Protein 6WB6 (pdb70)

Organism: Manduca sexta (NCBI:txid7130)

Radius of gyration: 33.52 Å; Cα contacts (8 Å, |Δi|>4): 3065; chains: 2; bounding box: 74×87×78 Å

Nearest PDB structures (foldseek):
  6wb6-assembly1_A  TM=1.002E+00  e=0.000E+00  Manduca sexta
  6wb6-assembly2_B  TM=9.965E-01  e=0.000E+00  Manduca sexta
  6xr0-assembly1_M  TM=4.276E-01  e=4.178E-41  Homo sapiens
  6ght-assembly1_A  TM=4.799E-01  e=1.396E-07  Stutzerimonas stutzeri
  5me4-assembly1_A  TM=4.501E-01  e=1.768E-07  Stutzerimonas stutzeri

B-factor: mean 33.42, std 10.9, range [10.15, 81.48]

CATH classification: 3.40.190.10 (+1 more: 3.40.190.10)

Sequence (1306 aa):
SSYKLCVPAAYMKDCEQMLEVPTKSKVALECVPARDRVECLSFVQQRQADFVPVDPEDMYVASKIPNQDFVVFQEYRTDEEPDAPFRYEAVIVVHKDLPINNLDQLKGLRSCHTGVNRNVGYKIPLTMLMKRAVFPKMNDHSISPKENELKALSTFFAKSCIVGKWSPDPKTNSAWKSQYSHLCSMCEHPERCDYPDNYSGYEGALRCLAHNNGEVAFTKVIFTRKFFGLPVGTTPASPSNENPEEFRYLCVDGSKAPITGKACSWAARPWQGLIGHNDVLAKLAPLREKVKQLADSGAADKPEWFTKVLGLSEKIHHVADNIPIKPIDYLNKANYTEVIERGHGAPELVVRLCVTSNVALSKCRAMSVFAFSRDIRPILDCVQENSEDACLKSVQDNGSDLASVDDMRVAAAAKKYNLHPVFHEVYGELKTPNYAVAVVKKGTAYNKIDDLRRGKKSCHSSYSTFSGLHAPLFYLINKRAIQSDHCVKNLGEFFSGGSCLPGVDKDDVSKLKKQCGSDSSAWKCLEEDRGDVAFVSSADLSHFDANQYELLCLNRDAGGRDVLSSFATCNVAMAPSRTWVAAKDFLSDVSIAHTPLSLAQMLATRPDLFNIYGEFLKNNNVIFNNAAKGLATTEKLDFEKFKTIHDVISSCGLYKLCVPAAYMKDCEQMLEVPTKSKVALECVPARDRVECLSFVQQRQADFVPVDPEDMYVASKIPNQDFVVFQEYRTDEEPDAPFRYEAVIVVHKDLPINNLDQLKGLRSCHTGVNRNVGYKIPLTMLMKRAVFPKMNDHSISPKENELKALSTFFAKSCIVGKWSPDPKTNSAWKSQYSHLCSMCEHPERCDYPDNYSGYEGALRCLAHNNGEVAFTKVIFTRKFFGLPVGTTPASPSNENPEEFRYLCVDGSKAPITGKACSWAARPWQGLIGHNDVLAKLAPLREKVKQLADSGAADKPEWFTKVLGLSEKIHHVADNIPIKPIDYLNKANYTEVIERGHGAPELVVRLCVTSNVALSKCRAMSVFAFSRDIRPILDCVQENSEDACLKSVQDNGSDLASVDDMRVAAAAKKYNLHPVFHEVYGELKTPNYAVAVVKKTAYNKIDDLRGKKSCHSSYSTFSGLHAPLFYLINKRAIQSDHCVKNLGEFFSGGSCLPGVDKPENGDDVSKLKKQCGSDSSAWKCLEEDRGDVAFVSSADLSHFDANQYELLCLNRDAGGRDVLSSFATCNVAMAPSRTWVAAKDFLSDVSIAHTPLSLAQMLATRPDLFNIYGEFLKNNNVIFNNAAKGLATTEKLDFEKFKTIHDVISSCG

InterPro domains:
  IPR001156 Transferrin-like domain [PF00405] (33-290)
  IPR001156 Transferrin-like domain [PF00405] (371-665)
  IPR001156 Transferrin-like domain [PR00422] (51-69)
  IPR001156 Transferrin-like domain [PR00422] (69-83)
  IPR001156 Transferrin-like domain [PR00422] (126-149)
  IPR001156 Transferrin-like domain [PR00422] (267-281)
  IPR001156 Transferrin-like domain [PS51408] (23-364)
  IPR001156 Transferrin-like domain [PS51408] (371-676)
  IPR001156 Transferrin-like domain [SM00094] (23-370)
  IPR001156 Transferrin-like domain [SM00094] (371-681)
  IPR016357 Transferrin [PIRSF002549] (4-674)
  IPR018195 Transferrin family, iron binding site [PS00205] (108-117)
  IPR018195 Transferrin family, iron binding site [PS00205] (455-463)
  IPR018195 Transferrin family, iron binding site [PS00206] (222-238)
  IPR018195 Transferrin family, iron binding site [PS00207] (266-295)
  IPR018195 Transferrin family, iron binding site [PS00207] (574-607)

Structure (mmCIF, N/CA/C/O backbone):
data_6WB6
#
_entry.id   6WB6
#
_cell.length_a   64.493
_cell.length_b   139.062
_cell.length_c   146.696
_cell.angle_alpha   90.000
_cell.angle_beta   90.000
_cell.angle_gamma   90.000
#
_symmetry.space_group_name_H-M   'P 21 21 21'
#
loop_
_entity.id
_entity.type
_entity.pdbx_description
1 polymer Transferrin
2 branched 2-acetamido-2-deoxy-beta-D-glucopyranose-(1-4)-2-acetamido-2-deoxy-beta-D-glucopyranose
3 non-polymer 'FE (III) ION'
4 non-polymer 'CARBONATE ION'
5 non-polymer 'TETRAETHYLENE GLYCOL'
6 water water
#
loop_
_atom_site.group_PDB
_atom_site.id
_atom_site.type_symbol
_atom_site.label_atom_id
_atom_site.label_alt_id
_atom_site.label_comp_id
_atom_site.label_asym_id
_atom_site.label_entity_id
_atom_site.label_seq_id
_atom_site.pdbx_PDB_ins_code
_atom_site.Cartn_x
_atom_site.Cartn_y
_atom_site.Cartn_z
_atom_site.occupancy
_atom_site.B_iso_or_equiv
_atom_site.auth_seq_id
_atom_site.auth_comp_id
_atom_site.auth_asym_id
_atom_site.auth_atom_id
_atom_site.pdbx_PDB_model_num
ATOM 1 N N . SER A 1 3 ? 21.989 -15.799 15.758 1.00 44.71 3 SER A N 1
ATOM 2 C CA . SER A 1 3 ? 21.613 -14.885 16.833 1.00 43.23 3 SER A CA 1
ATOM 3 C C . SER A 1 3 ? 21.035 -13.571 16.300 1.00 55.25 3 SER A C 1
ATOM 4 O O . SER A 1 3 ? 21.379 -12.488 16.769 1.00 48.72 3 SER A O 1
ATOM 7 N N . SER A 1 4 ? 20.161 -13.660 15.313 1.00 51.93 4 SER A N 1
ATOM 8 C CA . SER A 1 4 ? 19.426 -12.498 14.853 1.00 45.92 4 SER A CA 1
ATOM 9 C C . SER A 1 4 ? 17.949 -12.650 15.209 1.00 45.25 4 SER A C 1
ATOM 10 O O . SER A 1 4 ? 17.493 -13.716 15.646 1.00 39.05 4 SER A O 1
ATOM 13 N N . TYR A 1 5 ? 17.208 -11.554 15.035 1.00 28.90 5 TYR A N 1
ATOM 14 C CA . TYR A 1 5 ? 15.752 -11.593 15.063 1.00 26.42 5 TYR A CA 1
ATOM 15 C C . TYR A 1 5 ? 15.272 -11.939 13.663 1.00 25.07 5 TYR A C 1
ATOM 16 O O . TYR A 1 5 ? 15.485 -11.177 12.714 1.00 23.79 5 TYR A O 1
ATOM 25 N N . LYS A 1 6 ? 14.650 -13.101 13.533 1.00 22.67 6 LYS A N 1
ATOM 26 C CA . LYS A 1 6 ? 14.292 -13.629 12.233 1.00 23.23 6 LYS A CA 1
ATOM 27 C C . LYS A 1 6 ? 12.881 -13.166 11.918 1.00 18.39 6 LYS A C 1
ATOM 28 O O . LYS A 1 6 ? 11.944 -13.429 12.680 1.00 25.09 6 LYS A O 1
ATOM 34 N N . LEU A 1 7 ? 12.738 -12.465 10.816 1.00 17.91 7 LEU A N 1
ATOM 35 C CA . LEU A 1 7 ? 11.447 -11.945 10.380 1.00 24.82 7 LEU A CA 1
ATOM 36 C C . LEU A 1 7 ? 10.957 -12.815 9.240 1.00 19.84 7 LEU A C 1
ATOM 37 O O . LEU A 1 7 ? 11.628 -12.917 8.206 1.00 19.38 7 LEU A O 1
ATOM 42 N N . CYS A 1 8 ? 9.794 -13.427 9.415 1.00 23.77 8 CYS A N 1
ATOM 43 C CA . CYS A 1 8 ? 9.259 -14.225 8.331 1.00 18.42 8 CYS A CA 1
ATOM 44 C C . CYS A 1 8 ? 8.566 -13.303 7.349 1.00 22.89 8 CYS A C 1
ATOM 45 O O . CYS A 1 8 ? 8.048 -12.248 7.715 1.00 24.33 8 CYS A O 1
ATOM 48 N N . VAL A 1 9 ? 8.609 -13.687 6.083 1.00 22.09 9 VAL A N 1
ATOM 49 C CA . VAL A 1 9 ? 8.202 -12.802 5.000 1.00 22.09 9 VAL A CA 1
ATOM 50 C C . VAL A 1 9 ? 7.711 -13.703 3.873 1.00 26.02 9 VAL A C 1
ATOM 51 O O . VAL A 1 9 ? 8.405 -14.660 3.496 1.00 21.85 9 VAL A O 1
ATOM 55 N N . PRO A 1 10 ? 6.519 -13.478 3.333 1.00 30.52 10 PRO A N 1
ATOM 56 C CA . PRO A 1 10 ? 6.131 -14.192 2.113 1.00 33.63 10 PRO A CA 1
ATOM 57 C C . PRO A 1 10 ? 7.250 -14.143 1.084 1.00 30.53 10 PRO A C 1
ATOM 58 O O . PRO A 1 10 ? 7.850 -13.092 0.844 1.00 28.38 10 PRO A O 1
ATOM 62 N N . ALA A 1 11 ? 7.533 -15.315 0.497 1.00 29.98 11 ALA A N 1
ATOM 63 C CA . ALA A 1 11 ? 8.613 -15.471 -0.470 1.00 31.20 11 ALA A CA 1
ATOM 64 C C . ALA A 1 11 ? 8.598 -14.384 -1.538 1.00 30.63 11 ALA A C 1
ATOM 65 O O . ALA A 1 11 ? 9.652 -13.872 -1.931 1.00 36.92 11 ALA A O 1
ATOM 67 N N . ALA A 1 12 ? 7.418 -14.014 -2.020 1.00 23.70 12 ALA A N 1
ATOM 68 C CA . ALA A 1 12 ? 7.329 -13.003 -3.064 1.00 30.74 12 ALA A CA 1
ATOM 69 C C . ALA A 1 12 ? 7.981 -11.681 -2.661 1.00 29.85 12 ALA A C 1
ATOM 70 O O . ALA A 1 12 ? 8.345 -10.888 -3.536 1.00 27.01 12 ALA A O 1
ATOM 72 N N . TYR A 1 13 ? 8.154 -11.425 -1.368 1.00 26.72 13 TYR A N 1
ATOM 73 C CA . TYR A 1 13 ? 8.613 -10.126 -0.888 1.00 34.73 13 TYR A CA 1
ATOM 74 C C . TYR A 1 13 ? 10.007 -10.205 -0.278 1.00 30.88 13 TYR A C 1
ATOM 75 O O . TYR A 1 13 ? 10.449 -9.266 0.397 1.00 25.77 13 TYR A O 1
ATOM 84 N N . MET A 1 14 ? 10.715 -11.301 -0.522 1.00 25.38 14 MET A N 1
ATOM 85 C CA . MET A 1 14 ? 12.056 -11.457 0.021 1.00 35.00 14 MET A CA 1
ATOM 86 C C . MET A 1 14 ? 12.958 -10.294 -0.380 1.00 20.31 14 MET A C 1
ATOM 87 O O . MET A 1 14 ? 13.648 -9.713 0.462 1.00 21.81 14 MET A O 1
ATOM 92 N N . LYS A 1 15 ? 12.987 -9.949 -1.661 1.00 24.70 15 LYS A N 1
ATOM 93 C CA . LYS A 1 15 ? 13.846 -8.844 -2.061 1.00 33.70 15 LYS A CA 1
ATOM 94 C C . LYS A 1 15 ? 13.462 -7.563 -1.344 1.00 31.53 15 LYS A C 1
ATOM 95 O O . LYS A 1 15 ? 14.328 -6.721 -1.097 1.00 26.20 15 LYS A O 1
ATOM 101 N N . ASP A 1 16 ? 12.179 -7.386 -1.007 1.00 22.61 16 ASP A N 1
ATOM 102 C CA . ASP A 1 16 ? 11.796 -6.169 -0.305 1.00 28.05 16 ASP A CA 1
ATOM 103 C C . ASP A 1 16 ? 12.291 -6.202 1.130 1.00 24.74 16 ASP A C 1
ATOM 104 O O . ASP A 1 16 ? 12.695 -5.171 1.690 1.00 23.80 16 ASP A O 1
ATOM 109 N N . CYS A 1 17 ? 12.289 -7.375 1.733 1.00 21.83 17 CYS A N 1
ATOM 110 C CA . CYS A 1 17 ? 12.799 -7.478 3.086 1.00 24.14 17 CYS A CA 1
ATOM 111 C C . CYS A 1 17 ? 14.298 -7.195 3.116 1.00 33.36 17 CYS A C 1
ATOM 112 O O . CYS A 1 17 ? 14.809 -6.657 4.104 1.00 20.99 17 CYS A O 1
ATOM 115 N N . GLU A 1 18 ? 15.003 -7.525 2.029 1.00 30.45 18 GLU A N 1
ATOM 116 C CA . GLU A 1 18 ? 16.444 -7.319 1.984 1.00 36.71 18 GLU A CA 1
ATOM 117 C C . GLU A 1 18 ? 16.763 -5.837 1.875 1.00 28.09 18 GLU A C 1
ATOM 118 O O . GLU A 1 18 ? 17.595 -5.327 2.626 1.00 29.32 18 GLU A O 1
ATOM 124 N N . GLN A 1 19 ? 16.054 -5.124 1.001 1.00 25.18 19 GLN A N 1
ATOM 125 C CA . GLN A 1 19 ? 16.200 -3.675 0.948 1.00 30.86 19 GLN A CA 1
ATOM 126 C C . GLN A 1 19 ? 15.912 -3.063 2.306 1.00 31.66 19 GLN A C 1
ATOM 127 O O . GLN A 1 19 ? 16.578 -2.105 2.722 1.00 26.11 19 GLN A O 1
ATOM 129 N N . MET A 1 20 ? 14.912 -3.604 3.015 1.00 34.43 20 MET A N 1
ATOM 130 C CA . MET A 1 20 ? 14.629 -3.123 4.360 1.00 25.23 20 MET A CA 1
ATOM 131 C C . MET A 1 20 ? 15.829 -3.324 5.278 1.00 20.67 20 MET A C 1
ATOM 132 O O . MET A 1 20 ? 16.152 -2.459 6.100 1.00 17.70 20 MET A O 1
ATOM 137 N N . LEU A 1 21 ? 16.489 -4.469 5.174 1.00 21.71 21 LEU A N 1
ATOM 138 C CA . LEU A 1 21 ? 17.627 -4.725 6.029 1.00 21.71 21 LEU A CA 1
ATOM 139 C C . LEU A 1 21 ? 18.773 -3.761 5.761 1.00 23.61 21 LEU A C 1
ATOM 140 O O . LEU A 1 21 ? 19.716 -3.729 6.549 1.00 22.21 21 LEU A O 1
ATOM 145 N N . GLU A 1 22 ? 18.726 -3.003 4.666 1.00 34.10 22 GLU A N 1
ATOM 146 C CA . GLU A 1 22 ? 19.734 -1.995 4.360 1.00 34.09 22 GLU A CA 1
ATOM 147 C C . GLU A 1 22 ? 19.348 -0.603 4.845 1.00 33.21 22 GLU A C 1
ATOM 148 O O . GLU A 1 22 ? 20.181 0.300 4.798 1.00 30.87 22 GLU A O 1
ATOM 154 N N . VAL A 1 23 ? 18.112 -0.405 5.292 1.00 24.90 23 VAL A N 1
ATOM 155 C CA . VAL A 1 23 ? 17.678 0.875 5.847 1.00 23.15 23 VAL A CA 1
ATOM 156 C C . VAL A 1 23 ? 18.548 1.183 7.052 1.00 18.22 23 VAL A C 1
ATOM 157 O O . VAL A 1 23 ? 18.570 0.388 7.997 1.00 22.68 23 VAL A O 1
ATOM 161 N N . PRO A 1 24 ? 19.278 2.300 7.074 1.00 28.11 24 PRO A N 1
ATOM 162 C CA . PRO A 1 24 ? 20.018 2.657 8.290 1.00 21.52 24 PRO A CA 1
ATOM 163 C C . PRO A 1 24 ? 19.072 2.982 9.434 1.00 26.68 24 PRO A C 1
ATOM 164 O O . PRO A 1 24 ? 18.003 3.563 9.239 1.00 29.54 24 PRO A O 1
ATOM 168 N N . THR A 1 25 ? 19.481 2.590 10.637 1.00 25.55 25 THR A N 1
ATOM 169 C CA . THR A 1 25 ? 18.716 2.845 11.843 1.00 29.63 25 THR A CA 1
ATOM 170 C C . THR A 1 25 ? 19.692 2.991 12.998 1.00 28.14 25 THR A C 1
ATOM 171 O O . THR A 1 25 ? 20.809 2.472 12.965 1.00 23.02 25 THR A O 1
ATOM 175 N N . LYS A 1 26 ? 19.245 3.709 14.026 1.00 25.02 26 LYS A N 1
ATOM 176 C CA . LYS A 1 26 ? 20.022 3.813 15.250 1.00 29.41 26 LYS A CA 1
ATOM 177 C C . LYS A 1 26 ? 20.212 2.441 15.878 1.00 26.60 26 LYS A C 1
ATOM 178 O O . LYS A 1 26 ? 21.302 2.112 16.360 1.00 22.22 26 LYS A O 1
ATOM 181 N N . SER A 1 27 ? 19.168 1.621 15.869 1.00 22.64 27 SER A N 1
ATOM 182 C CA . SER A 1 27 ? 19.271 0.276 16.417 1.00 24.43 27 SER A CA 1
ATOM 183 C C . SER A 1 27 ? 20.195 -0.549 15.534 1.00 29.47 27 SER A C 1
ATOM 184 O O . SER A 1 27 ? 20.097 -0.495 14.307 1.00 26.17 27 SER A O 1
ATOM 187 N N . LYS A 1 28 ? 21.112 -1.291 16.161 1.00 22.00 28 LYS A N 1
ATOM 188 C CA . LYS A 1 28 ? 22.037 -2.163 15.453 1.00 24.70 28 LYS A CA 1
ATOM 189 C C . LYS A 1 28 ? 21.598 -3.617 15.522 1.00 29.97 28 LYS A C 1
ATOM 190 O O . LYS A 1 28 ? 22.313 -4.492 15.034 1.00 22.44 28 LYS A O 1
ATOM 196 N N . VAL A 1 29 ? 20.429 -3.883 16.114 1.00 25.96 29 VAL A N 1
ATOM 197 C CA . VAL A 1 29 ? 19.767 -5.178 16.028 1.00 21.52 29 VAL A CA 1
ATOM 198 C C . VAL A 1 29 ? 19.952 -5.736 14.619 1.00 27.63 29 VAL A C 1
ATOM 199 O O . VAL A 1 29 ? 19.718 -5.035 13.626 1.00 25.28 29 VAL A O 1
ATOM 203 N N . ALA A 1 30 ? 20.418 -6.981 14.518 1.00 23.38 30 ALA A N 1
ATOM 204 C CA . ALA A 1 30 ? 20.465 -7.701 13.253 1.00 34.30 30 ALA A CA 1
ATOM 205 C C . ALA A 1 30 ? 19.131 -8.400 13.011 1.00 36.48 30 ALA A C 1
ATOM 206 O O . ALA A 1 30 ? 18.723 -9.252 13.806 1.00 36.49 30 ALA A O 1
ATOM 208 N N . LEU A 1 31 ? 18.462 -8.050 11.917 1.00 30.99 31 LEU A N 1
ATOM 209 C CA . LEU A 1 31 ? 17.294 -8.779 11.442 1.00 34.09 31 LEU A CA 1
ATOM 210 C C . LEU A 1 31 ? 17.677 -9.646 10.253 1.00 30.80 31 LEU A C 1
ATOM 211 O O . LEU A 1 31 ? 18.511 -9.261 9.435 1.00 31.01 31 LEU A O 1
ATOM 216 N N . GLU A 1 32 ? 17.044 -10.807 10.143 1.00 26.49 32 GLU A N 1
ATOM 217 C CA . GLU A 1 32 ? 17.187 -11.622 8.952 1.00 32.80 32 GLU A CA 1
ATOM 218 C C . GLU A 1 32 ? 15.818 -11.924 8.382 1.00 23.40 32 GLU A C 1
ATOM 219 O O . GLU A 1 32 ? 14.835 -12.074 9.112 1.00 26.66 32 GLU A O 1
ATOM 225 N N . CYS A 1 33 ? 15.786 -12.035 7.069 1.00 21.67 33 CYS A N 1
ATOM 226 C CA . CYS A 1 33 ? 14.586 -12.388 6.335 1.00 24.64 33 CYS A CA 1
ATOM 227 C C . CYS A 1 33 ? 14.526 -13.915 6.214 1.00 28.56 33 CYS A C 1
ATOM 228 O O . CYS A 1 33 ? 15.483 -14.539 5.742 1.00 20.60 33 CYS A O 1
ATOM 231 N N . VAL A 1 34 ? 13.433 -14.514 6.675 1.00 27.70 34 VAL A N 1
ATOM 232 C CA . VAL A 1 34 ? 13.142 -15.930 6.469 1.00 22.39 34 VAL A CA 1
ATOM 233 C C . VAL A 1 34 ? 11.952 -16.018 5.521 1.00 28.56 34 VAL A C 1
ATOM 234 O O . VAL A 1 34 ? 10.855 -15.572 5.881 1.00 21.17 34 VAL A O 1
ATOM 238 N N . PRO A 1 35 ? 12.105 -16.564 4.313 1.00 28.38 35 PRO A N 1
ATOM 239 C CA . PRO A 1 35 ? 10.949 -16.660 3.418 1.00 23.73 35 PRO A CA 1
ATOM 240 C C . PRO A 1 35 ? 9.981 -17.724 3.881 1.00 28.09 35 PRO A C 1
ATOM 241 O O . PRO A 1 35 ? 10.369 -18.744 4.454 1.00 31.03 35 PRO A O 1
ATOM 245 N N . ALA A 1 36 ? 8.698 -17.477 3.624 1.00 26.48 36 ALA A N 1
ATOM 246 C CA . ALA A 1 36 ? 7.695 -18.511 3.756 1.00 18.91 36 ALA A CA 1
ATOM 247 C C . ALA A 1 36 ? 6.793 -18.477 2.536 1.00 27.06 36 ALA A C 1
ATOM 248 O O . ALA A 1 36 ? 6.876 -17.580 1.691 1.00 23.43 36 ALA A O 1
ATOM 250 N N . ARG A 1 37 ? 5.974 -19.522 2.424 1.00 22.28 37 ARG A N 1
ATOM 251 C CA . ARG A 1 37 ? 4.996 -19.595 1.337 1.00 35.03 37 ARG A CA 1
ATOM 252 C C . ARG A 1 37 ? 3.996 -18.451 1.436 1.00 23.09 37 ARG A C 1
ATOM 253 O O . ARG A 1 37 ? 3.540 -17.908 0.419 1.00 20.50 37 ARG A O 1
ATOM 261 N N . ASP A 1 38 ? 3.637 -18.092 2.657 1.00 18.89 38 ASP A N 1
ATOM 262 C CA . ASP A 1 38 ? 2.677 -17.033 2.923 1.00 24.08 38 ASP A CA 1
ATOM 263 C C . ASP A 1 38 ? 2.645 -16.831 4.425 1.00 28.54 38 ASP A C 1
ATOM 264 O O . ASP A 1 38 ? 3.287 -17.580 5.180 1.00 21.04 38 ASP A O 1
ATOM 269 N N . ARG A 1 39 ? 1.846 -15.854 4.865 1.00 19.96 39 ARG A N 1
ATOM 270 C CA . ARG A 1 39 ? 1.761 -15.577 6.288 1.00 18.02 39 ARG A CA 1
ATOM 271 C C . ARG A 1 39 ? 1.304 -16.805 7.079 1.00 17.60 39 ARG A C 1
ATOM 272 O O . ARG A 1 39 ? 1.773 -17.032 8.201 1.00 19.95 39 ARG A O 1
ATOM 280 N N . VAL A 1 40 ? 0.354 -17.578 6.552 1.00 16.22 40 VAL A N 1
ATOM 281 C CA . VAL A 1 40 ? -0.097 -18.757 7.298 1.00 20.76 40 VAL A CA 1
ATOM 282 C C . VAL A 1 40 ? 1.090 -19.664 7.612 1.00 21.16 40 VAL A C 1
ATOM 283 O O . VAL A 1 40 ? 1.319 -20.040 8.769 1.00 20.66 40 VAL A O 1
ATOM 287 N N . GLU A 1 41 ? 1.886 -19.995 6.596 1.00 22.57 41 GLU A N 1
ATOM 288 C CA . GLU A 1 41 ? 3.105 -20.755 6.864 1.00 20.70 41 GLU A CA 1
ATOM 289 C C . GLU A 1 41 ? 4.025 -20.038 7.852 1.00 20.09 41 GLU A C 1
ATOM 290 O O . GLU A 1 41 ? 4.660 -20.689 8.692 1.00 17.75 41 GLU A O 1
ATOM 296 N N . CYS A 1 42 ? 4.132 -18.700 7.750 1.00 19.08 42 CYS A N 1
ATOM 297 C CA . CYS A 1 42 ? 5.038 -17.957 8.630 1.00 20.19 42 CYS A CA 1
ATOM 298 C C . CYS A 1 42 ? 4.754 -18.262 10.087 1.00 16.93 42 CYS A C 1
ATOM 299 O O . CYS A 1 42 ? 5.683 -18.423 10.887 1.00 18.24 42 CYS A O 1
ATOM 302 N N . LEU A 1 43 ? 3.471 -18.338 10.458 1.00 16.88 43 LEU A N 1
ATOM 303 C CA . LEU A 1 43 ? 3.133 -18.612 11.852 1.00 17.01 43 LEU A CA 1
ATOM 304 C C . LEU A 1 43 ? 3.698 -19.961 12.287 1.00 19.44 43 LEU A C 1
ATOM 305 O O . LEU A 1 43 ? 4.163 -20.106 13.424 1.00 25.10 43 LEU A O 1
ATOM 310 N N . SER A 1 44 ? 3.662 -20.959 11.392 1.00 20.84 44 SER A N 1
ATOM 311 C CA . SER A 1 44 ? 4.248 -22.260 11.699 1.00 28.05 44 SER A CA 1
ATOM 312 C C . SER A 1 44 ? 5.749 -22.127 11.940 1.00 20.81 44 SER A C 1
ATOM 313 O O . SER A 1 44 ? 6.279 -22.659 12.921 1.00 19.13 44 SER A O 1
ATOM 316 N N . PHE A 1 45 ? 6.436 -21.387 11.062 1.00 26.34 45 PHE A N 1
ATOM 317 C CA . PHE A 1 45 ? 7.865 -21.160 11.231 1.00 21.81 45 PHE A CA 1
ATOM 318 C C . PHE A 1 45 ? 8.162 -20.393 12.501 1.00 19.02 45 PHE A C 1
ATOM 319 O O . PHE A 1 45 ? 9.241 -20.560 13.080 1.00 19.71 45 PHE A O 1
ATOM 327 N N . VAL A 1 46 ? 7.249 -19.524 12.937 1.00 22.38 46 VAL A N 1
ATOM 328 C CA . VAL A 1 46 ? 7.486 -18.802 14.179 1.00 19.51 46 VAL A CA 1
ATOM 329 C C . VAL A 1 46 ? 7.366 -19.752 15.350 1.00 19.26 46 VAL A C 1
ATOM 330 O O . VAL A 1 46 ? 8.209 -19.766 16.248 1.00 19.67 46 VAL A O 1
ATOM 334 N N . GLN A 1 47 ? 6.300 -20.548 15.369 1.00 24.98 47 GLN A N 1
ATOM 335 C CA . GLN A 1 47 ? 6.167 -21.545 16.425 1.00 27.61 47 GLN A CA 1
ATOM 336 C C . GLN A 1 47 ? 7.377 -22.472 16.444 1.00 22.72 47 GLN A C 1
ATOM 337 O O . GLN A 1 47 ? 7.908 -22.796 17.510 1.00 24.63 47 GLN A O 1
ATOM 343 N N . GLN A 1 48 ? 7.823 -22.898 15.268 1.00 23.49 48 GLN A N 1
ATOM 344 C CA . GLN A 1 48 ? 8.953 -23.806 15.109 1.00 27.14 48 GLN A CA 1
ATOM 345 C C . GLN A 1 48 ? 10.308 -23.134 15.283 1.00 24.81 48 GLN A C 1
ATOM 346 O O . GLN A 1 48 ? 11.333 -23.806 15.136 1.00 22.00 48 GLN A O 1
ATOM 352 N N . ARG A 1 49 ? 10.349 -21.826 15.533 1.00 27.18 49 ARG A N 1
ATOM 353 C CA . ARG A 1 49 ? 11.582 -21.069 15.724 1.00 21.89 49 ARG A CA 1
ATOM 354 C C . ARG A 1 49 ? 12.471 -20.991 14.494 1.00 25.01 49 ARG A C 1
ATOM 355 O O . ARG A 1 49 ? 13.647 -20.647 14.636 1.00 24.12 49 ARG A O 1
ATOM 363 N N . GLN A 1 50 ? 11.978 -21.309 13.288 1.00 20.11 50 GLN A N 1
ATOM 364 C CA . GLN A 1 50 ? 12.739 -20.920 12.100 1.00 17.59 50 GLN A CA 1
ATOM 365 C C . GLN A 1 50 ? 12.604 -19.439 11.801 1.00 19.15 50 GLN A C 1
ATOM 366 O O . GLN A 1 50 ? 13.281 -18.929 10.912 1.00 17.62 50 GLN A O 1
ATOM 372 N N . ALA A 1 51 ? 11.686 -18.770 12.465 1.00 14.47 51 ALA A N 1
ATOM 373 C CA . ALA A 1 51 ? 11.592 -17.326 12.437 1.00 20.69 51 ALA A CA 1
ATOM 374 C C . ALA A 1 51 ? 11.253 -16.926 13.847 1.00 17.54 51 ALA A C 1
ATOM 375 O O . ALA A 1 51 ? 10.886 -17.771 14.670 1.00 26.01 51 ALA A O 1
ATOM 377 N N . ASP A 1 52 ? 11.386 -15.639 14.136 1.00 17.43 52 ASP A N 1
ATOM 378 C CA . ASP A 1 52 ? 11.121 -15.149 15.475 1.00 15.85 52 ASP A CA 1
ATOM 379 C C . ASP A 1 52 ? 9.859 -14.312 15.557 1.00 21.44 52 ASP A C 1
ATOM 380 O O . ASP A 1 52 ? 9.237 -14.282 16.617 1.00 24.08 52 ASP A O 1
ATOM 385 N N . PHE A 1 53 ? 9.449 -13.666 14.464 1.00 20.02 53 PHE A N 1
ATOM 386 C CA . PHE A 1 53 ? 8.235 -12.864 14.485 1.00 22.73 53 PHE A CA 1
ATOM 387 C C . PHE A 1 53 ? 7.759 -12.604 13.068 1.00 22.05 53 PHE A C 1
ATOM 388 O O . PHE A 1 53 ? 8.489 -12.785 12.082 1.00 26.60 53 PHE A O 1
ATOM 396 N N . VAL A 1 54 ? 6.520 -12.132 12.994 1.00 20.88 54 VAL A N 1
ATOM 397 C CA . VAL A 1 54 ? 5.843 -11.893 11.732 1.00 17.16 54 VAL A CA 1
ATOM 398 C C . VAL A 1 54 ? 4.688 -10.926 11.976 1.00 15.92 54 VAL A C 1
ATOM 399 O O . VAL A 1 54 ? 4.066 -10.959 13.045 1.00 20.03 54 VAL A O 1
ATOM 403 N N . PRO A 1 55 ? 4.393 -10.037 11.036 1.00 17.70 55 PRO A N 1
ATOM 404 C CA . PRO A 1 55 ? 3.203 -9.191 11.163 1.00 20.29 55 PRO A CA 1
ATOM 405 C C . PRO A 1 55 ? 1.918 -9.995 10.988 1.00 19.73 55 PRO A C 1
ATOM 406 O O . PRO A 1 55 ? 1.841 -10.914 10.173 1.00 19.37 55 PRO A O 1
ATOM 410 N N . VAL A 1 56 ? 0.897 -9.624 11.746 1.00 21.39 56 VAL A N 1
ATOM 411 C CA . VAL A 1 56 ? -0.357 -10.365 11.784 1.00 27.67 56 VAL A CA 1
ATOM 412 C C . VAL A 1 56 ? -1.522 -9.384 11.833 1.00 25.42 56 VAL A C 1
ATOM 413 O O . VAL A 1 56 ? -1.468 -8.377 12.547 1.00 20.79 56 VAL A O 1
ATOM 417 N N . ASP A 1 57 ? -2.581 -9.687 11.085 1.00 23.28 57 ASP A N 1
ATOM 418 C CA . ASP A 1 57 ? -3.887 -9.151 11.408 1.00 18.69 57 ASP A CA 1
ATOM 419 C C . ASP A 1 57 ? -4.473 -9.952 12.571 1.00 19.27 57 ASP A C 1
ATOM 420 O O . ASP A 1 57 ? -4.009 -11.055 12.862 1.00 22.47 57 ASP A O 1
ATOM 425 N N . PRO A 1 58 ? -5.506 -9.423 13.239 1.00 22.40 58 PRO A N 1
ATOM 426 C CA . PRO A 1 58 ? -6.192 -10.202 14.289 1.00 21.31 58 PRO A CA 1
ATOM 427 C C . PRO A 1 58 ? -6.667 -11.577 13.816 1.00 21.33 58 PRO A C 1
ATOM 428 O O . PRO A 1 58 ? -6.585 -12.570 14.548 1.00 18.68 58 PRO A O 1
ATOM 432 N N . GLU A 1 59 ? -7.158 -11.651 12.587 1.00 15.93 59 GLU A N 1
ATOM 433 C CA . GLU A 1 59 ? -7.500 -12.935 11.997 1.00 23.05 59 GLU A CA 1
ATOM 434 C C . GLU A 1 59 ? -6.300 -13.897 11.996 1.00 24.91 59 GLU A C 1
ATOM 435 O O . GLU A 1 59 ? -6.471 -15.108 12.164 1.00 21.33 59 GLU A O 1
ATOM 441 N N . ASP A 1 60 ? -5.079 -13.379 11.788 1.00 22.59 60 ASP A N 1
ATOM 442 C CA . ASP A 1 60 ? -3.894 -14.237 11.775 1.00 26.31 60 ASP A CA 1
ATOM 443 C C . ASP A 1 60 ? -3.523 -14.701 13.187 1.00 23.96 60 ASP A C 1
ATOM 444 O O . ASP A 1 60 ? -3.101 -15.848 13.385 1.00 21.79 60 ASP A O 1
ATOM 449 N N . MET A 1 61 ? -3.657 -13.817 14.174 1.00 18.87 61 MET A N 1
ATOM 450 C CA . MET A 1 61 ? -3.460 -14.200 15.569 1.00 27.37 61 MET A CA 1
ATOM 451 C C . MET A 1 61 ? -4.354 -15.368 15.925 1.00 25.15 61 MET A C 1
ATOM 452 O O . MET A 1 61 ? -3.923 -16.330 16.576 1.00 19.84 61 MET A O 1
ATOM 457 N N . TYR A 1 62 ? -5.603 -15.311 15.472 1.00 23.81 62 TYR A N 1
ATOM 458 C CA . TYR A 1 62 ? -6.507 -16.413 15.704 1.00 21.68 62 TYR A CA 1
ATOM 459 C C . TYR A 1 62 ? -5.976 -17.691 15.072 1.00 20.83 62 TYR A C 1
ATOM 460 O O . TYR A 1 62 ? -5.949 -18.738 15.721 1.00 26.54 62 TYR A O 1
ATOM 469 N N . VAL A 1 63 ? -5.559 -17.639 13.798 1.00 19.86 63 VAL A N 1
ATOM 470 C CA . VAL A 1 63 ? -4.932 -18.821 13.199 1.00 26.32 63 VAL A CA 1
ATOM 471 C C . VAL A 1 63 ? -3.781 -19.278 14.066 1.00 25.95 63 VAL A C 1
ATOM 472 O O . VAL A 1 63 ? -3.555 -20.479 14.259 1.00 28.71 63 VAL A O 1
ATOM 476 N N . ALA A 1 64 ? -3.051 -18.319 14.619 1.00 26.66 64 ALA A N 1
ATOM 477 C CA . ALA A 1 64 ? -1.835 -18.644 15.342 1.00 30.66 64 ALA A CA 1
ATOM 478 C C . ALA A 1 64 ? -2.171 -19.284 16.679 1.00 27.02 64 ALA A C 1
ATOM 479 O O . ALA A 1 64 ? -1.505 -20.229 17.110 1.00 28.72 64 ALA A O 1
ATOM 481 N N . SER A 1 65 ? -3.251 -18.823 17.306 1.00 28.11 65 SER A N 1
ATOM 482 C CA . SER A 1 65 ? -3.660 -19.322 18.604 1.00 27.50 65 SER A CA 1
ATOM 483 C C . SER A 1 65 ? -4.164 -20.748 18.538 1.00 25.37 65 SER A C 1
ATOM 484 O O . SER A 1 65 ? -4.333 -21.370 19.587 1.00 31.63 65 SER A O 1
ATOM 487 N N . LYS A 1 66 ? -4.404 -21.278 17.343 1.00 28.52 66 LYS A N 1
ATOM 488 C CA . LYS A 1 66 ? -4.886 -22.641 17.175 1.00 31.85 66 LYS A CA 1
ATOM 489 C C . LYS A 1 66 ? -3.778 -23.630 16.847 1.00 34.64 66 LYS A C 1
ATOM 490 O O . LYS A 1 66 ? -4.064 -24.816 16.676 1.00 30.11 66 LYS A O 1
ATOM 496 N N . ILE A 1 67 ? -2.541 -23.173 16.704 1.00 28.25 67 ILE A N 1
ATOM 497 C CA . ILE A 1 67 ? -1.475 -24.119 16.382 1.00 30.00 67 ILE A CA 1
ATOM 498 C C . ILE A 1 67 ? -1.244 -25.015 17.589 1.00 30.30 67 ILE A C 1
ATOM 499 O O . ILE A 1 67 ? -1.156 -24.515 18.720 1.00 27.27 67 ILE A O 1
ATOM 504 N N . PRO A 1 68 ? -1.169 -26.330 17.417 1.00 35.77 68 PRO A N 1
ATOM 505 C CA . PRO A 1 68 ? -1.018 -27.198 18.587 1.00 37.36 68 PRO A CA 1
ATOM 506 C C . PRO A 1 68 ? 0.209 -26.789 19.388 1.00 32.39 68 PRO A C 1
ATOM 507 O O . PRO A 1 68 ? 1.288 -26.585 18.834 1.00 39.57 68 PRO A O 1
ATOM 511 N N . ASN A 1 69 ? 0.014 -26.621 20.694 1.00 30.95 69 ASN A N 1
ATOM 512 C CA . ASN A 1 69 ? 1.059 -26.287 21.652 1.00 29.20 69 ASN A CA 1
ATOM 513 C C . ASN A 1 69 ? 1.624 -24.890 21.457 1.00 28.87 69 ASN A C 1
ATOM 514 O O . ASN A 1 69 ? 2.724 -24.611 21.924 1.00 30.54 69 ASN A O 1
ATOM 519 N N . GLN A 1 70 ? 0.905 -23.988 20.799 1.00 26.75 70 GLN A N 1
ATOM 520 C CA . GLN A 1 70 ? 1.515 -22.708 20.456 1.00 25.43 70 GLN A CA 1
ATOM 521 C C . GLN A 1 70 ? 1.879 -21.930 21.720 1.00 24.26 70 GLN A C 1
ATOM 522 O O . GLN A 1 70 ? 1.265 -22.086 22.772 1.00 23.31 70 GLN A O 1
ATOM 528 N N . ASP A 1 71 ? 2.943 -21.129 21.620 1.00 26.50 71 ASP A N 1
ATOM 529 C CA . ASP A 1 71 ? 3.347 -20.221 22.682 1.00 25.91 71 ASP A CA 1
ATOM 530 C C . ASP A 1 71 ? 3.630 -18.831 22.099 1.00 29.75 71 ASP A C 1
ATOM 531 O O . ASP A 1 71 ? 4.547 -18.117 22.524 1.00 27.00 71 ASP A O 1
ATOM 536 N N . PHE A 1 72 ? 2.807 -18.429 21.126 1.00 29.67 72 PHE A N 1
ATOM 537 C CA . PHE A 1 72 ? 2.895 -17.107 20.521 1.00 25.97 72 PHE A CA 1
ATOM 538 C C . PHE A 1 72 ? 2.697 -16.017 21.556 1.00 30.11 72 PHE A C 1
ATOM 539 O O . PHE A 1 72 ? 2.112 -16.229 22.621 1.00 27.79 72 PHE A O 1
ATOM 547 N N . VAL A 1 73 ? 3.168 -14.822 21.214 1.00 22.59 73 VAL A N 1
ATOM 548 C CA . VAL A 1 73 ? 2.932 -13.638 22.028 1.00 22.85 73 VAL A CA 1
ATOM 549 C C . VAL A 1 73 ? 2.773 -12.462 21.085 1.00 24.43 73 VAL A C 1
ATOM 550 O O . VAL A 1 73 ? 3.623 -12.238 20.220 1.00 23.24 73 VAL A O 1
ATOM 554 N N . VAL A 1 74 ? 1.666 -11.743 21.209 1.00 23.40 74 VAL A N 1
ATOM 555 C CA . VAL A 1 74 ? 1.521 -10.466 20.519 1.00 26.34 74 VAL A CA 1
ATOM 556 C C . VAL A 1 74 ? 2.272 -9.426 21.335 1.00 21.52 74 VAL A C 1
ATOM 557 O O . VAL A 1 74 ? 1.805 -9.012 22.392 1.00 24.91 74 VAL A O 1
ATOM 561 N N . PHE A 1 75 ? 3.440 -8.999 20.838 1.00 24.60 75 PHE A N 1
ATOM 562 C CA . PHE A 1 75 ? 4.299 -8.076 21.569 1.00 27.54 75 PHE A CA 1
ATOM 563 C C . PHE A 1 75 ? 4.332 -6.688 20.953 1.00 22.91 75 PHE A C 1
ATOM 564 O O . PHE A 1 75 ? 5.053 -5.825 21.453 1.00 28.21 75 PHE A O 1
ATOM 572 N N . GLN A 1 76 ? 3.593 -6.454 19.875 1.00 21.27 76 GLN A N 1
ATOM 573 C CA . GLN A 1 76 ? 3.626 -5.164 19.199 1.00 31.10 76 GLN A CA 1
ATOM 574 C C . GLN A 1 76 ? 2.286 -4.867 18.548 1.00 27.92 76 GLN A C 1
ATOM 575 O O . GLN A 1 76 ? 1.737 -5.721 17.839 1.00 25.74 76 GLN A O 1
ATOM 581 N N . GLU A 1 77 ? 1.780 -3.656 18.770 1.00 22.95 77 GLU A N 1
ATOM 582 C CA . GLU A 1 77 ? 0.563 -3.177 18.122 1.00 26.76 77 GLU A CA 1
ATOM 583 C C . GLU A 1 77 ? 0.905 -2.072 17.135 1.00 18.50 77 GLU A C 1
ATOM 584 O O . GLU A 1 77 ? 1.689 -1.166 17.443 1.00 26.48 77 GLU A O 1
ATOM 590 N N . TYR A 1 78 ? 0.324 -2.162 15.953 1.00 15.46 78 TYR A N 1
ATOM 591 C CA . TYR A 1 78 ? 0.338 -1.082 14.974 1.00 23.52 78 TYR A CA 1
ATOM 592 C C . TYR A 1 78 ? -0.917 -0.229 15.143 1.00 24.61 78 TYR A C 1
ATOM 593 O O . TYR A 1 78 ? -2.042 -0.728 15.002 1.00 20.23 78 TYR A O 1
ATOM 602 N N . ARG A 1 79 ? -0.729 1.052 15.437 1.00 22.79 79 ARG A N 1
ATOM 603 C CA . ARG A 1 79 ? -1.827 1.959 15.715 1.00 21.65 79 ARG A CA 1
ATOM 604 C C . ARG A 1 79 ? -1.765 3.133 14.740 1.00 18.81 79 ARG A C 1
ATOM 605 O O . ARG A 1 79 ? -0.912 3.185 13.861 1.00 16.84 79 ARG A O 1
ATOM 613 N N . THR A 1 80 ? -2.690 4.077 14.890 1.00 23.28 80 THR A N 1
ATOM 614 C CA . THR A 1 80 ? -2.678 5.281 14.074 1.00 20.29 80 THR A CA 1
ATOM 615 C C . THR A 1 80 ? -2.026 6.407 14.861 1.00 23.28 80 THR A C 1
ATOM 616 O O . THR A 1 80 ? -1.996 6.395 16.093 1.00 22.05 80 THR A O 1
ATOM 620 N N . ASP A 1 81 ? -1.519 7.397 14.127 1.00 23.26 81 ASP A N 1
ATOM 621 C CA . ASP A 1 81 ? -1.044 8.616 14.771 1.00 28.52 81 ASP A CA 1
ATOM 622 C C . ASP A 1 81 ? -2.205 9.417 15.330 1.00 26.70 81 ASP A C 1
ATOM 623 O O . ASP A 1 81 ? -2.036 10.137 16.318 1.00 26.28 81 ASP A O 1
ATOM 628 N N . GLU A 1 82 ? -3.396 9.249 14.748 1.00 26.29 82 GLU A N 1
ATOM 629 C CA . GLU A 1 82 ? -4.594 9.894 15.263 1.00 23.15 82 GLU A CA 1
ATOM 630 C C . GLU A 1 82 ? -5.000 9.304 16.602 1.00 27.95 82 GLU A C 1
ATOM 631 O O . GLU A 1 82 ? -5.462 10.033 17.486 1.00 28.76 82 GLU A O 1
ATOM 637 N N . GLU A 1 83 ? -4.831 7.993 16.780 1.00 21.35 83 GLU A N 1
ATOM 638 C CA . GLU A 1 83 ? -5.220 7.308 18.015 1.00 25.15 83 GLU A CA 1
ATOM 639 C C . GLU A 1 83 ? -4.080 6.444 18.559 1.00 28.47 83 GLU A C 1
ATOM 640 O O . GLU A 1 83 ? -4.226 5.232 18.753 1.00 27.41 83 GLU A O 1
ATOM 646 N N . PRO A 1 84 ? -2.936 7.050 18.863 1.00 26.03 84 PRO A N 1
ATOM 647 C CA . PRO A 1 84 ? -1.772 6.249 19.290 1.00 29.10 84 PRO A CA 1
ATOM 648 C C . PRO A 1 84 ? -1.991 5.521 20.603 1.00 25.87 84 PRO A C 1
ATOM 649 O O . PRO A 1 84 ? -1.325 4.507 20.859 1.00 26.26 84 PRO A O 1
ATOM 653 N N . ASP A 1 85 ? -2.913 5.991 21.428 1.00 22.51 85 ASP A N 1
ATOM 654 C CA . ASP A 1 85 ? -3.148 5.425 22.750 1.00 36.91 85 ASP A CA 1
ATOM 655 C C . ASP A 1 85 ? -4.432 4.606 22.854 1.00 26.49 85 ASP A C 1
ATOM 656 O O . ASP A 1 85 ? -4.732 4.079 23.925 1.00 31.87 85 ASP A O 1
ATOM 661 N N . ALA A 1 86 ? -5.197 4.490 21.788 1.00 29.36 86 ALA A N 1
ATOM 662 C CA . ALA A 1 86 ? -6.421 3.704 21.846 1.00 24.26 86 ALA A CA 1
ATOM 663 C C . ALA A 1 86 ? -6.092 2.214 21.846 1.00 26.33 86 ALA A C 1
ATOM 664 O O . ALA A 1 86 ? -5.259 1.767 21.050 1.00 28.11 86 ALA A O 1
ATOM 666 N N . PRO A 1 87 ? -6.728 1.417 22.714 1.00 27.50 87 PRO A N 1
ATOM 667 C CA . PRO A 1 87 ? -6.407 -0.018 22.784 1.00 28.01 87 PRO A CA 1
ATOM 668 C C . PRO A 1 87 ? -6.783 -0.795 21.538 1.00 15.15 87 PRO A C 1
ATOM 669 O O . PRO A 1 87 ? -6.172 -1.834 21.281 1.00 16.99 87 PRO A O 1
ATOM 673 N N . PHE A 1 88 ? -7.739 -0.306 20.754 1.00 20.45 88 PHE A N 1
ATOM 674 C CA . PHE A 1 88 ? -8.303 -1.019 19.620 1.00 22.11 88 PHE A CA 1
ATOM 675 C C . PHE A 1 88 ? -8.267 -0.152 18.370 1.00 19.48 88 PHE A C 1
ATOM 676 O O . PHE A 1 88 ? -8.326 1.087 18.435 1.00 16.20 88 PHE A O 1
ATOM 684 N N . ARG A 1 89 ? -8.163 -0.822 17.222 1.00 14.56 89 ARG A N 1
ATOM 685 C CA . ARG A 1 89 ? -8.253 -0.125 15.954 1.00 14.22 89 ARG A CA 1
ATOM 686 C C . ARG A 1 89 ? -9.537 0.692 15.875 1.00 21.23 89 ARG A C 1
ATOM 687 O O . ARG A 1 89 ? -9.538 1.846 15.417 1.00 15.65 89 ARG A O 1
ATOM 695 N N . TYR A 1 90 ? -10.660 0.096 16.244 1.00 17.35 90 TYR A N 1
ATOM 696 C CA . TYR A 1 90 ? -11.952 0.837 16.261 1.00 24.90 90 TYR A CA 1
ATOM 697 C C . TYR A 1 90 ? -13.000 0.073 17.037 1.00 16.52 90 TYR A C 1
ATOM 698 O O . TYR A 1 90 ? -13.046 -1.089 16.979 1.00 24.86 90 TYR A O 1
ATOM 707 N N . GLU A 1 91 ? -13.769 0.825 17.769 1.00 17.05 91 GLU A N 1
ATOM 708 C CA . GLU A 1 91 ? -14.868 0.297 18.546 1.00 26.27 91 GLU A CA 1
ATOM 709 C C . GLU A 1 91 ? -16.151 0.378 17.743 1.00 24.46 91 GLU A C 1
ATOM 710 O O . GLU A 1 91 ? -16.432 1.395 17.095 1.00 18.35 91 GLU A O 1
ATOM 716 N N . ALA A 1 92 ? -16.919 -0.706 17.805 1.00 14.76 92 ALA A N 1
ATOM 717 C CA . ALA A 1 92 ? -18.192 -0.817 17.118 1.00 18.93 92 ALA A CA 1
ATOM 718 C C . ALA A 1 92 ? -19.257 -0.224 18.013 1.00 18.54 92 ALA A C 1
ATOM 719 O O . ALA A 1 92 ? -19.281 -0.481 19.214 1.00 16.14 92 ALA A O 1
ATOM 721 N N . VAL A 1 93 ? -20.136 0.581 17.432 1.00 21.06 93 VAL A N 1
ATOM 722 C CA . VAL A 1 93 ? -21.166 1.229 18.216 1.00 16.42 93 VAL A CA 1
ATOM 723 C C . VAL A 1 93 ? -22.488 1.091 17.495 1.00 18.57 93 VAL A C 1
ATOM 724 O O . VAL A 1 93 ? -22.550 0.817 16.293 1.00 14.74 93 VAL A O 1
ATOM 728 N N . ILE A 1 94 ? -23.548 1.287 18.273 1.00 16.87 94 ILE A N 1
ATOM 729 C CA . ILE A 1 94 ? -24.930 1.349 17.813 1.00 19.54 94 ILE A CA 1
ATOM 730 C C . ILE A 1 94 ? -25.406 2.781 18.052 1.00 17.81 94 ILE A C 1
ATOM 731 O O . ILE A 1 94 ? -25.329 3.277 19.182 1.00 21.37 94 ILE A O 1
ATOM 736 N N . VAL A 1 95 ? -25.884 3.456 17.009 1.00 15.93 95 VAL A N 1
ATOM 737 C CA . VAL A 1 95 ? -26.262 4.868 17.110 1.00 15.68 95 VAL A CA 1
ATOM 738 C C . VAL A 1 95 ? -27.738 5.009 16.741 1.00 15.83 95 VAL A C 1
ATOM 739 O O . VAL A 1 95 ? -28.170 4.545 15.681 1.00 18.50 95 VAL A O 1
ATOM 743 N N . VAL A 1 96 ? -28.500 5.669 17.616 1.00 19.53 96 VAL A N 1
ATOM 744 C CA . VAL A 1 96 ? -29.937 5.863 17.471 1.00 20.49 96 VAL A CA 1
ATOM 745 C C . VAL A 1 96 ? -30.271 7.339 17.677 1.00 22.96 96 VAL A C 1
ATOM 746 O O . VAL A 1 96 ? -29.461 8.118 18.180 1.00 19.04 96 VAL A O 1
ATOM 750 N N . HIS A 1 97 ? -31.494 7.712 17.281 1.00 21.72 97 HIS A N 1
ATOM 751 C CA . HIS A 1 97 ? -32.035 9.021 17.622 1.00 21.42 97 HIS A CA 1
ATOM 752 C C . HIS A 1 97 ? -32.338 9.038 19.106 1.00 20.46 97 HIS A C 1
ATOM 753 O O . HIS A 1 97 ? -32.759 8.026 19.663 1.00 27.14 97 HIS A O 1
ATOM 760 N N . LYS A 1 98 ? -32.114 10.185 19.755 1.00 27.81 98 LYS A N 1
ATOM 761 C CA . LYS A 1 98 ? -32.255 10.243 21.215 1.00 25.56 98 LYS A CA 1
ATOM 762 C C . LYS A 1 98 ? -33.650 9.832 21.673 1.00 26.28 98 LYS A C 1
ATOM 763 O O . LYS A 1 98 ? -33.800 9.233 22.745 1.00 29.98 98 LYS A O 1
ATOM 769 N N . ASP A 1 99 ? -34.671 10.142 20.884 1.00 23.15 99 ASP A N 1
ATOM 770 C CA . ASP A 1 99 ? -36.060 9.862 21.217 1.00 29.65 99 ASP A CA 1
ATOM 771 C C . ASP A 1 99 ? -36.535 8.476 20.778 1.00 26.44 99 ASP A C 1
ATOM 772 O O . ASP A 1 99 ? -37.700 8.140 21.002 1.00 23.41 99 ASP A O 1
ATOM 777 N N . LEU A 1 100 ? -35.684 7.655 20.188 1.00 25.40 100 LEU A N 1
ATOM 778 C CA . LEU A 1 100 ? -36.114 6.305 19.857 1.00 25.38 100 LEU A CA 1
ATOM 779 C C . LEU A 1 100 ? -36.595 5.587 21.116 1.00 30.52 100 LEU A C 1
ATOM 780 O O . LEU A 1 100 ? -35.801 5.396 22.054 1.00 28.81 100 LEU A O 1
ATOM 785 N N . PRO A 1 101 ? -37.851 5.139 21.168 1.00 28.13 101 PRO A N 1
ATOM 786 C CA . PRO A 1 101 ? -38.303 4.374 22.328 1.00 27.55 101 PRO A CA 1
ATOM 787 C C . PRO A 1 101 ? -37.634 3.015 22.344 1.00 31.88 101 PRO A C 1
ATOM 788 O O . PRO A 1 101 ? -37.984 2.125 21.560 1.00 30.92 101 PRO A O 1
ATOM 792 N N . ILE A 1 102 ? -36.642 2.857 23.212 1.00 27.85 102 ILE A N 1
ATOM 793 C CA . ILE A 1 102 ? -35.889 1.614 23.272 1.00 33.92 102 ILE A CA 1
ATOM 794 C C . ILE A 1 102 ? -35.231 1.528 24.633 1.00 27.68 102 ILE A C 1
ATOM 795 O O . ILE A 1 102 ? -34.714 2.518 25.152 1.00 32.40 102 ILE A O 1
ATOM 800 N N . ASN A 1 103 ? -35.276 0.337 25.220 1.00 31.32 103 ASN A N 1
ATOM 801 C CA . ASN A 1 103 ? -34.623 0.109 26.500 1.00 31.34 103 ASN A CA 1
ATOM 802 C C . ASN A 1 103 ? -34.000 -1.283 26.566 1.00 30.53 103 ASN A C 1
ATOM 803 O O . ASN A 1 103 ? -33.610 -1.721 27.653 1.00 36.89 103 ASN A O 1
ATOM 808 N N . ASN A 1 104 ? -33.850 -1.962 25.428 1.00 35.52 104 ASN A N 1
ATOM 809 C CA . ASN A 1 104 ? -33.341 -3.327 25.357 1.00 26.11 104 ASN A CA 1
ATOM 810 C C . ASN A 1 104 ? -32.953 -3.613 23.909 1.00 24.54 104 ASN A C 1
ATOM 811 O O . ASN A 1 104 ? -33.650 -3.184 22.991 1.00 24.32 104 ASN A O 1
ATOM 816 N N . LEU A 1 105 ? -31.856 -4.353 23.698 1.00 25.38 105 LEU A N 1
ATOM 817 C CA . LEU A 1 105 ? -31.449 -4.582 22.310 1.00 24.42 105 LEU A CA 1
ATOM 818 C C . LEU A 1 105 ? -32.405 -5.498 21.563 1.00 25.31 105 LEU A C 1
ATOM 819 O O . LEU A 1 105 ? -32.341 -5.550 20.332 1.00 21.85 105 LEU A O 1
ATOM 824 N N . ASP A 1 106 ? -33.290 -6.211 22.266 1.00 30.74 106 ASP A N 1
ATOM 825 C CA . ASP A 1 106 ? -34.338 -6.946 21.574 1.00 25.76 106 ASP A CA 1
ATOM 826 C C . ASP A 1 106 ? -35.199 -6.012 20.736 1.00 20.24 106 ASP A C 1
ATOM 827 O O . ASP A 1 106 ? -35.766 -6.425 19.721 1.00 28.84 106 ASP A O 1
ATOM 832 N N . GLN A 1 107 ? -35.304 -4.765 21.140 1.00 23.51 107 GLN A N 1
ATOM 833 C CA . GLN A 1 107 ? -36.138 -3.788 20.469 1.00 23.89 107 GLN A CA 1
ATOM 834 C C . GLN A 1 107 ? -35.483 -3.199 19.238 1.00 29.61 107 GLN A C 1
ATOM 835 O O . GLN A 1 107 ? -36.050 -2.290 18.625 1.00 18.77 107 GLN A O 1
ATOM 841 N N . LEU A 1 108 ? -34.310 -3.698 18.847 1.00 23.62 108 LEU A N 1
ATOM 842 C CA . LEU A 1 108 ? -33.794 -3.348 17.533 1.00 22.58 108 LEU A CA 1
ATOM 843 C C . LEU A 1 108 ? -34.623 -4.002 16.446 1.00 23.16 108 LEU A C 1
ATOM 844 O O . LEU A 1 108 ? -34.556 -3.578 15.286 1.00 18.93 108 LEU A O 1
ATOM 849 N N . LYS A 1 109 ? -35.434 -4.986 16.822 1.00 20.48 109 LYS A N 1
ATOM 850 C CA . LYS A 1 109 ? -36.269 -5.697 15.864 1.00 27.20 109 LYS A CA 1
ATOM 851 C C . LYS A 1 109 ? -37.264 -4.738 15.242 1.00 21.47 109 LYS A C 1
ATOM 852 O O . LYS A 1 109 ? -37.850 -3.903 15.927 1.00 20.80 109 LYS A O 1
ATOM 858 N N . GLY A 1 110 ? -37.468 -4.880 13.942 1.00 19.44 110 GLY A N 1
ATOM 859 C CA . GLY A 1 110 ? -38.407 -4.059 13.244 1.00 20.03 110 GLY A CA 1
ATOM 860 C C . GLY A 1 110 ? -37.907 -2.676 12.902 1.00 19.76 110 GLY A C 1
ATOM 861 O O . GLY A 1 110 ? -38.643 -1.913 12.264 1.00 19.39 110 GLY A O 1
ATOM 862 N N . LEU A 1 111 ? -36.683 -2.331 13.278 1.00 19.84 111 LEU A N 1
ATOM 863 C CA . LEU A 1 111 ? -36.170 -1.004 12.982 1.00 16.37 111 LEU A CA 1
ATOM 864 C C . LEU A 1 111 ? -35.631 -0.938 11.558 1.00 15.33 111 LEU A C 1
ATOM 865 O O . LEU A 1 111 ? -35.282 -1.954 10.951 1.00 19.00 111 LEU A O 1
ATOM 870 N N . ARG A 1 112 ? -35.584 0.280 11.020 1.00 17.07 112 ARG A N 1
ATOM 871 C CA . ARG A 1 112 ? -34.846 0.551 9.800 1.00 18.07 112 ARG A CA 1
ATOM 872 C C . ARG A 1 112 ? -33.377 0.786 10.147 1.00 20.58 112 ARG A C 1
ATOM 873 O O . ARG A 1 112 ? -33.046 1.762 10.831 1.00 18.82 112 ARG A O 1
ATOM 881 N N . SER A 1 113 ? -32.500 -0.093 9.645 1.00 13.25 113 SER A N 1
ATOM 882 C CA . SER A 1 113 ? -31.115 -0.219 10.091 1.00 19.53 113 SER A CA 1
ATOM 883 C C . SER A 1 113 ? -30.139 0.272 9.034 1.00 16.41 113 SER A C 1
ATOM 884 O O . SER A 1 113 ? -30.330 0.032 7.843 1.00 19.57 113 SER A O 1
ATOM 887 N N . CYS A 1 114 ? -29.083 0.951 9.488 1.00 19.30 114 CYS A N 1
ATOM 888 C CA . CYS A 1 114 ? -28.091 1.561 8.617 1.00 18.79 114 CYS A CA 1
ATOM 889 C C . CYS A 1 114 ? -26.739 0.922 8.876 1.00 13.83 114 CYS A C 1
ATOM 890 O O . CYS A 1 114 ? -26.171 1.067 9.965 1.00 17.68 114 CYS A O 1
ATOM 893 N N . HIS A 1 115 ? -26.206 0.265 7.859 1.00 18.15 115 HIS A N 1
ATOM 894 C CA . HIS A 1 115 ? -25.026 -0.562 7.982 1.00 16.91 115 HIS A CA 1
ATOM 895 C C . HIS A 1 115 ? -23.933 0.019 7.109 1.00 14.24 115 HIS A C 1
ATOM 896 O O . HIS A 1 115 ? -24.201 0.659 6.087 1.00 20.85 115 HIS A O 1
ATOM 903 N N . THR A 1 116 ? -22.693 -0.234 7.500 1.00 10.16 116 THR A N 1
ATOM 904 C CA . THR A 1 116 ? -21.573 0.180 6.664 1.00 10.18 116 THR A CA 1
ATOM 905 C C . THR A 1 116 ? -21.601 -0.556 5.341 1.00 17.11 116 THR A C 1
ATOM 906 O O . THR A 1 116 ? -21.544 0.052 4.267 1.00 12.86 116 THR A O 1
ATOM 910 N N . GLY A 1 117 ? -21.692 -1.876 5.406 1.00 16.85 117 GLY A N 1
ATOM 911 C CA . GLY A 1 117 ? -21.736 -2.685 4.214 1.00 16.33 117 GLY A CA 1
ATOM 912 C C . GLY A 1 117 ? -21.505 -4.128 4.585 1.00 13.88 117 GLY A C 1
ATOM 913 O O . GLY A 1 117 ? -21.105 -4.449 5.703 1.00 19.33 117 GLY A O 1
ATOM 914 N N . VAL A 1 118 ? -21.738 -5.002 3.611 1.00 16.93 118 VAL A N 1
ATOM 915 C CA . VAL A 1 118 ? -21.672 -6.432 3.886 1.00 20.45 118 VAL A CA 1
ATOM 916 C C . VAL A 1 118 ? -20.252 -6.847 4.252 1.00 17.91 118 VAL A C 1
ATOM 917 O O . VAL A 1 118 ? -19.259 -6.338 3.712 1.00 16.79 118 VAL A O 1
ATOM 921 N N . ASN A 1 119 ? -20.165 -7.803 5.167 1.00 15.64 119 ASN A N 1
ATOM 922 C CA . ASN A 1 119 ? -18.944 -8.483 5.562 1.00 14.67 119 ASN A CA 1
ATOM 923 C C . ASN A 1 119 ? -17.975 -7.570 6.278 1.00 17.02 119 ASN A C 1
ATOM 924 O O . ASN A 1 119 ? -16.810 -7.912 6.430 1.00 20.44 119 ASN A O 1
ATOM 929 N N . ARG A 1 120 ? -18.426 -6.420 6.724 1.00 16.57 120 ARG A N 1
ATOM 930 C CA . ARG A 1 120 ? -17.564 -5.501 7.449 1.00 17.57 120 ARG A CA 1
ATOM 931 C C . ARG A 1 120 ? -17.752 -5.679 8.949 1.00 17.73 120 ARG A C 1
ATOM 932 O O . ARG A 1 120 ? -18.710 -6.303 9.409 1.00 14.97 120 ARG A O 1
ATOM 940 N N . ASN A 1 121 ? -16.808 -5.138 9.723 1.00 19.81 121 ASN A N 1
ATOM 941 C CA . ASN A 1 121 ? -16.792 -5.441 11.153 1.00 15.53 121 ASN A CA 1
ATOM 942 C C . ASN A 1 121 ? -17.893 -4.770 11.970 1.00 24.65 121 ASN A C 1
ATOM 943 O O . ASN A 1 121 ? -18.715 -5.467 12.570 1.00 15.75 121 ASN A O 1
ATOM 948 N N . VAL A 1 122 ? -17.887 -3.436 12.070 1.00 14.14 122 VAL A N 1
ATOM 949 C CA . VAL A 1 122 ? -18.829 -2.804 12.990 1.00 14.64 122 VAL A CA 1
ATOM 950 C C . VAL A 1 122 ? -20.224 -2.823 12.399 1.00 18.44 122 VAL A C 1
ATOM 951 O O . VAL A 1 122 ? -21.223 -2.857 13.135 1.00 16.11 122 VAL A O 1
ATOM 955 N N . GLY A 1 123 ? -20.317 -2.808 11.084 1.00 17.65 123 GLY A N 1
ATOM 956 C CA . GLY A 1 123 ? -21.617 -2.696 10.457 1.00 20.39 123 GLY A CA 1
ATOM 957 C C . GLY A 1 123 ? -22.263 -3.999 10.074 1.00 22.58 123 GLY A C 1
ATOM 958 O O . GLY A 1 123 ? -23.390 -3.986 9.574 1.00 24.46 123 GLY A O 1
ATOM 959 N N . TYR A 1 124 ? -21.606 -5.134 10.299 1.00 15.67 124 TYR A N 1
ATOM 960 C CA . TYR A 1 124 ? -22.195 -6.402 9.880 1.00 18.43 124 TYR A CA 1
ATOM 961 C C . TYR A 1 124 ? -21.798 -7.607 10.735 1.00 20.21 124 TYR A C 1
ATOM 962 O O . TYR A 1 124 ? -22.663 -8.222 11.377 1.00 19.37 124 TYR A O 1
ATOM 971 N N . LYS A 1 125 ? -20.508 -7.959 10.730 1.00 14.23 125 LYS A N 1
ATOM 972 C CA . LYS A 1 125 ? -20.038 -9.132 11.453 1.00 18.49 125 LYS A CA 1
ATOM 973 C C . LYS A 1 125 ? -20.256 -8.998 12.942 1.00 14.85 125 LYS A C 1
ATOM 974 O O . LYS A 1 125 ? -20.683 -9.947 13.593 1.00 21.37 125 LYS A O 1
ATOM 980 N N . ILE A 1 126 ? -19.960 -7.837 13.507 1.00 13.29 126 ILE A N 1
ATOM 981 C CA . ILE A 1 126 ? -20.150 -7.647 14.940 1.00 18.31 126 ILE A CA 1
ATOM 982 C C . ILE A 1 126 ? -21.655 -7.673 15.220 1.00 13.74 126 ILE A C 1
ATOM 983 O O . ILE A 1 126 ? -22.118 -8.492 16.036 1.00 18.67 126 ILE A O 1
ATOM 988 N N . PRO A 1 127 ? -22.466 -6.848 14.568 1.00 15.37 127 PRO A N 1
ATOM 989 C CA . PRO A 1 127 ? -23.908 -6.927 14.852 1.00 15.25 127 PRO A CA 1
ATOM 990 C C . PRO A 1 127 ? -24.450 -8.341 14.736 1.00 23.76 127 PRO A C 1
ATOM 991 O O . PRO A 1 127 ? -25.249 -8.775 15.572 1.00 20.47 127 PRO A O 1
ATOM 995 N N . LEU A 1 128 ? -24.037 -9.082 13.715 1.00 20.18 128 LEU A N 1
ATOM 996 C CA . LEU A 1 128 ? -24.527 -10.444 13.599 1.00 18.96 128 LEU A CA 1
ATOM 997 C C . LEU A 1 128 ? -24.057 -11.282 14.773 1.00 20.66 128 LEU A C 1
ATOM 998 O O . LEU A 1 128 ? -24.836 -12.069 15.318 1.00 20.36 128 LEU A O 1
ATOM 1003 N N . THR A 1 129 ? -22.796 -11.093 15.204 1.00 15.78 129 THR A N 1
ATOM 1004 C CA . THR A 1 129 ? -22.248 -11.890 16.293 1.00 18.26 129 THR A CA 1
ATOM 1005 C C . THR A 1 129 ? -23.030 -11.681 17.577 1.00 18.84 129 THR A C 1
ATOM 1006 O O . THR A 1 129 ? -23.279 -12.639 18.316 1.00 20.10 129 THR A O 1
ATOM 1010 N N . MET A 1 130 ? -23.407 -10.434 17.871 1.00 19.55 130 MET A N 1
ATOM 1011 C CA . MET A 1 130 ? -24.050 -10.114 19.147 1.00 20.90 130 MET A CA 1
ATOM 1012 C C . MET A 1 130 ? -25.548 -10.386 19.112 1.00 21.37 130 MET A C 1
ATOM 1013 O O . MET A 1 130 ? -26.093 -10.983 20.040 1.00 22.24 130 MET A O 1
ATOM 1018 N N . LEU A 1 131 ? -26.230 -9.927 18.065 1.00 22.54 131 LEU A N 1
ATOM 1019 C CA . LEU A 1 131 ? -27.677 -10.108 17.978 1.00 19.03 131 LEU A CA 1
ATOM 1020 C C . LEU A 1 131 ? -28.062 -11.579 17.961 1.00 22.45 131 LEU A C 1
ATOM 1021 O O . LEU A 1 131 ? -29.070 -11.972 18.568 1.00 23.76 131 LEU A O 1
ATOM 1026 N N . MET A 1 132 ? -27.286 -12.406 17.258 1.00 20.20 132 MET A N 1
ATOM 1027 C CA . MET A 1 132 ? -27.623 -13.815 17.145 1.00 22.46 132 MET A CA 1
ATOM 1028 C C . MET A 1 132 ? -27.660 -14.505 18.495 1.00 27.12 132 MET A C 1
ATOM 1029 O O . MET A 1 132 ? -28.182 -15.618 18.591 1.00 26.46 132 MET A O 1
ATOM 1034 N N . LYS A 1 133 ? -27.069 -13.901 19.520 1.00 22.14 133 LYS A N 1
ATOM 1035 C CA . LYS A 1 133 ? -27.206 -14.420 20.864 1.00 19.28 133 LYS A CA 1
ATOM 1036 C C . LYS A 1 133 ? -28.571 -14.136 21.467 1.00 27.84 133 LYS A C 1
ATOM 1037 O O . LYS A 1 133 ? -28.786 -14.450 22.641 1.00 23.06 133 LYS A O 1
ATOM 1043 N N . ARG A 1 134 ? -29.477 -13.505 20.732 1.00 34.04 134 ARG A N 1
ATOM 1044 C CA . ARG A 1 134 ? -30.733 -13.037 21.297 1.00 26.87 134 ARG A CA 1
ATOM 1045 C C . ARG A 1 134 ? -31.863 -13.848 20.697 1.00 24.64 134 ARG A C 1
ATOM 1046 O O . ARG A 1 134 ? -31.951 -13.992 19.472 1.00 26.52 134 ARG A O 1
ATOM 1054 N N . ALA A 1 135 ? -32.725 -14.374 21.565 1.00 28.67 135 ALA A N 1
ATOM 1055 C CA . ALA A 1 135 ? -33.799 -15.240 21.095 1.00 29.35 135 ALA A CA 1
ATOM 1056 C C . ALA A 1 135 ? -34.670 -14.553 20.050 1.00 24.86 135 ALA A C 1
ATOM 1057 O O . ALA A 1 135 ? -35.223 -15.217 19.165 1.00 31.60 135 ALA A O 1
ATOM 1059 N N . VAL A 1 136 ? -34.814 -13.230 20.136 1.00 24.68 136 VAL A N 1
ATOM 1060 C CA . VAL A 1 136 ? -35.690 -12.532 19.210 1.00 25.59 136 VAL A CA 1
ATOM 1061 C C . VAL A 1 136 ? -35.119 -12.558 17.793 1.00 28.43 136 VAL A C 1
ATOM 1062 O O . VAL A 1 136 ? -35.872 -12.460 16.809 1.00 28.57 136 VAL A O 1
ATOM 1066 N N . PHE A 1 137 ? -33.818 -12.750 17.658 1.00 21.54 137 PHE A N 1
ATOM 1067 C CA . PHE A 1 137 ? -33.159 -12.706 16.349 1.00 18.13 137 PHE A CA 1
ATOM 1068 C C . PHE A 1 137 ? -33.422 -13.996 15.575 1.00 20.92 137 PHE A C 1
ATOM 1069 O O . PHE A 1 137 ? -33.280 -15.084 16.131 1.00 21.57 137 PHE A O 1
ATOM 1077 N N . PRO A 1 138 ? -33.757 -13.911 14.283 1.00 26.40 138 PRO A N 1
ATOM 1078 C CA . PRO A 1 138 ? -34.026 -15.136 13.516 1.00 20.49 138 PRO A CA 1
ATOM 1079 C C . PRO A 1 138 ? -32.852 -16.095 13.567 1.00 29.53 138 PRO A C 1
ATOM 1080 O O . PRO A 1 138 ? -31.695 -15.690 13.631 1.00 26.27 138 PRO A O 1
ATOM 1084 N N . LYS A 1 139 ? -33.173 -17.384 13.536 1.00 27.99 139 LYS A N 1
ATOM 1085 C CA . LYS A 1 139 ? -32.172 -18.424 13.454 1.00 22.74 139 LYS A CA 1
ATOM 1086 C C . LYS A 1 139 ? -31.633 -18.505 12.036 1.00 20.46 139 LYS A C 1
ATOM 1087 O O . LYS A 1 139 ? -32.257 -18.054 11.075 1.00 19.97 139 LYS A O 1
ATOM 1093 N N . MET A 1 140 ? -30.440 -19.082 11.919 1.00 18.40 140 MET A N 1
ATOM 1094 C CA . MET A 1 140 ? -29.697 -19.035 10.672 1.00 19.51 140 MET A CA 1
ATOM 1095 C C . MET A 1 140 ? -29.193 -20.416 10.246 1.00 25.00 140 MET A C 1
ATOM 1096 O O . MET A 1 140 ? -28.243 -20.508 9.466 1.00 22.97 140 MET A O 1
ATOM 1101 N N . ASN A 1 141 ? -29.842 -21.487 10.697 1.00 24.94 141 ASN A N 1
ATOM 1102 C CA . ASN A 1 141 ? -29.429 -22.846 10.383 1.00 36.10 141 ASN A CA 1
ATOM 1103 C C . ASN A 1 141 ? -30.426 -23.553 9.476 1.00 45.66 141 ASN A C 1
ATOM 1104 O O . ASN A 1 141 ? -30.516 -24.782 9.491 1.00 40.65 141 ASN A O 1
ATOM 1109 N N . ASP A 1 142 ? -31.189 -22.786 8.697 1.00 37.30 142 ASP A N 1
ATOM 1110 C CA . ASP A 1 142 ? -31.971 -23.341 7.602 1.00 34.90 142 ASP A CA 1
ATOM 1111 C C . ASP A 1 142 ? -30.983 -23.914 6.600 1.00 32.71 142 ASP A C 1
ATOM 1112 O O . ASP A 1 142 ? -30.219 -23.175 5.979 1.00 40.73 142 ASP A O 1
ATOM 1117 N N . HIS A 1 143 ? -30.943 -25.232 6.453 1.00 39.13 143 HIS A N 1
ATOM 1118 C CA . HIS A 1 143 ? -29.937 -25.823 5.586 1.00 35.68 143 HIS A CA 1
ATOM 1119 C C . HIS A 1 143 ? -30.424 -26.037 4.161 1.00 33.22 143 HIS A C 1
ATOM 1120 O O . HIS A 1 143 ? -29.673 -26.570 3.343 1.00 31.97 143 HIS A O 1
ATOM 1127 N N . SER A 1 144 ? -31.630 -25.575 3.818 1.00 39.12 144 SER A N 1
ATOM 1128 C CA . SER A 1 144 ? -31.972 -25.517 2.403 1.00 33.48 144 SER A CA 1
ATOM 1129 C C . SER A 1 144 ? -31.165 -24.444 1.679 1.00 36.99 144 SER A C 1
ATOM 1130 O O . SER A 1 144 ? -31.036 -24.506 0.449 1.00 41.51 144 SER A O 1
ATOM 1133 N N . ILE A 1 145 ? -30.568 -23.496 2.406 1.00 29.08 145 ILE A N 1
ATOM 1134 C CA . ILE A 1 145 ? -29.780 -22.437 1.792 1.00 29.00 145 ILE A CA 1
ATOM 1135 C C . ILE A 1 145 ? -28.411 -22.353 2.470 1.00 33.44 145 ILE A C 1
ATOM 1136 O O . ILE A 1 145 ? -28.149 -22.991 3.489 1.00 33.69 145 ILE A O 1
ATOM 1141 N N . SER A 1 146 ? -27.542 -21.539 1.887 1.00 24.79 146 SER A N 1
ATOM 1142 C CA . SER A 1 146 ? -26.194 -21.376 2.386 1.00 20.24 146 SER A CA 1
ATOM 1143 C C . SER A 1 146 ? -26.144 -20.525 3.648 1.00 21.43 146 SER A C 1
ATOM 1144 O O . SER A 1 146 ? -27.071 -19.766 3.944 1.00 19.36 146 SER A O 1
ATOM 1147 N N . PRO A 1 147 ? -25.043 -20.619 4.406 1.00 24.87 147 PRO A N 1
ATOM 1148 C CA . PRO A 1 147 ? -24.859 -19.706 5.543 1.00 18.46 147 PRO A CA 1
ATOM 1149 C C . PRO A 1 147 ? -24.946 -18.224 5.187 1.00 18.44 147 PRO A C 1
ATOM 1150 O O . PRO A 1 147 ? -25.486 -17.453 5.981 1.00 24.60 147 PRO A O 1
ATOM 1154 N N . LYS A 1 148 ? -24.386 -17.791 4.053 1.00 17.81 148 LYS A N 1
ATOM 1155 C CA . LYS A 1 148 ? -24.489 -16.380 3.711 1.00 22.54 148 LYS A CA 1
ATOM 1156 C C . LYS A 1 148 ? -25.952 -15.996 3.513 1.00 24.47 148 LYS A C 1
ATOM 1157 O O . LYS A 1 148 ? -26.411 -14.963 4.020 1.00 17.55 148 LYS A O 1
ATOM 1163 N N . GLU A 1 149 ? -26.720 -16.843 2.822 1.00 17.15 149 GLU A N 1
ATOM 1164 C CA . GLU A 1 149 ? -28.133 -16.523 2.651 1.00 18.66 149 GLU A CA 1
ATOM 1165 C C . GLU A 1 149 ? -28.874 -16.552 3.977 1.00 22.27 149 GLU A C 1
ATOM 1166 O O . GLU A 1 149 ? -29.782 -15.744 4.194 1.00 18.06 149 GLU A O 1
ATOM 1172 N N . ASN A 1 150 ? -28.491 -17.447 4.890 1.00 17.38 150 ASN A N 1
ATOM 1173 C CA . ASN A 1 150 ? -29.158 -17.477 6.182 1.00 16.18 150 ASN A CA 1
ATOM 1174 C C . ASN A 1 150 ? -29.032 -16.125 6.906 1.00 22.53 150 ASN A C 1
ATOM 1175 O O . ASN A 1 150 ? -29.998 -15.648 7.504 1.00 16.63 150 ASN A O 1
ATOM 1180 N N . GLU A 1 151 ? -27.855 -15.502 6.844 1.00 16.85 151 GLU A N 1
ATOM 1181 C CA . GLU A 1 151 ? -27.610 -14.213 7.493 1.00 24.85 151 GLU A CA 1
ATOM 1182 C C . GLU A 1 151 ? -28.458 -13.124 6.888 1.00 20.17 151 GLU A C 1
ATOM 1183 O O . GLU A 1 151 ? -29.016 -12.289 7.602 1.00 23.68 151 GLU A O 1
ATOM 1189 N N . LEU A 1 152 ? -28.472 -13.064 5.557 1.00 14.40 152 LEU A N 1
ATOM 1190 C CA . LEU A 1 152 ? -29.224 -12.044 4.851 1.00 21.20 152 LEU A CA 1
ATOM 1191 C C . LEU A 1 152 ? -30.721 -12.220 5.076 1.00 26.72 152 LEU A C 1
ATOM 1192 O O . LEU A 1 152 ? -31.460 -11.237 5.192 1.00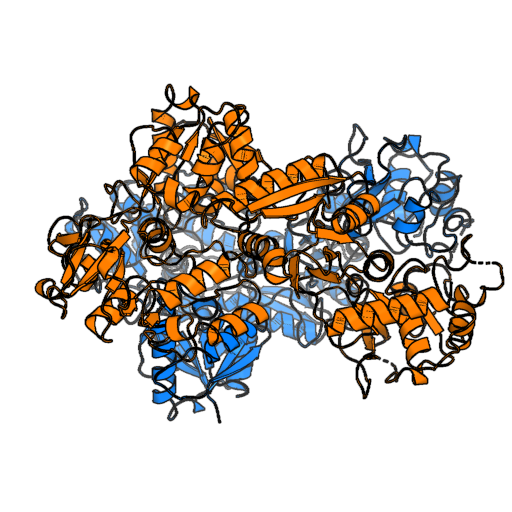 22.90 152 LEU A O 1
ATOM 1197 N N . LYS A 1 153 ? -31.189 -13.466 5.117 1.00 22.98 153 LYS A N 1
ATOM 1198 C CA . LYS A 1 153 ? -32.586 -13.708 5.448 1.00 22.22 153 LYS A CA 1
ATOM 1199 C C . LYS A 1 153 ? -32.859 -13.239 6.861 1.00 20.86 153 LYS A C 1
ATOM 1200 O O . LYS A 1 153 ? -33.811 -12.493 7.109 1.00 28.24 153 LYS A O 1
ATOM 1204 N N . ALA A 1 154 ? -31.957 -13.585 7.779 1.00 15.06 154 ALA A N 1
ATOM 1205 C CA . ALA A 1 154 ? -32.105 -13.179 9.167 1.00 21.66 154 ALA A CA 1
ATOM 1206 C C . ALA A 1 154 ? -32.179 -11.660 9.274 1.00 17.54 154 ALA A C 1
ATOM 1207 O O . ALA A 1 154 ? -33.063 -11.114 9.933 1.00 20.96 154 ALA A O 1
ATOM 1209 N N . LEU A 1 155 ? -31.252 -10.957 8.642 1.00 23.45 155 LEU A N 1
ATOM 1210 C CA . LEU A 1 155 ? -31.296 -9.506 8.732 1.00 18.19 155 LEU A CA 1
ATOM 1211 C C . LEU A 1 155 ? -32.585 -8.948 8.120 1.00 18.14 155 LEU A C 1
ATOM 1212 O O . LEU A 1 155 ? -33.254 -8.112 8.735 1.00 20.21 155 LEU A O 1
ATOM 1217 N N . SER A 1 156 ? -32.972 -9.416 6.923 1.00 19.14 156 SER A N 1
ATOM 1218 C CA . SER A 1 156 ? -34.138 -8.845 6.236 1.00 21.24 156 SER A CA 1
ATOM 1219 C C . SER A 1 156 ? -35.452 -9.181 6.923 1.00 28.09 156 SER A C 1
ATOM 1220 O O . SER A 1 156 ? -36.462 -8.521 6.661 1.00 23.38 156 SER A O 1
ATOM 1223 N N . THR A 1 157 ? -35.453 -10.199 7.775 1.00 20.95 157 THR A N 1
ATOM 1224 C CA . THR A 1 157 ? -36.591 -10.566 8.607 1.00 25.20 157 THR A CA 1
ATOM 1225 C C . THR A 1 157 ? -36.598 -9.865 9.965 1.00 27.40 157 THR A C 1
ATOM 1226 O O . THR A 1 157 ? -37.665 -9.725 10.569 1.00 36.79 157 THR A O 1
ATOM 1230 N N . PHE A 1 158 ? -35.446 -9.432 10.467 1.00 21.21 158 PHE A N 1
ATOM 1231 C CA . PHE A 1 158 ? -35.391 -8.799 11.783 1.00 20.72 158 PHE A CA 1
ATOM 1232 C C . PHE A 1 158 ? -35.583 -7.292 11.663 1.00 23.87 158 PHE A C 1
ATOM 1233 O O . PHE A 1 158 ? -36.364 -6.688 12.401 1.00 19.84 158 PHE A O 1
ATOM 1241 N N . PHE A 1 159 ? -34.861 -6.675 10.747 1.00 16.45 159 PHE A N 1
ATOM 1242 C CA . PHE A 1 159 ? -35.019 -5.263 10.481 1.00 21.10 159 PHE A CA 1
ATOM 1243 C C . PHE A 1 159 ? -36.119 -5.075 9.445 1.00 21.95 159 PHE A C 1
ATOM 1244 O O . PHE A 1 159 ? -36.362 -5.943 8.603 1.00 22.23 159 PHE A O 1
ATOM 1252 N N . ALA A 1 160 ? -36.845 -3.970 9.582 1.00 18.82 160 ALA A N 1
ATOM 1253 C CA . ALA A 1 160 ? -37.878 -3.623 8.614 1.00 25.21 160 ALA A CA 1
ATOM 1254 C C . ALA A 1 160 ? -37.259 -3.314 7.270 1.00 20.93 160 ALA A C 1
ATOM 1255 O O . ALA A 1 160 ? -37.710 -3.799 6.230 1.00 19.65 160 ALA A O 1
ATOM 1257 N N . LYS A 1 161 ? -36.245 -2.466 7.278 1.00 22.63 161 LYS A N 1
ATOM 1258 C CA . LYS A 1 161 ? -35.490 -2.117 6.099 1.00 19.95 161 LYS A CA 1
ATOM 1259 C C . LYS A 1 161 ? -34.055 -1.925 6.548 1.00 18.88 161 LYS A C 1
ATOM 1260 O O . LYS A 1 161 ? -33.788 -1.699 7.733 1.00 15.55 161 LYS A O 1
ATOM 1266 N N . SER A 1 162 ? -33.130 -2.026 5.605 1.00 13.88 162 SER A N 1
ATOM 1267 C CA . SER A 1 162 ? -31.737 -1.765 5.934 1.00 19.01 162 SER A CA 1
ATOM 1268 C C . SER A 1 162 ? -31.050 -1.140 4.732 1.00 20.29 162 SER A C 1
ATOM 1269 O O . SER A 1 162 ? -31.645 -0.971 3.662 1.00 15.75 162 SER A O 1
ATOM 1272 N N . CYS A 1 163 ? -29.793 -0.749 4.937 1.00 12.37 163 CYS A N 1
ATOM 1273 C CA . CYS A 1 163 ? -28.872 -0.506 3.834 1.00 12.94 163 CYS A CA 1
ATOM 1274 C C . CYS A 1 163 ? -27.626 -1.348 4.057 1.00 16.29 163 CYS A C 1
ATOM 1275 O O . CYS A 1 163 ? -26.791 -1.008 4.908 1.00 20.03 163 CYS A O 1
ATOM 1278 N N . ILE A 1 164 ? -27.464 -2.407 3.257 1.00 25.93 164 ILE A N 1
ATOM 1279 C CA . ILE A 1 164 ? -26.294 -3.271 3.397 1.00 15.05 164 ILE A CA 1
ATOM 1280 C C . ILE A 1 164 ? -25.712 -3.547 2.021 1.00 21.27 164 ILE A C 1
ATOM 1281 O O . ILE A 1 164 ? -25.982 -4.594 1.414 1.00 21.29 164 ILE A O 1
ATOM 1286 N N . VAL A 1 165 ? -24.872 -2.626 1.543 1.00 16.48 165 VAL A N 1
ATOM 1287 C CA . VAL A 1 165 ? -24.361 -2.669 0.177 1.00 21.39 165 VAL A CA 1
ATOM 1288 C C . VAL A 1 165 ? -23.177 -3.615 0.067 1.00 19.51 165 VAL A C 1
ATOM 1289 O O . VAL A 1 165 ? -22.610 -4.065 1.071 1.00 20.97 165 VAL A O 1
ATOM 1293 N N . GLY A 1 166 ? -22.784 -3.895 -1.155 1.00 19.16 166 GLY A N 1
ATOM 1294 C CA . GLY A 1 166 ? -21.555 -4.620 -1.410 1.00 27.89 166 GLY A CA 1
ATOM 1295 C C . GLY A 1 166 ? -21.829 -5.965 -2.049 1.00 26.13 166 GLY A C 1
ATOM 1296 O O . GLY A 1 166 ? -22.952 -6.283 -2.450 1.00 23.61 166 GLY A O 1
ATOM 1297 N N . LYS A 1 167 ? -20.776 -6.770 -2.125 1.00 26.27 167 LYS A N 1
ATOM 1298 C CA . LYS A 1 167 ? -20.844 -8.080 -2.769 1.00 26.40 167 LYS A CA 1
ATOM 1299 C C . LYS A 1 167 ? -21.270 -9.107 -1.725 1.00 19.48 167 LYS A C 1
ATOM 1300 O O . LYS A 1 167 ? -20.456 -9.593 -0.940 1.00 23.78 167 LYS A O 1
ATOM 1306 N N . TRP A 1 168 ? -22.562 -9.407 -1.699 1.00 17.47 168 TRP A N 1
ATOM 1307 C CA . TRP A 1 168 ? -23.099 -10.403 -0.775 1.00 28.29 168 TRP A CA 1
ATOM 1308 C C . TRP A 1 168 ? -22.636 -11.813 -1.137 1.00 17.23 168 TRP A C 1
ATOM 1309 O O . TRP A 1 168 ? -22.434 -12.660 -0.256 1.00 16.90 168 TRP A O 1
ATOM 1320 N N . SER A 1 169 ? -22.523 -12.089 -2.429 1.00 22.11 169 SER A N 1
ATOM 1321 C CA . SER A 1 169 ? -21.923 -13.304 -2.929 1.00 23.03 169 SER A CA 1
ATOM 1322 C C . SER A 1 169 ? -20.775 -12.970 -3.863 1.00 19.72 169 SER A C 1
ATOM 1323 O O . SER A 1 169 ? -20.898 -12.051 -4.675 1.00 19.92 169 SER A O 1
ATOM 1326 N N . PRO A 1 170 ? -19.678 -13.736 -3.822 1.00 21.76 170 PRO A N 1
ATOM 1327 C CA . PRO A 1 170 ? -18.658 -13.604 -4.865 1.00 21.70 170 PRO A CA 1
ATOM 1328 C C . PRO A 1 170 ? -19.137 -14.041 -6.227 1.00 19.82 170 PRO A C 1
ATOM 1329 O O . PRO A 1 170 ? -18.449 -13.764 -7.216 1.00 23.23 170 PRO A O 1
ATOM 1333 N N . ASP A 1 171 ? -20.280 -14.708 -6.325 1.00 20.25 171 ASP A N 1
ATOM 1334 C CA . ASP A 1 171 ? -20.777 -15.107 -7.626 1.00 19.00 171 ASP A CA 1
ATOM 1335 C C . ASP A 1 171 ? -21.733 -14.039 -8.125 1.00 24.41 171 ASP A C 1
ATOM 1336 O O . ASP A 1 171 ? -22.773 -13.810 -7.489 1.00 17.89 171 ASP A O 1
ATOM 1341 N N . PRO A 1 172 ? -21.424 -13.364 -9.231 1.00 27.40 172 PRO A N 1
ATOM 1342 C CA . PRO A 1 172 ? -22.251 -12.219 -9.644 1.00 24.60 172 PRO A CA 1
ATOM 1343 C C . PRO A 1 172 ? -23.722 -12.546 -9.781 1.00 27.24 172 PRO A C 1
ATOM 1344 O O . PRO A 1 172 ? -24.556 -11.776 -9.286 1.00 21.38 172 PRO A O 1
ATOM 1348 N N . LYS A 1 173 ? -24.071 -13.684 -10.402 1.00 24.71 173 LYS A N 1
ATOM 1349 C CA . LYS A 1 173 ? -25.484 -14.009 -10.590 1.00 23.90 173 LYS A CA 1
ATOM 1350 C C . LYS A 1 173 ? -26.161 -14.300 -9.267 1.00 25.19 173 LYS A C 1
ATOM 1351 O O . LYS A 1 173 ? -27.349 -14.013 -9.102 1.00 23.11 173 LYS A O 1
ATOM 1354 N N . THR A 1 174 ? -25.440 -14.900 -8.324 1.00 19.19 174 THR A N 1
ATOM 1355 C CA . THR A 1 174 ? -26.047 -15.174 -7.033 1.00 19.95 174 THR A CA 1
ATOM 1356 C C . THR A 1 174 ? -26.299 -13.878 -6.289 1.00 22.68 174 THR A C 1
ATOM 1357 O O . THR A 1 174 ? -27.353 -13.696 -5.677 1.00 22.69 174 THR A O 1
ATOM 1361 N N . ASN A 1 175 ? -25.336 -12.966 -6.370 1.00 20.09 175 ASN A N 1
ATOM 1362 C CA . ASN A 1 175 ? -25.417 -11.670 -5.725 1.00 24.84 175 ASN A CA 1
ATOM 1363 C C . ASN A 1 175 ? -26.618 -10.885 -6.239 1.00 27.39 175 ASN A C 1
ATOM 1364 O O . ASN A 1 175 ? -27.399 -10.335 -5.456 1.00 26.43 175 ASN A O 1
ATOM 1369 N N . SER A 1 176 ? -26.815 -10.873 -7.554 1.00 26.11 176 SER A N 1
ATOM 1370 C CA . SER A 1 176 ? -27.958 -10.167 -8.120 1.00 29.86 176 SER A CA 1
ATOM 1371 C C . SER A 1 176 ? -29.260 -10.795 -7.651 1.00 27.76 176 SER A C 1
ATOM 1372 O O . SER A 1 176 ? -30.146 -10.103 -7.140 1.00 31.83 176 SER A O 1
ATOM 1375 N N . ALA A 1 177 ? -29.378 -12.121 -7.780 1.00 24.40 177 ALA A N 1
ATOM 1376 C CA . ALA A 1 177 ? -30.600 -12.789 -7.345 1.00 23.24 177 ALA A CA 1
ATOM 1377 C C . ALA A 1 177 ? -30.892 -12.509 -5.878 1.00 25.69 177 ALA A C 1
ATOM 1378 O O . ALA A 1 177 ? -32.054 -12.362 -5.483 1.00 22.01 177 ALA A O 1
ATOM 1380 N N . TRP A 1 178 ? -29.856 -12.475 -5.047 1.00 24.93 178 TRP A N 1
ATOM 1381 C CA . TRP A 1 178 ? -30.078 -12.226 -3.630 1.00 25.48 178 TRP A CA 1
ATOM 1382 C C . TRP A 1 178 ? -30.481 -10.783 -3.384 1.00 23.16 178 TRP A C 1
ATOM 1383 O O . TRP A 1 178 ? -31.298 -10.501 -2.499 1.00 21.68 178 TRP A O 1
ATOM 1394 N N . LYS A 1 179 ? -29.911 -9.863 -4.155 1.00 16.04 179 LYS A N 1
ATOM 1395 C CA . LYS A 1 179 ? -30.265 -8.464 -4.010 1.00 27.74 179 LYS A CA 1
ATOM 1396 C C . LYS A 1 179 ? -31.733 -8.245 -4.357 1.00 29.37 179 LYS A C 1
ATOM 1397 O O . LYS A 1 179 ? -32.393 -7.395 -3.749 1.00 27.92 179 LYS A O 1
ATOM 1403 N N . SER A 1 180 ? -32.255 -9.020 -5.318 1.00 25.91 180 SER A N 1
ATOM 1404 C CA . SER A 1 180 ? -33.688 -9.017 -5.608 1.00 30.80 180 SER A CA 1
ATOM 1405 C C . SER A 1 180 ? -34.494 -9.601 -4.456 1.00 37.13 180 SER A C 1
ATOM 1406 O O . SER A 1 180 ? -35.416 -8.952 -3.948 1.00 28.64 180 SER A O 1
ATOM 1409 N N . GLN A 1 181 ? -34.160 -10.829 -4.026 1.00 23.04 181 GLN A N 1
ATOM 1410 C CA . GLN A 1 181 ? -35.031 -11.539 -3.085 1.00 25.00 181 GLN A CA 1
ATOM 1411 C C . GLN A 1 181 ? -35.071 -10.873 -1.708 1.00 27.92 181 GLN A C 1
ATOM 1412 O O . GLN A 1 181 ? -36.101 -10.948 -1.021 1.00 29.90 181 GLN A O 1
ATOM 1418 N N . TYR A 1 182 ? -33.985 -10.212 -1.298 1.00 25.32 182 TYR A N 1
ATOM 1419 C CA . TYR A 1 182 ? -33.865 -9.553 -0.002 1.00 22.50 182 TYR A CA 1
ATOM 1420 C C . TYR A 1 182 ? -33.652 -8.053 -0.196 1.00 18.90 182 TYR A C 1
ATOM 1421 O O . TYR A 1 182 ? -32.845 -7.416 0.492 1.00 21.03 182 TYR A O 1
ATOM 1430 N N . SER A 1 183 ? -34.388 -7.486 -1.152 1.00 19.03 183 SER A N 1
ATOM 1431 C CA . SER A 1 183 ? -34.259 -6.075 -1.507 1.00 24.42 183 SER A CA 1
ATOM 1432 C C . SER A 1 183 ? -34.423 -5.152 -0.312 1.00 16.24 183 SER A C 1
ATOM 1433 O O . SER A 1 183 ? -33.866 -4.048 -0.300 1.00 20.71 183 SER A O 1
ATOM 1436 N N . HIS A 1 184 ? -35.183 -5.574 0.700 1.00 19.33 184 HIS A N 1
ATOM 1437 C CA . HIS A 1 184 ? -35.347 -4.760 1.898 1.00 23.72 184 HIS A CA 1
ATOM 1438 C C . HIS A 1 184 ? -34.004 -4.363 2.506 1.00 20.35 184 HIS A C 1
ATOM 1439 O O . HIS A 1 184 ? -33.899 -3.320 3.164 1.00 19.56 184 HIS A O 1
ATOM 1446 N N . LEU A 1 185 ? -32.970 -5.168 2.287 1.00 18.57 185 LEU A N 1
ATOM 1447 C CA . LEU A 1 185 ? -31.649 -4.870 2.823 1.00 18.38 185 LEU A CA 1
ATOM 1448 C C . LEU A 1 185 ? -30.973 -3.706 2.109 1.00 17.77 185 LEU A C 1
ATOM 1449 O O . LEU A 1 185 ? -29.898 -3.270 2.546 1.00 17.38 185 LEU A O 1
ATOM 1454 N N . CYS A 1 186 ? -31.574 -3.220 1.024 1.00 16.94 186 CYS A N 1
ATOM 1455 C CA . CYS A 1 186 ? -31.037 -2.139 0.200 1.00 19.88 186 CYS A CA 1
ATOM 1456 C C . CYS A 1 186 ? -31.948 -0.910 0.149 1.00 19.12 186 CYS A C 1
ATOM 1457 O O . CYS A 1 186 ? -31.588 0.073 -0.506 1.00 18.39 186 CYS A O 1
ATOM 1460 N N . SER A 1 187 ? -33.100 -0.938 0.838 1.00 16.92 187 SER A N 1
ATOM 1461 C CA . SER A 1 187 ? -34.137 0.090 0.695 1.00 28.13 187 SER A CA 1
ATOM 1462 C C . SER A 1 187 ? -33.772 1.394 1.379 1.00 15.11 187 SER A C 1
ATOM 1463 O O . SER A 1 187 ? -34.320 2.437 1.023 1.00 24.61 187 SER A O 1
ATOM 1466 N N . MET A 1 188 ? -32.888 1.346 2.370 1.00 22.60 188 MET A N 1
ATOM 1467 C CA . MET A 1 188 ? -32.382 2.532 3.029 1.00 20.54 188 MET A CA 1
ATOM 1468 C C . MET A 1 188 ? -31.181 3.150 2.313 1.00 23.54 188 MET A C 1
ATOM 1469 O O . MET A 1 188 ? -30.736 4.238 2.706 1.00 20.36 188 MET A O 1
ATOM 1474 N N . CYS A 1 189 ? -30.667 2.512 1.268 1.00 19.72 189 CYS A N 1
ATOM 1475 C CA . CYS A 1 189 ? -29.474 3.019 0.603 1.00 14.58 189 CYS A CA 1
ATOM 1476 C C . CYS A 1 189 ? -29.793 4.181 -0.328 1.00 18.88 189 CYS A C 1
ATOM 1477 O O . CYS A 1 189 ? -30.938 4.397 -0.745 1.00 16.44 189 CYS A O 1
ATOM 1480 N N . GLU A 1 190 ? -28.735 4.899 -0.698 1.00 17.21 190 GLU A N 1
ATOM 1481 C CA . GLU A 1 190 ? -28.904 6.013 -1.615 1.00 25.26 190 GLU A CA 1
ATOM 1482 C C . GLU A 1 190 ? -29.422 5.517 -2.946 1.00 27.47 190 GLU A C 1
ATOM 1483 O O . GLU A 1 190 ? -30.281 6.155 -3.556 1.00 27.91 190 GLU A O 1
ATOM 1489 N N . HIS A 1 191 ? -28.912 4.378 -3.421 1.00 22.52 191 HIS A N 1
ATOM 1490 C CA . HIS A 1 191 ? -29.373 3.799 -4.680 1.00 24.91 191 HIS A CA 1
ATOM 1491 C C . HIS A 1 191 ? -29.721 2.340 -4.447 1.00 21.21 191 HIS A C 1
ATOM 1492 O O . HIS A 1 191 ? -28.850 1.456 -4.531 1.00 23.67 191 HIS A O 1
ATOM 1499 N N . PRO A 1 192 ? -30.997 2.055 -4.141 1.00 26.85 192 PRO A N 1
ATOM 1500 C CA . PRO A 1 192 ? -31.360 0.691 -3.712 1.00 22.34 192 PRO A CA 1
ATOM 1501 C C . PRO A 1 192 ? -31.236 -0.365 -4.789 1.00 28.75 192 PRO A C 1
ATOM 1502 O O . PRO A 1 192 ? -30.892 -1.506 -4.478 1.00 19.30 192 PRO A O 1
ATOM 1506 N N . GLU A 1 193 ? -31.541 -0.038 -6.044 1.00 26.89 193 GLU A N 1
ATOM 1507 C CA . GLU A 1 193 ? -31.437 -1.039 -7.098 1.00 28.79 193 GLU A CA 1
ATOM 1508 C C . GLU A 1 193 ? -30.013 -1.557 -7.236 1.00 23.03 193 GLU A C 1
ATOM 1509 O O . GLU A 1 193 ? -29.807 -2.743 -7.519 1.00 31.60 193 GLU A O 1
ATOM 1511 N N . ARG A 1 194 ? -29.027 -0.709 -6.968 1.00 22.10 194 ARG A N 1
ATOM 1512 C CA . ARG A 1 194 ? -27.612 -1.043 -7.134 1.00 22.20 194 ARG A CA 1
ATOM 1513 C C . ARG A 1 194 ? -27.001 -1.646 -5.880 1.00 24.00 194 ARG A C 1
ATOM 1514 O O . ARG A 1 194 ? -26.220 -2.602 -5.971 1.00 24.36 194 ARG A O 1
ATOM 1522 N N . CYS A 1 195 ? -27.322 -1.085 -4.709 1.00 24.23 195 CYS A N 1
ATOM 1523 C CA . CYS A 1 195 ? -26.925 -1.670 -3.430 1.00 25.66 195 CYS A CA 1
ATOM 1524 C C . CYS A 1 195 ? -25.436 -1.973 -3.415 1.00 23.10 195 CYS A C 1
ATOM 1525 O O . CYS A 1 195 ? -25.006 -2.994 -2.885 1.00 25.85 195 CYS A O 1
ATOM 1528 N N . ASP A 1 196 ? -24.646 -1.105 -4.041 1.00 26.85 196 ASP A N 1
ATOM 1529 C CA . ASP A 1 196 ? -23.201 -1.276 -4.066 1.00 22.71 196 ASP A CA 1
ATOM 1530 C C . ASP A 1 196 ? -22.523 0.043 -3.735 1.00 22.59 196 ASP A C 1
ATOM 1531 O O . ASP A 1 196 ? -23.151 1.095 -3.737 1.00 19.87 196 ASP A O 1
ATOM 1536 N N . TYR A 1 197 ? -21.232 -0.033 -3.423 1.00 19.37 197 TYR A N 1
ATOM 1537 C CA . TYR A 1 197 ? -20.421 1.163 -3.356 1.00 30.03 197 TYR A CA 1
ATOM 1538 C C . TYR A 1 197 ? -20.289 1.762 -4.756 1.00 31.94 197 TYR A C 1
ATOM 1539 O O . TYR A 1 197 ? -20.407 1.045 -5.757 1.00 27.82 197 TYR A O 1
ATOM 1548 N N . PRO A 1 198 ? -20.117 3.086 -4.862 1.00 28.13 198 PRO A N 1
ATOM 1549 C CA . PRO A 1 198 ? -20.299 4.130 -3.838 1.00 26.96 198 PRO A CA 1
ATOM 1550 C C . PRO A 1 198 ? -21.771 4.345 -3.547 1.00 27.19 198 PRO A C 1
ATOM 1551 O O . PRO A 1 198 ? -22.584 4.287 -4.455 1.00 20.54 198 PRO A O 1
ATOM 1555 N N . ASP A 1 199 ? -22.101 4.610 -2.292 1.00 25.57 199 ASP A N 1
ATOM 1556 C CA . ASP A 1 199 ? -23.478 4.876 -1.907 1.00 17.98 199 ASP A CA 1
ATOM 1557 C C . ASP A 1 199 ? -23.424 5.815 -0.719 1.00 23.15 199 ASP A C 1
ATOM 1558 O O . ASP A 1 199 ? -22.891 5.459 0.335 1.00 17.35 199 ASP A O 1
ATOM 1563 N N . ASN A 1 200 ? -23.975 7.008 -0.893 1.00 20.99 200 ASN A N 1
ATOM 1564 C CA . ASN A 1 200 ? -23.882 8.011 0.150 1.00 21.71 200 ASN A CA 1
ATOM 1565 C C . ASN A 1 200 ? -24.420 7.555 1.502 1.00 30.16 200 ASN A C 1
ATOM 1566 O O . ASN A 1 200 ? -24.148 8.223 2.508 1.00 27.58 200 ASN A O 1
ATOM 1571 N N . TYR A 1 201 ? -25.156 6.444 1.564 1.00 24.52 201 TYR A N 1
ATOM 1572 C CA . TYR A 1 201 ? -25.727 5.962 2.815 1.00 20.46 201 TYR A CA 1
ATOM 1573 C C . TYR A 1 201 ? -25.069 4.670 3.306 1.00 24.91 201 TYR A C 1
ATOM 1574 O O . TYR A 1 201 ? -25.639 3.965 4.141 1.00 24.62 201 TYR A O 1
ATOM 1583 N N . SER A 1 202 ? -23.863 4.369 2.834 1.00 23.34 202 SER A N 1
ATOM 1584 C CA . SER A 1 202 ? -23.133 3.176 3.227 1.00 23.22 202 SER A CA 1
ATOM 1585 C C . SER A 1 202 ? -21.804 3.613 3.812 1.00 21.08 202 SER A C 1
ATOM 1586 O O . SER A 1 202 ? -21.453 4.794 3.797 1.00 18.47 202 SER A O 1
ATOM 1589 N N . GLY A 1 203 ? -21.084 2.667 4.367 1.00 18.50 203 GLY A N 1
ATOM 1590 C CA . GLY A 1 203 ? -19.808 2.995 4.981 1.00 23.33 203 GLY A CA 1
ATOM 1591 C C . GLY A 1 203 ? -20.025 3.641 6.344 1.00 21.91 203 GLY A C 1
ATOM 1592 O O . GLY A 1 203 ? -21.153 3.838 6.796 1.00 22.79 203 GLY A O 1
ATOM 1593 N N . TYR A 1 204 ? -18.924 3.921 7.029 1.00 18.93 204 TYR A N 1
ATOM 1594 C CA . TYR A 1 204 ? -18.961 4.454 8.412 1.00 23.05 204 TYR A CA 1
ATOM 1595 C C . TYR A 1 204 ? -19.715 5.773 8.502 1.00 18.10 204 TYR A C 1
ATOM 1596 O O . TYR A 1 204 ? -20.439 5.924 9.405 1.00 21.75 204 TYR A O 1
ATOM 1605 N N . GLU A 1 205 ? -19.486 6.672 7.577 1.00 15.14 205 GLU A N 1
ATOM 1606 C CA . GLU A 1 205 ? -20.159 7.962 7.610 1.00 24.55 205 GLU A CA 1
ATOM 1607 C C . GLU A 1 205 ? -21.539 7.892 6.982 1.00 21.09 205 GLU A C 1
ATOM 1608 O O . GLU A 1 205 ? -22.478 8.472 7.511 1.00 13.59 205 GLU A O 1
ATOM 1614 N N . GLY A 1 206 ? -21.671 7.179 5.857 1.00 21.79 206 GLY A N 1
ATOM 1615 C CA . GLY A 1 206 ? -22.961 7.051 5.209 1.00 18.48 206 GLY A CA 1
ATOM 1616 C C . GLY A 1 206 ? -24.005 6.393 6.086 1.00 16.32 206 GLY A C 1
ATOM 1617 O O . GLY A 1 206 ? -25.191 6.706 5.991 1.00 18.70 206 GLY A O 1
ATOM 1618 N N . ALA A 1 207 ? -23.592 5.486 6.962 1.00 15.32 207 ALA A N 1
ATOM 1619 C CA . ALA A 1 207 ? -24.558 4.912 7.884 1.00 15.25 207 ALA A CA 1
ATOM 1620 C C . ALA A 1 207 ? -25.142 5.978 8.796 1.00 15.01 207 ALA A C 1
ATOM 1621 O O . ALA A 1 207 ? -26.327 5.942 9.112 1.00 19.06 207 ALA A O 1
ATOM 1623 N N . LEU A 1 208 ? -24.326 6.925 9.253 1.00 16.49 208 LEU A N 1
ATOM 1624 C CA . LEU A 1 208 ? -24.888 7.984 10.076 1.00 13.78 208 LEU A CA 1
ATOM 1625 C C . LEU A 1 208 ? -25.751 8.919 9.232 1.00 12.15 208 LEU A C 1
ATOM 1626 O O . LEU A 1 208 ? -26.763 9.422 9.716 1.00 18.05 208 LEU A O 1
ATOM 1631 N N . ARG A 1 209 ? -25.394 9.139 7.969 1.00 21.62 209 ARG A N 1
ATOM 1632 C CA . ARG A 1 209 ? -26.281 9.901 7.083 1.00 20.22 209 ARG A CA 1
ATOM 1633 C C . ARG A 1 209 ? -27.579 9.153 6.828 1.00 19.49 209 ARG A C 1
ATOM 1634 O O . ARG A 1 209 ? -28.654 9.760 6.746 1.00 13.99 209 ARG A O 1
ATOM 1642 N N . CYS A 1 210 ? -27.491 7.836 6.647 1.00 19.19 210 CYS A N 1
ATOM 1643 C CA . CYS A 1 210 ? -28.702 7.038 6.571 1.00 24.69 210 CYS A CA 1
ATOM 1644 C C . CYS A 1 210 ? -29.565 7.284 7.799 1.00 18.60 210 CYS A C 1
ATOM 1645 O O . CYS A 1 210 ? -30.777 7.485 7.694 1.00 23.20 210 CYS A O 1
ATOM 1648 N N . LEU A 1 211 ? -28.943 7.333 8.967 1.00 19.98 211 LEU A N 1
ATOM 1649 C CA . LEU A 1 211 ? -29.683 7.524 10.215 1.00 18.72 211 LEU A CA 1
ATOM 1650 C C . LEU A 1 211 ? -30.195 8.964 10.354 1.00 21.73 211 LEU A C 1
ATOM 1651 O O . LEU A 1 211 ? -31.350 9.190 10.745 1.00 21.78 211 LEU A O 1
ATOM 1656 N N . ALA A 1 212 ? -29.363 9.950 10.036 1.00 19.29 212 ALA A N 1
ATOM 1657 C CA . ALA A 1 212 ? -29.714 11.341 10.326 1.00 22.34 212 ALA A CA 1
ATOM 1658 C C . ALA A 1 212 ? -30.533 11.986 9.217 1.00 22.26 212 ALA A C 1
ATOM 1659 O O . ALA A 1 212 ? -31.296 12.920 9.480 1.00 26.00 212 ALA A O 1
ATOM 1661 N N . HIS A 1 213 ? -30.370 11.511 7.980 1.00 22.44 213 HIS A N 1
ATOM 1662 C CA . HIS A 1 213 ? -30.920 12.137 6.797 1.00 21.84 213 HIS A CA 1
ATOM 1663 C C . HIS A 1 213 ? -31.851 11.244 5.992 1.00 22.57 213 HIS A C 1
ATOM 1664 O O . HIS A 1 213 ? -32.614 11.772 5.172 1.00 22.82 213 HIS A O 1
ATOM 1671 N N . ASN A 1 214 ? -31.804 9.915 6.170 1.00 25.31 214 ASN A N 1
ATOM 1672 C CA . ASN A 1 214 ? -32.724 9.030 5.469 1.00 19.89 214 ASN A CA 1
ATOM 1673 C C . ASN A 1 214 ? -33.618 8.278 6.441 1.00 25.08 214 ASN A C 1
ATOM 1674 O O . ASN A 1 214 ? -34.074 7.167 6.156 1.00 20.97 214 ASN A O 1
ATOM 1679 N N . ASN A 1 215 ? -33.884 8.875 7.592 1.00 21.96 215 ASN A N 1
ATOM 1680 C CA . ASN A 1 215 ? -34.929 8.374 8.478 1.00 16.84 215 ASN A CA 1
ATOM 1681 C C . ASN A 1 215 ? -34.670 6.921 8.885 1.00 18.20 215 ASN A C 1
ATOM 1682 O O . ASN A 1 215 ? -35.594 6.189 9.206 1.00 16.16 215 ASN A O 1
ATOM 1687 N N . GLY A 1 216 ? -33.409 6.502 8.868 1.00 22.23 216 GLY A N 1
ATOM 1688 C CA . GLY A 1 216 ? -33.031 5.272 9.531 1.00 15.62 216 GLY A CA 1
ATOM 1689 C C . GLY A 1 216 ? -33.223 5.382 11.022 1.00 17.89 216 GLY A C 1
ATOM 1690 O O . GLY A 1 216 ? -33.276 6.467 11.578 1.00 18.57 216 GLY A O 1
ATOM 1691 N N . GLU A 1 217 ? -33.325 4.231 11.688 1.00 13.57 217 GLU A N 1
ATOM 1692 C CA . GLU A 1 217 ? -33.602 4.239 13.114 1.00 19.90 217 GLU A CA 1
ATOM 1693 C C . GLU A 1 217 ? -32.484 3.669 13.964 1.00 19.36 217 GLU A C 1
ATOM 1694 O O . GLU A 1 217 ? -32.508 3.851 15.187 1.00 12.87 217 GLU A O 1
ATOM 1700 N N . VAL A 1 218 ? -31.519 2.986 13.360 1.00 17.00 218 VAL A N 1
ATOM 1701 C CA . VAL A 1 218 ? -30.326 2.532 14.054 1.00 15.64 218 VAL A CA 1
ATOM 1702 C C . VAL A 1 218 ? -29.199 2.495 13.039 1.00 10.49 218 VAL A C 1
ATOM 1703 O O . VAL A 1 218 ? -29.418 2.166 11.877 1.00 18.70 218 VAL A O 1
ATOM 1707 N N . ALA A 1 219 ? -27.997 2.860 13.474 1.00 15.72 219 ALA A N 1
ATOM 1708 C CA . ALA A 1 219 ? -26.811 2.858 12.624 1.00 13.05 219 ALA A CA 1
ATOM 1709 C C . ALA A 1 219 ? -25.763 2.031 13.339 1.00 15.73 219 ALA A C 1
ATOM 1710 O O . ALA A 1 219 ? -25.587 2.175 14.549 1.00 15.25 219 ALA A O 1
ATOM 1712 N N . PHE A 1 220 ? -25.142 1.112 12.618 1.00 13.77 220 PHE A N 1
ATOM 1713 C CA . PHE A 1 220 ? -24.011 0.351 13.124 1.00 16.28 220 PHE A CA 1
ATOM 1714 C C . PHE A 1 220 ? -22.737 0.917 12.497 1.00 16.10 220 PHE A C 1
ATOM 1715 O O . PHE A 1 220 ? -22.534 0.809 11.285 1.00 18.87 220 PHE A O 1
ATOM 1723 N N . THR A 1 221 ? -21.885 1.522 13.314 1.00 17.80 221 THR A N 1
ATOM 1724 C CA . THR A 1 221 ? -20.691 2.128 12.779 1.00 12.38 221 THR A CA 1
ATOM 1725 C C . THR A 1 221 ? -19.614 2.113 13.870 1.00 17.85 221 THR A C 1
ATOM 1726 O O . THR A 1 221 ? -19.646 1.281 14.788 1.00 14.66 221 THR A O 1
ATOM 1730 N N . LYS A 1 222 ? -18.630 2.995 13.751 1.00 14.15 222 LYS A N 1
ATOM 1731 C CA . LYS A 1 222 ? -17.550 3.052 14.728 1.00 15.49 222 LYS A CA 1
ATOM 1732 C C . LYS A 1 222 ? -17.430 4.467 15.272 1.00 15.24 222 LYS A C 1
ATOM 1733 O O . LYS A 1 222 ? -17.927 5.430 14.692 1.00 18.54 222 LYS A O 1
ATOM 1739 N N . VAL A 1 223 ? -16.728 4.566 16.398 1.00 20.74 223 VAL A N 1
ATOM 1740 C CA . VAL A 1 223 ? -16.758 5.773 17.211 1.00 24.03 223 VAL A CA 1
ATOM 1741 C C . VAL A 1 223 ? -16.192 6.944 16.441 1.00 20.74 223 VAL A C 1
ATOM 1742 O O . VAL A 1 223 ? -16.741 8.048 16.452 1.00 28.09 223 VAL A O 1
ATOM 1746 N N . ILE A 1 224 ? -15.057 6.726 15.785 1.00 21.62 224 ILE A N 1
ATOM 1747 C CA . ILE A 1 224 ? -14.307 7.844 15.251 1.00 19.05 224 ILE A CA 1
ATOM 1748 C C . ILE A 1 224 ? -15.120 8.551 14.184 1.00 26.00 224 ILE A C 1
ATOM 1749 O O . ILE A 1 224 ? -15.135 9.789 14.123 1.00 20.57 224 ILE A O 1
ATOM 1754 N N . PHE A 1 225 ? -15.838 7.786 13.345 1.00 22.36 225 PHE A N 1
ATOM 1755 C CA . PHE A 1 225 ? -16.725 8.425 12.379 1.00 17.49 225 PHE A CA 1
ATOM 1756 C C . PHE A 1 225 ? -17.962 8.981 13.049 1.00 22.08 225 PHE A C 1
ATOM 1757 O O . PHE A 1 225 ? -18.566 9.923 12.527 1.00 24.05 225 PHE A O 1
ATOM 1765 N N . THR A 1 226 ? -18.359 8.432 14.195 1.00 18.07 226 THR A N 1
ATOM 1766 C CA . THR A 1 226 ? -19.500 9.011 14.899 1.00 21.25 226 THR A CA 1
ATOM 1767 C C . THR A 1 226 ? -19.113 10.354 15.514 1.00 21.92 226 THR A C 1
ATOM 1768 O O . THR A 1 226 ? -19.831 11.351 15.377 1.00 25.59 226 THR A O 1
ATOM 1772 N N . ARG A 1 227 ? -17.956 10.404 16.159 1.00 21.38 227 ARG A N 1
ATOM 1773 C CA . ARG A 1 227 ? -17.504 11.644 16.759 1.00 23.59 227 ARG A CA 1
ATOM 1774 C C . ARG A 1 227 ? -17.271 12.722 15.701 1.00 20.02 227 ARG A C 1
ATOM 1775 O O . ARG A 1 227 ? -17.718 13.856 15.862 1.00 24.44 227 ARG A O 1
ATOM 1783 N N . LYS A 1 228 ? -16.632 12.377 14.589 1.00 21.50 228 LYS A N 1
ATOM 1784 C CA . LYS A 1 228 ? -16.362 13.390 13.575 1.00 28.11 228 LYS A CA 1
ATOM 1785 C C . LYS A 1 228 ? -17.633 13.852 12.881 1.00 22.93 228 LYS A C 1
ATOM 1786 O O . LYS A 1 228 ? -17.726 15.013 12.469 1.00 18.85 228 LYS A O 1
ATOM 1792 N N . PHE A 1 229 ? -18.611 12.963 12.745 1.00 20.47 229 PHE A N 1
ATOM 1793 C CA . PHE A 1 229 ? -19.875 13.344 12.134 1.00 25.53 229 PHE A CA 1
ATOM 1794 C C . PHE A 1 229 ? -20.472 14.523 12.877 1.00 25.86 229 PHE A C 1
ATOM 1795 O O . PHE A 1 229 ? -21.108 15.377 12.271 1.00 18.69 229 PHE A O 1
ATOM 1803 N N . PHE A 1 230 ? -20.243 14.592 14.185 1.00 27.47 230 PHE A N 1
ATOM 1804 C CA . PHE A 1 230 ? -20.752 15.657 15.028 1.00 28.44 230 PHE A CA 1
ATOM 1805 C C . PHE A 1 230 ? -19.694 16.694 15.356 1.00 25.45 230 PHE A C 1
ATOM 1806 O O . PHE A 1 230 ? -19.823 17.405 16.354 1.00 30.75 230 PHE A O 1
ATOM 1814 N N . GLY A 1 231 ? -18.629 16.755 14.565 1.00 31.84 231 GLY A N 1
ATOM 1815 C CA . GLY A 1 231 ? -17.587 17.746 14.779 1.00 32.65 231 GLY A CA 1
ATOM 1816 C C . GLY A 1 231 ? -16.799 17.545 16.049 1.00 32.96 231 GLY A C 1
ATOM 1817 O O . GLY A 1 231 ? -16.075 18.454 16.481 1.00 23.96 231 GLY A O 1
ATOM 1818 N N . LEU A 1 232 ? -16.911 16.381 16.658 1.00 25.19 232 LEU A N 1
ATOM 1819 C CA . LEU A 1 232 ? -16.269 16.208 17.946 1.00 21.04 232 LEU A CA 1
ATOM 1820 C C . LEU A 1 232 ? -14.812 15.804 17.777 1.00 32.34 232 LEU A C 1
ATOM 1821 O O . LEU A 1 232 ? -14.436 15.223 16.754 1.00 32.20 232 LEU A O 1
ATOM 1826 N N . PRO A 1 233 ? -13.970 16.119 18.759 1.00 31.35 233 PRO A N 1
ATOM 1827 C CA . PRO A 1 233 ? -12.572 15.698 18.684 1.00 31.47 233 PRO A CA 1
ATOM 1828 C C . PRO A 1 233 ? -12.440 14.215 18.945 1.00 21.10 233 PRO A C 1
ATOM 1829 O O . PRO A 1 233 ? -13.238 13.615 19.667 1.00 30.63 233 PRO A O 1
ATOM 1833 N N . VAL A 1 234 ? -11.414 13.625 18.345 1.00 26.56 234 VAL A N 1
ATOM 1834 C CA . VAL A 1 234 ? -11.087 12.224 18.587 1.00 28.56 234 VAL A CA 1
ATOM 1835 C C . VAL A 1 234 ? -9.582 12.051 18.433 1.00 28.73 234 VAL A C 1
ATOM 1836 O O . VAL A 1 234 ? -8.995 12.480 17.434 1.00 25.87 234 VAL A O 1
ATOM 1840 N N . GLY A 1 235 ? -8.953 11.446 19.437 1.00 29.63 235 GLY A N 1
ATOM 1841 C CA . GLY A 1 235 ? -7.509 11.249 19.376 1.00 31.71 235 GLY A CA 1
ATOM 1842 C C . GLY A 1 235 ? -6.801 12.586 19.215 1.00 30.93 235 GLY A C 1
ATOM 1843 O O . GLY A 1 235 ? -7.106 13.555 19.911 1.00 34.36 235 GLY A O 1
ATOM 1844 N N . THR A 1 236 ? -5.865 12.649 18.265 1.00 32.30 236 THR A N 1
ATOM 1845 C CA . THR A 1 236 ? -5.152 13.879 17.945 1.00 37.39 236 THR A CA 1
ATOM 1846 C C . THR A 1 236 ? -5.984 14.835 17.104 1.00 39.08 236 THR A C 1
ATOM 1847 O O . THR A 1 236 ? -5.538 15.957 16.831 1.00 42.59 236 THR A O 1
ATOM 1851 N N . THR A 1 237 ? -7.134 14.420 16.674 1.00 34.12 237 THR A N 1
ATOM 1852 C CA . THR A 1 237 ? -7.925 15.267 15.799 1.00 34.59 237 THR A CA 1
ATOM 1853 C C . THR A 1 237 ? -8.789 16.186 16.640 1.00 37.12 237 THR A C 1
ATOM 1854 O O . THR A 1 237 ? -9.490 15.708 17.545 1.00 33.02 237 THR A O 1
ATOM 1858 N N . PRO A 1 238 ? -8.735 17.489 16.389 1.00 45.99 238 PRO A N 1
ATOM 1859 C CA . PRO A 1 238 ? -9.480 18.452 17.194 1.00 36.26 238 PRO A CA 1
ATOM 1860 C C . PRO A 1 238 ? -10.931 18.539 16.736 1.00 38.95 238 PRO A C 1
ATOM 1861 O O . PRO A 1 238 ? -11.349 17.949 15.732 1.00 27.28 238 PRO A O 1
ATOM 1865 N N . ALA A 1 239 ? -11.692 19.321 17.489 1.00 39.24 239 ALA A N 1
ATOM 1866 C CA . ALA A 1 239 ? -13.072 19.578 17.125 1.00 40.10 239 ALA A CA 1
ATOM 1867 C C . ALA A 1 239 ? -13.122 20.212 15.745 1.00 37.33 239 ALA A C 1
ATOM 1868 O O . ALA A 1 239 ? -12.185 20.885 15.310 1.00 32.66 239 ALA A O 1
ATOM 1870 N N . SER A 1 240 ? -14.224 19.959 15.050 1.00 44.16 240 SER A N 1
ATOM 1871 C CA . SER A 1 240 ? -14.456 20.375 13.681 1.00 38.52 240 SER A CA 1
ATOM 1872 C C . SER A 1 240 ? -15.845 20.987 13.571 1.00 38.25 240 SER A C 1
ATOM 1873 O O . SER A 1 240 ? -16.761 20.609 14.309 1.00 33.61 240 SER A O 1
ATOM 1876 N N . PRO A 1 241 ? -16.033 21.953 12.680 1.00 43.76 241 PRO A N 1
ATOM 1877 C CA . PRO A 1 241 ? -17.389 22.465 12.457 1.00 41.28 241 PRO A CA 1
ATOM 1878 C C . PRO A 1 241 ? -18.286 21.372 11.897 1.00 30.87 241 PRO A C 1
ATOM 1879 O O . PRO A 1 241 ? -17.939 20.696 10.929 1.00 34.57 241 PRO A O 1
ATOM 1883 N N . SER A 1 242 ? -19.432 21.175 12.538 1.00 29.05 242 SER A N 1
ATOM 1884 C CA . SER A 1 242 ? -20.418 20.234 12.039 1.00 29.33 242 SER A CA 1
ATOM 1885 C C . SER A 1 242 ? -21.808 20.834 12.130 1.00 28.45 242 SER A C 1
ATOM 1886 O O . SER A 1 242 ? -22.155 21.473 13.127 1.00 29.39 242 SER A O 1
ATOM 1889 N N . ASN A 1 243 ? -22.602 20.597 11.080 1.00 37.74 243 ASN A N 1
ATOM 1890 C CA . ASN A 1 243 ? -24.035 20.883 11.062 1.00 29.86 243 ASN A CA 1
ATOM 1891 C C . ASN A 1 243 ? -24.851 19.881 11.865 1.00 37.54 243 ASN A C 1
ATOM 1892 O O . ASN A 1 243 ? -26.029 20.138 12.146 1.00 33.00 243 ASN A O 1
ATOM 1897 N N . GLU A 1 244 ? -24.258 18.758 12.239 1.00 28.68 244 GLU A N 1
ATOM 1898 C CA . GLU A 1 244 ? -24.966 17.722 12.975 1.00 31.79 244 GLU A CA 1
ATOM 1899 C C . GLU A 1 244 ? -24.819 17.960 14.464 1.00 26.57 244 GLU A C 1
ATOM 1900 O O . GLU A 1 244 ? -23.739 18.320 14.939 1.00 29.63 244 GLU A O 1
ATOM 1906 N N . ASN A 1 245 ? -25.917 17.768 15.190 1.00 25.19 245 ASN A N 1
ATOM 1907 C CA . ASN A 1 245 ? -25.989 18.014 16.623 1.00 30.11 245 ASN A CA 1
ATOM 1908 C C . ASN A 1 245 ? -25.975 16.692 17.382 1.00 23.98 245 ASN A C 1
ATOM 1909 O O . ASN A 1 245 ? -26.949 15.932 17.297 1.00 26.99 245 ASN A O 1
ATOM 1914 N N . PRO A 1 246 ? -24.928 16.389 18.158 1.00 24.82 246 PRO A N 1
ATOM 1915 C CA . PRO A 1 246 ? -24.866 15.082 18.837 1.00 25.54 246 PRO A CA 1
ATOM 1916 C C . PRO A 1 246 ? -25.933 14.877 19.883 1.00 30.19 246 PRO A C 1
ATOM 1917 O O . PRO A 1 246 ? -26.237 13.726 20.215 1.00 30.07 246 PRO A O 1
ATOM 1921 N N . GLU A 1 247 ? -26.456 15.961 20.465 1.00 32.58 247 GLU A N 1
ATOM 1922 C CA . GLU A 1 247 ? -27.475 15.843 21.501 1.00 29.99 247 GLU A CA 1
ATOM 1923 C C . GLU A 1 247 ? -28.732 15.162 20.983 1.00 26.97 247 GLU A C 1
ATOM 1924 O O . GLU A 1 247 ? -29.507 14.608 21.773 1.00 25.94 247 GLU A O 1
ATOM 1930 N N . GLU A 1 248 ? -28.972 15.230 19.680 1.00 26.14 248 GLU A N 1
ATOM 1931 C CA . GLU A 1 248 ? -30.120 14.558 19.080 1.00 28.10 248 GLU A CA 1
ATOM 1932 C C . GLU A 1 248 ? -29.919 13.057 18.919 1.00 21.17 248 GLU A C 1
ATOM 1933 O O . GLU A 1 248 ? -30.868 12.362 18.550 1.00 24.70 248 GLU A O 1
ATOM 1939 N N . PHE A 1 249 ? -28.729 12.542 19.213 1.00 27.08 249 PHE A N 1
ATOM 1940 C CA . PHE A 1 249 ? -28.394 11.147 18.977 1.00 23.22 249 PHE A CA 1
ATOM 1941 C C . PHE A 1 249 ? -27.752 10.569 20.219 1.00 25.65 249 PHE A C 1
ATOM 1942 O O . PHE A 1 249 ? -27.332 11.292 21.120 1.00 18.51 249 PHE A O 1
ATOM 1950 N N . ARG A 1 250 ? -27.695 9.241 20.251 1.00 26.39 250 ARG A N 1
ATOM 1951 C CA . ARG A 1 250 ? -27.179 8.520 21.395 1.00 20.40 250 ARG A CA 1
ATOM 1952 C C . ARG A 1 250 ? -26.567 7.205 20.929 1.00 25.02 250 ARG A C 1
ATOM 1953 O O . ARG A 1 250 ? -27.011 6.604 19.945 1.00 18.05 250 ARG A O 1
ATOM 1961 N N . TYR A 1 251 ? -25.553 6.749 21.648 1.00 21.57 251 TYR A N 1
ATOM 1962 C CA . TYR A 1 251 ? -25.180 5.360 21.520 1.00 23.41 251 TYR A CA 1
ATOM 1963 C C . TYR A 1 251 ? -26.232 4.543 22.246 1.00 24.20 251 TYR A C 1
ATOM 1964 O O . TYR A 1 251 ? -26.753 4.959 23.276 1.00 22.76 251 TYR A O 1
ATOM 1973 N N . LEU A 1 252 ? -26.540 3.375 21.712 1.00 23.58 252 LEU A N 1
ATOM 1974 C CA . LEU A 1 252 ? -27.332 2.387 22.416 1.00 23.05 252 LEU A CA 1
ATOM 1975 C C . LEU A 1 252 ? -26.365 1.342 22.967 1.00 32.43 252 LEU A C 1
ATOM 1976 O O . LEU A 1 252 ? -25.578 0.755 22.209 1.00 22.43 252 LEU A O 1
ATOM 1981 N N . CYS A 1 253 ? -26.395 1.148 24.287 1.00 24.47 253 CYS A N 1
ATOM 1982 C CA . CYS A 1 253 ? -25.489 0.241 24.980 1.00 19.54 253 CYS A CA 1
ATOM 1983 C C . CYS A 1 253 ? -26.107 -1.149 25.133 1.00 26.08 253 CYS A C 1
ATOM 1984 O O . CYS A 1 253 ? -27.327 -1.323 25.057 1.00 29.42 253 CYS A O 1
ATOM 1987 N N . VAL A 1 254 ? -25.245 -2.162 25.316 1.00 20.05 254 VAL A N 1
ATOM 1988 C CA . VAL A 1 254 ? -25.771 -3.520 25.509 1.00 23.07 254 VAL A CA 1
ATOM 1989 C C . VAL A 1 254 ? -26.752 -3.544 26.678 1.00 22.63 254 VAL A C 1
ATOM 1990 O O . VAL A 1 254 ? -27.717 -4.312 26.674 1.00 33.55 254 VAL A O 1
ATOM 1994 N N . ASP A 1 255 ? -26.507 -2.728 27.700 1.00 34.78 255 ASP A N 1
ATOM 1995 C CA . ASP A 1 255 ? -27.453 -2.405 28.770 1.00 38.53 255 ASP A CA 1
ATOM 1996 C C . ASP A 1 255 ? -28.907 -2.307 28.304 1.00 37.91 255 ASP A C 1
ATOM 1997 O O . ASP A 1 255 ? -29.846 -2.598 29.057 1.00 37.30 255 ASP A O 1
ATOM 2002 N N . GLY A 1 256 ? -29.105 -1.890 27.060 1.00 27.77 256 GLY A N 1
ATOM 2003 C CA . GLY A 1 256 ? -30.350 -1.321 26.634 1.00 28.50 256 GLY A CA 1
ATOM 2004 C C . GLY A 1 256 ? -30.463 0.155 26.927 1.00 24.07 256 GLY A C 1
ATOM 2005 O O . GLY A 1 256 ? -31.442 0.776 26.506 1.00 34.88 256 GLY A O 1
ATOM 2006 N N . SER A 1 257 ? -29.499 0.728 27.648 1.00 27.09 257 SER A N 1
ATOM 2007 C CA . SER A 1 257 ? -29.491 2.138 27.995 1.00 29.21 257 SER A CA 1
ATOM 2008 C C . SER A 1 257 ? -28.930 2.962 26.843 1.00 27.48 257 SER A C 1
ATOM 2009 O O . SER A 1 257 ? -28.377 2.438 25.881 1.00 18.97 257 SER A O 1
ATOM 2012 N N . LYS A 1 258 ? -29.112 4.267 26.939 1.00 19.96 258 LYS A N 1
ATOM 2013 C CA . LYS A 1 258 ? -28.512 5.218 26.021 1.00 24.90 258 LYS A CA 1
ATOM 2014 C C . LYS A 1 258 ? -27.381 5.936 26.739 1.00 25.16 258 LYS A C 1
ATOM 2015 O O . LYS A 1 258 ? -27.389 6.072 27.965 1.00 38.84 258 LYS A O 1
ATOM 2021 N N . ALA A 1 259 ? -26.374 6.330 25.973 1.00 28.68 259 ALA A N 1
ATOM 2022 C CA . ALA A 1 259 ? -25.247 7.107 26.459 1.00 34.85 259 ALA A CA 1
ATOM 2023 C C . ALA A 1 259 ? -24.992 8.244 25.482 1.00 31.25 259 ALA A C 1
ATOM 2024 O O . ALA A 1 259 ? -25.163 8.062 24.271 1.00 28.66 259 ALA A O 1
ATOM 2026 N N . PRO A 1 260 ? -24.587 9.414 25.953 1.00 28.89 260 PRO A N 1
ATOM 2027 C CA . PRO A 1 260 ? -24.326 10.506 25.015 1.00 26.02 260 PRO A CA 1
ATOM 2028 C C . PRO A 1 260 ? -23.148 10.203 24.108 1.00 25.79 260 PRO A C 1
ATOM 2029 O O . PRO A 1 260 ? -22.177 9.549 24.498 1.00 26.18 260 PRO A O 1
ATOM 2033 N N . ILE A 1 261 ? -23.265 10.690 22.876 1.00 19.64 261 ILE A N 1
ATOM 2034 C CA . ILE A 1 261 ? -22.148 10.708 21.945 1.00 26.87 261 ILE A CA 1
ATOM 2035 C C . ILE A 1 261 ? -20.984 11.510 22.516 1.00 29.68 261 ILE A C 1
ATOM 2036 O O . ILE A 1 261 ? -19.814 11.179 22.284 1.00 25.83 261 ILE A O 1
ATOM 2041 N N . THR A 1 262 ? -21.278 12.572 23.274 1.00 33.51 262 THR A N 1
ATOM 2042 C CA . THR A 1 262 ? -20.210 13.415 23.803 1.00 32.86 262 THR A CA 1
ATOM 2043 C C . THR A 1 262 ? -19.428 12.735 24.915 1.00 22.68 262 THR A C 1
ATOM 2044 O O . THR A 1 262 ? -18.407 13.272 25.349 1.00 43.91 262 THR A O 1
ATOM 2048 N N . GLY A 1 263 ? -19.875 11.581 25.394 1.00 31.94 263 GLY A N 1
ATOM 2049 C CA . GLY A 1 263 ? -19.167 10.851 26.418 1.00 27.37 263 GLY A CA 1
ATOM 2050 C C . GLY A 1 263 ? -18.389 9.679 25.836 1.00 29.52 263 GLY A C 1
ATOM 2051 O O . GLY A 1 263 ? -18.318 9.462 24.632 1.00 29.24 263 GLY A O 1
ATOM 2052 N N . LYS A 1 264 ? -17.785 8.920 26.734 1.00 26.75 264 LYS A N 1
ATOM 2053 C CA . LYS A 1 264 ? -17.137 7.690 26.330 1.00 34.59 264 LYS A CA 1
ATOM 2054 C C . LYS A 1 264 ? -18.182 6.729 25.767 1.00 31.32 264 LYS A C 1
ATOM 2055 O O . LYS A 1 264 ? -19.215 6.474 26.393 1.00 31.94 264 LYS A O 1
ATOM 2061 N N . ALA A 1 265 ? -17.921 6.214 24.568 1.00 32.81 265 ALA A N 1
ATOM 2062 C CA . ALA A 1 265 ? -18.879 5.339 23.900 1.00 28.30 265 ALA A CA 1
ATOM 2063 C C . ALA A 1 265 ? -19.012 4.008 24.638 1.00 30.69 265 ALA A C 1
ATOM 2064 O O . ALA A 1 265 ? -18.047 3.494 25.200 1.00 30.39 265 ALA A O 1
ATOM 2066 N N . CYS A 1 266 ? -20.231 3.476 24.679 1.00 19.51 266 CYS A N 1
ATOM 2067 C CA . CYS A 1 266 ? -20.450 2.083 25.031 1.00 28.93 266 CYS A CA 1
ATOM 2068 C C . CYS A 1 266 ? -20.439 1.281 23.745 1.00 27.78 266 CYS A C 1
ATOM 2069 O O . CYS A 1 266 ? -21.129 1.643 22.778 1.00 26.02 266 CYS A O 1
ATOM 2072 N N . SER A 1 267 ? -19.676 0.190 23.748 1.00 29.51 267 SER A N 1
ATOM 2073 C CA . SER A 1 267 ? -19.325 -0.551 22.543 1.00 25.22 267 SER A CA 1
ATOM 2074 C C . SER A 1 267 ? -19.347 -2.030 22.867 1.00 24.07 267 SER A C 1
ATOM 2075 O O . SER A 1 267 ? -18.764 -2.452 23.860 1.00 24.47 267 SER A O 1
ATOM 2078 N N . TRP A 1 268 ? -20.039 -2.816 22.049 1.00 30.69 268 TRP A N 1
ATOM 2079 C CA . TRP A 1 268 ? -20.122 -4.244 22.327 1.00 31.94 268 TRP A CA 1
ATOM 2080 C C . TRP A 1 268 ? -18.918 -5.032 21.820 1.00 23.91 268 TRP A C 1
ATOM 2081 O O . TRP A 1 268 ? -18.686 -6.154 22.288 1.00 23.54 268 TRP A O 1
ATOM 2092 N N . ALA A 1 269 ? -18.155 -4.490 20.876 1.00 25.97 269 ALA A N 1
ATOM 2093 C CA . ALA A 1 269 ? -16.929 -5.139 20.441 1.00 17.49 269 ALA A CA 1
ATOM 2094 C C . ALA A 1 269 ? -16.073 -4.130 19.707 1.00 21.47 269 ALA A C 1
ATOM 2095 O O . ALA A 1 269 ? -16.563 -3.093 19.244 1.00 21.03 269 ALA A O 1
ATOM 2097 N N . ALA A 1 270 ? -14.784 -4.470 19.569 1.00 19.20 270 ALA A N 1
ATOM 2098 C CA . ALA A 1 270 ? -13.840 -3.639 18.845 1.00 21.82 270 ALA A CA 1
ATOM 2099 C C . ALA A 1 270 ? -13.049 -4.490 17.863 1.00 20.52 270 ALA A C 1
ATOM 2100 O O . ALA A 1 270 ? -12.830 -5.671 18.079 1.00 14.16 270 ALA A O 1
ATOM 2102 N N . ARG A 1 271 ? -12.642 -3.888 16.770 1.00 14.02 271 ARG A N 1
ATOM 2103 C CA . ARG A 1 271 ? -11.639 -4.519 15.932 1.00 15.02 271 ARG A CA 1
ATOM 2104 C C . ARG A 1 271 ? -10.262 -4.249 16.527 1.00 18.73 271 ARG A C 1
ATOM 2105 O O . ARG A 1 271 ? -9.884 -3.077 16.691 1.00 20.15 271 ARG A O 1
ATOM 2113 N N . PRO A 1 272 ? -9.510 -5.275 16.909 1.00 16.06 272 PRO A N 1
ATOM 2114 C CA . PRO A 1 272 ? -8.190 -5.033 17.481 1.00 17.41 272 PRO A CA 1
ATOM 2115 C C . PRO A 1 272 ? -7.235 -4.535 16.416 1.00 14.68 272 PRO A C 1
ATOM 2116 O O . PRO A 1 272 ? -7.430 -4.767 15.221 1.00 23.12 272 PRO A O 1
ATOM 2120 N N . TRP A 1 273 ? -6.217 -3.814 16.873 1.00 14.51 273 TRP A N 1
ATOM 2121 C CA . TRP A 1 273 ? -5.125 -3.404 16.003 1.00 14.79 273 TRP A CA 1
ATOM 2122 C C . TRP A 1 273 ? -4.388 -4.608 15.457 1.00 15.50 273 TRP A C 1
ATOM 2123 O O . TRP A 1 273 ? -4.263 -5.639 16.117 1.00 14.95 273 TRP A O 1
ATOM 2134 N N . GLN A 1 274 ? -3.819 -4.432 14.275 1.00 17.80 274 GLN A N 1
ATOM 2135 C CA . GLN A 1 274 ? -2.821 -5.359 13.793 1.00 19.18 274 GLN A CA 1
ATOM 2136 C C . GLN A 1 274 ? -1.523 -5.140 14.555 1.00 21.15 274 GLN A C 1
ATOM 2137 O O . GLN A 1 274 ? -1.360 -4.160 15.298 1.00 21.00 274 GLN A O 1
ATOM 2143 N N . GLY A 1 275 ? -0.574 -6.048 14.340 1.00 22.20 275 GLY A N 1
ATOM 2144 C CA . GLY A 1 275 ? 0.738 -5.884 14.938 1.00 26.49 275 GLY A CA 1
ATOM 2145 C C . GLY A 1 275 ? 1.695 -7.007 14.598 1.00 19.20 275 GLY A C 1
ATOM 2146 O O . GLY A 1 275 ? 1.645 -7.562 13.499 1.00 21.11 275 GLY A O 1
ATOM 2147 N N . LEU A 1 276 ? 2.582 -7.337 15.529 1.00 23.44 276 LEU A N 1
ATOM 2148 C CA . LEU A 1 276 ? 3.588 -8.372 15.330 1.00 22.68 276 LEU A CA 1
ATOM 2149 C C . LEU A 1 276 ? 3.371 -9.469 16.355 1.00 22.76 276 LEU A C 1
ATOM 2150 O O . LEU A 1 276 ? 3.076 -9.191 17.522 1.00 19.81 276 LEU A O 1
ATOM 2155 N N . ILE A 1 277 ? 3.524 -10.702 15.907 1.00 20.48 277 ILE A N 1
ATOM 2156 C CA . ILE A 1 277 ? 3.426 -11.878 16.753 1.00 25.08 277 ILE A CA 1
ATOM 2157 C C . ILE A 1 277 ? 4.783 -12.577 16.715 1.00 19.40 277 ILE A C 1
ATOM 2158 O O . ILE A 1 277 ? 5.461 -12.576 15.684 1.00 20.31 277 ILE A O 1
ATOM 2163 N N . GLY A 1 278 ? 5.198 -13.139 17.844 1.00 24.38 278 GLY A N 1
ATOM 2164 C CA . GLY A 1 278 ? 6.414 -13.927 17.877 1.00 22.57 278 GLY A CA 1
ATOM 2165 C C . GLY A 1 278 ? 6.311 -15.047 18.889 1.00 28.64 278 GLY A C 1
ATOM 2166 O O . GLY A 1 278 ? 5.376 -15.110 19.692 1.00 25.80 278 GLY A O 1
ATOM 2167 N N . HIS A 1 279 ? 7.284 -15.955 18.836 1.00 23.35 279 HIS A N 1
ATOM 2168 C CA . HIS A 1 279 ? 7.289 -17.018 19.816 1.00 19.04 279 HIS A CA 1
ATOM 2169 C C . HIS A 1 279 ? 7.714 -16.477 21.170 1.00 22.67 279 HIS A C 1
ATOM 2170 O O . HIS A 1 279 ? 8.277 -15.388 21.294 1.00 29.28 279 HIS A O 1
ATOM 2177 N N . ASN A 1 280 ? 7.413 -17.255 22.200 1.00 22.34 280 ASN A N 1
ATOM 2178 C CA . ASN A 1 280 ? 7.569 -16.777 23.565 1.00 28.24 280 ASN A CA 1
ATOM 2179 C C . ASN A 1 280 ? 9.028 -16.473 23.889 1.00 33.15 280 ASN A C 1
ATOM 2180 O O . ASN A 1 280 ? 9.307 -15.616 24.736 1.00 28.00 280 ASN A O 1
ATOM 2185 N N . ASP A 1 281 ? 9.974 -17.137 23.217 1.00 28.35 281 ASP A N 1
ATOM 2186 C CA . ASP A 1 281 ? 11.381 -16.842 23.483 1.00 26.07 281 ASP A CA 1
ATOM 2187 C C . ASP A 1 281 ? 11.808 -15.473 22.961 1.00 31.84 281 ASP A C 1
ATOM 2188 O O . ASP A 1 281 ? 12.975 -15.108 23.127 1.00 35.05 281 ASP A O 1
ATOM 2193 N N . VAL A 1 282 ? 10.923 -14.734 22.288 1.00 30.76 282 VAL A N 1
ATOM 2194 C CA . VAL A 1 282 ? 11.249 -13.362 21.908 1.00 32.63 282 VAL A CA 1
ATOM 2195 C C . VAL A 1 282 ? 11.197 -12.455 23.123 1.00 37.08 282 VAL A C 1
ATOM 2196 O O . VAL A 1 282 ? 11.870 -11.421 23.162 1.00 39.29 282 VAL A O 1
ATOM 2200 N N . LEU A 1 283 ? 10.377 -12.795 24.113 1.00 42.55 283 LEU A N 1
ATOM 2201 C CA . LEU A 1 283 ? 10.374 -12.026 25.344 1.00 44.39 283 LEU A CA 1
ATOM 2202 C C . LEU A 1 283 ? 11.771 -12.052 25.955 1.00 42.43 283 LEU A C 1
ATOM 2203 O O . LEU A 1 283 ? 12.609 -12.892 25.619 1.00 56.43 283 LEU A O 1
ATOM 2208 N N . ALA A 1 284 ? 12.026 -11.099 26.836 1.00 43.11 284 ALA A N 1
ATOM 2209 C CA . ALA A 1 284 ? 13.356 -10.901 27.401 1.00 56.90 284 ALA A CA 1
ATOM 2210 C C . ALA A 1 284 ? 14.270 -10.278 26.353 1.00 56.56 284 ALA A C 1
ATOM 2211 O O . ALA A 1 284 ? 14.958 -9.290 26.636 1.00 52.48 284 ALA A O 1
ATOM 2213 N N . LYS A 1 285 ? 14.280 -10.836 25.138 1.00 46.72 285 LYS A N 1
ATOM 2214 C CA . LYS A 1 285 ? 14.959 -10.211 24.011 1.00 49.00 285 LYS A CA 1
ATOM 2215 C C . LYS A 1 285 ? 14.064 -9.175 23.324 1.00 42.89 285 LYS A C 1
ATOM 2216 O O . LYS A 1 285 ? 14.160 -8.967 22.113 1.00 39.66 285 LYS A O 1
ATOM 2218 N N . LEU A 1 286 ? 13.202 -8.500 24.075 1.00 40.81 286 LEU A N 1
ATOM 2219 C CA . LEU A 1 286 ? 12.056 -7.830 23.479 1.00 38.81 286 LEU A CA 1
ATOM 2220 C C . LEU A 1 286 ? 12.267 -6.337 23.227 1.00 40.04 286 LEU A C 1
ATOM 2221 O O . LEU A 1 286 ? 11.856 -5.835 22.180 1.00 32.13 286 LEU A O 1
ATOM 2226 N N . ALA A 1 287 ? 12.889 -5.605 24.150 1.00 26.02 287 ALA A N 1
ATOM 2227 C CA . ALA A 1 287 ? 13.049 -4.165 23.946 1.00 23.84 287 ALA A CA 1
ATOM 2228 C C . ALA A 1 287 ? 13.861 -3.821 22.700 1.00 32.17 287 ALA A C 1
ATOM 2229 O O . ALA A 1 287 ? 13.444 -2.921 21.950 1.00 24.38 287 ALA A O 1
ATOM 2231 N N . PRO A 1 288 ? 14.998 -4.463 22.413 1.00 30.02 288 PRO A N 1
ATOM 2232 C CA . PRO A 1 288 ? 15.790 -4.024 21.244 1.00 27.74 288 PRO A CA 1
ATOM 2233 C C . PRO A 1 288 ? 15.047 -4.173 19.926 1.00 30.19 288 PRO A C 1
ATOM 2234 O O . PRO A 1 288 ? 15.146 -3.307 19.046 1.00 25.28 288 PRO A O 1
ATOM 2238 N N . LEU A 1 289 ? 14.305 -5.271 19.761 1.00 27.43 289 LEU A N 1
ATOM 2239 C CA . LEU A 1 289 ? 13.505 -5.444 18.558 1.00 27.01 289 LEU A CA 1
ATOM 2240 C C . LEU A 1 289 ? 12.468 -4.336 18.415 1.00 19.94 289 LEU A C 1
ATOM 2241 O O . LEU A 1 289 ? 12.253 -3.814 17.316 1.00 20.66 289 LEU A O 1
ATOM 2246 N N . ARG A 1 290 ? 11.782 -3.997 19.506 1.00 24.97 290 ARG A N 1
ATOM 2247 C CA . ARG A 1 290 ? 10.697 -3.019 19.424 1.00 27.66 290 ARG A CA 1
ATOM 2248 C C . ARG A 1 290 ? 11.219 -1.666 18.962 1.00 31.35 290 ARG A C 1
ATOM 2249 O O . ARG A 1 290 ? 10.543 -0.932 18.219 1.00 21.11 290 ARG A O 1
ATOM 2257 N N . GLU A 1 291 ? 12.429 -1.331 19.399 1.00 24.96 291 GLU A N 1
ATOM 2258 C CA . GLU A 1 291 ? 13.095 -0.105 18.989 1.00 25.64 291 GLU A CA 1
ATOM 2259 C C . GLU A 1 291 ? 13.465 -0.158 17.515 1.00 19.78 291 GLU A C 1
ATOM 2260 O O . GLU A 1 291 ? 13.393 0.857 16.810 1.00 23.48 291 GLU A O 1
ATOM 2266 N N . LYS A 1 292 ? 13.873 -1.330 17.036 1.00 25.32 292 LYS A N 1
ATOM 2267 C CA . LYS A 1 292 ? 14.189 -1.490 15.623 1.00 19.13 292 LYS A CA 1
ATOM 2268 C C . LYS A 1 292 ? 12.954 -1.311 14.743 1.00 17.06 292 LYS A C 1
ATOM 2269 O O . LYS A 1 292 ? 12.981 -0.567 13.758 1.00 23.41 292 LYS A O 1
ATOM 2275 N N . VAL A 1 293 ? 11.878 -2.028 15.045 1.00 21.75 293 VAL A N 1
ATOM 2276 C CA . VAL A 1 293 ? 10.658 -1.896 14.250 1.00 18.59 293 VAL A CA 1
ATOM 2277 C C . VAL A 1 293 ? 10.146 -0.457 14.285 1.00 22.53 293 VAL A C 1
ATOM 2278 O O . VAL A 1 293 ? 9.796 0.121 13.249 1.00 19.31 293 VAL A O 1
ATOM 2282 N N . LYS A 1 294 ? 10.096 0.144 15.476 1.00 21.78 294 LYS A N 1
ATOM 2283 C CA . LYS A 1 294 ? 9.673 1.541 15.575 1.00 17.26 294 LYS A CA 1
ATOM 2284 C C . LYS A 1 294 ? 10.493 2.436 14.663 1.00 24.28 294 LYS A C 1
ATOM 2285 O O . LYS A 1 294 ? 9.963 3.371 14.054 1.00 25.02 294 LYS A O 1
ATOM 2291 N N . GLN A 1 295 ? 11.799 2.164 14.548 1.00 25.16 295 GLN A N 1
ATOM 2292 C CA . GLN A 1 295 ? 12.659 3.028 13.739 1.00 24.37 295 GLN A CA 1
ATOM 2293 C C . GLN A 1 295 ? 12.410 2.833 12.252 1.00 22.42 295 GLN A C 1
ATOM 2294 O O . GLN A 1 295 ? 12.378 3.805 11.492 1.00 17.52 295 GLN A O 1
ATOM 2300 N N . LEU A 1 296 ? 12.242 1.580 11.819 1.00 25.73 296 LEU A N 1
ATOM 2301 C CA . LEU A 1 296 ? 11.877 1.310 10.437 1.00 22.71 296 LEU A CA 1
ATOM 2302 C C . LEU A 1 296 ? 10.534 1.940 10.093 1.00 24.35 296 LEU A C 1
ATOM 2303 O O . LEU A 1 296 ? 10.354 2.470 8.986 1.00 24.66 296 LEU A O 1
ATOM 2308 N N . ALA A 1 297 ? 9.572 1.866 11.022 1.00 23.86 297 ALA A N 1
ATOM 2309 C CA . ALA A 1 297 ? 8.261 2.477 10.793 1.00 27.89 297 ALA A CA 1
ATOM 2310 C C . ALA A 1 297 ? 8.399 3.972 10.577 1.00 27.18 297 ALA A C 1
ATOM 2311 O O . ALA A 1 297 ? 7.837 4.534 9.630 1.00 30.06 297 ALA A O 1
ATOM 2313 N N . ASP A 1 298 ? 9.170 4.630 11.433 1.00 31.55 298 ASP A N 1
ATOM 2314 C CA . ASP A 1 298 ? 9.227 6.081 11.379 1.00 28.37 298 ASP A CA 1
ATOM 2315 C C . ASP A 1 298 ? 10.061 6.582 10.209 1.00 21.48 298 ASP A C 1
ATOM 2316 O O . ASP A 1 298 ? 9.923 7.747 9.835 1.00 47.46 298 ASP A O 1
ATOM 2321 N N . SER A 1 299 ? 10.889 5.740 9.596 1.00 30.47 299 SER A N 1
ATOM 2322 C CA . SER A 1 299 ? 11.677 6.174 8.449 1.00 36.85 299 SER A CA 1
ATOM 2323 C C . SER A 1 299 ? 11.047 5.787 7.116 1.00 40.09 299 SER A C 1
ATOM 2324 O O . SER A 1 299 ? 11.285 6.466 6.113 1.00 42.52 299 SER A O 1
ATOM 2327 N N . GLY A 1 300 ? 10.264 4.712 7.080 1.00 40.36 300 GLY A N 1
ATOM 2328 C CA . GLY A 1 300 ? 9.456 4.400 5.914 1.00 39.70 300 GLY A CA 1
ATOM 2329 C C . GLY A 1 300 ? 8.187 5.210 5.800 1.00 39.22 300 GLY A C 1
ATOM 2330 O O . GLY A 1 300 ? 7.509 5.134 4.767 1.00 42.13 300 GLY A O 1
ATOM 2331 N N . ALA A 1 301 ? 7.852 5.978 6.846 1.00 40.88 301 ALA A N 1
ATOM 2332 C CA . ALA A 1 301 ? 6.705 6.883 6.801 1.00 40.23 301 ALA A CA 1
ATOM 2333 C C . ALA A 1 301 ? 6.733 7.800 5.589 1.00 33.49 301 ALA A C 1
ATOM 2334 O O . ALA A 1 301 ? 5.677 8.188 5.074 1.00 32.11 301 ALA A O 1
ATOM 2336 N N . ALA A 1 302 ? 7.922 8.181 5.137 1.00 40.75 302 ALA A N 1
ATOM 2337 C CA . ALA A 1 302 ? 8.077 9.163 4.062 1.00 41.66 302 ALA A CA 1
ATOM 2338 C C . ALA A 1 302 ? 7.920 8.467 2.712 1.00 40.10 302 ALA A C 1
ATOM 2339 O O . ALA A 1 302 ? 8.873 7.915 2.160 1.00 47.63 302 ALA A O 1
ATOM 2341 N N . ASP A 1 303 ? 6.692 8.477 2.180 1.00 50.91 303 ASP A N 1
ATOM 2342 C CA . ASP A 1 303 ? 6.395 7.933 0.850 1.00 50.05 303 ASP A CA 1
ATOM 2343 C C . ASP A 1 303 ? 6.192 6.407 0.823 1.00 59.30 303 ASP A C 1
ATOM 2344 O O . ASP A 1 303 ? 5.446 5.908 -0.028 1.00 49.15 303 ASP A O 1
ATOM 2346 N N . LYS A 1 304 ? 6.865 5.640 1.708 1.00 41.19 304 LYS A N 1
ATOM 2347 C CA . LYS A 1 304 ? 6.426 4.273 2.009 1.00 32.17 304 LYS A CA 1
ATOM 2348 C C . LYS A 1 304 ? 6.902 3.220 1.005 1.00 37.13 304 LYS A C 1
ATOM 2349 O O . LYS A 1 304 ? 6.140 2.791 0.124 1.00 32.28 304 LYS A O 1
ATOM 2351 N N . PRO A 1 305 ? 8.136 2.739 1.138 1.00 29.85 305 PRO A N 1
ATOM 2352 C CA . PRO A 1 305 ? 8.602 1.628 0.295 1.00 32.66 305 PRO A CA 1
ATOM 2353 C C . PRO A 1 305 ? 7.768 0.362 0.461 1.00 30.81 305 PRO A C 1
ATOM 2354 O O . PRO A 1 305 ? 6.981 0.187 1.394 1.00 32.78 305 PRO A O 1
ATOM 2358 N N . GLU A 1 306 ? 7.993 -0.568 -0.460 1.00 28.74 306 GLU A N 1
ATOM 2359 C CA . GLU A 1 306 ? 7.210 -1.794 -0.460 1.00 31.70 306 GLU A CA 1
ATOM 2360 C C . GLU A 1 306 ? 7.336 -2.544 0.857 1.00 26.40 306 GLU A C 1
ATOM 2361 O O . GLU A 1 306 ? 6.344 -3.081 1.358 1.00 30.50 306 GLU A O 1
ATOM 2367 N N . TRP A 1 307 ? 8.539 -2.598 1.437 1.00 26.28 307 TRP A N 1
ATOM 2368 C CA . TRP A 1 307 ? 8.699 -3.373 2.663 1.00 28.92 307 TRP A CA 1
ATOM 2369 C C . TRP A 1 307 ? 7.873 -2.806 3.802 1.00 24.91 307 TRP A C 1
ATOM 2370 O O . TRP A 1 307 ? 7.583 -3.524 4.766 1.00 21.51 307 TRP A O 1
ATOM 2381 N N . PHE A 1 308 ? 7.471 -1.542 3.698 1.00 25.99 308 PHE A N 1
ATOM 2382 C CA . PHE A 1 308 ? 6.668 -0.915 4.742 1.00 22.77 308 PHE A CA 1
ATOM 2383 C C . PHE A 1 308 ? 5.377 -1.683 4.956 1.00 19.98 308 PHE A C 1
ATOM 2384 O O . PHE A 1 308 ? 5.030 -2.043 6.085 1.00 24.49 308 PHE A O 1
ATOM 2392 N N . THR A 1 309 ? 4.678 -1.990 3.869 1.00 24.05 309 THR A N 1
ATOM 2393 C CA . THR A 1 309 ? 3.417 -2.722 3.910 1.00 28.79 309 THR A CA 1
ATOM 2394 C C . THR A 1 309 ? 3.588 -4.215 3.661 1.00 27.92 309 THR A C 1
ATOM 2395 O O . THR A 1 309 ? 3.011 -5.027 4.383 1.00 32.89 309 THR A O 1
ATOM 2399 N N . LYS A 1 310 ? 4.381 -4.594 2.669 1.00 30.65 310 LYS A N 1
ATOM 2400 C CA . LYS A 1 310 ? 4.473 -5.993 2.274 1.00 34.45 310 LYS A CA 1
ATOM 2401 C C . LYS A 1 310 ? 5.294 -6.826 3.255 1.00 32.18 310 LYS A C 1
ATOM 2402 O O . LYS A 1 310 ? 5.067 -8.034 3.392 1.00 25.25 310 LYS A O 1
ATOM 2408 N N . VAL A 1 311 ? 6.252 -6.214 3.938 1.00 30.62 311 VAL A N 1
ATOM 2409 C CA . VAL A 1 311 ? 7.143 -6.924 4.840 1.00 24.08 311 VAL A CA 1
ATOM 2410 C C . VAL A 1 311 ? 6.793 -6.637 6.289 1.00 21.86 311 VAL A C 1
ATOM 2411 O O . VAL A 1 311 ? 6.545 -7.556 7.063 1.00 21.46 311 VAL A O 1
ATOM 2415 N N . LEU A 1 312 ? 6.745 -5.365 6.673 1.00 22.24 312 LEU A N 1
ATOM 2416 C CA . LEU A 1 312 ? 6.489 -5.044 8.073 1.00 17.04 312 LEU A CA 1
ATOM 2417 C C . LEU A 1 312 ? 5.012 -5.066 8.428 1.00 18.91 312 LEU A C 1
ATOM 2418 O O . LEU A 1 312 ? 4.688 -5.128 9.616 1.00 26.75 312 LEU A O 1
ATOM 2423 N N . GLY A 1 313 ? 4.118 -5.088 7.444 1.00 29.02 313 GLY A N 1
ATOM 2424 C CA . GLY A 1 313 ? 2.703 -5.080 7.752 1.00 21.20 313 GLY A CA 1
ATOM 2425 C C . GLY A 1 313 ? 2.236 -3.772 8.345 1.00 28.88 313 GLY A C 1
ATOM 2426 O O . GLY A 1 313 ? 1.358 -3.777 9.207 1.00 25.43 313 GLY A O 1
ATOM 2427 N N . LEU A 1 314 ? 2.855 -2.650 7.949 1.00 28.69 314 LEU A N 1
ATOM 2428 C CA . LEU A 1 314 ? 2.356 -1.324 8.274 1.00 24.65 314 LEU A CA 1
ATOM 2429 C C . LEU A 1 314 ? 1.467 -0.853 7.130 1.00 27.64 314 LEU A C 1
ATOM 2430 O O . LEU A 1 314 ? 1.302 -1.545 6.128 1.00 28.15 314 LEU A O 1
ATOM 2435 N N . SER A 1 315 ? 0.929 0.359 7.254 1.00 23.57 315 SER A N 1
ATOM 2436 C CA . SER A 1 315 ? 0.157 0.971 6.184 1.00 22.57 315 SER A CA 1
ATOM 2437 C C . SER A 1 315 ? 0.346 2.479 6.278 1.00 27.22 315 SER A C 1
ATOM 2438 O O . SER A 1 315 ? 0.910 2.987 7.247 1.00 27.28 315 SER A O 1
ATOM 2441 N N . GLU A 1 316 ? -0.141 3.200 5.264 1.00 33.59 316 GLU A N 1
ATOM 2442 C CA . GLU A 1 316 ? -0.071 4.660 5.316 1.00 39.31 316 GLU A CA 1
ATOM 2443 C C . GLU A 1 316 ? -0.824 5.194 6.527 1.00 34.20 316 GLU A C 1
ATOM 2444 O O . GLU A 1 316 ? -0.310 6.042 7.265 1.00 38.87 316 GLU A O 1
ATOM 2446 N N . LYS A 1 317 ? -2.017 4.662 6.780 1.00 30.24 317 LYS A N 1
ATOM 2447 C CA . LYS A 1 317 ? -2.863 5.134 7.867 1.00 28.77 317 LYS A CA 1
ATOM 2448 C C . LYS A 1 317 ? -2.457 4.568 9.218 1.00 30.51 317 LYS A C 1
ATOM 2449 O O . LYS A 1 317 ? -2.732 5.203 10.246 1.00 29.50 317 LYS A O 1
ATOM 2455 N N . ILE A 1 318 ? -1.792 3.410 9.237 1.00 29.08 318 ILE A N 1
ATOM 2456 C CA . ILE A 1 318 ? -1.568 2.636 10.461 1.00 23.44 318 ILE A CA 1
ATOM 2457 C C . ILE A 1 318 ? -0.080 2.296 10.521 1.00 26.96 318 ILE A C 1
ATOM 2458 O O . ILE A 1 318 ? 0.362 1.264 10.000 1.00 26.29 318 ILE A O 1
ATOM 2463 N N . HIS A 1 319 ? 0.705 3.156 11.182 1.00 21.19 319 HIS A N 1
ATOM 2464 C CA . HIS A 1 319 ? 2.112 2.836 11.394 1.00 23.93 319 HIS A CA 1
ATOM 2465 C C . HIS A 1 319 ? 2.682 3.449 12.663 1.00 20.17 319 HIS A C 1
ATOM 2466 O O . HIS A 1 319 ? 3.903 3.606 12.748 1.00 23.63 319 HIS A O 1
ATOM 2473 N N . HIS A 1 320 ? 1.852 3.775 13.647 1.00 20.79 320 HIS A N 1
ATOM 2474 C CA . HIS A 1 320 ? 2.352 4.129 14.967 1.00 23.09 320 HIS A CA 1
ATOM 2475 C C . HIS A 1 320 ? 2.589 2.838 15.738 1.00 25.58 320 HIS A C 1
ATOM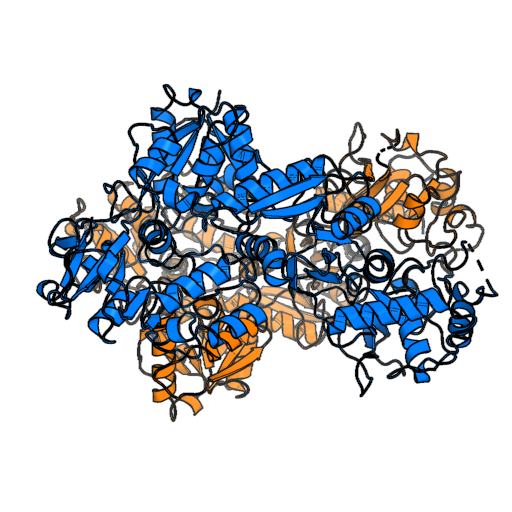 2476 O O . HIS A 1 320 ? 1.645 2.148 16.134 1.00 28.20 320 HIS A O 1
ATOM 2483 N N . VAL A 1 321 ? 3.843 2.491 15.925 1.00 22.98 321 VAL A N 1
ATOM 2484 C CA . VAL A 1 321 ? 4.185 1.274 16.644 1.00 27.78 321 VAL A CA 1
ATOM 2485 C C . VAL A 1 321 ? 4.074 1.573 18.131 1.00 24.50 321 VAL A C 1
ATOM 2486 O O . VAL A 1 321 ? 4.696 2.512 18.630 1.00 31.18 321 VAL A O 1
ATOM 2490 N N . ALA A 1 322 ? 3.233 0.815 18.827 1.00 22.36 322 ALA A N 1
ATOM 2491 C CA . ALA A 1 322 ? 3.050 0.944 20.265 1.00 34.77 322 ALA A CA 1
ATOM 2492 C C . ALA A 1 322 ? 3.438 -0.357 20.949 1.00 38.99 322 ALA A C 1
ATOM 2493 O O . ALA A 1 322 ? 2.968 -1.433 20.552 1.00 39.59 322 ALA A O 1
ATOM 2495 N N . ASP A 1 323 ? 4.287 -0.267 21.975 1.00 36.88 323 ASP A N 1
ATOM 2496 C CA . ASP A 1 323 ? 4.606 -1.451 22.771 1.00 50.88 323 ASP A CA 1
ATOM 2497 C C . ASP A 1 323 ? 3.453 -1.683 23.732 1.00 47.44 323 ASP A C 1
ATOM 2498 O O . ASP A 1 323 ? 2.963 -0.739 24.361 1.00 36.29 323 ASP A O 1
ATOM 2503 N N . ASN A 1 324 ? 3.021 -2.929 23.841 1.00 31.81 324 ASN A N 1
ATOM 2504 C CA . ASN A 1 324 ? 1.948 -3.299 24.740 1.00 38.29 324 ASN A CA 1
ATOM 2505 C C . ASN A 1 324 ? 2.521 -4.129 25.871 1.00 34.80 324 ASN A C 1
ATOM 2506 O O . ASN A 1 324 ? 3.709 -4.447 25.910 1.00 42.69 324 ASN A O 1
ATOM 2511 N N . ILE A 1 325 ? 1.654 -4.468 26.805 1.00 30.86 325 ILE A N 1
ATOM 2512 C CA . ILE A 1 325 ? 1.975 -5.474 27.805 1.00 44.50 325 ILE A CA 1
ATOM 2513 C C . ILE A 1 325 ? 1.847 -6.792 27.046 1.00 43.41 325 ILE A C 1
ATOM 2514 O O . ILE A 1 325 ? 0.725 -7.204 26.723 1.00 34.70 325 ILE A O 1
ATOM 2519 N N . PRO A 1 326 ? 2.970 -7.453 26.675 1.00 40.76 326 PRO A N 1
ATOM 2520 C CA . PRO A 1 326 ? 2.870 -8.647 25.824 1.00 45.15 326 PRO A CA 1
ATOM 2521 C C . PRO A 1 326 ? 1.712 -9.532 26.246 1.00 35.54 326 PRO A C 1
ATOM 2522 O O . PRO A 1 326 ? 1.457 -9.693 27.443 1.00 31.95 326 PRO A O 1
ATOM 2526 N N . ILE A 1 327 ? 1.002 -10.100 25.282 1.00 31.45 327 ILE A N 1
ATOM 2527 C CA . ILE A 1 327 ? -0.248 -10.799 25.572 1.00 31.99 327 ILE A CA 1
ATOM 2528 C C . ILE A 1 327 ? -0.401 -11.952 24.604 1.00 23.34 327 ILE A C 1
ATOM 2529 O O . ILE A 1 327 ? -0.072 -11.832 23.421 1.00 27.13 327 ILE A O 1
ATOM 2534 N N . LYS A 1 328 ? -0.909 -13.069 25.105 1.00 21.34 328 LYS A N 1
ATOM 2535 C CA . LYS A 1 328 ? -1.212 -14.181 24.220 1.00 30.29 328 LYS A CA 1
ATOM 2536 C C . LYS A 1 328 ? -2.235 -13.733 23.178 1.00 27.51 328 LYS A C 1
ATOM 2537 O O . LYS A 1 328 ? -3.014 -12.814 23.428 1.00 19.77 328 LYS A O 1
ATOM 2543 N N . PRO A 1 329 ? -2.250 -14.357 22.002 1.00 22.42 329 PRO A N 1
ATOM 2544 C CA . PRO A 1 329 ? -3.133 -13.845 20.945 1.00 19.81 329 PRO A CA 1
ATOM 2545 C C . PRO A 1 329 ? -4.600 -13.962 21.299 1.00 26.42 329 PRO A C 1
ATOM 2546 O O . PRO A 1 329 ? -5.363 -13.009 21.090 1.00 26.82 329 PRO A O 1
ATOM 2550 N N . ILE A 1 330 ? -5.027 -15.094 21.851 1.00 22.04 330 ILE A N 1
ATOM 2551 C CA . ILE A 1 330 ? -6.448 -15.229 22.122 1.00 21.20 330 ILE A CA 1
ATOM 2552 C C . ILE A 1 330 ? -6.874 -14.290 23.250 1.00 24.36 330 ILE A C 1
ATOM 2553 O O . ILE A 1 330 ? -8.014 -13.801 23.263 1.00 22.62 330 ILE A O 1
ATOM 2558 N N . ASP A 1 331 ? -5.983 -14.003 24.202 1.00 22.89 331 ASP A N 1
ATOM 2559 C CA . ASP A 1 331 ? -6.313 -13.002 25.212 1.00 22.96 331 ASP A CA 1
ATOM 2560 C C . ASP A 1 331 ? -6.347 -11.616 24.596 1.00 30.46 331 ASP A C 1
ATOM 2561 O O . ASP A 1 331 ? -7.146 -10.759 25.008 1.00 21.73 331 ASP A O 1
ATOM 2566 N N . TYR A 1 332 ? -5.480 -11.383 23.611 1.00 26.11 332 TYR A N 1
ATOM 2567 C CA . TYR A 1 332 ? -5.541 -10.151 22.844 1.00 21.57 332 TYR A CA 1
ATOM 2568 C C . TYR A 1 332 ? -6.884 -10.018 22.147 1.00 24.49 332 TYR A C 1
ATOM 2569 O O . TYR A 1 332 ? -7.516 -8.956 22.185 1.00 20.07 332 TYR A O 1
ATOM 2578 N N . LEU A 1 333 ? -7.327 -11.092 21.478 1.00 21.22 333 LEU A N 1
ATOM 2579 C CA . LEU A 1 333 ? -8.600 -11.039 20.774 1.00 17.38 333 LEU A CA 1
ATOM 2580 C C . LEU A 1 333 ? -9.760 -10.984 21.748 1.00 25.95 333 LEU A C 1
ATOM 2581 O O . LEU A 1 333 ? -10.728 -10.243 21.523 1.00 17.63 333 LEU A O 1
ATOM 2586 N N . ASN A 1 334 ? -9.678 -11.762 22.832 1.00 18.47 334 ASN A N 1
ATOM 2587 C CA . ASN A 1 334 ? -10.749 -11.780 23.816 1.00 19.80 334 ASN A CA 1
ATOM 2588 C C . ASN A 1 334 ? -11.074 -10.381 24.317 1.00 21.90 334 ASN A C 1
ATOM 2589 O O . ASN A 1 334 ? -12.245 -10.029 24.456 1.00 20.71 334 ASN A O 1
ATOM 2594 N N . LYS A 1 335 ? -10.061 -9.574 24.625 1.00 20.55 335 LYS A N 1
ATOM 2595 C CA . LYS A 1 335 ? -10.385 -8.337 25.320 1.00 22.64 335 LYS A CA 1
ATOM 2596 C C . LYS A 1 335 ? -11.042 -7.320 24.397 1.00 28.85 335 LYS A C 1
ATOM 2597 O O . LYS A 1 335 ? -11.454 -6.237 24.852 1.00 19.37 335 LYS A O 1
ATOM 2603 N N . ALA A 1 336 ? -11.147 -7.649 23.115 1.00 22.77 336 ALA A N 1
ATOM 2604 C CA . ALA A 1 336 ? -11.888 -6.848 22.172 1.00 27.83 336 ALA A CA 1
ATOM 2605 C C . ALA A 1 336 ? -13.280 -7.409 21.936 1.00 28.00 336 ALA A C 1
ATOM 2606 O O . ALA A 1 336 ? -14.058 -6.791 21.207 1.00 20.08 336 ALA A O 1
ATOM 2608 N N . ASN A 1 337 ? -13.611 -8.534 22.584 1.00 19.85 337 ASN A N 1
ATOM 2609 C CA . ASN A 1 337 ? -14.753 -9.376 22.223 1.00 26.40 337 ASN A CA 1
ATOM 2610 C C . ASN A 1 337 ? -14.666 -9.847 20.777 1.00 22.03 337 ASN A C 1
ATOM 2611 O O . ASN A 1 337 ? -15.679 -10.086 20.124 1.00 21.14 337 ASN A O 1
ATOM 2616 N N . TYR A 1 338 ? -13.460 -9.977 20.250 1.00 16.70 338 TYR A N 1
ATOM 2617 C CA . TYR A 1 338 ? -13.330 -10.227 18.825 1.00 15.47 338 TYR A CA 1
ATOM 2618 C C . TYR A 1 338 ? -13.152 -11.700 18.498 1.00 14.84 338 TYR A C 1
ATOM 2619 O O . TYR A 1 338 ? -13.299 -12.075 17.336 1.00 20.64 338 TYR A O 1
ATOM 2628 N N . THR A 1 339 ? -12.821 -12.542 19.475 1.00 18.08 339 THR A N 1
ATOM 2629 C CA . THR A 1 339 ? -12.780 -13.975 19.185 1.00 20.91 339 THR A CA 1
ATOM 2630 C C . THR A 1 339 ? -14.172 -14.466 18.812 1.00 17.54 339 THR A C 1
ATOM 2631 O O . THR A 1 339 ? -14.337 -15.231 17.854 1.00 18.85 339 THR A O 1
ATOM 2635 N N . GLU A 1 340 ? -15.185 -13.990 19.545 1.00 20.69 340 GLU A N 1
ATOM 2636 C CA . GLU A 1 340 ? -16.589 -14.255 19.221 1.00 19.62 340 GLU A CA 1
ATOM 2637 C C . GLU A 1 340 ? -16.888 -13.971 17.764 1.00 20.61 340 GLU A C 1
ATOM 2638 O O . GLU A 1 340 ? -17.533 -14.774 17.071 1.00 20.15 340 GLU A O 1
ATOM 2644 N N . VAL A 1 341 ? -16.445 -12.803 17.294 1.00 18.85 341 VAL A N 1
ATOM 2645 C CA . VAL A 1 341 ? -16.664 -12.391 15.910 1.00 14.51 341 VAL A CA 1
ATOM 2646 C C . VAL A 1 341 ? -15.955 -13.339 14.957 1.00 18.97 341 VAL A C 1
ATOM 2647 O O . VAL A 1 341 ? -16.516 -13.778 13.951 1.00 18.96 341 VAL A O 1
ATOM 2651 N N . ILE A 1 342 ? -14.686 -13.631 15.228 1.00 16.54 342 ILE A N 1
ATOM 2652 C CA . ILE A 1 342 ? -13.957 -14.508 14.322 1.00 18.65 342 ILE A CA 1
ATOM 2653 C C . ILE A 1 342 ? -14.633 -15.880 14.268 1.00 15.75 342 ILE A C 1
ATOM 2654 O O . ILE A 1 342 ? -14.755 -16.496 13.203 1.00 16.57 342 ILE A O 1
ATOM 2659 N N . GLU A 1 343 ? -15.088 -16.374 15.407 1.00 15.25 343 GLU A N 1
ATOM 2660 C CA . GLU A 1 343 ? -15.692 -17.707 15.474 1.00 22.41 343 GLU A CA 1
ATOM 2661 C C . GLU A 1 343 ? -17.187 -17.687 15.203 1.00 23.93 343 GLU A C 1
ATOM 2662 O O . GLU A 1 343 ? -17.829 -18.724 15.316 1.00 26.07 343 GLU A O 1
ATOM 2668 N N . ARG A 1 344 ? -17.744 -16.543 14.803 1.00 18.84 344 ARG A N 1
ATOM 2669 C CA . ARG A 1 344 ? -19.166 -16.487 14.476 1.00 16.28 344 ARG A CA 1
ATOM 2670 C C . ARG A 1 344 ? -19.570 -17.645 13.579 1.00 21.45 344 ARG A C 1
ATOM 2671 O O . ARG A 1 344 ? -18.877 -17.998 12.614 1.00 21.00 344 ARG A O 1
ATOM 2679 N N . GLY A 1 345 ? -20.708 -18.227 13.914 1.00 23.05 345 GLY A N 1
ATOM 2680 C CA . GLY A 1 345 ? -21.326 -19.243 13.094 1.00 21.42 345 GLY A CA 1
ATOM 2681 C C . GLY A 1 345 ? -22.798 -18.936 12.879 1.00 31.56 345 GLY A C 1
ATOM 2682 O O . GLY A 1 345 ? -23.248 -17.780 12.969 1.00 22.56 345 GLY A O 1
ATOM 2683 N N . HIS A 1 346 ? -23.567 -19.979 12.606 1.00 24.26 346 HIS A N 1
ATOM 2684 C CA . HIS A 1 346 ? -24.980 -19.828 12.288 1.00 25.40 346 HIS A CA 1
ATOM 2685 C C . HIS A 1 346 ? -25.851 -20.789 13.095 1.00 34.10 346 HIS A C 1
ATOM 2686 O O . HIS A 1 346 ? -27.006 -21.038 12.732 1.00 30.69 346 HIS A O 1
ATOM 2693 N N . GLY A 1 347 ? -25.342 -21.288 14.211 1.00 37.83 347 GLY A N 1
ATOM 2694 C CA . GLY A 1 347 ? -26.072 -22.267 14.983 1.00 33.65 347 GLY A CA 1
ATOM 2695 C C . GLY A 1 347 ? -25.801 -23.678 14.507 1.00 36.38 347 GLY A C 1
ATOM 2696 O O . GLY A 1 347 ? -25.589 -23.934 13.322 1.00 26.41 347 GLY A O 1
ATOM 2697 N N . ALA A 1 348 ? -25.820 -24.609 15.455 1.00 45.34 348 ALA A N 1
ATOM 2698 C CA . ALA A 1 348 ? -25.625 -26.012 15.126 1.00 45.85 348 ALA A CA 1
ATOM 2699 C C . ALA A 1 348 ? -26.761 -26.526 14.242 1.00 42.16 348 ALA A C 1
ATOM 2700 O O . ALA A 1 348 ? -27.914 -26.103 14.390 1.00 42.17 348 ALA A O 1
ATOM 2702 N N . PRO A 1 349 ? -26.468 -27.423 13.290 1.00 43.76 349 PRO A N 1
ATOM 2703 C CA . PRO A 1 349 ? -25.109 -27.868 12.948 1.00 50.19 349 PRO A CA 1
ATOM 2704 C C . PRO A 1 349 ? -24.405 -26.865 12.029 1.00 44.79 349 PRO A C 1
ATOM 2705 O O . PRO A 1 349 ? -24.968 -26.545 10.986 1.00 50.88 349 PRO A O 1
ATOM 2709 N N . GLU A 1 350 ? -23.216 -26.377 12.388 1.00 33.61 350 GLU A N 1
ATOM 2710 C CA . GLU A 1 350 ? -22.504 -25.477 11.490 1.00 32.95 350 GLU A CA 1
ATOM 2711 C C . GLU A 1 350 ? -22.244 -26.178 10.153 1.00 37.32 350 GLU A C 1
ATOM 2712 O O . GLU A 1 350 ? -21.791 -27.326 10.106 1.00 38.17 350 GLU A O 1
ATOM 2718 N N . LEU A 1 351 ? -22.552 -25.500 9.056 1.00 29.05 351 LEU A N 1
ATOM 2719 C CA . LEU A 1 351 ? -22.449 -26.161 7.763 1.00 27.85 351 LEU A CA 1
ATOM 2720 C C . LEU A 1 351 ? -20.989 -26.338 7.388 1.00 25.05 351 LEU A C 1
ATOM 2721 O O . LEU A 1 351 ? -20.161 -25.456 7.613 1.00 25.73 351 LEU A O 1
ATOM 2726 N N . VAL A 1 352 ? -20.676 -27.486 6.801 1.00 32.99 352 VAL A N 1
ATOM 2727 C CA . VAL A 1 352 ? -19.314 -27.823 6.406 1.00 24.98 352 VAL A CA 1
ATOM 2728 C C . VAL A 1 352 ? -19.352 -28.242 4.953 1.00 23.76 352 VAL A C 1
ATOM 2729 O O . VAL A 1 352 ? -20.251 -28.973 4.534 1.00 32.18 352 VAL A O 1
ATOM 2733 N N . VAL A 1 353 ? -18.399 -27.754 4.178 1.00 20.94 353 VAL A N 1
ATOM 2734 C CA . VAL A 1 353 ? -18.201 -28.187 2.809 1.00 16.16 353 VAL A CA 1
ATOM 2735 C C . VAL A 1 353 ? -16.920 -29.024 2.778 1.00 23.09 353 VAL A C 1
ATOM 2736 O O . VAL A 1 353 ? -15.845 -28.567 3.206 1.00 18.85 353 VAL A O 1
ATOM 2740 N N . ARG A 1 354 ? -17.046 -30.261 2.316 1.00 18.64 354 ARG A N 1
ATOM 2741 C CA . ARG A 1 354 ? -15.953 -31.234 2.349 1.00 23.75 354 ARG A CA 1
ATOM 2742 C C . ARG A 1 354 ? -15.376 -31.328 0.948 1.00 15.29 354 ARG A C 1
ATOM 2743 O O . ARG A 1 354 ? -16.056 -31.785 0.023 1.00 22.01 354 ARG A O 1
ATOM 2751 N N . LEU A 1 355 ? -14.156 -30.840 0.780 1.00 16.14 355 LEU A N 1
ATOM 2752 C CA . LEU A 1 355 ? -13.455 -30.952 -0.489 1.00 21.60 355 LEU A CA 1
ATOM 2753 C C . LEU A 1 355 ? -12.660 -32.245 -0.481 1.00 24.44 355 LEU A C 1
ATOM 2754 O O . LEU A 1 355 ? -11.941 -32.522 0.482 1.00 19.49 355 LEU A O 1
ATOM 2759 N N . CYS A 1 356 ? -12.778 -33.019 -1.546 1.00 29.21 356 CYS A N 1
ATOM 2760 C CA . CYS A 1 356 ? -12.029 -34.260 -1.650 1.00 19.04 356 CYS A CA 1
ATOM 2761 C C . CYS A 1 356 ? -10.698 -33.966 -2.327 1.00 25.67 356 CYS A C 1
ATOM 2762 O O . CYS A 1 356 ? -10.658 -33.300 -3.367 1.00 20.31 356 CYS A O 1
ATOM 2765 N N . VAL A 1 357 ? -9.611 -34.411 -1.699 1.00 24.05 357 VAL A N 1
ATOM 2766 C CA . VAL A 1 357 ? -8.261 -34.241 -2.211 1.00 20.98 357 VAL A CA 1
ATOM 2767 C C . VAL A 1 357 ? -7.648 -35.619 -2.433 1.00 25.72 357 VAL A C 1
ATOM 2768 O O . VAL A 1 357 ? -8.060 -36.611 -1.831 1.00 22.17 357 VAL A O 1
ATOM 2772 N N . THR A 1 358 ? -6.633 -35.667 -3.294 1.00 22.59 358 THR A N 1
ATOM 2773 C CA . THR A 1 358 ? -6.053 -36.933 -3.725 1.00 30.96 358 THR A CA 1
ATOM 2774 C C . THR A 1 358 ? -4.608 -37.129 -3.291 1.00 31.16 358 THR A C 1
ATOM 2775 O O . THR A 1 358 ? -3.950 -38.025 -3.821 1.00 29.09 358 THR A O 1
ATOM 2779 N N . SER A 1 359 ? -4.094 -36.344 -2.349 1.00 22.73 359 SER A N 1
ATOM 2780 C CA . SER A 1 359 ? -2.730 -36.567 -1.894 1.00 23.55 359 SER A CA 1
ATOM 2781 C C . SER A 1 359 ? -2.554 -35.948 -0.521 1.00 25.98 359 SER A C 1
ATOM 2782 O O . SER A 1 359 ? -3.343 -35.092 -0.100 1.00 18.98 359 SER A O 1
ATOM 2785 N N . ASN A 1 360 ? -1.489 -36.406 0.170 1.00 19.84 360 ASN A N 1
ATOM 2786 C CA . ASN A 1 360 ? -1.161 -35.886 1.491 1.00 20.11 360 ASN A CA 1
ATOM 2787 C C . ASN A 1 360 ? -0.800 -34.404 1.428 1.00 21.99 360 ASN A C 1
ATOM 2788 O O . ASN A 1 360 ? -1.148 -33.635 2.332 1.00 17.33 360 ASN A O 1
ATOM 2793 N N . VAL A 1 361 ? -0.044 -33.995 0.410 1.00 22.93 361 VAL A N 1
ATOM 2794 C CA . VAL A 1 361 ? 0.273 -32.578 0.299 1.00 27.62 361 VAL A CA 1
ATOM 2795 C C . VAL A 1 361 ? -1.009 -31.785 0.075 1.00 20.39 361 VAL A C 1
ATOM 2796 O O . VAL A 1 361 ? -1.251 -30.773 0.731 1.00 17.83 361 VAL A O 1
ATOM 2800 N N . ALA A 1 362 ? -1.863 -32.251 -0.834 1.00 22.23 362 ALA A N 1
ATOM 2801 C CA . ALA A 1 362 ? -3.130 -31.560 -1.058 1.00 20.15 362 ALA A CA 1
ATOM 2802 C C . ALA A 1 362 ? -3.977 -31.533 0.204 1.00 22.47 362 ALA A C 1
ATOM 2803 O O . ALA A 1 362 ? -4.572 -30.498 0.538 1.00 18.93 362 ALA A O 1
ATOM 2805 N N . LEU A 1 363 ? -4.029 -32.645 0.937 1.00 18.22 363 LEU A N 1
ATOM 2806 C CA . LEU A 1 363 ? -4.684 -32.624 2.239 1.00 17.51 363 LEU A CA 1
ATOM 2807 C C . LEU A 1 363 ? -4.121 -31.515 3.127 1.00 23.96 363 LEU A C 1
ATOM 2808 O O . LEU A 1 363 ? -4.864 -30.819 3.819 1.00 16.06 363 LEU A O 1
ATOM 2813 N N . SER A 1 364 ? -2.797 -31.385 3.183 1.00 25.42 364 SER A N 1
ATOM 2814 C CA . SER A 1 364 ? -2.243 -30.374 4.068 1.00 19.10 364 SER A CA 1
ATOM 2815 C C . SER A 1 364 ? -2.532 -28.972 3.544 1.00 15.54 364 SER A C 1
ATOM 2816 O O . SER A 1 364 ? -2.752 -28.059 4.343 1.00 17.85 364 SER A O 1
ATOM 2819 N N . LYS A 1 365 ? -2.548 -28.790 2.221 1.00 16.71 365 LYS A N 1
ATOM 2820 C CA . LYS A 1 365 ? -2.887 -27.484 1.670 1.00 17.93 365 LYS A CA 1
ATOM 2821 C C . LYS A 1 365 ? -4.344 -27.154 1.945 1.00 21.94 365 LYS A C 1
ATOM 2822 O O . LYS A 1 365 ? -4.680 -26.015 2.302 1.00 18.41 365 LYS A O 1
ATOM 2828 N N . CYS A 1 366 ? -5.220 -28.149 1.826 1.00 19.40 366 CYS A N 1
ATOM 2829 C CA . CYS A 1 366 ? -6.635 -27.936 2.120 1.00 15.32 366 CYS A CA 1
ATOM 2830 C C . CYS A 1 366 ? -6.848 -27.574 3.587 1.00 18.76 366 CYS A C 1
ATOM 2831 O O . CYS A 1 366 ? -7.690 -26.729 3.919 1.00 18.06 366 CYS A O 1
ATOM 2834 N N . ARG A 1 367 ? -6.070 -28.179 4.486 1.00 19.71 367 ARG A N 1
ATOM 2835 C CA . ARG A 1 367 ? -6.231 -27.878 5.905 1.00 13.57 367 ARG A CA 1
ATOM 2836 C C . ARG A 1 367 ? -5.711 -26.488 6.250 1.00 19.35 367 ARG A C 1
ATOM 2837 O O . ARG A 1 367 ? -6.292 -25.811 7.100 1.00 14.37 367 ARG A O 1
ATOM 2845 N N . ALA A 1 368 ? -4.591 -26.066 5.648 1.00 19.42 368 ALA A N 1
ATOM 2846 C CA . ALA A 1 368 ? -4.101 -24.712 5.899 1.00 19.65 368 ALA A CA 1
ATOM 2847 C C . ALA A 1 368 ? -5.059 -23.694 5.296 1.00 18.21 368 ALA A C 1
ATOM 2848 O O . ALA A 1 368 ? -5.359 -22.670 5.911 1.00 22.63 368 ALA A O 1
ATOM 2850 N N . MET A 1 369 ? -5.600 -24.006 4.123 1.00 16.66 369 MET A N 1
ATOM 2851 C CA . MET A 1 369 ? -6.617 -23.163 3.512 1.00 17.27 369 MET A CA 1
ATOM 2852 C C . MET A 1 369 ? -7.883 -23.105 4.359 1.00 15.44 369 MET A C 1
ATOM 2853 O O . MET A 1 369 ? -8.518 -22.052 4.463 1.00 18.67 369 MET A O 1
ATOM 2858 N N . SER A 1 370 ? -8.284 -24.223 4.965 1.00 14.06 370 SER A N 1
ATOM 2859 C CA . SER A 1 370 ? -9.494 -24.213 5.781 1.00 19.96 370 SER A CA 1
ATOM 2860 C C . SER A 1 370 ? -9.337 -23.303 6.982 1.00 16.41 370 SER A C 1
ATOM 2861 O O . SER A 1 370 ? -10.251 -22.559 7.320 1.00 12.15 370 SER A O 1
ATOM 2864 N N . VAL A 1 371 ? -8.207 -23.408 7.686 1.00 15.84 371 VAL A N 1
ATOM 2865 C CA . VAL A 1 371 ? -8.027 -22.596 8.880 1.00 20.24 371 VAL A CA 1
ATOM 2866 C C . VAL A 1 371 ? -7.964 -21.122 8.508 1.00 18.87 371 VAL A C 1
ATOM 2867 O O . VAL A 1 371 ? -8.500 -20.265 9.215 1.00 19.14 371 VAL A O 1
ATOM 2871 N N . PHE A 1 372 ? -7.353 -20.808 7.373 1.00 15.37 372 PHE A N 1
ATOM 2872 C CA . PHE A 1 372 ? -7.326 -19.423 6.937 1.00 18.20 372 PHE A CA 1
ATOM 2873 C C . PHE A 1 372 ? -8.740 -18.930 6.623 1.00 20.45 372 PHE A C 1
ATOM 2874 O O . PHE A 1 372 ? -9.187 -17.899 7.150 1.00 18.72 372 PHE A O 1
ATOM 2882 N N . ALA A 1 373 ? -9.465 -19.668 5.776 1.00 20.09 373 ALA A N 1
ATOM 2883 C CA . ALA A 1 373 ? -10.816 -19.259 5.401 1.00 23.63 373 ALA A CA 1
ATOM 2884 C C . ALA A 1 373 ? -11.671 -19.016 6.629 1.00 17.95 373 ALA A C 1
ATOM 2885 O O . ALA A 1 373 ? -12.399 -18.021 6.704 1.00 19.87 373 ALA A O 1
ATOM 2887 N N . PHE A 1 374 ? -11.605 -19.927 7.603 1.00 11.78 374 PHE A N 1
ATOM 2888 C CA . PHE A 1 374 ? -12.420 -19.765 8.796 1.00 16.58 374 PHE A CA 1
ATOM 2889 C C . PHE A 1 374 ? -12.040 -18.500 9.547 1.00 19.42 374 PHE A C 1
ATOM 2890 O O . PHE A 1 374 ? -12.905 -17.726 9.951 1.00 22.02 374 PHE A O 1
ATOM 2898 N N . SER A 1 375 ? -10.742 -18.287 9.768 1.00 17.09 375 SER A N 1
ATOM 2899 C CA . SER A 1 375 ? -10.304 -17.092 10.471 1.00 25.49 375 SER A CA 1
ATOM 2900 C C . SER A 1 375 ? -10.700 -15.821 9.733 1.00 19.72 375 SER A C 1
ATOM 2901 O O . SER A 1 375 ? -10.690 -14.747 10.335 1.00 19.44 375 SER A O 1
ATOM 2904 N N . ARG A 1 376 ? -11.012 -15.914 8.441 1.00 18.97 376 ARG A N 1
ATOM 2905 C CA . ARG A 1 376 ? -11.357 -14.760 7.624 1.00 23.57 376 ARG A CA 1
ATOM 2906 C C . ARG A 1 376 ? -12.858 -14.662 7.360 1.00 22.81 376 ARG A C 1
ATOM 2907 O O . ARG A 1 376 ? -13.270 -14.047 6.372 1.00 18.69 376 ARG A O 1
ATOM 2915 N N . ASP A 1 377 ? -13.666 -15.302 8.203 1.00 23.13 377 ASP A N 1
ATOM 2916 C CA . ASP A 1 377 ? -15.118 -15.161 8.220 1.00 23.09 377 ASP A CA 1
ATOM 2917 C C . ASP A 1 377 ? -15.787 -15.712 6.966 1.00 23.89 377 ASP A C 1
ATOM 2918 O O . ASP A 1 377 ? -16.893 -15.284 6.610 1.00 25.19 377 ASP A O 1
ATOM 2923 N N . ILE A 1 378 ? -15.152 -16.672 6.296 1.00 16.69 378 ILE A N 1
ATOM 2924 C CA . ILE A 1 378 ? -15.750 -17.332 5.137 1.00 19.15 378 ILE A CA 1
ATOM 2925 C C . ILE A 1 378 ? -16.436 -18.586 5.643 1.00 22.85 378 ILE A C 1
ATOM 2926 O O . ILE A 1 378 ? -15.860 -19.324 6.446 1.00 17.30 378 ILE A O 1
ATOM 2931 N N . ARG A 1 379 ? -17.698 -18.778 5.229 1.00 23.48 379 ARG A N 1
ATOM 2932 C CA . ARG A 1 379 ? -18.581 -19.831 5.735 1.00 28.58 379 ARG A CA 1
ATOM 2933 C C . ARG A 1 379 ? -19.392 -20.309 4.537 1.00 23.51 379 ARG A C 1
ATOM 2934 O O . ARG A 1 379 ? -19.936 -19.475 3.785 1.00 14.02 379 ARG A O 1
ATOM 2942 N N . PRO A 1 380 ? -19.531 -21.620 4.338 1.00 18.86 380 PRO A N 1
ATOM 2943 C CA . PRO A 1 380 ? -19.213 -22.805 5.145 1.00 27.47 380 PRO A CA 1
ATOM 2944 C C . PRO A 1 380 ? -17.739 -23.080 5.461 1.00 20.68 380 PRO A C 1
ATOM 2945 O O . PRO A 1 380 ? -16.812 -22.758 4.706 1.00 25.05 380 PRO A O 1
ATOM 2949 N N . ILE A 1 381 ? -17.560 -23.690 6.631 1.00 25.74 381 ILE A N 1
ATOM 2950 C CA . ILE A 1 381 ? -16.257 -24.192 7.038 1.00 17.45 381 ILE A CA 1
ATOM 2951 C C . ILE A 1 381 ? -15.799 -25.218 6.033 1.00 23.27 381 ILE A C 1
ATOM 2952 O O . ILE A 1 381 ? -16.574 -26.086 5.601 1.00 19.97 381 ILE A O 1
ATOM 2957 N N . LEU A 1 382 ? -14.532 -25.149 5.674 1.00 22.38 382 LEU A N 1
ATOM 2958 C CA . LEU A 1 382 ? -13.966 -26.087 4.717 1.00 20.93 382 LEU A CA 1
ATOM 2959 C C . LEU A 1 382 ? -13.427 -27.300 5.469 1.00 21.54 382 LEU A C 1
ATOM 2960 O O . LEU A 1 382 ? -12.602 -27.171 6.384 1.00 24.83 382 LEU A O 1
ATOM 2965 N N . ASP A 1 383 ? -13.899 -28.473 5.100 1.00 26.11 383 ASP A N 1
ATOM 2966 C CA . ASP A 1 383 ? -13.278 -29.685 5.594 1.00 19.53 383 ASP A CA 1
ATOM 2967 C C . ASP A 1 383 ? -12.563 -30.366 4.441 1.00 24.08 383 ASP A C 1
ATOM 2968 O O . ASP A 1 383 ? -12.806 -30.072 3.269 1.00 24.30 383 ASP A O 1
ATOM 2973 N N . CYS A 1 384 ? -11.623 -31.229 4.800 1.00 25.99 384 CYS A N 1
ATOM 2974 C CA . CYS A 1 384 ? -10.712 -31.858 3.859 1.00 25.15 384 CYS A CA 1
ATOM 2975 C C . CYS A 1 384 ? -10.801 -33.371 4.019 1.00 23.62 384 CYS A C 1
ATOM 2976 O O . CYS A 1 384 ? -10.653 -33.893 5.130 1.00 25.95 384 CYS A O 1
ATOM 2979 N N . VAL A 1 385 ? -11.040 -34.065 2.915 1.00 22.58 385 VAL A N 1
ATOM 2980 C CA . VAL A 1 385 ? -11.214 -35.512 2.909 1.00 27.86 385 VAL A CA 1
ATOM 2981 C C . VAL A 1 385 ? -10.361 -36.098 1.794 1.00 29.81 385 VAL A C 1
ATOM 2982 O O . VAL A 1 385 ? -10.365 -35.595 0.666 1.00 20.62 385 VAL A O 1
ATOM 2986 N N . GLN A 1 386 ? -9.640 -37.169 2.103 1.00 25.93 386 GLN A N 1
ATOM 2987 C CA . GLN A 1 386 ? -8.582 -37.655 1.228 1.00 29.69 386 GLN A CA 1
ATOM 2988 C C . GLN A 1 386 ? -8.890 -39.053 0.713 1.00 28.11 386 GLN A C 1
ATOM 2989 O O . GLN A 1 386 ? -9.051 -39.997 1.495 1.00 31.45 386 GLN A O 1
ATOM 2995 N N . GLU A 1 387 ? -8.927 -39.186 -0.597 1.00 25.28 387 GLU A N 1
ATOM 2996 C CA . GLU A 1 387 ? -8.968 -40.480 -1.251 1.00 34.73 387 GLU A CA 1
ATOM 2997 C C . GLU A 1 387 ? -7.691 -40.599 -2.062 1.00 30.74 387 GLU A C 1
ATOM 2998 O O . GLU A 1 387 ? -6.925 -39.642 -2.184 1.00 30.28 387 GLU A O 1
ATOM 3004 N N . ASN A 1 388 ? -7.451 -41.772 -2.633 1.00 35.82 388 ASN A N 1
ATOM 3005 C CA . ASN A 1 388 ? -6.152 -42.028 -3.238 1.00 46.32 388 ASN A CA 1
ATOM 3006 C C . ASN A 1 388 ? -6.162 -41.848 -4.748 1.00 35.86 388 ASN A C 1
ATOM 3007 O O . ASN A 1 388 ? -5.136 -42.077 -5.393 1.00 34.06 388 ASN A O 1
ATOM 3012 N N . SER A 1 389 ? -7.272 -41.387 -5.317 1.00 23.43 389 SER A N 1
ATOM 3013 C CA . SER A 1 389 ? -7.294 -41.043 -6.728 1.00 24.60 389 SER A CA 1
ATOM 3014 C C . SER A 1 389 ? -8.423 -40.063 -7.012 1.00 27.04 389 SER A C 1
ATOM 3015 O O . SER A 1 389 ? -9.309 -39.827 -6.186 1.00 26.57 389 SER A O 1
ATOM 3018 N N . GLU A 1 390 ? -8.403 -39.539 -8.231 1.00 25.03 390 GLU A N 1
ATOM 3019 C CA . GLU A 1 390 ? -9.498 -38.705 -8.695 1.00 30.80 390 GLU A CA 1
ATOM 3020 C C . GLU A 1 390 ? -10.789 -39.514 -8.784 1.00 29.21 390 GLU A C 1
ATOM 3021 O O . GLU A 1 390 ? -11.842 -39.074 -8.318 1.00 14.67 390 GLU A O 1
ATOM 3027 N N . ASP A 1 391 ? -10.721 -40.718 -9.370 1.00 28.24 391 ASP A N 1
ATOM 3028 C CA . ASP A 1 391 ? -11.923 -41.545 -9.475 1.00 30.56 391 ASP A CA 1
ATOM 3029 C C . ASP A 1 391 ? -12.485 -41.862 -8.095 1.00 26.87 391 ASP A C 1
ATOM 3030 O O . ASP A 1 391 ? -13.708 -41.906 -7.909 1.00 22.92 391 ASP A O 1
ATOM 3035 N N . ALA A 1 392 ? -11.615 -42.064 -7.107 1.00 18.95 392 ALA A N 1
ATOM 3036 C CA . ALA A 1 392 ? -12.119 -42.326 -5.762 1.00 24.55 392 ALA A CA 1
ATOM 3037 C C . ALA A 1 392 ? -12.684 -41.071 -5.116 1.00 24.70 392 ALA A C 1
ATOM 3038 O O . ALA A 1 392 ? -13.579 -41.168 -4.271 1.00 21.20 392 ALA A O 1
ATOM 3040 N N . CYS A 1 393 ? -12.159 -39.890 -5.465 1.00 25.68 393 CYS A N 1
ATOM 3041 C CA . CYS A 1 393 ? -12.782 -38.662 -4.982 1.00 24.11 393 CYS A CA 1
ATOM 3042 C C . CYS A 1 393 ? -14.152 -38.479 -5.615 1.00 18.67 393 CYS A C 1
ATOM 3043 O O . CYS A 1 393 ? -15.094 -38.030 -4.953 1.00 17.28 393 CYS A O 1
ATOM 3046 N N . LEU A 1 394 ? -14.265 -38.784 -6.909 1.00 18.34 394 LEU A N 1
ATOM 3047 C CA . LEU A 1 394 ? -15.548 -38.656 -7.582 1.00 20.45 394 LEU A CA 1
ATOM 3048 C C . LEU A 1 394 ? -16.565 -39.617 -6.995 1.00 16.27 394 LEU A C 1
ATOM 3049 O O . LEU A 1 394 ? -17.701 -39.236 -6.714 1.00 22.72 394 LEU A O 1
ATOM 3054 N N . LYS A 1 395 ? -16.196 -40.885 -6.843 1.00 23.72 395 LYS A N 1
ATOM 3055 C CA . LYS A 1 395 ? -17.091 -41.807 -6.157 1.00 24.59 395 LYS A CA 1
ATOM 3056 C C . LYS A 1 395 ? -17.491 -41.253 -4.806 1.00 20.64 395 LYS A C 1
ATOM 3057 O O . LYS A 1 395 ? -18.637 -41.408 -4.376 1.00 21.46 395 LYS A O 1
ATOM 3063 N N . SER A 1 396 ? -16.544 -40.647 -4.095 1.00 16.05 396 SER A N 1
ATOM 3064 C CA . SER A 1 396 ? -16.858 -40.196 -2.751 1.00 17.88 396 SER A CA 1
ATOM 3065 C C . SER A 1 396 ? -17.874 -39.071 -2.786 1.00 21.29 396 SER A C 1
ATOM 3066 O O . SER A 1 396 ? -18.765 -39.010 -1.929 1.00 29.43 396 SER A O 1
ATOM 3069 N N . VAL A 1 397 ? -17.764 -38.159 -3.756 1.00 21.50 397 VAL A N 1
ATOM 3070 C CA . VAL A 1 397 ? -18.789 -37.122 -3.881 1.00 17.48 397 VAL A CA 1
ATOM 3071 C C . VAL A 1 397 ? -20.154 -37.775 -4.124 1.00 19.78 397 VAL A C 1
ATOM 3072 O O . VAL A 1 397 ? -21.151 -37.440 -3.479 1.00 18.87 397 VAL A O 1
ATOM 3076 N N . GLN A 1 398 ? -20.211 -38.754 -5.020 1.00 18.60 398 GLN A N 1
ATOM 3077 C CA . GLN A 1 398 ? -21.471 -39.461 -5.242 1.00 24.62 398 GLN A CA 1
ATOM 3078 C C . GLN A 1 398 ? -22.030 -40.055 -3.953 1.00 21.56 398 GLN A C 1
ATOM 3079 O O . GLN A 1 398 ? -23.215 -39.881 -3.643 1.00 25.13 398 GLN A O 1
ATOM 3085 N N . ASP A 1 399 ? -21.194 -40.799 -3.217 1.00 23.33 399 ASP A N 1
ATOM 3086 C CA . ASP A 1 399 ? -21.561 -41.473 -1.979 1.00 28.06 399 ASP A CA 1
ATOM 3087 C C . ASP A 1 399 ? -21.882 -40.499 -0.879 1.00 23.21 399 ASP A C 1
ATOM 3088 O O . ASP A 1 399 ? -22.320 -40.924 0.191 1.00 28.11 399 ASP A O 1
ATOM 3093 N N . ASN A 1 400 ? -21.633 -39.217 -1.107 1.00 22.41 400 ASN A N 1
ATOM 3094 C CA . ASN A 1 400 ? -21.690 -38.197 -0.062 1.00 26.34 400 ASN A CA 1
ATOM 3095 C C . ASN A 1 400 ? -20.623 -38.400 1.016 1.00 23.96 400 ASN A C 1
ATOM 3096 O O . ASN A 1 400 ? -20.799 -38.002 2.168 1.00 23.62 400 ASN A O 1
ATOM 3101 N N . GLY A 1 401 ? -19.510 -39.038 0.671 1.00 30.80 401 GLY A N 1
ATOM 3102 C CA . GLY A 1 401 ? -18.344 -38.925 1.521 1.00 24.57 401 GLY A CA 1
ATOM 3103 C C . GLY A 1 401 ? -17.669 -37.578 1.398 1.00 21.61 401 GLY A C 1
ATOM 3104 O O . GLY A 1 401 ? -16.899 -37.196 2.277 1.00 26.88 401 GLY A O 1
ATOM 3105 N N . SER A 1 402 ? -17.953 -36.860 0.319 1.00 24.67 402 SER A N 1
ATOM 3106 C CA . SER A 1 402 ? -17.444 -35.526 0.066 1.00 32.21 402 SER A CA 1
ATOM 3107 C C . SER A 1 402 ? -18.556 -34.720 -0.578 1.00 23.54 402 SER A C 1
ATOM 3108 O O . SER A 1 402 ? -19.547 -35.268 -1.063 1.00 33.17 402 SER A O 1
ATOM 3111 N N . ASP A 1 403 ? -18.367 -33.406 -0.598 1.00 25.97 403 ASP A N 1
ATOM 3112 C CA . ASP A 1 403 ? -19.283 -32.508 -1.276 1.00 16.60 403 ASP A CA 1
ATOM 3113 C C . ASP A 1 403 ? -18.742 -32.007 -2.604 1.00 22.44 403 ASP A C 1
ATOM 3114 O O . ASP A 1 403 ? -19.532 -31.589 -3.454 1.00 21.96 403 ASP A O 1
ATOM 3119 N N . LEU A 1 404 ? -17.426 -32.011 -2.809 1.00 15.62 404 LEU A N 1
ATOM 3120 C CA . LEU A 1 404 ? -16.932 -31.669 -4.134 1.00 20.65 404 LEU A CA 1
ATOM 3121 C C . LEU A 1 404 ? -15.539 -32.229 -4.338 1.00 17.43 404 LEU A C 1
ATOM 3122 O O . LEU A 1 404 ? -14.810 -32.524 -3.392 1.00 16.33 404 LEU A O 1
ATOM 3127 N N . ALA A 1 405 ? -15.174 -32.297 -5.607 1.00 17.42 405 ALA A N 1
ATOM 3128 C CA . ALA A 1 405 ? -13.913 -32.838 -6.045 1.00 18.82 405 ALA A CA 1
ATOM 3129 C C . ALA A 1 405 ? -13.673 -32.255 -7.415 1.00 24.19 405 ALA A C 1
ATOM 3130 O O . ALA A 1 405 ? -14.619 -31.866 -8.109 1.00 22.57 405 ALA A O 1
ATOM 3132 N N . SER A 1 406 ? -12.404 -32.175 -7.782 1.00 19.99 406 SER A N 1
ATOM 3133 C CA . SER A 1 406 ? -11.995 -31.609 -9.051 1.00 26.10 406 SER A CA 1
ATOM 3134 C C . SER A 1 406 ? -11.733 -32.717 -10.056 1.00 23.27 406 SER A C 1
ATOM 3135 O O . SER A 1 406 ? -11.452 -33.859 -9.705 1.00 21.72 406 SER A O 1
ATOM 3138 N N . VAL A 1 407 ? -11.784 -32.330 -11.317 1.00 19.85 407 VAL A N 1
ATOM 3139 C CA . VAL A 1 407 ? -11.557 -33.208 -12.446 1.00 27.25 407 VAL A CA 1
ATOM 3140 C C . VAL A 1 407 ? -11.050 -32.318 -13.572 1.00 33.20 407 VAL A C 1
ATOM 3141 O O . VAL A 1 407 ? -11.414 -31.139 -13.663 1.00 31.12 407 VAL A O 1
ATOM 3145 N N . ASP A 1 408 ? -10.120 -32.826 -14.358 1.00 31.14 408 ASP A N 1
ATOM 3146 C CA . ASP A 1 408 ? -9.431 -31.973 -15.312 1.00 39.26 408 ASP A CA 1
ATOM 3147 C C . ASP A 1 408 ? -9.866 -32.308 -16.732 1.00 43.78 408 ASP A C 1
ATOM 3148 O O . ASP A 1 408 ? -10.376 -33.395 -17.020 1.00 32.59 408 ASP A O 1
ATOM 3153 N N . ASP A 1 409 ? -9.694 -31.323 -17.610 1.00 43.94 409 ASP A N 1
ATOM 3154 C CA . ASP A 1 409 ? -9.765 -31.524 -19.052 1.00 44.06 409 ASP A CA 1
ATOM 3155 C C . ASP A 1 409 ? -11.078 -32.242 -19.363 1.00 46.39 409 ASP A C 1
ATOM 3156 O O . ASP A 1 409 ? -12.129 -31.844 -18.841 1.00 45.30 409 ASP A O 1
ATOM 3161 N N . MET A 1 410 ? -11.068 -33.304 -20.164 1.00 45.56 410 MET A N 1
ATOM 3162 C CA . MET A 1 410 ? -12.282 -33.883 -20.714 1.00 46.34 410 MET A CA 1
ATOM 3163 C C . MET A 1 410 ? -12.904 -34.953 -19.821 1.00 40.95 410 MET A C 1
ATOM 3164 O O . MET A 1 410 ? -13.760 -35.708 -20.291 1.00 50.00 410 MET A O 1
ATOM 3169 N N . ARG A 1 411 ? -12.519 -35.027 -18.553 1.00 35.52 411 ARG A N 1
ATOM 3170 C CA . ARG A 1 411 ? -13.093 -36.012 -17.649 1.00 37.15 411 ARG A CA 1
ATOM 3171 C C . ARG A 1 411 ? -14.327 -35.503 -16.917 1.00 36.90 411 ARG A C 1
ATOM 3172 O O . ARG A 1 411 ? -14.936 -36.271 -16.163 1.00 35.72 411 ARG A O 1
ATOM 3180 N N . VAL A 1 412 ? -14.727 -34.245 -17.141 1.00 35.64 412 VAL A N 1
ATOM 3181 C CA . VAL A 1 412 ? -15.905 -33.694 -16.466 1.00 35.00 412 VAL A CA 1
ATOM 3182 C C . VAL A 1 412 ? -17.187 -34.346 -16.984 1.00 31.02 412 VAL A C 1
ATOM 3183 O O . VAL A 1 412 ? -18.107 -34.639 -16.215 1.00 30.32 412 VAL A O 1
ATOM 3187 N N . ALA A 1 413 ? -17.297 -34.541 -18.293 1.00 27.31 413 ALA A N 1
ATOM 3188 C CA . ALA A 1 413 ? -18.491 -35.186 -18.810 1.00 25.91 413 ALA A CA 1
ATOM 3189 C C . ALA A 1 413 ? -18.513 -36.660 -18.423 1.00 31.04 413 ALA A C 1
ATOM 3190 O O . ALA A 1 413 ? -19.550 -37.185 -18.007 1.00 27.14 413 ALA A O 1
ATOM 3192 N N . ALA A 1 414 ? -17.375 -37.337 -18.548 1.00 24.76 414 ALA A N 1
ATOM 3193 C CA . ALA A 1 414 ? -17.259 -38.708 -18.056 1.00 28.51 414 ALA A CA 1
ATOM 3194 C C . ALA A 1 414 ? -17.684 -38.815 -16.602 1.00 29.92 414 ALA A C 1
ATOM 3195 O O . ALA A 1 414 ? -18.454 -39.703 -16.230 1.00 24.89 414 ALA A O 1
ATOM 3197 N N . ALA A 1 415 ? -17.176 -37.919 -15.755 1.00 31.59 415 ALA A N 1
ATOM 3198 C CA . ALA A 1 415 ? -17.496 -37.991 -14.335 1.00 30.42 415 ALA A CA 1
ATOM 3199 C C . ALA A 1 415 ? -18.978 -37.780 -14.078 1.00 34.67 415 ALA A C 1
ATOM 3200 O O . ALA A 1 415 ? -19.514 -38.304 -13.095 1.00 40.10 415 ALA A O 1
ATOM 3202 N N . ALA A 1 416 ? -19.661 -37.017 -14.936 1.00 36.15 416 ALA A N 1
ATOM 3203 C CA . ALA A 1 416 ? -21.101 -36.843 -14.774 1.00 32.72 416 ALA A CA 1
ATOM 3204 C C . ALA A 1 416 ? -21.883 -38.059 -15.261 1.00 32.39 416 ALA A C 1
ATOM 3205 O O . ALA A 1 416 ? -22.876 -38.449 -14.636 1.00 32.63 416 ALA A O 1
ATOM 3207 N N . LYS A 1 417 ? -21.486 -38.657 -16.385 1.00 29.66 417 LYS A N 1
ATOM 3208 C CA . LYS A 1 417 ? -22.166 -39.871 -16.822 1.00 35.67 417 LYS A CA 1
ATOM 3209 C C . LYS A 1 417 ? -22.029 -40.953 -15.767 1.00 37.88 417 LYS A C 1
ATOM 3210 O O . LYS A 1 417 ? -22.966 -41.710 -15.512 1.00 33.06 417 LYS A O 1
ATOM 3213 N N . LYS A 1 418 ? -20.873 -41.015 -15.117 1.00 35.10 418 LYS A N 1
ATOM 3214 C CA . LYS A 1 418 ? -20.520 -42.181 -14.325 1.00 32.36 418 LYS A CA 1
ATOM 3215 C C . LYS A 1 418 ? -20.991 -42.052 -12.889 1.00 27.70 418 LYS A C 1
ATOM 3216 O O . LYS A 1 418 ? -21.441 -43.044 -12.301 1.00 23.45 418 LYS A O 1
ATOM 3222 N N . TYR A 1 419 ? -20.874 -40.861 -12.325 1.00 24.96 419 TYR A N 1
ATOM 3223 C CA . TYR A 1 419 ? -21.196 -40.619 -10.906 1.00 26.52 419 TYR A CA 1
ATOM 3224 C C . TYR A 1 419 ? -22.345 -39.665 -10.699 1.00 20.73 419 TYR A C 1
ATOM 3225 O O . TYR A 1 419 ? -22.537 -39.300 -9.597 1.00 18.90 419 TYR A O 1
ATOM 3234 N N . ASN A 1 420 ? -23.055 -39.325 -11.755 1.00 19.78 420 ASN A N 1
ATOM 3235 C CA . ASN A 1 420 ? -24.163 -38.376 -11.684 1.00 29.80 420 ASN A CA 1
ATOM 3236 C C . ASN A 1 420 ? -23.776 -37.122 -10.900 1.00 29.64 420 ASN A C 1
ATOM 3237 O O . ASN A 1 420 ? -24.542 -36.608 -10.075 1.00 23.61 420 ASN A O 1
ATOM 3242 N N . LEU A 1 421 ? -22.573 -36.628 -11.161 1.00 18.25 421 LEU A N 1
ATOM 3243 C CA . LEU A 1 421 ? -22.111 -35.361 -10.622 1.00 19.08 421 LEU A CA 1
ATOM 3244 C C . LEU A 1 421 ? -22.266 -34.280 -11.675 1.00 18.95 421 LEU A C 1
ATOM 3245 O O . LEU A 1 421 ? -22.498 -34.555 -12.851 1.00 20.07 421 LEU A O 1
ATOM 3250 N N . HIS A 1 422 ? -22.082 -33.030 -11.248 1.00 19.67 422 HIS A N 1
ATOM 3251 C CA . HIS A 1 422 ? -22.228 -31.904 -12.148 1.00 16.76 422 HIS A CA 1
ATOM 3252 C C . HIS A 1 422 ? -21.266 -30.794 -11.736 1.00 20.41 422 HIS A C 1
ATOM 3253 O O . HIS A 1 422 ? -20.970 -30.634 -10.545 1.00 15.32 422 HIS A O 1
ATOM 3260 N N . PRO A 1 423 ? -20.785 -30.003 -12.684 1.00 16.85 423 PRO A N 1
ATOM 3261 C CA . PRO A 1 423 ? -19.784 -28.980 -12.341 1.00 21.90 423 PRO A CA 1
ATOM 3262 C C . PRO A 1 423 ? -20.408 -27.839 -11.574 1.00 17.70 423 PRO A C 1
ATOM 3263 O O . PRO A 1 423 ? -21.537 -27.439 -11.850 1.00 18.57 423 PRO A O 1
ATOM 3267 N N . VAL A 1 424 ? -19.665 -27.318 -10.598 1.00 20.89 424 VAL A N 1
ATOM 3268 C CA . VAL A 1 424 ? -20.112 -26.196 -9.780 1.00 16.08 424 VAL A CA 1
ATOM 3269 C C . VAL A 1 424 ? -19.322 -24.937 -10.086 1.00 18.40 424 VAL A C 1
ATOM 3270 O O . VAL A 1 424 ? -19.894 -23.847 -10.196 1.00 20.73 424 VAL A O 1
ATOM 3274 N N . PHE A 1 425 ? -18.001 -25.061 -10.186 1.00 22.16 425 PHE A N 1
ATOM 3275 C CA . PHE A 1 425 ? -17.147 -23.936 -10.557 1.00 20.79 425 PHE A CA 1
ATOM 3276 C C . PHE A 1 425 ? -15.872 -24.507 -11.151 1.00 21.65 425 PHE A C 1
ATOM 3277 O O . PHE A 1 425 ? -15.543 -25.685 -10.949 1.00 18.09 425 PHE A O 1
ATOM 3285 N N . HIS A 1 426 ? -15.185 -23.664 -11.910 1.00 17.57 426 HIS A N 1
ATOM 3286 C CA . HIS A 1 426 ? -14.022 -24.053 -12.686 1.00 18.05 426 HIS A CA 1
ATOM 3287 C C . HIS A 1 426 ? -12.965 -22.961 -12.574 1.00 26.15 426 HIS A C 1
ATOM 3288 O O . HIS A 1 426 ? -13.242 -21.838 -12.125 1.00 19.10 426 HIS A O 1
ATOM 3295 N N . GLU A 1 427 ? -11.744 -23.314 -12.999 1.00 22.03 427 GLU A N 1
ATOM 3296 C CA . GLU A 1 427 ? -10.630 -22.383 -13.051 1.00 19.50 427 GLU A CA 1
ATOM 3297 C C . GLU A 1 427 ? -10.753 -21.451 -14.240 1.00 17.11 427 GLU A C 1
ATOM 3298 O O . GLU A 1 427 ? -11.254 -21.822 -15.305 1.00 23.29 427 GLU A O 1
ATOM 3304 N N . VAL A 1 428 ? -10.334 -20.214 -14.033 1.00 15.53 428 VAL A N 1
ATOM 3305 C CA . VAL A 1 428 ? -10.154 -19.287 -15.134 1.00 24.85 428 VAL A CA 1
ATOM 3306 C C . VAL A 1 428 ? -8.698 -18.843 -15.149 1.00 18.69 428 VAL A C 1
ATOM 3307 O O . VAL A 1 428 ? -7.991 -18.891 -14.140 1.00 14.65 428 VAL A O 1
ATOM 3311 N N . TYR A 1 429 ? -8.262 -18.386 -16.315 1.00 21.29 429 TYR A N 1
ATOM 3312 C CA . TYR A 1 429 ? -6.848 -18.164 -16.562 1.00 29.67 429 TYR A CA 1
ATOM 3313 C C . TYR A 1 429 ? -6.633 -16.825 -17.256 1.00 30.72 429 TYR A C 1
ATOM 3314 O O . TYR A 1 429 ? -7.574 -16.149 -17.673 1.00 27.34 429 TYR A O 1
ATOM 3323 N N . GLY A 1 430 ? -5.366 -16.438 -17.352 1.00 37.37 430 GLY A N 1
ATOM 3324 C CA . GLY A 1 430 ? -5.006 -15.210 -18.035 1.00 34.71 430 GLY A CA 1
ATOM 3325 C C . GLY A 1 430 ? -5.372 -13.949 -17.283 1.00 44.36 430 GLY A C 1
ATOM 3326 O O . GLY A 1 430 ? -6.003 -13.989 -16.216 1.00 33.39 430 GLY A O 1
ATOM 3327 N N . GLU A 1 431 ? -4.957 -12.805 -17.841 1.00 58.20 431 GLU A N 1
ATOM 3328 C CA . GLU A 1 431 ? -5.335 -11.509 -17.291 1.00 48.02 431 GLU A CA 1
ATOM 3329 C C . GLU A 1 431 ? -6.818 -11.219 -17.479 1.00 48.62 431 GLU A C 1
ATOM 3330 O O . GLU A 1 431 ? -7.396 -10.446 -16.704 1.00 47.24 431 GLU A O 1
ATOM 3332 N N . LEU A 1 432 ? -7.445 -11.845 -18.471 1.00 41.09 432 LEU A N 1
ATOM 3333 C CA . LEU A 1 432 ? -8.874 -11.728 -18.726 1.00 46.46 432 LEU A CA 1
ATOM 3334 C C . LEU A 1 432 ? -9.720 -12.688 -17.888 1.00 34.32 432 LEU A C 1
ATOM 3335 O O . LEU A 1 432 ? -10.949 -12.664 -18.009 1.00 35.29 432 LEU A O 1
ATOM 3340 N N . LYS A 1 433 ? -9.099 -13.511 -17.037 1.00 37.06 433 LYS A N 1
ATOM 3341 C CA . LYS A 1 433 ? -9.812 -14.424 -16.144 1.00 28.78 433 LYS A CA 1
ATOM 3342 C C . LYS A 1 433 ? -10.910 -15.162 -16.909 1.00 22.52 433 LYS A C 1
ATOM 3343 O O . LYS A 1 433 ? -12.096 -14.853 -16.800 1.00 31.52 433 LYS A O 1
ATOM 3349 N N . THR A 1 434 ? -10.492 -16.143 -17.693 1.00 30.45 434 THR A N 1
ATOM 3350 C CA . THR A 1 434 ? -11.259 -16.775 -18.751 1.00 34.08 434 THR A CA 1
ATOM 3351 C C . THR A 1 434 ? -10.808 -18.227 -18.834 1.00 21.71 434 THR A C 1
ATOM 3352 O O . THR A 1 434 ? -9.608 -18.476 -18.671 1.00 18.48 434 THR A O 1
ATOM 3356 N N . PRO A 1 435 ? -11.692 -19.201 -19.072 1.00 17.05 435 PRO A N 1
ATOM 3357 C CA . PRO A 1 435 ? -11.185 -20.553 -19.351 1.00 27.13 435 PRO A CA 1
ATOM 3358 C C . PRO A 1 435 ? -10.373 -20.529 -20.630 1.00 26.78 435 PRO A C 1
ATOM 3359 O O . PRO A 1 435 ? -10.441 -19.576 -21.401 1.00 22.33 435 PRO A O 1
ATOM 3363 N N . ASN A 1 436 ? -9.584 -21.576 -20.848 1.00 23.05 436 ASN A N 1
ATOM 3364 C CA . ASN A 1 436 ? -8.957 -21.737 -22.151 1.00 20.86 436 ASN A CA 1
ATOM 3365 C C . ASN A 1 436 ? -10.023 -22.015 -23.198 1.00 25.71 436 ASN A C 1
ATOM 3366 O O . ASN A 1 436 ? -11.093 -22.547 -22.892 1.00 23.46 436 ASN A O 1
ATOM 3371 N N . TYR A 1 437 ? -9.719 -21.654 -24.441 1.00 22.65 437 TYR A N 1
ATOM 3372 C CA . TYR A 1 437 ? -10.556 -21.992 -25.581 1.00 22.32 437 TYR A CA 1
ATOM 3373 C C . TYR A 1 437 ? -9.765 -22.782 -26.609 1.00 28.45 437 TYR A C 1
ATOM 3374 O O . TYR A 1 437 ? -8.594 -22.489 -26.882 1.00 20.79 437 TYR A O 1
ATOM 3383 N N . ALA A 1 438 ? -10.420 -23.777 -27.182 1.00 18.30 438 ALA A N 1
ATOM 3384 C CA . ALA A 1 438 ? -9.909 -24.385 -28.397 1.00 23.73 438 ALA A CA 1
ATOM 3385 C C . ALA A 1 438 ? -10.167 -23.440 -29.560 1.00 25.10 438 ALA A C 1
ATOM 3386 O O . ALA A 1 438 ? -11.306 -23.013 -29.790 1.00 21.07 438 ALA A O 1
ATOM 3388 N N . VAL A 1 439 ? -9.118 -23.086 -30.290 1.00 20.60 439 VAL A N 1
ATOM 3389 C CA . VAL A 1 439 ? -9.262 -22.127 -31.373 1.00 21.82 439 VAL A CA 1
ATOM 3390 C C . VAL A 1 439 ? -8.695 -22.728 -32.643 1.00 21.66 439 VAL A C 1
ATOM 3391 O O . VAL A 1 439 ? -8.142 -23.830 -32.649 1.00 25.39 439 VAL A O 1
ATOM 3395 N N . ALA A 1 440 ? -8.917 -21.999 -33.735 1.00 30.30 440 ALA A N 1
ATOM 3396 C CA . ALA A 1 440 ? -8.494 -22.369 -35.080 1.00 32.66 440 ALA A CA 1
ATOM 3397 C C . ALA A 1 440 ? -7.633 -21.235 -35.606 1.00 32.68 440 ALA A C 1
ATOM 3398 O O . ALA A 1 440 ? -8.153 -20.154 -35.911 1.00 20.47 440 ALA A O 1
ATOM 3400 N N . VAL A 1 441 ? -6.328 -21.487 -35.713 1.00 22.98 441 VAL A N 1
ATOM 3401 C CA . VAL A 1 441 ? -5.359 -20.472 -36.105 1.00 22.41 441 VAL A CA 1
ATOM 3402 C C . VAL A 1 441 ? -5.126 -20.590 -37.605 1.00 25.75 441 VAL A C 1
ATOM 3403 O O . VAL A 1 441 ? -4.901 -21.700 -38.119 1.00 21.73 441 VAL A O 1
ATOM 3407 N N . VAL A 1 442 ? -5.213 -19.455 -38.307 1.00 21.61 442 VAL A N 1
ATOM 3408 C CA . VAL A 1 442 ? -4.964 -19.363 -39.743 1.00 30.30 442 VAL A CA 1
ATOM 3409 C C . VAL A 1 442 ? -3.958 -18.241 -39.996 1.00 28.15 442 VAL A C 1
ATOM 3410 O O . VAL A 1 442 ? -3.796 -17.337 -39.182 1.00 21.68 442 VAL A O 1
ATOM 3414 N N . LYS A 1 443 ? -3.255 -18.327 -41.127 1.00 36.47 443 LYS A N 1
ATOM 3415 C CA . LYS A 1 443 ? -2.427 -17.213 -41.566 1.00 30.31 443 LYS A CA 1
ATOM 3416 C C . LYS A 1 443 ? -3.309 -16.059 -42.021 1.00 30.02 443 LYS A C 1
ATOM 3417 O O . LYS A 1 443 ? -4.409 -16.258 -42.538 1.00 27.55 443 LYS A O 1
ATOM 3423 N N . LYS A 1 444 ? -2.828 -14.839 -41.822 1.00 34.44 444 LYS A N 1
ATOM 3424 C CA . LYS A 1 444 ? -3.604 -13.705 -42.281 1.00 28.67 444 LYS A CA 1
ATOM 3425 C C . LYS A 1 444 ? -3.766 -13.782 -43.788 1.00 30.03 444 LYS A C 1
ATOM 3426 O O . LYS A 1 444 ? -2.838 -14.147 -44.509 1.00 30.59 444 LYS A O 1
ATOM 3432 N N . GLY A 1 445 ? -4.968 -13.465 -44.264 1.00 36.42 445 GLY A N 1
ATOM 3433 C CA . GLY A 1 445 ? -5.202 -13.355 -45.685 1.00 37.68 445 GLY A CA 1
ATOM 3434 C C . GLY A 1 445 ? -5.461 -14.650 -46.419 1.00 33.70 445 GLY A C 1
ATOM 3435 O O . GLY A 1 445 ? -5.723 -14.604 -47.628 1.00 37.89 445 GLY A O 1
ATOM 3436 N N . THR A 1 446 ? -5.409 -15.802 -45.752 1.00 32.42 446 THR A N 1
ATOM 3437 C CA . THR A 1 446 ? -5.782 -17.018 -46.458 1.00 33.58 446 THR A CA 1
ATOM 3438 C C . THR A 1 446 ? -7.301 -17.061 -46.634 1.00 29.90 446 THR A C 1
ATOM 3439 O O . THR A 1 446 ? -8.047 -16.290 -46.029 1.00 26.86 446 THR A O 1
ATOM 3443 N N . ALA A 1 447 ? -7.751 -17.984 -47.481 1.00 31.39 447 ALA A N 1
ATOM 3444 C CA . ALA A 1 447 ? -9.084 -17.930 -48.074 1.00 37.47 447 ALA A CA 1
ATOM 3445 C C . ALA A 1 447 ? -10.162 -18.652 -47.266 1.00 41.02 447 ALA A C 1
ATOM 3446 O O . ALA A 1 447 ? -11.220 -18.960 -47.824 1.00 52.58 447 ALA A O 1
ATOM 3448 N N . TYR A 1 448 ? -9.949 -18.908 -45.977 1.00 35.85 448 TYR A N 1
ATOM 3449 C CA . TYR A 1 448 ? -10.890 -19.682 -45.174 1.00 34.54 448 TYR A CA 1
ATOM 3450 C C . TYR A 1 448 ? -11.617 -18.766 -44.206 1.00 32.69 448 TYR A C 1
ATOM 3451 O O . TYR A 1 448 ? -10.976 -18.101 -43.392 1.00 32.91 448 TYR A O 1
ATOM 3460 N N . ASN A 1 449 ? -12.960 -18.726 -44.311 1.00 33.50 449 ASN A N 1
ATOM 3461 C CA . ASN A 1 449 ? -13.800 -17.972 -43.388 1.00 30.13 449 ASN A CA 1
ATOM 3462 C C . ASN A 1 449 ? -14.880 -18.810 -42.720 1.00 37.27 449 ASN A C 1
ATOM 3463 O O . ASN A 1 449 ? -15.646 -18.271 -41.917 1.00 40.07 449 ASN A O 1
ATOM 3468 N N . LYS A 1 450 ? -14.979 -20.092 -43.044 1.00 26.41 450 LYS A N 1
ATOM 3469 C CA . LYS A 1 450 ? -15.993 -20.980 -42.495 1.00 32.36 450 LYS A CA 1
ATOM 3470 C C . LYS A 1 450 ? -15.550 -22.410 -42.798 1.00 30.42 450 LYS A C 1
ATOM 3471 O O . LYS A 1 450 ? -14.624 -22.638 -43.584 1.00 31.54 450 LYS A O 1
ATOM 3477 N N . ILE A 1 451 ? -16.234 -23.377 -42.187 1.00 35.73 451 ILE A N 1
ATOM 3478 C CA . ILE A 1 451 ? -15.649 -24.712 -42.105 1.00 33.39 451 ILE A CA 1
ATOM 3479 C C . ILE A 1 451 ? -15.643 -25.409 -43.461 1.00 28.51 451 ILE A C 1
ATOM 3480 O O . ILE A 1 451 ? -14.714 -26.159 -43.767 1.00 31.80 451 ILE A O 1
ATOM 3485 N N . ASP A 1 452 ? -16.666 -25.201 -44.292 1.00 37.53 452 ASP A N 1
ATOM 3486 C CA . ASP A 1 452 ? -16.651 -25.897 -45.576 1.00 34.89 452 ASP A CA 1
ATOM 3487 C C . ASP A 1 452 ? -15.533 -25.386 -46.487 1.00 37.61 452 ASP A C 1
ATOM 3488 O O . ASP A 1 452 ? -15.087 -26.127 -47.369 1.00 32.07 452 ASP A O 1
ATOM 3490 N N . ASP A 1 453 ? -15.042 -24.155 -46.274 1.00 36.35 453 ASP A N 1
ATOM 3491 C CA . ASP A 1 453 ? -13.906 -23.659 -47.049 1.00 39.49 453 ASP A CA 1
ATOM 3492 C C . ASP A 1 453 ? -12.626 -24.435 -46.779 1.00 38.00 453 ASP A C 1
ATOM 3493 O O . ASP A 1 453 ? -11.677 -24.333 -47.564 1.00 40.70 453 ASP A O 1
ATOM 3498 N N . LEU A 1 454 ? -12.555 -25.165 -45.675 1.00 40.95 454 LEU A N 1
ATOM 3499 C CA . LEU A 1 454 ? -11.380 -25.972 -45.371 1.00 45.91 454 LEU A CA 1
ATOM 3500 C C . LEU A 1 454 ? -11.518 -27.416 -45.823 1.00 40.82 454 LEU A C 1
ATOM 3501 O O . LEU A 1 454 ? -10.586 -28.204 -45.619 1.00 38.32 454 LEU A O 1
ATOM 3506 N N . ARG A 1 455 ? -12.636 -27.782 -46.446 1.00 36.28 455 ARG A N 1
ATOM 3507 C CA A ARG A 1 455 ? -12.782 -29.139 -46.956 0.50 34.48 455 ARG A CA 1
ATOM 3508 C CA B ARG A 1 455 ? -12.779 -29.140 -46.954 0.50 34.48 455 ARG A CA 1
ATOM 3509 C C . ARG A 1 455 ? -11.759 -29.387 -48.058 1.00 33.59 455 ARG A C 1
ATOM 3510 O O . ARG A 1 455 ? -11.516 -28.527 -48.907 1.00 32.76 455 ARG A O 1
ATOM 3525 N N . GLY A 1 456 ? -11.165 -30.581 -48.042 1.00 40.91 456 GLY A N 1
ATOM 3526 C CA . GLY A 1 456 ? -10.106 -30.939 -48.962 1.00 35.49 456 GLY A CA 1
ATOM 3527 C C . GLY A 1 456 ? -8.732 -30.433 -48.571 1.00 35.57 456 GLY A C 1
ATOM 3528 O O . GLY A 1 456 ? -7.731 -30.859 -49.171 1.00 36.71 456 GLY A O 1
ATOM 3529 N N . LYS A 1 457 ? -8.647 -29.549 -47.589 1.00 32.98 457 LYS A N 1
ATOM 3530 C CA . LYS A 1 457 ? -7.409 -28.868 -47.252 1.00 37.41 457 LYS A CA 1
ATOM 3531 C C . LYS A 1 457 ? -6.612 -29.718 -46.263 1.00 35.79 457 LYS A C 1
ATOM 3532 O O . LYS A 1 457 ? -6.819 -30.931 -46.158 1.00 36.01 457 LYS A O 1
ATOM 3535 N N . LYS A 1 458 ? -5.681 -29.091 -45.553 1.00 31.14 458 LYS A N 1
ATOM 3536 C CA . LYS A 1 458 ? -4.772 -29.747 -44.623 1.00 36.93 458 LYS A CA 1
ATOM 3537 C C . LYS A 1 458 ? -4.908 -29.087 -43.260 1.00 32.53 458 LYS A C 1
ATOM 3538 O O . LYS A 1 458 ? -5.162 -27.883 -43.164 1.00 33.52 458 LYS A O 1
ATOM 3542 N N . SER A 1 459 ? -4.715 -29.854 -42.197 1.00 24.53 459 SER A N 1
ATOM 3543 C CA . SER A 1 459 ? -4.834 -29.276 -40.866 1.00 40.33 459 SER A CA 1
ATOM 3544 C C . SER A 1 459 ? -3.674 -29.686 -39.975 1.00 33.32 459 SER A C 1
ATOM 3545 O O . SER A 1 459 ? -3.095 -30.763 -40.120 1.00 31.78 459 SER A O 1
ATOM 3548 N N . CYS A 1 460 ? -3.364 -28.804 -39.038 1.00 30.49 460 CYS A N 1
ATOM 3549 C CA . CYS A 1 460 ? -2.360 -29.021 -38.011 1.00 29.53 460 CYS A CA 1
ATOM 3550 C C . CYS A 1 460 ? -3.098 -29.046 -36.690 1.00 27.08 460 CYS A C 1
ATOM 3551 O O . CYS A 1 460 ? -4.053 -28.289 -36.505 1.00 30.67 460 CYS A O 1
ATOM 3554 N N . HIS A 1 461 ? -2.678 -29.915 -35.779 1.00 25.00 461 HIS A N 1
ATOM 3555 C CA . HIS A 1 461 ? -3.380 -30.062 -34.515 1.00 21.68 461 HIS A CA 1
ATOM 3556 C C . HIS A 1 461 ? -2.389 -30.104 -33.367 1.00 24.26 461 HIS A C 1
ATOM 3557 O O . HIS A 1 461 ? -1.263 -30.568 -33.523 1.00 24.36 461 HIS A O 1
ATOM 3564 N N . SER A 1 462 ? -2.835 -29.633 -32.207 1.00 25.26 462 SER A N 1
ATOM 3565 C CA . SER A 1 462 ? -2.275 -30.118 -30.966 1.00 24.18 462 SER A CA 1
ATOM 3566 C C . SER A 1 462 ? -2.460 -31.631 -30.883 1.00 22.49 462 SER A C 1
ATOM 3567 O O . SER A 1 462 ? -3.185 -32.245 -31.672 1.00 30.66 462 SER A O 1
ATOM 3570 N N . SER A 1 463 ? -1.828 -32.221 -29.874 1.00 19.46 463 SER A N 1
ATOM 3571 C CA . SER A 1 463 ? -1.773 -33.666 -29.759 1.00 27.26 463 SER A CA 1
ATOM 3572 C C . SER A 1 463 ? -3.165 -34.275 -29.613 1.00 31.24 463 SER A C 1
ATOM 3573 O O . SER A 1 463 ? -4.029 -33.748 -28.912 1.00 27.62 463 SER A O 1
ATOM 3576 N N . TYR A 1 464 ? -3.362 -35.408 -30.274 1.00 31.05 464 TYR A N 1
ATOM 3577 C CA . TYR A 1 464 ? -4.579 -36.202 -30.179 1.00 33.77 464 TYR A CA 1
ATOM 3578 C C . TYR A 1 464 ? -5.097 -36.339 -28.747 1.00 35.70 464 TYR A C 1
ATOM 3579 O O . TYR A 1 464 ? -6.294 -36.556 -28.529 1.00 34.81 464 TYR A O 1
ATOM 3588 N N . SER A 1 465 ? -4.216 -36.259 -27.763 1.00 34.32 465 SER A N 1
ATOM 3589 C CA . SER A 1 465 ? -4.662 -36.356 -26.379 1.00 37.88 465 SER A CA 1
ATOM 3590 C C . SER A 1 465 ? -5.220 -35.038 -25.842 1.00 31.17 465 SER A C 1
ATOM 3591 O O . SER A 1 465 ? -5.580 -34.974 -24.664 1.00 33.40 465 SER A O 1
ATOM 3594 N N . THR A 1 466 ? -5.329 -34.000 -26.663 1.00 23.69 466 THR A N 1
ATOM 3595 C CA . THR A 1 466 ? -5.806 -32.712 -26.182 1.00 23.65 466 THR A CA 1
ATOM 3596 C C . THR A 1 466 ? -7.247 -32.448 -26.611 1.00 32.00 466 THR A C 1
ATOM 3597 O O . THR A 1 466 ? -7.723 -32.930 -27.645 1.00 26.76 466 THR A O 1
ATOM 3601 N N . PHE A 1 467 ? -7.925 -31.633 -25.810 1.00 24.61 467 PHE A N 1
ATOM 3602 C CA . PHE A 1 467 ? -9.249 -31.160 -26.183 1.00 26.06 467 PHE A CA 1
ATOM 3603 C C . PHE A 1 467 ? -9.193 -30.351 -27.475 1.00 26.58 467 PHE A C 1
ATOM 3604 O O . PHE A 1 467 ? -9.898 -30.653 -28.444 1.00 27.57 467 PHE A O 1
ATOM 3612 N N . SER A 1 468 ? -8.349 -29.323 -27.515 1.00 27.26 468 SER A N 1
ATOM 3613 C CA . SER A 1 468 ? -8.346 -28.413 -28.663 1.00 27.11 468 SER A CA 1
ATOM 3614 C C . SER A 1 468 ? -7.848 -29.097 -29.933 1.00 26.21 468 SER A C 1
ATOM 3615 O O . SER A 1 468 ? -8.216 -28.694 -31.047 1.00 21.61 468 SER A O 1
ATOM 3618 N N . GLY A 1 469 ? -7.037 -30.130 -29.786 1.00 21.65 469 GLY A N 1
ATOM 3619 C CA . GLY A 1 469 ? -6.418 -30.753 -30.929 1.00 28.33 469 GLY A CA 1
ATOM 3620 C C . GLY A 1 469 ? -7.333 -31.765 -31.572 1.00 27.84 469 GLY A C 1
ATOM 3621 O O . GLY A 1 469 ? -7.401 -31.875 -32.795 1.00 32.46 469 GLY A O 1
ATOM 3622 N N . LEU A 1 470 ? -8.069 -32.500 -30.744 1.00 24.91 470 LEU A N 1
ATOM 3623 C CA . LEU A 1 470 ? -8.858 -33.631 -31.223 1.00 28.95 470 LEU A CA 1
ATOM 3624 C C . LEU A 1 470 ? -10.339 -33.399 -30.967 1.00 30.06 470 LEU A C 1
ATOM 3625 O O . LEU A 1 470 ? -11.105 -33.261 -31.921 1.00 33.38 470 LEU A O 1
ATOM 3630 N N . HIS A 1 471 ? -10.759 -33.332 -29.703 1.00 32.69 471 HIS A N 1
ATOM 3631 C CA . HIS A 1 471 ? -12.172 -33.236 -29.365 1.00 34.17 471 HIS A CA 1
ATOM 3632 C C . HIS A 1 471 ? -12.853 -32.114 -30.133 1.00 28.98 471 HIS A C 1
ATOM 3633 O O . HIS A 1 471 ? -13.815 -32.344 -30.872 1.00 28.16 471 HIS A O 1
ATOM 3640 N N . ALA A 1 472 ? -12.364 -30.882 -29.964 1.00 25.86 472 ALA A N 1
ATOM 3641 C CA . ALA A 1 472 ? -13.125 -29.738 -30.451 1.00 22.67 472 ALA A CA 1
ATOM 3642 C C . ALA A 1 472 ? -13.284 -29.750 -31.962 1.00 25.56 472 ALA A C 1
ATOM 3643 O O . ALA A 1 472 ? -14.414 -29.539 -32.438 1.00 32.44 472 ALA A O 1
ATOM 3645 N N . PRO A 1 473 ? -12.232 -29.963 -32.767 1.00 31.17 473 PRO A N 1
ATOM 3646 C CA . PRO A 1 473 ? -12.446 -30.071 -34.226 1.00 28.57 473 PRO A CA 1
ATOM 3647 C C . PRO A 1 473 ? -13.301 -31.266 -34.625 1.00 28.66 473 PRO A C 1
ATOM 3648 O O . PRO A 1 473 ? -14.109 -31.169 -35.559 1.00 23.08 473 PRO A O 1
ATOM 3652 N N . LEU A 1 474 ? -13.149 -32.403 -33.946 1.00 27.82 474 LEU A N 1
ATOM 3653 C CA . LEU A 1 474 ? -13.976 -33.556 -34.283 1.00 28.97 474 LEU A CA 1
ATOM 3654 C C . LEU A 1 474 ? -15.436 -33.280 -33.957 1.00 32.97 474 LEU A C 1
ATOM 3655 O O . LEU A 1 474 ? -16.327 -33.554 -34.769 1.00 27.39 474 LEU A O 1
ATOM 3660 N N . PHE A 1 475 ? -15.703 -32.747 -32.760 1.00 29.20 475 PHE A N 1
ATOM 3661 C CA . PHE A 1 475 ? -17.078 -32.402 -32.435 1.00 24.15 475 PHE A CA 1
ATOM 3662 C C . PHE A 1 475 ? -17.596 -31.326 -33.355 1.00 21.44 475 PHE A C 1
ATOM 3663 O O . PHE A 1 475 ? -18.772 -31.346 -33.750 1.00 26.73 475 PHE A O 1
ATOM 3671 N N . TYR A 1 476 ? -16.763 -30.332 -33.653 1.00 23.62 476 TYR A N 1
ATOM 3672 C CA . TYR A 1 476 ? -17.261 -29.227 -34.458 1.00 25.87 476 TYR A CA 1
ATOM 3673 C C . TYR A 1 476 ? -17.709 -29.722 -35.817 1.00 29.73 476 TYR A C 1
ATOM 3674 O O . TYR A 1 476 ? -18.779 -29.345 -36.300 1.00 32.06 476 TYR A O 1
ATOM 3683 N N . LEU A 1 477 ? -16.928 -30.607 -36.431 1.00 29.11 477 LEU A N 1
ATOM 3684 C CA . LEU A 1 477 ? -17.301 -31.107 -37.748 1.00 32.51 477 LEU A CA 1
ATOM 3685 C C . LEU A 1 477 ? -18.507 -32.038 -37.664 1.00 33.00 477 LEU A C 1
ATOM 3686 O O . LEU A 1 477 ? -19.495 -31.849 -38.384 1.00 37.73 477 LEU A O 1
ATOM 3691 N N . ILE A 1 478 ? -18.453 -33.040 -36.780 1.00 33.13 478 ILE A N 1
ATOM 3692 C CA . ILE A 1 478 ? -19.591 -33.941 -36.595 1.00 31.15 478 ILE A CA 1
ATOM 3693 C C . ILE A 1 478 ? -20.864 -33.147 -36.319 1.00 33.99 478 ILE A C 1
ATOM 3694 O O . ILE A 1 478 ? -21.927 -33.426 -36.890 1.00 25.85 478 ILE A O 1
ATOM 3699 N N . ASN A 1 479 ? -20.777 -32.136 -35.450 1.00 31.83 479 ASN A N 1
ATOM 3700 C CA . ASN A 1 479 ? -21.968 -31.376 -35.067 1.00 32.13 479 ASN A CA 1
ATOM 3701 C C . ASN A 1 479 ? -22.599 -30.681 -36.271 1.00 38.41 479 ASN A C 1
ATOM 3702 O O . ASN A 1 479 ? -23.826 -30.666 -36.418 1.00 38.20 479 ASN A O 1
ATOM 3707 N N . LYS A 1 480 ? -21.782 -30.090 -37.136 1.00 38.98 480 LYS A N 1
ATOM 3708 C CA . LYS A 1 480 ? -22.280 -29.466 -38.350 1.00 31.30 480 LYS A CA 1
ATOM 3709 C C . LYS A 1 480 ? -22.475 -30.477 -39.473 1.00 32.88 480 LYS A C 1
ATOM 3710 O O . LYS A 1 480 ? -22.669 -30.093 -40.629 1.00 30.67 480 LYS A O 1
ATOM 3716 N N . ARG A 1 481 ? -22.426 -31.765 -39.145 1.00 37.96 481 ARG A N 1
ATOM 3717 C CA . ARG A 1 481 ? -22.639 -32.859 -40.089 1.00 39.53 481 ARG A CA 1
ATOM 3718 C C . ARG A 1 481 ? -21.694 -32.796 -41.287 1.00 38.78 481 ARG A C 1
ATOM 3719 O O . ARG A 1 481 ? -21.934 -33.457 -42.301 1.00 42.40 481 ARG A O 1
ATOM 3724 N N . ALA A 1 482 ? -20.586 -32.057 -41.182 1.00 39.00 482 ALA A N 1
ATOM 3725 C CA . ALA A 1 482 ? -19.599 -32.066 -42.258 1.00 37.75 482 ALA A CA 1
ATOM 3726 C C . ALA A 1 482 ? -18.879 -33.402 -42.378 1.00 38.07 482 ALA A C 1
ATOM 3727 O O . ALA A 1 482 ? -18.220 -33.641 -43.396 1.00 42.46 482 ALA A O 1
ATOM 3729 N N . ILE A 1 483 ? -18.987 -34.274 -41.377 1.00 30.88 483 ILE A N 1
ATOM 3730 C CA . ILE A 1 483 ? -18.458 -35.625 -41.473 1.00 35.13 483 ILE A CA 1
ATOM 3731 C C . ILE A 1 483 ? -19.399 -36.526 -40.691 1.00 33.85 483 ILE A C 1
ATOM 3732 O O . ILE A 1 483 ? -19.991 -36.116 -39.693 1.00 34.01 483 ILE A O 1
ATOM 3737 N N . GLN A 1 484 ? -19.531 -37.760 -41.144 1.00 37.07 484 GLN A N 1
ATOM 3738 C CA . GLN A 1 484 ? -20.342 -38.702 -40.400 1.00 38.26 484 GLN A CA 1
ATOM 3739 C C . GLN A 1 484 ? -19.683 -38.991 -39.057 1.00 40.22 484 GLN A C 1
ATOM 3740 O O . GLN A 1 484 ? -18.499 -38.719 -38.841 1.00 42.52 484 GLN A O 1
ATOM 3742 N N . SER A 1 485 ? -20.471 -39.554 -38.150 1.00 41.01 485 SER A N 1
ATOM 3743 C CA . SER A 1 485 ? -20.014 -39.868 -36.808 1.00 35.09 485 SER A CA 1
ATOM 3744 C C . SER A 1 485 ? -19.598 -41.324 -36.656 1.00 50.29 485 SER A C 1
ATOM 3745 O O . SER A 1 485 ? -19.213 -41.733 -35.556 1.00 45.61 485 SER A O 1
ATOM 3748 N N . ASP A 1 486 ? -19.687 -42.117 -37.718 1.00 49.58 486 ASP A N 1
ATOM 3749 C CA . ASP A 1 486 ? -19.027 -43.410 -37.767 1.00 53.75 486 ASP A CA 1
ATOM 3750 C C . ASP A 1 486 ? -17.612 -43.194 -38.289 1.00 63.22 486 ASP A C 1
ATOM 3751 O O . ASP A 1 486 ? -17.388 -42.354 -39.168 1.00 63.41 486 ASP A O 1
ATOM 3753 N N . HIS A 1 487 ? -16.654 -43.926 -37.725 1.00 52.49 487 HIS A N 1
ATOM 3754 C CA . HIS A 1 487 ? -15.258 -43.798 -38.123 1.00 53.24 487 HIS A CA 1
ATOM 3755 C C . HIS A 1 487 ? -14.855 -42.322 -38.151 1.00 50.79 487 HIS A C 1
ATOM 3756 O O . HIS A 1 487 ? -14.525 -41.748 -39.190 1.00 45.30 487 HIS A O 1
ATOM 3763 N N . CYS A 1 488 ? -14.908 -41.705 -36.971 1.00 44.97 488 CYS A N 1
ATOM 3764 C CA . CYS A 1 488 ? -14.748 -40.257 -36.878 1.00 48.22 488 CYS A CA 1
ATOM 3765 C C . CYS A 1 488 ? -13.330 -39.833 -37.224 1.00 48.24 488 CYS A C 1
ATOM 3766 O O . CYS A 1 488 ? -13.116 -38.926 -38.038 1.00 35.65 488 CYS A O 1
ATOM 3769 N N . VAL A 1 489 ? -12.343 -40.462 -36.597 1.00 40.99 489 VAL A N 1
ATOM 3770 C CA . VAL A 1 489 ? -10.968 -40.075 -36.867 1.00 42.24 489 VAL A CA 1
ATOM 3771 C C . VAL A 1 489 ? -10.664 -40.264 -38.346 1.00 44.69 489 VAL A C 1
ATOM 3772 O O . VAL A 1 489 ? -10.196 -39.338 -39.017 1.00 44.58 489 VAL A O 1
ATOM 3776 N N . LYS A 1 490 ? -11.005 -41.430 -38.905 1.00 52.09 490 LYS A N 1
ATOM 3777 C CA . LYS A 1 490 ? -10.843 -41.602 -40.349 1.00 51.61 490 LYS A CA 1
ATOM 3778 C C . LYS A 1 490 ? -11.577 -40.497 -41.102 1.00 33.94 490 LYS A C 1
ATOM 3779 O O . LYS A 1 490 ? -11.031 -39.877 -42.019 1.00 34.84 490 LYS A O 1
ATOM 3785 N N . ASN A 1 491 ? -12.786 -40.226 -40.707 1.00 28.58 491 ASN A N 1
ATOM 3786 C CA . ASN A 1 491 ? -13.582 -39.255 -41.458 1.00 38.48 491 ASN A CA 1
ATOM 3787 C C . ASN A 1 491 ? -12.999 -37.871 -41.302 1.00 35.83 491 ASN A C 1
ATOM 3788 O O . ASN A 1 491 ? -13.093 -37.148 -42.280 1.00 33.60 491 ASN A O 1
ATOM 3793 N N . LEU A 1 492 ? -12.500 -37.523 -40.112 1.00 28.86 492 LEU A N 1
ATOM 3794 C CA . LEU A 1 492 ? -11.758 -36.273 -40.001 1.00 39.01 492 LEU A CA 1
ATOM 3795 C C . LEU A 1 492 ? -10.699 -36.219 -41.079 1.00 34.45 492 LEU A C 1
ATOM 3796 O O . LEU A 1 492 ? -10.589 -35.231 -41.818 1.00 25.36 492 LEU A O 1
ATOM 3801 N N . GLY A 1 493 ? -9.930 -37.306 -41.197 1.00 36.85 493 GLY A N 1
ATOM 3802 C CA . GLY A 1 493 ? -8.901 -37.373 -42.218 1.00 43.63 493 GLY A CA 1
ATOM 3803 C C . GLY A 1 493 ? -9.472 -37.170 -43.603 1.00 38.09 493 GLY A C 1
ATOM 3804 O O . GLY A 1 493 ? -8.862 -36.509 -44.446 1.00 34.35 493 GLY A O 1
ATOM 3805 N N . GLU A 1 494 ? -10.675 -37.700 -43.844 1.00 31.82 494 GLU A N 1
ATOM 3806 C CA . GLU A 1 494 ? -11.284 -37.541 -45.155 1.00 35.58 494 GLU A CA 1
ATOM 3807 C C . GLU A 1 494 ? -11.795 -36.122 -45.379 1.00 31.81 494 GLU A C 1
ATOM 3808 O O . GLU A 1 494 ? -11.895 -35.696 -46.530 1.00 34.65 494 GLU A O 1
ATOM 3814 N N . PHE A 1 495 ? -12.106 -35.368 -44.324 1.00 27.47 495 PHE A N 1
ATOM 3815 C CA . PHE A 1 495 ? -12.431 -33.958 -44.541 1.00 33.09 495 PHE A CA 1
ATOM 3816 C C . PHE A 1 495 ? -11.183 -33.156 -44.908 1.00 37.49 495 PHE A C 1
ATOM 3817 O O . PHE A 1 495 ? -11.163 -32.446 -45.919 1.00 34.65 495 PHE A O 1
ATOM 3825 N N . PHE A 1 496 ? -10.127 -33.249 -44.098 1.00 39.51 496 PHE A N 1
ATOM 3826 C CA . PHE A 1 496 ? -8.852 -32.618 -44.440 1.00 34.30 496 PHE A CA 1
ATOM 3827 C C . PHE A 1 496 ? -8.055 -33.575 -45.323 1.00 35.50 496 PHE A C 1
ATOM 3828 O O . PHE A 1 496 ? -6.970 -34.040 -44.980 1.00 33.01 496 PHE A O 1
ATOM 3836 N N . SER A 1 497 ? -8.631 -33.842 -46.498 1.00 38.56 497 SER A N 1
ATOM 3837 C CA . SER A 1 497 ? -8.124 -34.866 -47.405 1.00 46.44 497 SER A CA 1
ATOM 3838 C C . SER A 1 497 ? -6.724 -34.561 -47.925 1.00 38.01 497 SER A C 1
ATOM 3839 O O . SER A 1 497 ? -6.078 -35.463 -48.465 1.00 31.24 497 SER A O 1
ATOM 3842 N N . GLY A 1 498 ? -6.247 -33.324 -47.777 1.00 32.62 498 GLY A N 1
ATOM 3843 C CA . GLY A 1 498 ? -4.864 -32.991 -48.079 1.00 33.05 498 GLY A CA 1
ATOM 3844 C C . GLY A 1 498 ? -3.875 -33.493 -47.051 1.00 30.16 498 GLY A C 1
ATOM 3845 O O . GLY A 1 498 ? -2.666 -33.379 -47.266 1.00 36.37 498 GLY A O 1
ATOM 3846 N N . GLY A 1 499 ? -4.353 -34.040 -45.949 1.00 34.15 499 GLY A N 1
ATOM 3847 C CA . GLY A 1 499 ? -3.479 -34.571 -44.926 1.00 42.16 499 GLY A CA 1
ATOM 3848 C C . GLY A 1 499 ? -3.424 -33.672 -43.700 1.00 37.70 499 GLY A C 1
ATOM 3849 O O . GLY A 1 499 ? -3.734 -32.472 -43.744 1.00 22.24 499 GLY A O 1
ATOM 3850 N N . SER A 1 500 ? -2.986 -34.274 -42.595 1.00 34.03 500 SER A N 1
ATOM 3851 C CA . SER A 1 500 ? -3.043 -33.623 -41.296 1.00 39.84 500 SER A CA 1
ATOM 3852 C C . SER A 1 500 ? -1.899 -34.101 -40.409 1.00 38.03 500 SER A C 1
ATOM 3853 O O . SER A 1 500 ? -1.338 -35.185 -40.593 1.00 22.35 500 SER A O 1
ATOM 3856 N N . CYS A 1 501 ? -1.581 -33.277 -39.423 1.00 28.17 501 CYS A N 1
ATOM 3857 C CA . CYS A 1 501 ? -0.656 -33.642 -38.357 1.00 30.60 501 CYS A CA 1
ATOM 3858 C C . CYS A 1 501 ? -1.429 -33.591 -37.053 1.00 28.29 501 CYS A C 1
ATOM 3859 O O . CYS A 1 501 ? -1.714 -32.503 -36.538 1.00 23.14 501 CYS A O 1
ATOM 3862 N N . LEU A 1 502 ? -1.759 -34.771 -36.527 1.00 22.91 502 LEU A N 1
ATOM 3863 C CA . LEU A 1 502 ? -2.464 -34.928 -35.260 1.00 22.61 502 LEU A CA 1
ATOM 3864 C C . LEU A 1 502 ? -1.604 -35.867 -34.418 1.00 31.76 502 LEU A C 1
ATOM 3865 O O . LEU A 1 502 ? -1.825 -37.092 -34.391 1.00 31.27 502 LEU A O 1
ATOM 3870 N N . PRO A 1 503 ? -0.606 -35.330 -33.724 1.00 26.56 503 PRO A N 1
ATOM 3871 C CA . PRO A 1 503 ? 0.379 -36.182 -33.043 1.00 30.82 503 PRO A CA 1
ATOM 3872 C C . PRO A 1 503 ? -0.259 -37.237 -32.152 1.00 40.44 503 PRO A C 1
ATOM 3873 O O . PRO A 1 503 ? -1.126 -36.947 -31.326 1.00 35.27 503 PRO A O 1
ATOM 3877 N N . GLY A 1 504 ? 0.191 -38.475 -32.313 1.00 37.96 504 GLY A N 1
ATOM 3878 C CA . GLY A 1 504 ? -0.296 -39.552 -31.487 1.00 33.23 504 GLY A CA 1
ATOM 3879 C C . GLY A 1 504 ? -1.520 -40.256 -32.012 1.00 36.50 504 GLY A C 1
ATOM 3880 O O . GLY A 1 504 ? -1.978 -41.217 -31.380 1.00 42.56 504 GLY A O 1
ATOM 3881 N N . VAL A 1 505 ? -2.064 -39.834 -33.154 1.00 31.61 505 VAL A N 1
ATOM 3882 C CA . VAL A 1 505 ? -3.245 -40.492 -33.689 1.00 38.26 505 VAL A CA 1
ATOM 3883 C C . VAL A 1 505 ? -2.967 -41.963 -33.980 1.00 43.43 505 VAL A C 1
ATOM 3884 O O . VAL A 1 505 ? -3.910 -42.746 -34.135 1.00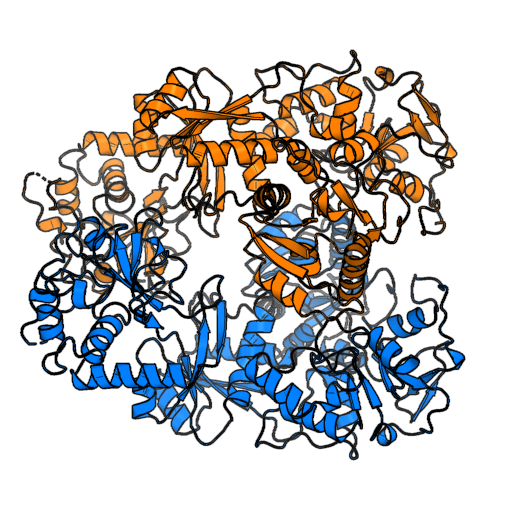 43.91 505 VAL A O 1
ATOM 3888 N N . ASP A 1 506 ? -1.680 -42.346 -34.000 1.00 47.32 506 ASP A N 1
ATOM 3889 C CA . ASP A 1 506 ? -1.210 -43.703 -34.275 1.00 46.43 506 ASP A CA 1
ATOM 3890 C C . ASP A 1 506 ? -1.383 -44.636 -33.083 1.00 46.05 506 ASP A C 1
ATOM 3891 O O . ASP A 1 506 ? -2.010 -45.692 -33.198 1.00 52.97 506 ASP A O 1
ATOM 3896 N N . LYS A 1 507 ? -0.770 -44.284 -31.953 1.00 45.44 507 LYS A N 1
ATOM 3897 C CA . LYS A 1 507 ? -0.548 -45.199 -30.828 1.00 39.96 507 LYS A CA 1
ATOM 3898 C C . LYS A 1 507 ? -1.605 -46.298 -30.657 1.00 33.53 507 LYS A C 1
ATOM 3899 O O . LYS A 1 507 ? -2.797 -46.079 -30.862 1.00 44.32 507 LYS A O 1
ATOM 3902 N N . ASP A 1 515 ? -9.004 -47.771 -36.966 1.00 52.25 515 ASP A N 1
ATOM 3903 C CA . ASP A 1 515 ? -9.339 -47.590 -38.376 1.00 45.08 515 ASP A CA 1
ATOM 3904 C C . ASP A 1 515 ? -8.164 -46.970 -39.128 1.00 46.35 515 ASP A C 1
ATOM 3905 O O . ASP A 1 515 ? -7.083 -46.783 -38.565 1.00 48.29 515 ASP A O 1
ATOM 3907 N N . ASP A 1 516 ? -8.384 -46.657 -40.405 1.00 46.02 516 ASP A N 1
ATOM 3908 C CA . ASP A 1 516 ? -7.354 -46.107 -41.287 1.00 53.23 516 ASP A CA 1
ATOM 3909 C C . ASP A 1 516 ? -7.175 -44.621 -40.982 1.00 52.82 516 ASP A C 1
ATOM 3910 O O . ASP A 1 516 ? -7.825 -43.758 -41.578 1.00 54.22 516 ASP A O 1
ATOM 3912 N N . VAL A 1 517 ? -6.272 -44.312 -40.054 1.00 50.34 517 VAL A N 1
ATOM 3913 C CA . VAL A 1 517 ? -6.047 -42.933 -39.625 1.00 49.21 517 VAL A CA 1
ATOM 3914 C C . VAL A 1 517 ? -4.696 -42.400 -40.112 1.00 49.90 517 VAL A C 1
ATOM 3915 O O . VAL A 1 517 ? -4.201 -41.402 -39.582 1.00 43.23 517 VAL A O 1
ATOM 3919 N N . SER A 1 518 ? -4.113 -43.039 -41.141 1.00 40.92 518 SER A N 1
ATOM 3920 C CA . SER A 1 518 ? -2.797 -42.647 -41.650 1.00 37.09 518 SER A CA 1
ATOM 3921 C C . SER A 1 518 ? -2.779 -41.229 -42.209 1.00 42.08 518 SER A C 1
ATOM 3922 O O . SER A 1 518 ? -1.723 -40.587 -42.210 1.00 39.27 518 SER A O 1
ATOM 3925 N N . LYS A 1 519 ? -3.914 -40.731 -42.716 1.00 34.74 519 LYS A N 1
ATOM 3926 C CA . LYS A 1 519 ? -3.946 -39.369 -43.244 1.00 42.46 519 LYS A CA 1
ATOM 3927 C C . LYS A 1 519 ? -3.710 -38.326 -42.155 1.00 30.96 519 LYS A C 1
ATOM 3928 O O . LYS A 1 519 ? -3.241 -37.222 -42.451 1.00 28.73 519 LYS A O 1
ATOM 3934 N N . LEU A 1 520 ? -4.014 -38.656 -40.907 1.00 31.23 520 LEU A N 1
ATOM 3935 C CA . LEU A 1 520 ? -3.963 -37.708 -39.804 1.00 34.84 520 LEU A CA 1
ATOM 3936 C C . LEU A 1 520 ? -2.575 -37.541 -39.200 1.00 33.81 520 LEU A C 1
ATOM 3937 O O . LEU A 1 520 ? -2.411 -36.728 -38.285 1.00 33.13 520 LEU A O 1
ATOM 3942 N N . LYS A 1 521 ? -1.576 -38.267 -39.687 1.00 28.70 521 LYS A N 1
ATOM 3943 C CA . LYS A 1 521 ? -0.184 -37.999 -39.335 1.00 32.76 521 LYS A CA 1
ATOM 3944 C C . LYS A 1 521 ? 0.617 -37.667 -40.579 1.00 32.02 521 LYS A C 1
ATOM 3945 O O . LYS A 1 521 ? 1.843 -37.586 -40.510 1.00 28.43 521 LYS A O 1
ATOM 3947 N N . LYS A 1 522 ? -0.055 -37.466 -41.718 1.00 33.94 522 LYS A N 1
ATOM 3948 C CA . LYS A 1 522 ? 0.658 -37.348 -42.983 1.00 33.25 522 LYS A CA 1
ATOM 3949 C C . LYS A 1 522 ? 1.501 -36.080 -43.037 1.00 33.75 522 LYS A C 1
ATOM 3950 O O . LYS A 1 522 ? 2.582 -36.083 -43.630 1.00 35.70 522 LYS A O 1
ATOM 3956 N N . GLN A 1 523 ? 1.031 -34.991 -42.429 1.00 32.45 523 GLN A N 1
ATOM 3957 C CA . GLN A 1 523 ? 1.676 -33.683 -42.551 1.00 34.64 523 GLN A CA 1
ATOM 3958 C C . GLN A 1 523 ? 2.626 -33.377 -41.405 1.00 37.39 523 GLN A C 1
ATOM 3959 O O . GLN A 1 523 ? 3.093 -32.242 -41.288 1.00 26.87 523 GLN A O 1
ATOM 3965 N N . CYS A 1 524 ? 2.893 -34.342 -40.536 1.00 34.51 524 CYS A N 1
ATOM 3966 C CA . CYS A 1 524 ? 3.705 -34.037 -39.371 1.00 40.76 524 CYS A CA 1
ATOM 3967 C C . CYS A 1 524 ? 5.142 -33.719 -39.771 1.00 41.13 524 CYS A C 1
ATOM 3968 O O . CYS A 1 524 ? 5.850 -33.029 -39.022 1.00 30.13 524 CYS A O 1
ATOM 3971 N N . GLY A 1 525 ? 5.549 -34.141 -40.968 1.00 46.59 525 GLY A N 1
ATOM 3972 C CA . GLY A 1 525 ? 6.857 -33.842 -41.513 1.00 39.41 525 GLY A CA 1
ATOM 3973 C C . GLY A 1 525 ? 7.968 -33.930 -40.490 1.00 40.85 525 GLY A C 1
ATOM 3974 O O . GLY A 1 525 ? 8.011 -34.843 -39.660 1.00 39.63 525 GLY A O 1
ATOM 3975 N N . SER A 1 526 ? 8.849 -32.937 -40.523 1.00 52.86 526 SER A N 1
ATOM 3976 C CA . SER A 1 526 ? 10.041 -32.901 -39.689 1.00 58.40 526 SER A CA 1
ATOM 3977 C C . SER A 1 526 ? 9.777 -32.434 -38.259 1.00 50.39 526 SER A C 1
ATOM 3978 O O . SER A 1 526 ? 10.716 -32.403 -37.454 1.00 40.84 526 SER A O 1
ATOM 3981 N N . ASP A 1 527 ? 8.536 -32.097 -37.910 1.00 37.42 527 ASP A N 1
ATOM 3982 C CA . ASP A 1 527 ? 8.282 -31.334 -36.695 1.00 30.16 527 ASP A CA 1
ATOM 3983 C C . ASP A 1 527 ? 6.777 -31.197 -36.541 1.00 21.86 527 ASP A C 1
ATOM 3984 O O . ASP A 1 527 ? 6.139 -30.417 -37.252 1.00 29.38 527 ASP A O 1
ATOM 3989 N N . SER A 1 528 ? 6.198 -31.966 -35.647 1.00 27.33 528 SER A N 1
ATOM 3990 C CA . SER A 1 528 ? 4.746 -32.067 -35.568 1.00 27.75 528 SER A CA 1
ATOM 3991 C C . SER A 1 528 ? 4.085 -30.912 -34.829 1.00 29.45 528 SER A C 1
ATOM 3992 O O . SER A 1 528 ? 2.862 -30.952 -34.629 1.00 28.69 528 SER A O 1
ATOM 3995 N N . SER A 1 529 ? 4.832 -29.888 -34.417 1.00 26.95 529 SER A N 1
ATOM 3996 C CA . SER A 1 529 ? 4.207 -28.815 -33.659 1.00 28.52 529 SER A CA 1
ATOM 3997 C C . SER A 1 529 ? 3.248 -28.075 -34.571 1.00 23.74 529 SER A C 1
ATOM 3998 O O . SER A 1 529 ? 3.506 -27.921 -35.769 1.00 26.44 529 SER A O 1
ATOM 4001 N N . ALA A 1 530 ? 2.122 -27.645 -34.005 1.00 32.13 530 ALA A N 1
ATOM 4002 C CA . ALA A 1 530 ? 1.088 -27.017 -34.816 1.00 30.49 530 ALA A CA 1
ATOM 4003 C C . ALA A 1 530 ? 1.568 -25.684 -35.383 1.00 29.89 530 ALA A C 1
ATOM 4004 O O . ALA A 1 530 ? 1.218 -25.321 -36.514 1.00 25.65 530 ALA A O 1
ATOM 4006 N N . TRP A 1 531 ? 2.389 -24.959 -34.623 1.00 28.86 531 TRP A N 1
ATOM 4007 C CA . TRP A 1 531 ? 2.885 -23.676 -35.102 1.00 28.56 531 TRP A CA 1
ATOM 4008 C C . TRP A 1 531 ? 3.930 -23.858 -36.204 1.00 28.68 531 TRP A C 1
ATOM 4009 O O . TRP A 1 531 ? 3.946 -23.085 -37.164 1.00 34.51 531 TRP A O 1
ATOM 4020 N N . LYS A 1 532 ? 4.790 -24.887 -36.116 1.00 25.04 532 LYS A N 1
ATOM 4021 C CA . LYS A 1 532 ? 5.695 -25.153 -37.239 1.00 29.43 532 LY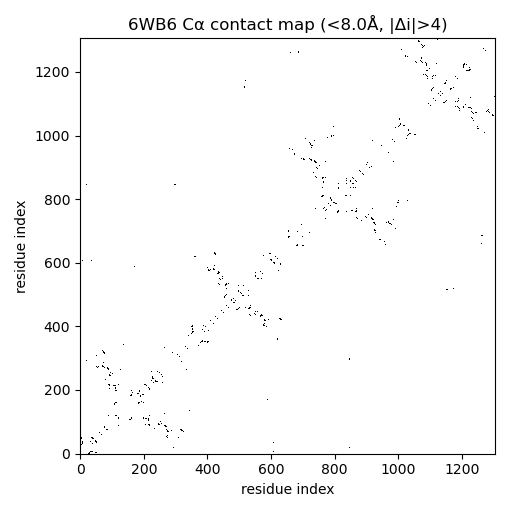S A CA 1
ATOM 4022 C C . LYS A 1 532 ? 4.929 -25.682 -38.435 1.00 33.33 532 LYS A C 1
ATOM 4023 O O . LYS A 1 532 ? 5.236 -25.341 -39.584 1.00 31.89 532 LYS A O 1
ATOM 4029 N N . CYS A 1 533 ? 3.927 -26.524 -38.173 1.00 28.99 533 CYS A N 1
ATOM 4030 C CA . CYS A 1 533 ? 3.136 -27.115 -39.239 1.00 22.87 533 CYS A CA 1
ATOM 4031 C C . CYS A 1 533 ? 2.350 -26.038 -39.981 1.00 32.41 533 CYS A C 1
ATOM 4032 O O . CYS A 1 533 ? 2.266 -26.061 -41.215 1.00 29.32 533 CYS A O 1
ATOM 4035 N N . LEU A 1 534 ? 1.823 -25.048 -39.257 1.00 28.13 534 LEU A N 1
ATOM 4036 C CA . LEU A 1 534 ? 1.123 -23.955 -39.929 1.00 29.27 534 LEU A CA 1
ATOM 4037 C C . LEU A 1 534 ? 2.099 -23.079 -40.699 1.00 36.49 534 LEU A C 1
ATOM 4038 O O . LEU A 1 534 ? 1.911 -22.832 -41.895 1.00 28.65 534 LEU A O 1
ATOM 4043 N N . GLU A 1 535 ? 3.141 -22.588 -40.019 1.00 34.30 535 GLU A N 1
ATOM 4044 C CA . GLU A 1 535 ? 4.201 -21.801 -40.640 1.00 35.78 535 GLU A CA 1
ATOM 4045 C C . GLU A 1 535 ? 4.689 -22.392 -41.963 1.00 36.28 535 GLU A C 1
ATOM 4046 O O . GLU A 1 535 ? 4.862 -21.642 -42.930 1.00 30.74 535 GLU A O 1
ATOM 4052 N N . GLU A 1 536 ? 4.912 -23.718 -42.027 1.00 33.72 536 GLU A N 1
ATOM 4053 C CA . GLU A 1 536 ? 5.454 -24.382 -43.221 1.00 41.95 536 GLU A CA 1
ATOM 4054 C C . GLU A 1 536 ? 4.380 -24.813 -44.227 1.00 39.03 536 GLU A C 1
ATOM 4055 O O . GLU A 1 536 ? 4.665 -25.632 -45.113 1.00 36.46 536 GLU A O 1
ATOM 4061 N N . ASP A 1 537 ? 3.159 -24.301 -44.090 1.00 31.60 537 ASP A N 1
ATOM 4062 C CA . ASP A 1 537 ? 2.037 -24.590 -44.988 1.00 33.73 537 ASP A CA 1
ATOM 4063 C C . ASP A 1 537 ? 1.797 -26.093 -45.148 1.00 35.88 537 ASP A C 1
ATOM 4064 O O . ASP A 1 537 ? 1.219 -26.547 -46.146 1.00 35.74 537 ASP A O 1
ATOM 4069 N N . ARG A 1 538 ? 2.226 -26.882 -44.167 1.00 28.26 538 ARG A N 1
ATOM 4070 C CA . ARG A 1 538 ? 1.839 -28.285 -44.128 1.00 27.75 538 ARG A CA 1
ATOM 4071 C C . ARG A 1 538 ? 0.408 -28.451 -43.657 1.00 30.22 538 ARG A C 1
ATOM 4072 O O . ARG A 1 538 ? -0.163 -29.538 -43.805 1.00 29.38 538 ARG A O 1
ATOM 4080 N N . GLY A 1 539 ? -0.153 -27.409 -43.054 1.00 31.36 539 GLY A N 1
ATOM 4081 C CA . GLY A 1 539 ? -1.578 -27.339 -42.822 1.00 30.95 539 GLY A CA 1
ATOM 4082 C C . GLY A 1 539 ? -2.043 -25.918 -43.060 1.00 29.18 539 GLY A C 1
ATOM 4083 O O . GLY A 1 539 ? -1.258 -24.972 -42.992 1.00 33.28 539 GLY A O 1
ATOM 4084 N N . ASP A 1 540 ? -3.333 -25.785 -43.367 1.00 33.89 540 ASP A N 1
ATOM 4085 C CA . ASP A 1 540 ? -3.966 -24.497 -43.654 1.00 41.64 540 ASP A CA 1
ATOM 4086 C C . ASP A 1 540 ? -4.699 -23.925 -42.449 1.00 35.58 540 ASP A C 1
ATOM 4087 O O . ASP A 1 540 ? -5.256 -22.823 -42.533 1.00 32.10 540 ASP A O 1
ATOM 4092 N N . VAL A 1 541 ? -4.722 -24.658 -41.340 1.00 30.91 541 VAL A N 1
ATOM 4093 C CA . VAL A 1 541 ? -5.386 -24.226 -40.117 1.00 33.89 541 VAL A CA 1
ATOM 4094 C C . VAL A 1 541 ? -4.807 -25.056 -38.979 1.00 29.13 541 VAL A C 1
ATOM 4095 O O . VAL A 1 541 ? -4.551 -26.252 -39.142 1.00 28.92 541 VAL A O 1
ATOM 4099 N N . ALA A 1 542 ? -4.584 -24.422 -37.828 1.00 27.63 542 ALA A N 1
ATOM 4100 C CA . ALA A 1 542 ? -4.045 -25.124 -36.666 1.00 28.63 542 ALA A CA 1
ATOM 4101 C C . ALA A 1 542 ? -5.072 -25.119 -35.544 1.00 24.84 542 ALA A C 1
ATOM 4102 O O . ALA A 1 542 ? -5.417 -24.054 -35.033 1.00 27.27 542 ALA A O 1
ATOM 4104 N N . PHE A 1 543 ? -5.551 -26.307 -35.158 1.00 23.04 543 PHE A N 1
ATOM 4105 C CA . PHE A 1 543 ? -6.437 -26.462 -33.998 1.00 26.98 543 PHE A CA 1
ATOM 4106 C C . PHE A 1 543 ? -5.559 -26.644 -32.766 1.00 24.56 543 PHE A C 1
ATOM 4107 O O . PHE A 1 543 ? -5.027 -27.732 -32.503 1.00 19.19 543 PHE A O 1
ATOM 4115 N N . VAL A 1 544 ? -5.423 -25.568 -32.008 1.00 23.36 544 VAL A N 1
ATOM 4116 C CA . VAL A 1 544 ? -4.574 -25.518 -30.833 1.00 23.75 544 VAL A CA 1
ATOM 4117 C C . VAL A 1 544 ? -5.414 -24.942 -29.708 1.00 24.05 544 VAL A C 1
ATOM 4118 O O . VAL A 1 544 ? -6.564 -24.571 -29.905 1.00 22.35 544 VAL A O 1
ATOM 4122 N N . SER A 1 545 ? -4.846 -24.910 -28.515 1.00 21.69 545 SER A N 1
ATOM 4123 C CA . SER A 1 545 ? -5.485 -24.230 -27.410 1.00 20.56 545 SER A CA 1
ATOM 4124 C C . SER A 1 545 ? -5.128 -22.762 -27.465 1.00 21.33 545 SER A C 1
ATOM 4125 O O . SER A 1 545 ? -4.041 -22.396 -27.905 1.00 26.94 545 SER A O 1
ATOM 4128 N N . SER A 1 546 ? -6.026 -21.927 -26.944 1.00 23.61 546 SER A N 1
ATOM 4129 C CA . SER A 1 546 ? -5.695 -20.513 -26.779 1.00 30.44 546 SER A CA 1
ATOM 4130 C C . SER A 1 546 ? -4.475 -20.324 -25.880 1.00 26.64 546 SER A C 1
ATOM 4131 O O . SER A 1 546 ? -3.711 -19.368 -26.058 1.00 24.20 546 SER A O 1
ATOM 4134 N N . ALA A 1 547 ? -4.258 -21.246 -24.939 1.00 23.34 547 ALA A N 1
ATOM 4135 C CA . ALA A 1 547 ? -3.090 -21.170 -24.062 1.00 25.51 547 ALA A CA 1
ATOM 4136 C C . ALA A 1 547 ? -1.764 -21.240 -24.821 1.00 27.11 547 ALA A C 1
ATOM 4137 O O . ALA A 1 547 ? -0.735 -20.818 -24.287 1.00 27.56 547 ALA A O 1
ATOM 4139 N N . ASP A 1 548 ? -1.760 -21.756 -26.043 1.00 28.24 548 ASP A N 1
ATOM 4140 C CA . ASP A 1 548 ? -0.542 -21.935 -26.823 1.00 32.78 548 ASP A CA 1
ATOM 4141 C C . ASP A 1 548 ? -0.382 -20.886 -27.910 1.00 28.62 548 ASP A C 1
ATOM 4142 O O . ASP A 1 548 ? 0.459 -21.056 -28.801 1.00 32.68 548 ASP A O 1
ATOM 4147 N N . LEU A 1 549 ? -1.160 -19.810 -27.866 1.00 23.06 549 LEU A N 1
ATOM 4148 C CA . LEU A 1 549 ? -1.107 -18.830 -28.950 1.00 28.97 549 LEU A CA 1
ATOM 4149 C C . LEU A 1 549 ? 0.174 -17.980 -28.950 1.00 33.23 549 LEU A C 1
ATOM 4150 O O . LEU A 1 549 ? 0.430 -17.296 -29.948 1.00 20.82 549 LEU A O 1
ATOM 4155 N N . SER A 1 550 ? 0.985 -18.027 -27.880 1.00 28.98 550 SER A N 1
ATOM 4156 C CA . SER A 1 550 ? 2.276 -17.331 -27.858 1.00 30.05 550 SER A CA 1
ATOM 4157 C C . SER A 1 550 ? 3.231 -17.858 -28.915 1.00 29.79 550 SER A C 1
ATOM 4158 O O . SER A 1 550 ? 4.163 -17.151 -29.320 1.00 28.08 550 SER A O 1
ATOM 4161 N N . HIS A 1 551 ? 3.049 -19.100 -29.341 1.00 26.55 551 HIS A N 1
ATOM 4162 C CA . HIS A 1 551 ? 3.845 -19.670 -30.412 1.00 25.83 551 HIS A CA 1
ATOM 4163 C C . HIS A 1 551 ? 3.450 -19.156 -31.797 1.00 31.79 551 HIS A C 1
ATOM 4164 O O . HIS A 1 551 ? 3.965 -19.691 -32.781 1.00 35.06 551 HIS A O 1
ATOM 4171 N N . PHE A 1 552 ? 2.551 -18.168 -31.900 1.00 32.24 552 PHE A N 1
ATOM 4172 C CA . PHE A 1 552 ? 2.085 -17.655 -33.186 1.00 32.65 552 PHE A CA 1
ATOM 4173 C C . PHE A 1 552 ? 2.256 -16.149 -33.234 1.00 29.62 552 PHE A C 1
ATOM 4174 O O . PHE A 1 552 ? 1.733 -15.439 -32.371 1.00 35.91 552 PHE A O 1
ATOM 4182 N N . ASP A 1 553 ? 2.914 -15.670 -34.283 1.00 31.59 553 ASP A N 1
ATOM 4183 C CA . ASP A 1 553 ? 3.177 -14.241 -34.452 1.00 34.17 553 ASP A CA 1
ATOM 4184 C C . ASP A 1 553 ? 1.878 -13.472 -34.704 1.00 28.08 553 ASP A C 1
ATOM 4185 O O . ASP A 1 553 ? 1.182 -13.704 -35.697 1.00 33.94 553 ASP A O 1
ATOM 4190 N N . ALA A 1 554 ? 1.554 -12.548 -33.801 1.00 34.17 554 ALA A N 1
ATOM 4191 C CA . ALA A 1 554 ? 0.284 -11.829 -33.879 1.00 30.81 554 ALA A CA 1
ATOM 4192 C C . ALA A 1 554 ? 0.123 -11.051 -35.185 1.00 37.68 554 ALA A C 1
ATOM 4193 O O . ALA A 1 554 ? -1.004 -10.865 -35.666 1.00 36.30 554 ALA A O 1
ATOM 4195 N N . ASN A 1 555 ? 1.223 -10.577 -35.763 1.00 25.66 555 ASN A N 1
ATOM 4196 C CA . ASN A 1 555 ? 1.150 -9.835 -37.012 1.00 35.40 555 ASN A CA 1
ATOM 4197 C C . ASN A 1 555 ? 0.891 -10.727 -38.220 1.00 29.83 555 ASN A C 1
ATOM 4198 O O . ASN A 1 555 ? 0.433 -10.222 -39.247 1.00 30.24 555 ASN A O 1
ATOM 4203 N N . GLN A 1 556 ? 1.150 -12.034 -38.129 1.00 36.94 556 GLN A N 1
ATOM 4204 C CA . GLN A 1 556 ? 0.998 -12.918 -39.286 1.00 36.14 556 GLN A CA 1
ATOM 4205 C C . GLN A 1 556 ? -0.185 -13.874 -39.192 1.00 29.47 556 GLN A C 1
ATOM 4206 O O . GLN A 1 556 ? -0.612 -14.398 -40.225 1.00 43.82 556 GLN A O 1
ATOM 4212 N N . TYR A 1 557 ? -0.730 -14.095 -38.001 1.00 30.93 557 TYR A N 1
ATOM 4213 C CA . TYR A 1 557 ? -1.731 -15.120 -37.763 1.00 29.71 557 TYR A CA 1
ATOM 4214 C C . TYR A 1 557 ? -2.999 -14.519 -37.180 1.00 33.09 557 TYR A C 1
ATOM 4215 O O . TYR A 1 557 ? -2.978 -13.462 -36.536 1.00 23.95 557 TYR A O 1
ATOM 4224 N N . GLU A 1 558 ? -4.106 -15.209 -37.438 1.00 22.63 558 GLU A N 1
ATOM 4225 C CA . GLU A 1 558 ? -5.426 -14.788 -37.008 1.00 30.63 558 GLU A CA 1
ATOM 4226 C C . GLU A 1 558 ? -6.162 -16.001 -36.477 1.00 27.53 558 GLU A C 1
ATOM 4227 O O . GLU A 1 558 ? -5.755 -17.145 -36.695 1.00 26.97 558 GLU A O 1
ATOM 4233 N N . LEU A 1 559 ? -7.291 -15.747 -35.829 1.00 27.54 559 LEU A N 1
ATOM 4234 C CA . LEU A 1 559 ? -8.204 -16.808 -35.430 1.00 26.35 559 LEU A CA 1
ATOM 4235 C C . LEU A 1 559 ? -9.355 -16.879 -36.415 1.00 32.02 559 LEU A C 1
ATOM 4236 O O . LEU A 1 559 ? -9.858 -15.850 -36.866 1.00 26.54 559 LEU A O 1
ATOM 4241 N N . LEU A 1 560 ? -9.720 -18.099 -36.781 1.00 24.58 560 LEU A N 1
ATOM 4242 C CA . LEU A 1 560 ? -10.898 -18.380 -37.595 1.00 27.04 560 LEU A CA 1
ATOM 4243 C C . LEU A 1 560 ? -12.063 -18.618 -36.649 1.00 31.74 560 LEU A C 1
ATOM 4244 O O . LEU A 1 560 ? -12.064 -19.608 -35.909 1.00 22.44 560 LEU A O 1
ATOM 4249 N N . CYS A 1 561 ? -13.062 -17.724 -36.692 1.00 29.21 561 CYS A N 1
ATOM 4250 C CA . CYS A 1 561 ? -14.177 -17.713 -35.741 1.00 25.75 561 CYS A CA 1
ATOM 4251 C C . CYS A 1 561 ? -15.246 -18.742 -36.111 1.00 27.00 561 CYS A C 1
ATOM 4252 O O . CYS A 1 561 ? -16.398 -18.425 -36.403 1.00 34.36 561 CYS A O 1
ATOM 4255 N N . LEU A 1 562 ? -14.852 -20.007 -36.087 1.00 26.93 562 LEU A N 1
ATOM 4256 C CA . LEU A 1 562 ? -15.813 -21.051 -36.403 1.00 23.33 562 LEU A CA 1
ATOM 4257 C C . LEU A 1 562 ? -17.035 -21.015 -35.485 1.00 25.11 562 LEU A C 1
ATOM 4258 O O . LEU A 1 562 ? -18.087 -21.565 -35.845 1.00 28.56 562 LEU A O 1
ATOM 4263 N N . ASN A 1 563 ? -16.939 -20.364 -34.324 1.00 30.06 563 ASN A N 1
ATOM 4264 C CA . ASN A 1 563 ? -18.104 -20.261 -33.447 1.00 30.87 563 ASN A CA 1
ATOM 4265 C C . ASN A 1 563 ? -19.134 -19.260 -33.946 1.00 30.29 563 ASN A C 1
ATOM 4266 O O . ASN A 1 563 ? -20.309 -19.378 -33.602 1.00 24.39 563 ASN A O 1
ATOM 4271 N N . ARG A 1 564 ? -18.732 -18.263 -34.725 1.00 30.06 564 ARG A N 1
ATOM 4272 C CA . ARG A 1 564 ? -19.670 -17.209 -35.091 1.00 37.93 564 ARG A CA 1
ATOM 4273 C C . ARG A 1 564 ? -20.543 -17.624 -36.264 1.00 35.69 564 ARG A C 1
ATOM 4274 O O . ARG A 1 564 ? -20.084 -18.278 -37.205 1.00 32.45 564 ARG A O 1
ATOM 4282 N N . ASP A 1 565 ? -21.821 -17.246 -36.193 1.00 41.72 565 ASP A N 1
ATOM 4283 C CA . ASP A 1 565 ? -22.720 -17.449 -37.322 1.00 39.37 565 ASP A CA 1
ATOM 4284 C C . ASP A 1 565 ? -22.097 -16.914 -38.604 1.00 42.98 565 ASP A C 1
ATOM 4285 O O . ASP A 1 565 ? -22.108 -17.585 -39.641 1.00 39.43 565 ASP A O 1
ATOM 4287 N N . ALA A 1 566 ? -21.521 -15.707 -38.534 1.00 38.77 566 ALA A N 1
ATOM 4288 C CA . ALA A 1 566 ? -20.907 -15.057 -39.685 1.00 44.31 566 ALA A CA 1
ATOM 4289 C C . ALA A 1 566 ? -19.581 -15.674 -40.108 1.00 45.35 566 ALA A C 1
ATOM 4290 O O . ALA A 1 566 ? -19.066 -15.294 -41.165 1.00 38.70 566 ALA A O 1
ATOM 4292 N N . GLY A 1 567 ? -19.007 -16.584 -39.324 1.00 43.31 567 GLY A N 1
ATOM 4293 C CA . GLY A 1 567 ? -17.665 -17.044 -39.669 1.00 36.18 567 GLY A CA 1
ATOM 4294 C C . GLY A 1 567 ? -16.675 -15.889 -39.662 1.00 36.04 567 GLY A C 1
ATOM 4295 O O . GLY A 1 567 ? -16.793 -14.927 -38.889 1.00 28.42 567 GLY A O 1
ATOM 4296 N N . GLY A 1 568 ? -15.686 -15.971 -40.545 1.00 27.91 568 GLY A N 1
ATOM 4297 C CA . GLY A 1 568 ? -14.679 -14.930 -40.582 1.00 36.55 568 GLY A CA 1
ATOM 4298 C C . GLY A 1 568 ? -13.586 -15.117 -39.537 1.00 29.17 568 GLY A C 1
ATOM 4299 O O . GLY A 1 568 ? -13.374 -16.200 -38.984 1.00 29.04 568 GLY A O 1
ATOM 4300 N N . ARG A 1 569 ? -12.891 -14.022 -39.262 1.00 34.03 569 ARG A N 1
ATOM 4301 C CA . ARG A 1 569 ? -11.611 -14.052 -38.570 1.00 26.53 569 ARG A CA 1
ATOM 4302 C C . ARG A 1 569 ? -11.549 -12.951 -37.531 1.00 28.61 569 ARG A C 1
ATOM 4303 O O . ARG A 1 569 ? -12.144 -11.893 -37.706 1.00 26.77 569 ARG A O 1
ATOM 4311 N N . ASP A 1 570 ? -10.786 -13.188 -36.469 1.00 29.80 570 ASP A N 1
ATOM 4312 C CA . ASP A 1 570 ? -10.527 -12.145 -35.483 1.00 33.94 570 ASP A CA 1
ATOM 4313 C C . ASP A 1 570 ? -9.122 -12.335 -34.921 1.00 35.54 570 ASP A C 1
ATOM 4314 O O . ASP A 1 570 ? -8.485 -13.369 -35.137 1.00 40.88 570 ASP A O 1
ATOM 4319 N N . VAL A 1 571 ? -8.633 -11.316 -34.196 1.00 27.76 571 VAL A N 1
ATOM 4320 C CA . VAL A 1 571 ? -7.233 -11.337 -33.740 1.00 34.40 571 VAL A CA 1
ATOM 4321 C C . VAL A 1 571 ? -6.976 -12.470 -32.749 1.00 35.37 571 VAL A C 1
ATOM 4322 O O . VAL A 1 571 ? -7.894 -13.023 -32.125 1.00 27.70 571 VAL A O 1
ATOM 4326 N N . LEU A 1 572 ? -5.679 -12.765 -32.552 1.00 27.61 572 LEU A N 1
ATOM 4327 C CA . LEU A 1 572 ? -5.273 -13.838 -31.645 1.00 32.77 572 LEU A CA 1
ATOM 4328 C C . LEU A 1 572 ? -5.820 -13.641 -30.237 1.00 27.58 572 LEU A C 1
ATOM 4329 O O . LEU A 1 572 ? -6.105 -14.621 -29.543 1.00 30.29 572 LEU A O 1
ATOM 4334 N N . SER A 1 573 ? -5.969 -12.396 -29.788 1.00 32.32 573 SER A N 1
ATOM 4335 C CA . SER A 1 573 ? -6.366 -12.145 -28.405 1.00 34.02 573 SER A CA 1
ATOM 4336 C C . SER A 1 573 ? -7.869 -12.230 -28.183 1.00 32.11 573 SER A C 1
ATOM 4337 O O . SER A 1 573 ? -8.313 -12.128 -27.034 1.00 33.84 573 SER A O 1
ATOM 4340 N N . SER A 1 574 ? -8.662 -12.418 -29.234 1.00 32.44 574 SER A N 1
ATOM 4341 C CA . SER A 1 574 ? -10.108 -12.454 -29.102 1.00 39.43 574 SER A CA 1
ATOM 4342 C C . SER A 1 574 ? -10.646 -13.870 -29.028 1.00 33.20 574 SER A C 1
ATOM 4343 O O . SER A 1 574 ? -11.861 -14.059 -29.129 1.00 29.53 574 SER A O 1
ATOM 4346 N N . PHE A 1 575 ? -9.776 -14.857 -28.816 1.00 30.35 575 PHE A N 1
ATOM 4347 C CA . PHE A 1 575 ? -10.177 -16.261 -28.764 1.00 31.73 575 PHE A CA 1
ATOM 4348 C C . PHE A 1 575 ? -11.473 -16.494 -27.990 1.00 25.64 575 PHE A C 1
ATOM 4349 O O . PHE A 1 575 ? -12.269 -17.352 -28.386 1.00 23.14 575 PHE A O 1
ATOM 4357 N N . ALA A 1 576 ? -11.731 -15.733 -26.915 1.00 24.19 576 ALA A N 1
ATOM 4358 C CA . ALA A 1 576 ? -12.946 -15.970 -26.136 1.00 28.38 576 ALA A CA 1
ATOM 4359 C C . ALA A 1 576 ? -14.225 -15.807 -26.958 1.00 29.33 576 ALA A C 1
ATOM 4360 O O . ALA A 1 576 ? -15.271 -16.293 -26.533 1.00 22.31 576 ALA A O 1
ATOM 4362 N N . THR A 1 577 ? -14.174 -15.163 -28.128 1.00 30.86 577 THR A N 1
ATOM 4363 C CA . THR A 1 577 ? -15.351 -15.070 -28.989 1.00 39.00 577 THR A CA 1
ATOM 4364 C C . THR A 1 577 ? -15.072 -15.506 -30.427 1.00 29.98 577 THR A C 1
ATOM 4365 O O . THR A 1 577 ? -15.963 -15.399 -31.282 1.00 26.31 577 THR A O 1
ATOM 4369 N N . CYS A 1 578 ? -13.869 -16.003 -30.709 1.00 31.50 578 CYS A N 1
ATOM 4370 C CA . CYS A 1 578 ? -13.437 -16.421 -32.047 1.00 38.19 578 CYS A CA 1
ATOM 4371 C C . CYS A 1 578 ? -12.702 -17.740 -31.835 1.00 26.93 578 CYS A C 1
ATOM 4372 O O . CYS A 1 578 ? -11.493 -17.743 -31.578 1.00 26.06 578 CYS A O 1
ATOM 4375 N N . ASN A 1 579 ? -13.434 -18.844 -31.930 1.00 20.77 579 ASN A N 1
ATOM 4376 C CA . ASN A 1 579 ? -12.937 -20.099 -31.396 1.00 26.10 579 ASN A CA 1
ATOM 4377 C C . ASN A 1 579 ? -13.721 -21.247 -32.009 1.00 28.55 579 ASN A C 1
ATOM 4378 O O . ASN A 1 579 ? -14.646 -21.046 -32.797 1.00 28.21 579 ASN A O 1
ATOM 4383 N N . VAL A 1 580 ? -13.350 -22.456 -31.610 1.00 25.63 580 VAL A N 1
ATOM 4384 C CA . VAL A 1 580 ? -14.103 -23.651 -31.919 1.00 28.09 580 VAL A CA 1
ATOM 4385 C C . VAL A 1 580 ? -14.978 -24.059 -30.750 1.00 27.79 580 VAL A C 1
ATOM 4386 O O . VAL A 1 580 ? -16.180 -24.253 -30.907 1.00 28.67 580 VAL A O 1
ATOM 4390 N N . ALA A 1 581 ? -14.379 -24.207 -29.572 1.00 26.60 581 ALA A N 1
ATOM 4391 C CA . ALA A 1 581 ? -15.122 -24.526 -28.367 1.00 22.45 581 ALA A CA 1
ATOM 4392 C C . ALA A 1 581 ? -14.373 -23.963 -27.180 1.00 27.64 581 ALA A C 1
ATOM 4393 O O . ALA A 1 581 ? -13.142 -23.855 -27.195 1.00 22.57 581 ALA A O 1
ATOM 4395 N N . MET A 1 582 ? -15.123 -23.642 -26.140 1.00 13.88 582 MET A N 1
ATOM 4396 C CA . MET A 1 582 ? -14.512 -23.407 -24.851 1.00 22.79 582 MET A CA 1
ATOM 4397 C C . MET A 1 582 ? -13.917 -24.709 -24.333 1.00 20.39 582 MET A C 1
ATOM 4398 O O . MET A 1 582 ? -14.474 -25.790 -24.545 1.00 24.67 582 MET A O 1
ATOM 4403 N N . ALA A 1 583 ? -12.793 -24.604 -23.673 1.00 18.81 583 ALA A N 1
ATOM 4404 C CA . ALA A 1 583 ? -12.055 -25.762 -23.215 1.00 24.97 583 ALA A CA 1
ATOM 4405 C C . ALA A 1 583 ? -12.398 -26.058 -21.769 1.00 26.79 583 ALA A C 1
ATOM 4406 O O . ALA A 1 583 ? -12.435 -25.135 -20.947 1.00 26.02 583 ALA A O 1
ATOM 4408 N N . PRO A 1 584 ? -12.671 -27.305 -21.397 1.00 24.34 584 PRO A N 1
ATOM 4409 C CA . PRO A 1 584 ? -12.883 -27.593 -19.975 1.00 28.55 584 PRO A CA 1
ATOM 4410 C C . PRO A 1 584 ? -11.602 -27.322 -19.211 1.00 29.59 584 PRO A C 1
ATOM 4411 O O . PRO A 1 584 ? -10.540 -27.833 -19.558 1.00 36.13 584 PRO A O 1
ATOM 4415 N N . SER A 1 585 ? -11.701 -26.460 -18.206 1.00 26.04 585 SER A N 1
ATOM 4416 C CA . SER A 1 585 ? -10.610 -26.187 -17.284 1.00 31.54 585 SER A CA 1
ATOM 4417 C C . SER A 1 585 ? -10.834 -27.024 -16.043 1.00 31.02 585 SER A C 1
ATOM 4418 O O . SER A 1 585 ? -11.935 -27.524 -15.819 1.00 36.61 585 SER A O 1
ATOM 4421 N N . ARG A 1 586 ? -9.791 -27.175 -15.230 1.00 21.43 586 ARG A N 1
ATOM 4422 C CA . ARG A 1 586 ? -9.977 -27.889 -13.979 1.00 21.63 586 ARG A CA 1
ATOM 4423 C C . ARG A 1 586 ? -11.290 -27.439 -13.354 1.00 23.57 586 ARG A C 1
ATOM 4424 O O . ARG A 1 586 ? -11.528 -26.241 -13.184 1.00 20.79 586 ARG A O 1
ATOM 4432 N N . THR A 1 587 ? -12.135 -28.413 -13.023 1.00 22.93 587 THR A N 1
ATOM 4433 C CA . THR A 1 587 ? -13.523 -28.203 -12.622 1.00 17.46 587 THR A CA 1
ATOM 4434 C C . THR A 1 587 ? -13.818 -28.971 -11.347 1.00 21.20 587 THR A C 1
ATOM 4435 O O . THR A 1 587 ? -13.422 -30.135 -11.218 1.00 21.33 587 THR A O 1
ATOM 4439 N N . TRP A 1 588 ? -14.544 -28.340 -10.429 1.00 15.30 588 TRP A N 1
ATOM 4440 C CA . TRP A 1 588 ? -15.002 -28.999 -9.217 1.00 18.86 588 TRP A CA 1
ATOM 4441 C C . TRP A 1 588 ? -16.444 -29.431 -9.404 1.00 21.27 588 TRP A C 1
ATOM 4442 O O . TRP A 1 588 ? -17.283 -28.649 -9.878 1.00 20.66 588 TRP A O 1
ATOM 4453 N N . VAL A 1 589 ? -16.719 -30.691 -9.085 1.00 17.76 589 VAL A N 1
ATOM 4454 C CA . VAL A 1 589 ? -18.028 -31.266 -9.348 1.00 20.55 589 VAL A CA 1
ATOM 4455 C C . VAL A 1 589 ? -18.630 -31.697 -8.027 1.00 17.45 589 VAL A C 1
ATOM 4456 O O . VAL A 1 589 ? -17.922 -31.988 -7.056 1.00 19.82 589 VAL A O 1
ATOM 4460 N N . ALA A 1 590 ? -19.960 -31.729 -8.003 1.00 22.02 590 ALA A N 1
ATOM 4461 C CA . ALA A 1 590 ? -20.715 -32.055 -6.809 1.00 17.43 590 ALA A CA 1
ATOM 4462 C C . ALA A 1 590 ? -21.879 -32.968 -7.162 1.00 19.51 590 ALA A C 1
ATOM 4463 O O . ALA A 1 590 ? -22.296 -33.071 -8.317 1.00 15.42 590 ALA A O 1
ATOM 4465 N N . ALA A 1 591 ? -22.409 -33.628 -6.138 1.00 21.44 591 ALA A N 1
ATOM 4466 C CA . ALA A 1 591 ? -23.543 -34.497 -6.352 1.00 25.33 591 ALA A CA 1
ATOM 4467 C C . ALA A 1 591 ? -24.818 -33.668 -6.424 1.00 24.38 591 ALA A C 1
ATOM 4468 O O . ALA A 1 591 ? -24.820 -32.441 -6.251 1.00 19.72 591 ALA A O 1
ATOM 4470 N N . LYS A 1 592 ? -25.923 -34.369 -6.656 1.00 22.64 592 LYS A N 1
ATOM 4471 C CA . LYS A 1 592 ? -27.224 -33.767 -6.917 1.00 30.75 592 LYS A CA 1
ATOM 4472 C C . LYS A 1 592 ? -28.020 -33.443 -5.660 1.00 28.51 592 LYS A C 1
ATOM 4473 O O . LYS A 1 592 ? -28.768 -32.464 -5.651 1.00 18.66 592 LYS A O 1
ATOM 4475 N N . ASP A 1 593 ? -27.921 -34.260 -4.607 1.00 24.43 593 ASP A N 1
ATOM 4476 C CA . ASP A 1 593 ? -28.985 -34.308 -3.603 1.00 25.38 593 ASP A CA 1
ATOM 4477 C C . ASP A 1 593 ? -28.614 -33.693 -2.263 1.00 19.67 593 ASP A C 1
ATOM 4478 O O . ASP A 1 593 ? -29.313 -33.931 -1.277 1.00 23.35 593 ASP A O 1
ATOM 4483 N N . PHE A 1 594 ? -27.556 -32.885 -2.204 1.00 21.57 594 PHE A N 1
ATOM 4484 C CA . PHE A 1 594 ? -27.111 -32.374 -0.919 1.00 19.01 594 PHE A CA 1
ATOM 4485 C C . PHE A 1 594 ? -26.884 -30.872 -0.990 1.00 25.96 594 PHE A C 1
ATOM 4486 O O . PHE A 1 594 ? -27.838 -30.135 -1.238 1.00 26.67 594 PHE A O 1
ATOM 4494 N N . LEU A 1 595 ? -25.656 -30.397 -0.784 1.00 26.23 595 LEU A N 1
ATOM 4495 C CA . LEU A 1 595 ? -25.432 -28.958 -0.705 1.00 25.97 595 LEU A CA 1
ATOM 4496 C C . LEU A 1 595 ? -25.794 -28.304 -2.031 1.00 23.14 595 LEU A C 1
ATOM 4497 O O . LEU A 1 595 ? -25.539 -28.862 -3.105 1.00 16.22 595 LEU A O 1
ATOM 4502 N N . SER A 1 596 ? -26.420 -27.124 -1.956 1.00 22.54 596 SER A N 1
ATOM 4503 C CA . SER A 1 596 ? -26.704 -26.361 -3.165 1.00 18.23 596 SER A CA 1
ATOM 4504 C C . SER A 1 596 ? -25.397 -25.932 -3.831 1.00 17.14 596 SER A C 1
ATOM 4505 O O . SER A 1 596 ? -24.344 -25.879 -3.198 1.00 19.00 596 SER A O 1
ATOM 4508 N N . ASP A 1 597 ? -25.477 -25.614 -5.128 1.00 18.25 597 ASP A N 1
ATOM 4509 C CA . ASP A 1 597 ? -24.304 -25.101 -5.825 1.00 18.91 597 ASP A CA 1
ATOM 4510 C C . ASP A 1 597 ? -23.794 -23.812 -5.179 1.00 24.00 597 ASP A C 1
ATOM 4511 O O . ASP A 1 597 ? -22.579 -23.600 -5.067 1.00 22.92 597 ASP A O 1
ATOM 4516 N N . VAL A 1 598 ? -24.704 -22.957 -4.712 1.00 16.07 598 VAL A N 1
ATOM 4517 C CA . VAL A 1 598 ? -24.297 -21.742 -4.008 1.00 16.44 598 VAL A CA 1
ATOM 4518 C C . VAL A 1 598 ? -23.504 -22.098 -2.751 1.00 16.00 598 VAL A C 1
ATOM 4519 O O . VAL A 1 598 ? -22.385 -21.608 -2.535 1.00 19.51 598 VAL A O 1
ATOM 4523 N N . SER A 1 599 ? -24.032 -23.011 -1.941 1.00 21.17 599 SER A N 1
ATOM 4524 C CA . SER A 1 599 ? -23.319 -23.400 -0.730 1.00 23.13 599 SER A CA 1
ATOM 4525 C C . SER A 1 599 ? -21.947 -24.000 -1.033 1.00 18.11 599 SER A C 1
ATOM 4526 O O . SER A 1 599 ? -21.001 -23.807 -0.259 1.00 14.04 599 SER A O 1
ATOM 4529 N N . ILE A 1 600 ? -21.804 -24.679 -2.169 1.00 17.93 600 ILE A N 1
ATOM 4530 C CA . ILE A 1 600 ? -20.547 -25.352 -2.496 1.00 18.42 600 ILE A CA 1
ATOM 4531 C C . ILE A 1 600 ? -19.543 -24.377 -3.091 1.00 22.71 600 ILE A C 1
ATOM 4532 O O . ILE A 1 600 ? -18.344 -24.407 -2.774 1.00 19.94 600 ILE A O 1
ATOM 4537 N N . ALA A 1 601 ? -20.009 -23.530 -3.988 1.00 17.63 601 ALA A N 1
ATOM 4538 C CA . ALA A 1 601 ? -19.126 -22.571 -4.622 1.00 16.13 601 ALA A CA 1
ATOM 4539 C C . ALA A 1 601 ? -18.705 -21.474 -3.660 1.00 15.51 601 ALA A C 1
ATOM 4540 O O . ALA A 1 601 ? -17.652 -20.876 -3.843 1.00 15.06 601 ALA A O 1
ATOM 4542 N N . HIS A 1 602 ? -19.504 -21.184 -2.636 1.00 21.60 602 HIS A N 1
ATOM 4543 C CA . HIS A 1 602 ? -19.311 -19.933 -1.922 1.00 22.28 602 HIS A CA 1
ATOM 4544 C C . HIS A 1 602 ? -17.900 -19.838 -1.346 1.00 25.08 602 HIS A C 1
ATOM 4545 O O . HIS A 1 602 ? -17.154 -18.892 -1.633 1.00 18.40 602 HIS A O 1
ATOM 4552 N N . THR A 1 603 ? -17.519 -20.795 -0.512 1.00 17.15 603 THR A N 1
ATOM 4553 C CA . THR A 1 603 ? -16.245 -20.659 0.191 1.00 21.75 603 THR A CA 1
ATOM 4554 C C . THR A 1 603 ? -15.052 -20.630 -0.751 1.00 19.20 603 THR A C 1
ATOM 4555 O O . THR A 1 603 ? -14.194 -19.741 -0.594 1.00 17.45 603 THR A O 1
ATOM 4559 N N . PRO A 1 604 ? -14.922 -21.526 -1.725 1.00 21.24 604 PRO A N 1
ATOM 4560 C CA . PRO A 1 604 ? -13.792 -21.388 -2.658 1.00 13.66 604 PRO A CA 1
ATOM 4561 C C . PRO A 1 604 ? -13.800 -20.100 -3.445 1.00 19.03 604 PRO A C 1
ATOM 4562 O O . PRO A 1 604 ? -12.719 -19.539 -3.681 1.00 19.06 604 PRO A O 1
ATOM 4566 N N . LEU A 1 605 ? -14.967 -19.594 -3.871 1.00 17.11 605 LEU A N 1
ATOM 4567 C CA . LEU A 1 605 ? -14.940 -18.350 -4.646 1.00 19.85 605 LEU A CA 1
ATOM 4568 C C . LEU A 1 605 ? -14.711 -17.146 -3.746 1.00 14.26 605 LEU A C 1
ATOM 4569 O O . LEU A 1 605 ? -14.210 -16.108 -4.210 1.00 15.17 605 LEU A O 1
ATOM 4574 N N . SER A 1 606 ? -15.088 -17.249 -2.472 1.00 18.78 606 SER A N 1
ATOM 4575 C CA . SER A 1 606 ? -14.744 -16.178 -1.540 1.00 25.17 606 SER A CA 1
ATOM 4576 C C . SER A 1 606 ? -13.249 -16.181 -1.267 1.00 25.33 606 SER A C 1
ATOM 4577 O O . SER A 1 606 ? -12.641 -15.124 -1.125 1.00 15.58 606 SER A O 1
ATOM 4580 N N . LEU A 1 607 ? -12.648 -17.369 -1.167 1.00 21.63 607 LEU A N 1
ATOM 4581 C CA . LEU A 1 607 ? -11.195 -17.460 -1.072 1.00 21.64 607 LEU A CA 1
ATOM 4582 C C . LEU A 1 607 ? -10.525 -16.838 -2.276 1.00 21.06 607 LEU A C 1
ATOM 4583 O O . LEU A 1 607 ? -9.645 -15.986 -2.134 1.00 21.47 607 LEU A O 1
ATOM 4588 N N . ALA A 1 608 ? -10.908 -17.279 -3.471 1.00 21.13 608 ALA A N 1
ATOM 4589 C CA . ALA A 1 608 ? -10.243 -16.821 -4.681 1.00 22.61 608 ALA A CA 1
ATOM 4590 C C . ALA A 1 608 ? -10.305 -15.311 -4.787 1.00 23.25 608 ALA A C 1
ATOM 4591 O O . ALA A 1 608 ? -9.349 -14.664 -5.223 1.00 23.08 608 ALA A O 1
ATOM 4593 N N . GLN A 1 609 ? -11.421 -14.723 -4.377 1.00 22.00 609 GLN A N 1
ATOM 4594 C CA . GLN A 1 609 ? -11.548 -13.287 -4.574 1.00 25.75 609 GLN A CA 1
ATOM 4595 C C . GLN A 1 609 ? -10.858 -12.511 -3.450 1.00 24.30 609 GLN A C 1
ATOM 4596 O O . GLN A 1 609 ? -10.189 -11.510 -3.706 1.00 13.56 609 GLN A O 1
ATOM 4602 N N . MET A 1 610 ? -10.925 -13.014 -2.221 1.00 18.20 610 MET A N 1
ATOM 4603 C CA . MET A 1 610 ? -10.167 -12.419 -1.129 1.00 27.18 610 MET A CA 1
ATOM 4604 C C . MET A 1 610 ? -8.658 -12.483 -1.366 1.00 28.43 610 MET A C 1
ATOM 4605 O O . MET A 1 610 ? -7.921 -11.587 -0.943 1.00 24.92 610 MET A O 1
ATOM 4610 N N . LEU A 1 611 ? -8.168 -13.545 -1.998 1.00 23.18 611 LEU A N 1
ATOM 4611 C CA . LEU A 1 611 ? -6.731 -13.761 -2.122 1.00 19.79 611 LEU A CA 1
ATOM 4612 C C . LEU A 1 611 ? -6.167 -13.333 -3.462 1.00 20.58 611 LEU A C 1
ATOM 4613 O O . LEU A 1 611 ? -4.958 -13.473 -3.689 1.00 26.54 611 LEU A O 1
ATOM 4618 N N . ALA A 1 612 ? -6.997 -12.802 -4.348 1.00 19.72 612 ALA A N 1
ATOM 4619 C CA . ALA A 1 612 ? -6.511 -12.461 -5.676 1.00 24.56 612 ALA A CA 1
ATOM 4620 C C . ALA A 1 612 ? -5.417 -11.399 -5.593 1.00 36.51 612 ALA A C 1
ATOM 4621 O O . ALA A 1 612 ? -4.414 -11.463 -6.316 1.00 32.09 612 ALA A O 1
ATOM 4623 N N . THR A 1 613 ? -5.579 -10.441 -4.687 1.00 23.92 613 THR A N 1
ATOM 4624 C CA . THR A 1 613 ? -4.600 -9.403 -4.438 1.00 33.76 613 THR A CA 1
ATOM 4625 C C . THR A 1 613 ? -3.783 -9.630 -3.171 1.00 34.07 613 THR A C 1
ATOM 4626 O O . THR A 1 613 ? -2.889 -8.831 -2.880 1.00 30.92 613 THR A O 1
ATOM 4630 N N . ARG A 1 614 ? -4.072 -10.672 -2.388 1.00 31.55 614 ARG A N 1
ATOM 4631 C CA . ARG A 1 614 ? -3.324 -10.926 -1.156 1.00 28.00 614 ARG A CA 1
ATOM 4632 C C . ARG A 1 614 ? -2.785 -12.349 -1.131 1.00 25.35 614 ARG A C 1
ATOM 4633 O O . ARG A 1 614 ? -3.019 -13.091 -0.178 1.00 20.44 614 ARG A O 1
ATOM 4641 N N . PRO A 1 615 ? -2.034 -12.756 -2.161 1.00 26.73 615 PRO A N 1
ATOM 4642 C CA . PRO A 1 615 ? -1.376 -14.065 -2.109 1.00 25.21 615 PRO A CA 1
ATOM 4643 C C . PRO A 1 615 ? -0.371 -14.174 -0.991 1.00 30.59 615 PRO A C 1
ATOM 4644 O O . PRO A 1 615 ? 0.029 -15.295 -0.654 1.00 27.06 615 PRO A O 1
ATOM 4648 N N . ASP A 1 616 ? 0.041 -13.045 -0.392 1.00 24.17 616 ASP A N 1
ATOM 4649 C CA . ASP A 1 616 ? 0.990 -13.092 0.714 1.00 24.80 616 ASP A CA 1
ATOM 4650 C C . ASP A 1 616 ? 0.350 -13.644 1.974 1.00 27.93 616 ASP A C 1
ATOM 4651 O O . ASP A 1 616 ? 1.050 -14.185 2.832 1.00 24.99 616 ASP A O 1
ATOM 4656 N N . LEU A 1 617 ? -0.971 -13.497 2.112 1.00 19.90 617 LEU A N 1
ATOM 4657 C CA . LEU A 1 617 ? -1.666 -14.045 3.272 1.00 24.76 617 LEU A CA 1
ATOM 4658 C C . LEU A 1 617 ? -1.801 -15.556 3.165 1.00 18.81 617 LEU A C 1
ATOM 4659 O O . LEU A 1 617 ? -1.545 -16.287 4.125 1.00 15.37 617 LEU A O 1
ATOM 4664 N N . PHE A 1 618 ? -2.281 -16.022 2.028 1.00 21.64 618 PHE A N 1
ATOM 4665 C CA . PHE A 1 618 ? -2.351 -17.437 1.732 1.00 18.37 618 PHE A CA 1
ATOM 4666 C C . PHE A 1 618 ? -2.168 -17.554 0.234 1.00 22.78 618 PHE A C 1
ATOM 4667 O O . PHE A 1 618 ? -2.869 -16.890 -0.534 1.00 23.52 618 PHE A O 1
ATOM 4675 N N . ASN A 1 619 ? -1.195 -18.362 -0.176 1.00 19.47 619 ASN A N 1
ATOM 4676 C CA . ASN A 1 619 ? -0.814 -18.436 -1.571 1.00 16.96 619 ASN A CA 1
ATOM 4677 C C . ASN A 1 619 ? -1.641 -19.557 -2.183 1.00 19.94 619 ASN A C 1
ATOM 4678 O O . ASN A 1 619 ? -1.200 -20.702 -2.334 1.00 21.88 619 ASN A O 1
ATOM 4683 N N . ILE A 1 620 ? -2.891 -19.216 -2.496 1.00 23.67 620 ILE A N 1
ATOM 4684 C CA . ILE A 1 620 ? -3.850 -20.221 -2.929 1.00 22.60 620 ILE A CA 1
ATOM 4685 C C . ILE A 1 620 ? -3.391 -20.890 -4.222 1.00 23.87 620 ILE A C 1
ATOM 4686 O O . ILE A 1 620 ? -3.587 -22.088 -4.405 1.00 19.62 620 ILE A O 1
ATOM 4691 N N . TYR A 1 621 ? -2.767 -20.140 -5.131 1.00 20.18 621 TYR A N 1
ATOM 4692 C CA . TYR A 1 621 ? -2.323 -20.696 -6.404 1.00 22.65 621 TYR A CA 1
ATOM 4693 C C . TYR A 1 621 ? -0.823 -20.950 -6.470 1.00 24.17 621 TYR A C 1
ATOM 4694 O O . TYR A 1 621 ? -0.325 -21.293 -7.534 1.00 27.81 621 TYR A O 1
ATOM 4703 N N . GLY A 1 622 ? -0.088 -20.808 -5.373 1.00 24.69 622 GLY A N 1
ATOM 4704 C CA . GLY A 1 622 ? 1.357 -20.912 -5.420 1.00 22.81 622 GLY A CA 1
ATOM 4705 C C . GLY A 1 622 ? 1.873 -22.330 -5.166 1.00 26.71 622 GLY A C 1
ATOM 4706 O O . GLY A 1 622 ? 1.120 -23.256 -4.882 1.00 22.88 622 GLY A O 1
ATOM 4707 N N . GLU A 1 623 ? 3.192 -22.473 -5.277 1.00 22.20 623 GLU A N 1
ATOM 4708 C CA . GLU A 1 623 ? 3.870 -23.706 -4.889 1.00 29.05 623 GLU A CA 1
ATOM 4709 C C . GLU A 1 623 ? 3.566 -24.051 -3.441 1.00 31.41 623 GLU A C 1
ATOM 4710 O O . GLU A 1 623 ? 3.477 -23.175 -2.585 1.00 25.96 623 GLU A O 1
ATOM 4716 N N . PHE A 1 624 ? 3.409 -25.338 -3.152 1.00 24.96 624 PHE A N 1
ATOM 4717 C CA . PHE A 1 624 ? 3.132 -25.770 -1.788 1.00 23.83 624 PHE A CA 1
ATOM 4718 C C . PHE A 1 624 ? 4.086 -26.914 -1.463 1.00 28.37 624 PHE A C 1
ATOM 4719 O O . PHE A 1 624 ? 4.024 -27.976 -2.091 1.00 25.27 624 PHE A O 1
ATOM 4727 N N . LEU A 1 625 ? 4.991 -26.688 -0.516 1.00 27.36 625 LEU A N 1
ATOM 4728 C CA . LEU A 1 625 ? 6.108 -27.600 -0.254 1.00 29.98 625 LEU A CA 1
ATOM 4729 C C . LEU A 1 625 ? 6.706 -28.117 -1.552 1.00 19.17 625 LEU A C 1
ATOM 4730 O O . LEU A 1 625 ? 6.723 -29.315 -1.825 1.00 24.31 625 LEU A O 1
ATOM 4735 N N . LYS A 1 626 ? 7.173 -27.181 -2.371 1.00 29.71 626 LYS A N 1
ATOM 4736 C CA . LYS A 1 626 ? 7.844 -27.480 -3.641 1.00 32.89 626 LYS A CA 1
ATOM 4737 C C . LYS A 1 626 ? 6.995 -28.336 -4.575 1.00 27.76 626 LYS A C 1
ATOM 4738 O O . LYS A 1 626 ? 7.530 -28.966 -5.488 1.00 29.85 626 LYS A O 1
ATOM 4744 N N . ASN A 1 627 ? 5.676 -28.375 -4.373 1.00 29.63 627 ASN A N 1
ATOM 4745 C CA . ASN A 1 627 ? 4.761 -29.007 -5.314 1.00 31.57 627 ASN A CA 1
ATOM 4746 C C . ASN A 1 627 ? 3.884 -27.960 -5.974 1.00 29.13 627 ASN A C 1
ATOM 4747 O O . ASN A 1 627 ? 3.384 -27.050 -5.316 1.00 26.09 627 ASN A O 1
ATOM 4752 N N . ASN A 1 628 ? 3.691 -28.105 -7.269 1.00 28.95 628 ASN A N 1
ATOM 4753 C CA . ASN A 1 628 ? 2.857 -27.185 -8.010 1.00 34.20 628 ASN A CA 1
ATOM 4754 C C . ASN A 1 628 ? 1.496 -27.793 -8.271 1.00 32.30 628 ASN A C 1
ATOM 4755 O O . ASN A 1 628 ? 1.306 -29.011 -8.208 1.00 34.11 628 ASN A O 1
ATOM 4760 N N . ASN A 1 629 ? 0.534 -26.911 -8.530 1.00 29.96 629 ASN A N 1
ATOM 4761 C CA . ASN A 1 629 ? -0.764 -27.332 -9.015 1.00 26.15 629 ASN A CA 1
ATOM 4762 C C . ASN A 1 629 ? -1.484 -28.168 -7.983 1.00 25.83 629 ASN A C 1
ATOM 4763 O O . ASN A 1 629 ? -2.308 -29.011 -8.331 1.00 19.62 629 ASN A O 1
ATOM 4768 N N . VAL A 1 630 ? -1.169 -27.927 -6.716 1.00 18.38 630 VAL A N 1
ATOM 4769 C CA . VAL A 1 630 ? -1.853 -28.602 -5.628 1.00 19.95 630 VAL A CA 1
ATOM 4770 C C . VAL A 1 630 ? -3.236 -27.976 -5.471 1.00 24.41 630 VAL A C 1
ATOM 4771 O O . VAL A 1 630 ? -3.351 -26.775 -5.202 1.00 18.19 630 VAL A O 1
ATOM 4775 N N . ILE A 1 631 ? -4.283 -28.794 -5.626 1.00 24.43 631 ILE A N 1
ATOM 4776 C CA . ILE A 1 631 ? -5.692 -28.373 -5.566 1.00 22.18 631 ILE A CA 1
ATOM 4777 C C . ILE A 1 631 ? -6.034 -27.473 -6.742 1.00 22.34 631 ILE A C 1
ATOM 4778 O O . ILE A 1 631 ? -6.969 -27.755 -7.493 1.00 24.63 631 ILE A O 1
ATOM 4783 N N . PHE A 1 632 ? -5.308 -26.373 -6.895 1.00 18.29 632 PHE A N 1
ATOM 4784 C CA . PHE A 1 632 ? -5.490 -25.478 -8.028 1.00 14.95 632 PHE A CA 1
ATOM 4785 C C . PHE A 1 632 ? -4.233 -25.505 -8.874 1.00 24.26 632 PHE A C 1
ATOM 4786 O O . PHE A 1 632 ? -3.130 -25.717 -8.365 1.00 17.97 632 PHE A O 1
ATOM 4794 N N . ASN A 1 633 ? -4.392 -25.266 -10.168 1.00 20.85 633 ASN A N 1
ATOM 4795 C CA . ASN A 1 633 ? -3.208 -25.078 -10.987 1.00 21.63 633 ASN A CA 1
ATOM 4796 C C . ASN A 1 633 ? -2.595 -23.723 -10.689 1.00 18.90 633 ASN A C 1
ATOM 4797 O O . ASN A 1 633 ? -3.310 -22.736 -10.496 1.00 23.77 633 ASN A O 1
ATOM 4802 N N . ASN A 1 634 ? -1.264 -23.687 -10.630 1.00 23.37 634 ASN A N 1
ATOM 4803 C CA . ASN A 1 634 ? -0.558 -22.423 -10.409 1.00 20.86 634 ASN A CA 1
ATOM 4804 C C . ASN A 1 634 ? -0.971 -21.363 -11.420 1.00 22.86 634 ASN A C 1
ATOM 4805 O O . ASN A 1 634 ? -0.898 -20.174 -11.124 1.00 25.93 634 ASN A O 1
ATOM 4810 N N . ALA A 1 635 ? -1.422 -21.765 -12.607 1.00 29.69 635 ALA A N 1
ATOM 4811 C CA . ALA A 1 635 ? -1.840 -20.800 -13.618 1.00 26.04 635 ALA A CA 1
ATOM 4812 C C . ALA A 1 635 ? -3.216 -20.203 -13.347 1.00 35.35 635 ALA A C 1
ATOM 4813 O O . ALA A 1 635 ? -3.585 -19.211 -13.990 1.00 27.06 635 ALA A O 1
ATOM 4815 N N . ALA A 1 636 ? -3.987 -20.779 -12.430 1.00 26.97 636 ALA A N 1
ATOM 4816 C CA . ALA A 1 636 ? -5.324 -20.261 -12.187 1.00 25.93 636 ALA A CA 1
ATOM 4817 C C . ALA A 1 636 ? -5.242 -18.815 -11.724 1.00 28.61 636 ALA A C 1
ATOM 4818 O O . ALA A 1 636 ? -4.425 -18.460 -10.874 1.00 30.42 636 ALA A O 1
ATOM 4820 N N . LYS A 1 637 ? -6.094 -17.986 -12.297 1.00 26.83 637 LYS A N 1
ATOM 4821 C CA . LYS A 1 637 ? -6.221 -16.593 -11.930 1.00 16.96 637 LYS A CA 1
ATOM 4822 C C . LYS A 1 637 ? -7.543 -16.300 -11.253 1.00 26.41 637 LYS A C 1
ATOM 4823 O O . LYS A 1 637 ? -7.841 -15.133 -10.964 1.00 29.56 637 LYS A O 1
ATOM 4829 N N . GLY A 1 638 ? -8.362 -17.318 -11.046 1.00 20.92 638 GLY A N 1
ATOM 4830 C CA . GLY A 1 638 ? -9.623 -17.129 -10.370 1.00 15.96 638 GLY A CA 1
ATOM 4831 C C . GLY A 1 638 ? -10.491 -18.355 -10.497 1.00 21.95 638 GLY A C 1
ATOM 4832 O O . GLY A 1 638 ? -10.122 -19.364 -11.109 1.00 22.05 638 GLY A O 1
ATOM 4833 N N . LEU A 1 639 ? -11.668 -18.235 -9.919 1.00 21.03 639 LEU A N 1
ATOM 4834 C CA . LEU A 1 639 ? -12.675 -19.277 -9.973 1.00 18.87 639 LEU A CA 1
ATOM 4835 C C . LEU A 1 639 ? -13.970 -18.646 -10.434 1.00 25.11 639 LEU A C 1
ATOM 4836 O O . LEU A 1 639 ? -14.269 -17.512 -10.050 1.00 27.33 639 LEU A O 1
ATOM 4841 N N . ALA A 1 640 ? -14.700 -19.357 -11.304 1.00 24.90 640 ALA A N 1
ATOM 4842 C CA . ALA A 1 640 ? -16.047 -18.976 -11.714 1.00 21.79 640 ALA A CA 1
ATOM 4843 C C . ALA A 1 640 ? -16.965 -20.186 -11.688 1.00 21.66 640 ALA A C 1
ATOM 4844 O O . ALA A 1 640 ? -16.543 -21.305 -11.993 1.00 18.61 640 ALA A O 1
ATOM 4846 N N . THR A 1 641 ? -18.232 -19.945 -11.332 1.00 23.58 641 THR A N 1
ATOM 4847 C CA . THR A 1 641 ? -19.251 -20.975 -11.431 1.00 19.51 641 THR A CA 1
ATOM 4848 C C . THR A 1 641 ? -19.419 -21.407 -12.875 1.00 21.94 641 THR A C 1
ATOM 4849 O O . THR A 1 641 ? -19.314 -20.601 -13.798 1.00 17.05 641 THR A O 1
ATOM 4853 N N . THR A 1 642 ? -19.675 -22.698 -13.062 1.00 18.23 642 THR A N 1
ATOM 4854 C CA . THR A 1 642 ? -19.816 -23.288 -14.381 1.00 25.57 642 THR A CA 1
ATOM 4855 C C . THR A 1 642 ? -21.244 -23.072 -14.874 1.00 19.69 642 THR A C 1
ATOM 4856 O O . THR A 1 642 ? -22.195 -23.488 -14.206 1.00 19.21 642 THR A O 1
ATOM 4860 N N . GLU A 1 643 ? -21.400 -22.407 -16.018 1.00 15.53 643 GLU A N 1
ATOM 4861 C CA . GLU A 1 643 ? -22.721 -22.262 -16.607 1.00 16.09 643 GLU A CA 1
ATOM 4862 C C . GLU A 1 643 ? -23.270 -23.622 -17.023 1.00 25.52 643 GLU A C 1
ATOM 4863 O O . GLU A 1 643 ? -22.555 -24.460 -17.586 1.00 25.49 643 GLU A O 1
ATOM 4869 N N . LYS A 1 644 ? -24.553 -23.842 -16.716 1.00 26.57 644 LYS A N 1
ATOM 4870 C CA . LYS A 1 644 ? -25.230 -25.063 -17.138 1.00 29.45 644 LYS A CA 1
ATOM 4871 C C . LYS A 1 644 ? -25.056 -25.302 -18.635 1.00 22.01 644 LYS A C 1
ATOM 4872 O O . LYS A 1 644 ? -24.814 -26.429 -19.064 1.00 34.36 644 LYS A O 1
ATOM 4875 N N . LEU A 1 645 ? -25.169 -24.260 -19.451 1.00 21.16 645 LEU A N 1
ATOM 4876 C CA . LEU A 1 645 ? -25.045 -24.481 -20.889 1.00 27.07 645 LEU A CA 1
ATOM 4877 C C . LEU A 1 645 ? -23.643 -24.936 -21.269 1.00 24.87 645 LEU A C 1
ATOM 4878 O O . LEU A 1 645 ? -23.488 -25.737 -22.195 1.00 23.78 645 LEU A O 1
ATOM 4883 N N . ASP A 1 646 ? -22.606 -24.415 -20.591 1.00 21.97 646 ASP A N 1
ATOM 4884 C CA . ASP A 1 646 ? -21.255 -24.913 -20.828 1.00 26.69 646 ASP A CA 1
ATOM 4885 C C . ASP A 1 646 ? -21.131 -26.360 -20.370 1.00 20.48 646 ASP A C 1
ATOM 4886 O O . ASP A 1 646 ? -20.569 -27.192 -21.082 1.00 27.57 646 ASP A O 1
ATOM 4891 N N . PHE A 1 647 ? -21.659 -26.676 -19.188 1.00 20.57 647 PHE A N 1
ATOM 4892 C CA . PHE A 1 647 ? -21.773 -28.069 -18.775 1.00 22.35 647 PHE A CA 1
ATOM 4893 C C . PHE A 1 647 ? -22.419 -28.906 -19.869 1.00 30.30 647 PHE A C 1
ATOM 4894 O O . PHE A 1 647 ? -21.877 -29.936 -20.297 1.00 24.79 647 PHE A O 1
ATOM 4902 N N . GLU A 1 648 ? -23.592 -28.471 -20.335 1.00 23.40 648 GLU A N 1
ATOM 4903 C CA . GLU A 1 648 ? -24.344 -29.278 -21.281 1.00 26.83 648 GLU A CA 1
ATOM 4904 C C . GLU A 1 648 ? -23.600 -29.423 -22.592 1.00 23.50 648 GLU A C 1
ATOM 4905 O O . GLU A 1 648 ? -23.563 -30.517 -23.163 1.00 20.43 648 GLU A O 1
ATOM 4911 N N . LYS A 1 649 ? -22.938 -28.355 -23.046 1.00 20.39 649 LYS A N 1
ATOM 4912 C CA . LYS A 1 649 ? -22.104 -28.486 -24.228 1.00 22.48 649 LYS A CA 1
ATOM 4913 C C . LYS A 1 649 ? -20.965 -29.482 -23.998 1.00 22.80 649 LYS A C 1
ATOM 4914 O O . LYS A 1 649 ? -20.663 -30.297 -24.876 1.00 25.39 649 LYS A O 1
ATOM 4920 N N . PHE A 1 650 ? -20.325 -29.444 -22.822 1.00 24.33 650 PHE A N 1
ATOM 4921 C CA . PHE A 1 650 ? -19.247 -30.395 -22.555 1.00 27.97 650 PHE A CA 1
ATOM 4922 C C . PHE A 1 650 ? -19.769 -31.825 -22.581 1.00 32.65 650 PHE A C 1
ATOM 4923 O O . PHE A 1 650 ? -19.075 -32.737 -23.042 1.00 26.48 650 PHE A O 1
ATOM 4931 N N . LYS A 1 651 ? -20.998 -32.037 -22.107 1.00 23.52 651 LYS A N 1
ATOM 4932 C CA . LYS A 1 651 ? -21.581 -33.374 -22.156 1.00 23.84 651 LYS A CA 1
ATOM 4933 C C . LYS A 1 651 ? -21.856 -33.810 -23.585 1.00 23.54 651 LYS A C 1
ATOM 4934 O O . LYS A 1 651 ? -21.669 -34.984 -23.925 1.00 26.97 651 LYS A O 1
ATOM 4940 N N . THR A 1 652 ? -22.303 -32.892 -24.438 1.00 21.33 652 THR A N 1
ATOM 4941 C CA . THR A 1 652 ? -22.575 -33.285 -25.815 1.00 30.40 652 THR A CA 1
ATOM 4942 C C . THR A 1 652 ? -21.277 -33.644 -26.520 1.00 33.55 652 THR A C 1
ATOM 4943 O O . THR A 1 652 ? -21.199 -34.665 -27.216 1.00 28.52 652 THR A O 1
ATOM 4947 N N . ILE A 1 653 ? -20.234 -32.836 -26.316 1.00 23.66 653 ILE A N 1
ATOM 4948 C CA . ILE A 1 653 ? -18.942 -33.130 -26.921 1.00 23.71 653 ILE A CA 1
ATOM 4949 C C . ILE A 1 653 ? -18.470 -34.522 -26.517 1.00 31.40 653 ILE A C 1
ATOM 4950 O O . ILE A 1 653 ? -18.104 -35.347 -27.363 1.00 32.25 653 ILE A O 1
ATOM 4955 N N . HIS A 1 654 ? -18.456 -34.796 -25.214 1.00 27.55 654 HIS A N 1
ATOM 4956 C CA . HIS A 1 654 ? -18.099 -36.126 -24.735 1.00 29.05 654 HIS A CA 1
ATOM 4957 C C . HIS A 1 654 ? -18.989 -37.208 -25.340 1.00 39.30 654 HIS A C 1
ATOM 4958 O O . HIS A 1 654 ? -18.505 -38.296 -25.679 1.00 27.90 654 HIS A O 1
ATOM 4965 N N . ASP A 1 655 ? -20.297 -36.940 -25.476 1.00 32.71 655 ASP A N 1
ATOM 4966 C CA . ASP A 1 655 ? -21.177 -37.960 -26.038 1.00 32.09 655 ASP A CA 1
ATOM 4967 C C . ASP A 1 655 ? -20.766 -38.295 -27.462 1.00 35.96 655 ASP A C 1
ATOM 4968 O O . ASP A 1 655 ? -20.692 -39.473 -27.837 1.00 32.08 655 ASP A O 1
ATOM 4973 N N . VAL A 1 656 ? -20.463 -37.275 -28.264 1.00 23.90 656 VAL A N 1
ATOM 4974 C CA . VAL A 1 656 ? -20.009 -37.526 -29.630 1.00 32.41 656 VAL A CA 1
ATOM 4975 C C . VAL A 1 656 ? -18.712 -38.332 -29.620 1.00 38.30 656 VAL A C 1
ATOM 4976 O O . VAL A 1 656 ? -18.498 -39.210 -30.464 1.00 27.16 656 VAL A O 1
ATOM 4980 N N . ILE A 1 657 ? -17.821 -38.031 -28.675 1.00 37.67 657 ILE A N 1
ATOM 4981 C CA . ILE A 1 657 ? -16.522 -38.692 -28.627 1.00 38.23 657 ILE A CA 1
ATOM 4982 C C . ILE A 1 657 ? -16.648 -40.102 -28.078 1.00 36.87 657 ILE A C 1
ATOM 4983 O O . ILE A 1 657 ? -15.902 -40.999 -28.484 1.00 43.89 657 ILE A O 1
ATOM 4988 N N . SER A 1 658 ? -17.575 -40.324 -27.150 1.00 34.40 658 SER A N 1
ATOM 4989 C CA . SER A 1 658 ? -17.862 -41.681 -26.709 1.00 46.52 658 SER A CA 1
ATOM 4990 C C . SER A 1 658 ? -18.486 -42.490 -27.833 1.00 45.92 658 SER A C 1
ATOM 4991 O O . SER A 1 658 ? -18.199 -43.685 -27.980 1.00 52.80 658 SER A O 1
ATOM 4994 N N . SER A 1 659 ? -19.331 -41.853 -28.644 1.00 35.34 659 SER A N 1
ATOM 4995 C CA . SER A 1 659 ? -19.876 -42.529 -29.815 1.00 48.57 659 SER A CA 1
ATOM 4996 C C . SER A 1 659 ? -18.761 -43.029 -30.727 1.00 49.24 659 SER A C 1
ATOM 4997 O O . SER A 1 659 ? -18.711 -44.217 -31.070 1.00 55.18 659 SER A O 1
ATOM 5000 N N . CYS A 1 660 ? -17.861 -42.132 -31.136 1.00 44.39 660 CYS A N 1
ATOM 5001 C CA . CYS A 1 660 ? -16.683 -42.517 -31.904 1.00 51.55 660 CYS A CA 1
ATOM 5002 C C . CYS A 1 660 ? -15.798 -43.520 -31.173 1.00 54.44 660 CYS A C 1
ATOM 5003 O O . CYS A 1 660 ? -14.815 -43.988 -31.759 1.00 57.39 660 CYS A O 1
ATOM 5006 N N . GLY A 1 661 ? -16.101 -43.841 -29.915 1.00 55.46 661 GLY A N 1
ATOM 5007 C CA . GLY A 1 661 ? -15.257 -44.735 -29.145 1.00 55.18 661 GLY A CA 1
ATOM 5008 C C . GLY A 1 661 ? -13.888 -44.168 -28.835 1.00 63.61 661 GLY A C 1
ATOM 5009 O O . GLY A 1 661 ? -12.911 -44.924 -28.794 1.00 62.12 661 GLY A O 1
ATOM 5010 N N . LEU A 1 662 ? -13.789 -42.855 -28.618 1.00 47.02 662 LEU A N 1
ATOM 5011 C CA . LEU A 1 662 ? -12.497 -42.196 -28.405 1.00 49.15 662 LEU A CA 1
ATOM 5012 C C . LEU A 1 662 ? -12.368 -41.603 -27.005 1.00 43.05 662 LEU A C 1
ATOM 5013 O O . LEU A 1 662 ? -13.265 -41.762 -26.175 1.00 50.82 662 LEU A O 1
ATOM 5018 N N . TYR B 1 5 ? -21.090 13.044 -22.993 1.00 34.79 5 TYR B N 1
ATOM 5019 C CA . TYR B 1 5 ? -19.671 13.362 -22.942 1.00 39.04 5 TYR B CA 1
ATOM 5020 C C . TYR B 1 5 ? -18.783 12.107 -22.943 1.00 38.97 5 TYR B C 1
ATOM 5021 O O . TYR B 1 5 ? -18.954 11.215 -22.113 1.00 40.24 5 TYR B O 1
ATOM 5030 N N . LYS B 1 6 ? -17.806 12.074 -23.850 1.00 31.37 6 LYS B N 1
ATOM 5031 C CA . LYS B 1 6 ? -16.946 10.912 -24.064 1.00 35.77 6 LYS B CA 1
ATOM 5032 C C . LYS B 1 6 ? -15.656 11.058 -23.259 1.00 35.74 6 LYS B C 1
ATOM 5033 O O . LYS B 1 6 ? -14.803 11.895 -23.573 1.00 32.58 6 LYS B O 1
ATOM 5039 N N . LEU B 1 7 ? -15.514 10.232 -22.233 1.00 29.44 7 LEU B N 1
ATOM 5040 C CA . LEU B 1 7 ? -14.283 10.133 -21.472 1.00 31.91 7 LEU B CA 1
ATOM 5041 C C . LEU B 1 7 ? -13.419 9.069 -22.124 1.00 35.86 7 LEU B C 1
ATOM 5042 O O . LEU B 1 7 ? -13.873 7.939 -22.334 1.00 30.92 7 LEU B O 1
ATOM 5047 N N . CYS B 1 8 ? -12.194 9.441 -22.475 1.00 27.46 8 CYS B N 1
ATOM 5048 C CA . CYS B 1 8 ? -11.243 8.511 -23.052 1.00 30.79 8 CYS B CA 1
ATOM 5049 C C . CYS B 1 8 ? -10.527 7.775 -21.933 1.00 28.41 8 CYS B C 1
ATOM 5050 O O . CYS B 1 8 ? -10.137 8.372 -20.930 1.00 29.60 8 CYS B O 1
ATOM 5053 N N . VAL B 1 9 ? -10.357 6.476 -22.100 1.00 27.46 9 VAL B N 1
ATOM 5054 C CA . VAL B 1 9 ? -9.761 5.689 -21.028 1.00 34.19 9 VAL B CA 1
ATOM 5055 C C . VAL B 1 9 ? -8.750 4.739 -21.655 1.00 29.51 9 VAL B C 1
ATOM 5056 O O . VAL B 1 9 ? -9.014 4.197 -22.732 1.00 31.23 9 VAL B O 1
ATOM 5060 N N . PRO B 1 10 ? -7.571 4.541 -21.066 1.00 32.83 10 PRO B N 1
ATOM 5061 C CA . PRO B 1 10 ? -6.710 3.460 -21.549 1.00 33.83 10 PRO B CA 1
ATOM 5062 C C . PRO B 1 10 ? -7.476 2.147 -21.505 1.00 33.60 10 PRO B C 1
ATOM 5063 O O . PRO B 1 10 ? -8.082 1.799 -20.491 1.00 32.34 10 PRO B O 1
ATOM 5067 N N . ALA B 1 11 ? -7.461 1.439 -22.634 1.00 31.45 11 ALA B N 1
ATOM 5068 C CA . ALA B 1 11 ? -8.221 0.208 -22.835 1.00 32.00 11 ALA B CA 1
ATOM 5069 C C . ALA B 1 11 ? -8.242 -0.710 -21.620 1.00 26.26 11 ALA B C 1
ATOM 5070 O O . ALA B 1 11 ? -9.296 -1.265 -21.293 1.00 35.16 11 ALA B O 1
ATOM 5072 N N . ALA B 1 12 ? -7.110 -0.864 -20.934 1.00 27.99 12 ALA B N 1
ATOM 5073 C CA . ALA B 1 12 ? -7.031 -1.848 -19.856 1.00 40.13 12 ALA B CA 1
ATOM 5074 C C . ALA B 1 12 ? -7.871 -1.475 -18.643 1.00 42.93 12 ALA B C 1
ATOM 5075 O O . ALA B 1 12 ? -8.001 -2.293 -17.725 1.00 34.65 12 ALA B O 1
ATOM 5077 N N . TYR B 1 13 ? -8.416 -0.259 -18.604 1.00 38.60 13 TYR B N 1
ATOM 5078 C CA . TYR B 1 13 ? -9.344 0.151 -17.559 1.00 33.97 13 TYR B CA 1
ATOM 5079 C C . TYR B 1 13 ? -10.705 0.464 -18.151 1.00 32.45 13 TYR B C 1
ATOM 5080 O O . TYR B 1 13 ? -11.507 1.157 -17.530 1.00 31.33 13 TYR B O 1
ATOM 5089 N N . MET B 1 14 ? -10.955 -0.008 -19.370 1.00 32.02 14 MET B N 1
ATOM 5090 C CA . MET B 1 14 ? -12.280 0.102 -19.944 1.00 29.57 14 MET B CA 1
ATOM 5091 C C . MET B 1 14 ? -13.307 -0.499 -19.003 1.00 42.54 14 MET B C 1
ATOM 5092 O O . MET B 1 14 ? -14.342 0.118 -18.707 1.00 32.50 14 MET B O 1
ATOM 5097 N N . LYS B 1 15 ? -13.025 -1.715 -18.519 1.00 42.27 15 LYS B N 1
ATOM 5098 C CA . LYS B 1 15 ? -13.929 -2.366 -17.583 1.00 39.15 15 LYS B CA 1
ATOM 5099 C C . LYS B 1 15 ? -14.185 -1.483 -16.376 1.00 32.06 15 LYS B C 1
ATOM 5100 O O . LYS B 1 15 ? -15.332 -1.336 -15.944 1.00 29.97 15 LYS B O 1
ATOM 5103 N N . ASP B 1 16 ? -13.131 -0.879 -15.824 1.00 29.44 16 ASP B N 1
ATOM 5104 C CA . ASP B 1 16 ? -13.309 0.038 -14.698 1.00 34.56 16 ASP B CA 1
ATOM 5105 C C . ASP B 1 16 ? -14.113 1.260 -15.091 1.00 33.43 16 ASP B C 1
ATOM 5106 O O . ASP B 1 16 ? -14.906 1.773 -14.288 1.00 34.74 16 ASP B O 1
ATOM 5111 N N . CYS B 1 17 ? -13.917 1.759 -16.314 1.00 33.61 17 CYS B N 1
ATOM 5112 C CA . CYS B 1 17 ? -14.692 2.922 -16.737 1.00 29.52 17 CYS B CA 1
ATOM 5113 C C . CYS B 1 17 ? -16.168 2.570 -16.824 1.00 35.23 17 CYS B C 1
ATOM 5114 O O . CYS B 1 17 ? -17.026 3.370 -16.444 1.00 31.08 17 CYS B O 1
ATOM 5117 N N . GLU B 1 18 ? -16.476 1.367 -17.312 1.00 35.37 18 GLU B N 1
ATOM 5118 C CA . GLU B 1 18 ? -17.864 0.919 -17.400 1.00 38.19 18 GLU B CA 1
ATOM 5119 C C . GLU B 1 18 ? -18.518 0.851 -16.023 1.00 41.47 18 GLU B C 1
ATOM 5120 O O . GLU B 1 18 ? -19.657 1.299 -15.845 1.00 39.01 18 GLU B O 1
ATOM 5126 N N . GLN B 1 19 ? -17.818 0.285 -15.036 1.00 39.96 19 GLN B N 1
ATOM 5127 C CA . GLN B 1 19 ? -18.364 0.247 -13.683 1.00 31.99 19 GLN B CA 1
ATOM 5128 C C . GLN B 1 19 ? -18.608 1.652 -13.149 1.00 34.96 19 GLN B C 1
ATOM 5129 O O . GLN B 1 19 ? -19.607 1.897 -12.462 1.00 34.16 19 GLN B O 1
ATOM 5135 N N . MET B 1 20 ? -17.710 2.590 -13.458 1.00 30.72 20 MET B N 1
ATOM 5136 C CA . MET B 1 20 ? -17.943 3.974 -13.075 1.00 32.38 20 MET B CA 1
ATOM 5137 C C . MET B 1 20 ? -19.241 4.486 -13.672 1.00 43.81 20 MET B C 1
ATOM 5138 O O . MET B 1 20 ? -19.941 5.295 -13.050 1.00 38.45 20 MET B O 1
ATOM 5143 N N . LEU B 1 21 ? -19.558 4.057 -14.896 1.00 41.97 21 LEU B N 1
ATOM 5144 C CA . LEU B 1 21 ? -20.790 4.513 -15.527 1.00 46.50 21 LEU B CA 1
ATOM 5145 C C . LEU B 1 21 ? -21.995 4.134 -14.693 1.00 44.65 21 LEU B C 1
ATOM 5146 O O . LEU B 1 21 ? -22.964 4.895 -14.611 1.00 45.72 21 LEU B O 1
ATOM 5151 N N . GLU B 1 22 ? -21.949 2.965 -14.057 1.00 41.36 22 GLU B N 1
ATOM 5152 C CA . GLU B 1 22 ? -23.057 2.559 -13.206 1.00 44.64 22 GLU B CA 1
ATOM 5153 C C . GLU B 1 22 ? -23.180 3.449 -11.978 1.00 42.23 22 GLU B C 1
ATOM 5154 O O . GLU B 1 22 ? -24.294 3.674 -11.488 1.00 49.83 22 GLU B O 1
ATOM 5160 N N . VAL B 1 23 ? -22.069 3.989 -11.489 1.00 39.21 23 VAL B N 1
ATOM 5161 C CA . VAL B 1 23 ? -22.074 4.748 -10.244 1.00 36.63 23 VAL B CA 1
ATOM 5162 C C . VAL B 1 23 ? -23.189 5.779 -10.343 1.00 45.44 23 VAL B C 1
ATOM 5163 O O . VAL B 1 23 ? -23.188 6.602 -11.266 1.00 44.05 23 VAL B O 1
ATOM 5167 N N . PRO B 1 24 ? -24.178 5.751 -9.461 1.00 52.94 24 PRO B N 1
ATOM 5168 C CA . PRO B 1 24 ? -25.269 6.718 -9.582 1.00 51.70 24 PRO B CA 1
ATOM 5169 C C . PRO B 1 24 ? -24.893 8.078 -9.009 1.00 56.32 24 PRO B C 1
ATOM 5170 O O . PRO B 1 24 ? -24.188 8.191 -8.000 1.00 48.47 24 PRO B O 1
ATOM 5174 N N . THR B 1 25 ? -25.372 9.123 -9.679 1.00 45.87 25 THR B N 1
ATOM 5175 C CA . THR B 1 25 ? -25.022 10.485 -9.317 1.00 56.90 25 THR B CA 1
ATOM 5176 C C . THR B 1 25 ? -26.276 11.344 -9.336 1.00 47.83 25 THR B C 1
ATOM 5177 O O . THR B 1 25 ? -27.267 11.015 -9.989 1.00 42.50 25 THR B O 1
ATOM 5181 N N . LYS B 1 26 ? -26.216 12.458 -8.605 1.00 44.23 26 LYS B N 1
ATOM 5182 C CA . LYS B 1 26 ? -27.302 13.432 -8.665 1.00 51.94 26 LYS B CA 1
ATOM 5183 C C . LYS B 1 26 ? -27.486 13.982 -10.075 1.00 50.61 26 LYS B C 1
ATOM 5184 O O . LYS B 1 26 ? -28.596 14.375 -10.454 1.00 54.61 26 LYS B O 1
ATOM 5186 N N . SER B 1 27 ? -26.417 14.016 -10.863 1.00 50.38 27 SER B N 1
ATOM 5187 C CA . SER B 1 27 ? -26.442 14.608 -12.190 1.00 53.01 27 SER B CA 1
ATOM 5188 C C . SER B 1 27 ? -26.856 13.569 -13.219 1.00 49.26 27 SER B C 1
ATOM 5189 O O . SER B 1 27 ? -26.340 12.450 -13.219 1.00 47.49 27 SER B O 1
ATOM 5192 N N . LYS B 1 28 ? -27.774 13.952 -14.105 1.00 55.91 28 LYS B N 1
ATOM 5193 C CA . LYS B 1 28 ? -28.200 13.104 -15.212 1.00 57.56 28 LYS B CA 1
ATOM 5194 C C . LYS B 1 28 ? -27.210 13.116 -16.382 1.00 55.04 28 LYS B C 1
ATOM 5195 O O . LYS B 1 28 ? -27.521 12.568 -17.447 1.00 54.23 28 LYS B O 1
ATOM 5197 N N . VAL B 1 29 ? -26.033 13.721 -16.207 1.00 49.70 29 VAL B N 1
ATOM 5198 C CA . VAL B 1 29 ? -25.044 13.777 -17.281 1.00 50.83 29 VAL B CA 1
ATOM 5199 C C . VAL B 1 29 ? -24.603 12.362 -17.618 1.00 47.87 29 VAL B C 1
ATOM 5200 O O . VAL B 1 29 ? -24.128 11.623 -16.747 1.00 49.51 29 VAL B O 1
ATOM 5204 N N . ALA B 1 30 ? -24.743 11.980 -18.885 1.00 45.82 30 ALA B N 1
ATOM 5205 C CA . ALA B 1 30 ? -24.454 10.622 -19.337 1.00 47.67 30 ALA B CA 1
ATOM 5206 C C . ALA B 1 30 ? -23.049 10.594 -19.923 1.00 48.81 30 ALA B C 1
ATOM 5207 O O . ALA B 1 30 ? -22.797 11.202 -20.967 1.00 59.58 30 ALA B O 1
ATOM 5209 N N . LEU B 1 31 ? -22.136 9.897 -19.251 1.00 49.78 31 LEU B N 1
ATOM 5210 C CA . LEU B 1 31 ? -20.789 9.715 -19.766 1.00 42.19 31 LEU B CA 1
ATOM 5211 C C . LEU B 1 31 ? -20.720 8.510 -20.697 1.00 38.63 31 LEU B C 1
ATOM 5212 O O . LEU B 1 31 ? -21.585 7.632 -20.697 1.00 46.51 31 LEU B O 1
ATOM 5217 N N . GLU B 1 32 ? -19.676 8.492 -21.511 1.00 41.77 32 GLU B N 1
ATOM 5218 C CA . GLU B 1 32 ? -19.362 7.367 -22.374 1.00 42.59 32 GLU B CA 1
ATOM 5219 C C . GLU B 1 32 ? -17.895 7.020 -22.202 1.00 36.38 32 GLU B C 1
ATOM 5220 O O . GLU B 1 32 ? -17.054 7.902 -22.018 1.00 36.35 32 GLU B O 1
ATOM 5226 N N . CYS B 1 33 ? -17.592 5.734 -22.292 1.00 31.27 33 CYS B N 1
ATOM 5227 C CA . CYS B 1 33 ? -16.236 5.233 -22.113 1.00 44.71 33 CYS B CA 1
ATOM 5228 C C . CYS B 1 33 ? -15.658 4.886 -23.479 1.00 38.81 33 CYS B C 1
ATOM 5229 O O . CYS B 1 33 ? -16.083 3.911 -24.108 1.00 32.17 33 CYS B O 1
ATOM 5232 N N . VAL B 1 34 ? -14.677 5.677 -23.911 1.00 39.31 34 VAL B N 1
ATOM 5233 C CA . VAL B 1 34 ? -14.006 5.530 -25.201 1.00 34.99 34 VAL B CA 1
ATOM 5234 C C . VAL B 1 34 ? -12.620 4.924 -24.954 1.00 31.43 34 VAL B C 1
ATOM 5235 O O . VAL B 1 34 ? -11.744 5.604 -24.394 1.00 30.99 34 VAL B O 1
ATOM 5239 N N . PRO B 1 35 ? -12.374 3.684 -25.350 1.00 30.54 35 PRO B N 1
ATOM 5240 C CA . PRO B 1 35 ? -11.042 3.102 -25.135 1.00 28.56 35 PRO B CA 1
ATOM 5241 C C . PRO B 1 35 ? -10.024 3.543 -26.174 1.00 33.14 35 PRO B C 1
ATOM 5242 O O . PRO B 1 35 ? -10.321 3.685 -27.363 1.00 32.06 35 PRO B O 1
ATOM 5246 N N . ALA B 1 36 ? -8.800 3.742 -25.702 1.00 37.85 36 ALA B N 1
ATOM 5247 C CA . ALA B 1 36 ? -7.657 4.006 -26.556 1.00 32.59 36 ALA B CA 1
ATOM 5248 C C . ALA B 1 36 ? -6.489 3.235 -25.973 1.00 31.76 36 ALA B C 1
ATOM 5249 O O . ALA B 1 36 ? -6.590 2.637 -24.899 1.00 36.83 36 ALA B O 1
ATOM 5251 N N . ARG B 1 37 ? -5.379 3.243 -26.709 1.00 25.15 37 ARG B N 1
ATOM 5252 C CA . ARG B 1 37 ? -4.234 2.414 -26.357 1.00 33.19 37 ARG B CA 1
ATOM 5253 C C . ARG B 1 37 ? -3.631 2.830 -25.027 1.00 27.95 37 ARG B C 1
ATOM 5254 O O . ARG B 1 37 ? -3.167 1.987 -24.253 1.00 33.08 37 ARG B O 1
ATOM 5262 N N . ASP B 1 38 ? -3.584 4.124 -24.773 1.00 34.57 38 ASP B N 1
ATOM 5263 C CA . ASP B 1 38 ? -2.956 4.694 -23.587 1.00 29.88 38 ASP B CA 1
ATOM 5264 C C . ASP B 1 38 ? -3.297 6.180 -23.591 1.00 25.79 38 ASP B C 1
ATOM 5265 O O . ASP B 1 38 ? -3.961 6.674 -24.503 1.00 22.40 38 ASP B O 1
ATOM 5270 N N . ARG B 1 39 ? -2.825 6.904 -22.582 1.00 28.06 39 ARG B N 1
ATOM 5271 C CA . ARG B 1 39 ? -3.236 8.297 -22.493 1.00 29.91 39 ARG B CA 1
ATOM 5272 C C . ARG B 1 39 ? -2.768 9.073 -23.718 1.00 29.48 39 ARG B C 1
ATOM 5273 O O . ARG B 1 39 ? -3.535 9.860 -24.279 1.00 30.26 39 ARG B O 1
ATOM 5281 N N . VAL B 1 40 ? -1.543 8.820 -24.194 1.00 26.68 40 VAL B N 1
ATOM 5282 C CA . VAL B 1 40 ? -1.024 9.592 -25.329 1.00 30.73 40 VAL B CA 1
ATOM 5283 C C . VAL B 1 40 ? -1.981 9.518 -26.517 1.00 29.59 40 VAL B C 1
ATOM 5284 O O . VAL B 1 40 ? -2.220 10.522 -27.198 1.00 27.98 40 VAL B O 1
ATOM 5288 N N . GLU B 1 41 ? -2.561 8.342 -26.785 1.00 32.32 41 GLU B N 1
ATOM 5289 C CA . GLU B 1 41 ? -3.541 8.274 -27.876 1.00 32.11 41 GLU B CA 1
ATOM 5290 C C . GLU B 1 41 ? -4.828 9.005 -27.499 1.00 31.67 41 GLU B C 1
ATOM 5291 O O . GLU B 1 41 ? -5.435 9.689 -28.339 1.00 27.46 41 GLU B O 1
ATOM 5297 N N . CYS B 1 42 ? -5.243 8.899 -26.232 1.00 32.28 42 CYS B N 1
ATOM 5298 C CA . CYS B 1 42 ? -6.435 9.616 -25.779 1.00 26.87 42 CYS B CA 1
ATOM 5299 C C . CYS B 1 42 ? -6.355 11.100 -26.122 1.00 29.34 42 CYS B C 1
ATOM 5300 O O . CYS B 1 42 ? -7.343 11.710 -26.555 1.00 22.76 42 CYS B O 1
ATOM 5303 N N . LEU B 1 43 ? -5.182 11.705 -25.932 1.00 29.62 43 LEU B N 1
ATOM 5304 C CA . LEU B 1 43 ? -5.006 13.082 -26.363 1.00 32.80 43 LEU B CA 1
ATOM 5305 C C . LEU B 1 43 ? -5.383 13.252 -27.826 1.00 30.85 43 LEU B C 1
ATOM 5306 O O . LEU B 1 43 ? -6.042 14.230 -28.195 1.00 36.03 43 LEU B O 1
ATOM 5311 N N . SER B 1 44 ? -4.955 12.317 -28.674 1.00 35.68 44 SER B N 1
ATOM 5312 C CA . SER B 1 44 ? -5.310 12.363 -30.088 1.00 37.75 44 SER B CA 1
ATOM 5313 C C . SER B 1 44 ? -6.797 12.107 -30.289 1.00 31.77 44 SER B C 1
ATOM 5314 O O . SER B 1 44 ? -7.440 12.776 -31.107 1.00 27.49 44 SER B O 1
ATOM 5317 N N . PHE B 1 45 ? -7.361 11.141 -29.555 1.00 26.43 45 PHE B N 1
ATOM 5318 C CA . PHE B 1 45 ? -8.799 10.922 -29.614 1.00 26.96 45 PHE B CA 1
ATOM 5319 C C . PHE B 1 45 ? -9.561 12.158 -29.170 1.00 35.50 45 PHE B C 1
ATOM 5320 O O . PHE B 1 45 ? -10.615 12.476 -29.731 1.00 32.98 45 PHE B O 1
ATOM 5328 N N . VAL B 1 46 ? -9.062 12.865 -28.151 1.00 28.00 46 VAL B N 1
ATOM 5329 C CA . VAL B 1 46 ? -9.778 14.051 -27.691 1.00 31.16 46 VAL B CA 1
ATOM 5330 C C . VAL B 1 46 ? -9.757 15.130 -28.767 1.00 36.81 46 VAL B C 1
ATOM 5331 O O . VAL B 1 46 ? -10.766 15.815 -29.006 1.00 29.36 46 VAL B O 1
ATOM 5335 N N . GLN B 1 47 ? -8.626 15.275 -29.457 1.00 30.53 47 GLN B N 1
ATOM 5336 C CA . GLN B 1 47 ? -8.514 16.333 -30.452 1.00 30.91 47 GLN B CA 1
ATOM 5337 C C . GLN B 1 47 ? -9.319 16.025 -31.708 1.00 30.18 47 GLN B C 1
ATOM 5338 O O . GLN B 1 47 ? -9.836 16.941 -32.350 1.00 32.23 47 GLN B O 1
ATOM 5344 N N . GLN B 1 48 ? -9.410 14.764 -32.098 1.00 36.23 48 GLN B N 1
ATOM 5345 C CA . GLN B 1 48 ? -10.246 14.383 -33.228 1.00 37.14 48 GLN B CA 1
ATOM 5346 C C . GLN B 1 48 ? -11.657 14.018 -32.797 1.00 37.03 48 GLN B C 1
ATOM 5347 O O . GLN B 1 48 ? -12.317 13.185 -33.438 1.00 38.98 48 GLN B O 1
ATOM 5353 N N . ARG B 1 49 ? -12.124 14.613 -31.700 1.00 32.70 49 ARG B N 1
ATOM 5354 C CA . ARG B 1 49 ? -13.485 14.451 -31.202 1.00 39.70 49 ARG B CA 1
ATOM 5355 C C . ARG B 1 49 ? -13.939 12.996 -31.098 1.00 37.84 49 ARG B C 1
ATOM 5356 O O . ARG B 1 49 ? -15.135 12.736 -30.904 1.00 39.03 49 ARG B O 1
ATOM 5364 N N . GLN B 1 50 ? -13.010 12.040 -31.205 1.00 37.69 50 GLN B N 1
ATOM 5365 C CA . GLN B 1 50 ? -13.357 10.659 -30.883 1.00 38.16 50 GLN B CA 1
ATOM 5366 C C . GLN B 1 50 ? -13.580 10.474 -29.392 1.00 37.63 50 GLN B C 1
ATOM 5367 O O . GLN B 1 50 ? -14.253 9.524 -28.983 1.00 42.50 50 GLN B O 1
ATOM 5373 N N . ALA B 1 51 ? -12.979 11.326 -28.573 1.00 32.26 51 ALA B N 1
ATOM 5374 C CA . ALA B 1 51 ? -13.357 11.455 -27.183 1.00 38.80 51 ALA B CA 1
ATOM 5375 C C . ALA B 1 51 ? -13.534 12.932 -26.896 1.00 36.28 51 ALA B C 1
ATOM 5376 O O . ALA B 1 51 ? -13.120 13.792 -27.676 1.00 35.95 51 ALA B O 1
ATOM 5378 N N . ASP B 1 52 ? -14.155 13.225 -25.764 1.00 37.77 52 ASP B N 1
ATOM 5379 C CA . ASP B 1 52 ? -14.333 14.611 -25.363 1.00 33.47 52 ASP B CA 1
ATOM 5380 C C . ASP B 1 52 ? -13.311 15.060 -24.341 1.00 31.24 52 ASP B C 1
ATOM 5381 O O . ASP B 1 52 ? -12.745 16.136 -24.505 1.00 31.88 52 ASP B O 1
ATOM 5386 N N . PHE B 1 53 ? -13.016 14.249 -23.326 1.00 28.20 53 PHE B N 1
ATOM 5387 C CA . PHE B 1 53 ? -12.066 14.657 -22.305 1.00 28.74 53 PHE B CA 1
ATOM 5388 C C . PHE B 1 53 ? -11.287 13.448 -21.799 1.00 36.13 53 PHE B C 1
ATOM 5389 O O . PHE B 1 53 ? -11.619 12.289 -22.072 1.00 24.81 53 PHE B O 1
ATOM 5397 N N . VAL B 1 54 ? -10.213 13.748 -21.076 1.00 33.46 54 VAL B N 1
ATOM 5398 C CA . VAL B 1 54 ? -9.361 12.731 -20.474 1.00 24.66 54 VAL B CA 1
ATOM 5399 C C . VAL B 1 54 ? -8.570 13.396 -19.357 1.00 30.38 54 VAL B C 1
ATOM 5400 O O . VAL B 1 54 ? -8.225 14.581 -19.472 1.00 30.90 54 VAL B O 1
ATOM 5404 N N . PRO B 1 55 ? -8.282 12.701 -18.264 1.00 20.99 55 PRO B N 1
ATOM 5405 C CA . PRO B 1 55 ? -7.386 13.265 -17.252 1.00 27.42 55 PRO B CA 1
ATOM 5406 C C . PRO B 1 55 ? -5.965 13.393 -17.784 1.00 28.58 55 PRO B C 1
ATOM 5407 O O . PRO B 1 55 ? -5.551 12.690 -18.710 1.00 23.91 55 PRO B O 1
ATOM 5411 N N . VAL B 1 56 ? -5.213 14.301 -17.161 1.00 21.35 56 VAL B N 1
ATOM 5412 C CA . VAL B 1 56 ? -3.851 14.614 -17.583 1.00 26.37 56 VAL B CA 1
ATOM 5413 C C . VAL B 1 56 ? -3.041 15.089 -16.384 1.00 23.86 56 VAL B C 1
ATOM 5414 O O . VAL B 1 56 ? -3.537 15.820 -15.515 1.00 25.54 56 VAL B O 1
ATOM 5418 N N . ASP B 1 57 ? -1.797 14.666 -16.350 1.00 22.81 57 ASP B N 1
ATOM 5419 C CA . ASP B 1 57 ? -0.768 15.348 -15.596 1.00 29.60 57 ASP B CA 1
ATOM 5420 C C . ASP B 1 57 ? -0.330 16.596 -16.356 1.00 26.57 57 ASP B C 1
ATOM 5421 O O . ASP B 1 57 ? -0.544 16.702 -17.562 1.00 28.33 57 ASP B O 1
ATOM 5426 N N . PRO B 1 58 ? 0.318 17.542 -15.680 1.00 22.25 58 PRO B N 1
ATOM 5427 C CA . PRO B 1 58 ? 0.929 18.662 -16.419 1.00 26.93 58 PRO B CA 1
ATOM 5428 C C . PRO B 1 58 ? 1.757 18.203 -17.608 1.00 27.81 58 PRO B C 1
ATOM 5429 O O . PRO B 1 58 ? 1.679 18.792 -18.696 1.00 28.58 58 PRO B O 1
ATOM 5433 N N . GLU B 1 59 ? 2.556 17.149 -17.416 1.00 27.47 59 GLU B N 1
ATOM 5434 C CA . GLU B 1 59 ? 3.348 16.591 -18.508 1.00 25.76 59 GLU B CA 1
ATOM 5435 C C . GLU B 1 59 ? 2.470 16.218 -19.699 1.00 23.72 59 GLU B C 1
ATOM 5436 O O . GLU B 1 59 ? 2.897 16.325 -20.852 1.00 23.30 59 GLU B O 1
ATOM 5442 N N . ASP B 1 60 ? 1.259 15.735 -19.435 1.00 26.83 60 ASP B N 1
ATOM 5443 C CA . ASP B 1 60 ? 0.357 15.354 -20.515 1.00 31.26 60 ASP B CA 1
ATOM 5444 C C . ASP B 1 60 ? -0.263 16.582 -21.168 1.00 28.18 60 ASP B C 1
ATOM 5445 O O . ASP B 1 60 ? -0.494 16.587 -22.379 1.00 31.10 60 ASP B O 1
ATOM 5450 N N . MET B 1 61 ? -0.543 17.623 -20.387 1.00 21.60 61 MET B N 1
ATOM 5451 C CA . MET B 1 61 ? -0.963 18.877 -20.995 1.00 23.73 61 MET B CA 1
ATOM 5452 C C . MET B 1 61 ? 0.066 19.348 -22.006 1.00 25.14 61 MET B C 1
ATOM 5453 O O . MET B 1 61 ? -0.292 19.799 -23.099 1.00 26.63 61 MET B O 1
ATOM 5458 N N . TYR B 1 62 ? 1.353 19.201 -21.686 1.00 25.12 62 TYR B N 1
ATOM 5459 C CA . TYR B 1 62 ? 2.398 19.586 -22.629 1.00 32.47 62 TYR B CA 1
ATOM 5460 C C . TYR B 1 62 ? 2.259 18.811 -23.930 1.00 28.98 62 TYR B C 1
ATOM 5461 O O . TYR B 1 62 ? 2.214 19.394 -25.016 1.00 30.17 62 TYR B O 1
ATOM 5470 N N . VAL B 1 63 ? 2.226 17.483 -23.840 1.00 29.34 63 VAL B N 1
ATOM 5471 C CA . VAL B 1 63 ? 2.009 16.666 -25.033 1.00 31.42 63 VAL B CA 1
ATOM 5472 C C . VAL B 1 63 ? 0.814 17.199 -25.811 1.00 28.90 63 VAL B C 1
ATOM 5473 O O . VAL B 1 63 ? 0.917 17.534 -26.996 1.00 37.60 63 VAL B O 1
ATOM 5477 N N . ALA B 1 64 ? -0.333 17.309 -25.132 1.00 24.77 64 ALA B N 1
ATOM 5478 C CA . ALA B 1 64 ? -1.553 17.806 -25.756 1.00 35.19 64 ALA B CA 1
ATOM 5479 C C . ALA B 1 64 ? -1.348 19.168 -26.405 1.00 36.29 64 ALA B C 1
ATOM 5480 O O . ALA B 1 64 ? -1.850 19.420 -27.504 1.00 31.50 64 ALA B O 1
ATOM 5482 N N . SER B 1 65 ? -0.633 20.072 -25.740 1.00 32.46 65 SER B N 1
ATOM 5483 C CA . SER B 1 65 ? -0.466 21.390 -26.335 1.00 34.49 65 SER B CA 1
ATOM 5484 C C . SER B 1 65 ? 0.366 21.329 -27.609 1.00 29.12 65 SER B C 1
ATOM 5485 O O . SER B 1 65 ? 0.274 22.241 -28.439 1.00 45.47 65 SER B O 1
ATOM 5488 N N . LYS B 1 66 ? 1.142 20.274 -27.807 1.00 24.44 66 LYS B N 1
ATOM 5489 C CA . LYS B 1 66 ? 2.018 20.172 -28.966 1.00 30.34 66 LYS B CA 1
ATOM 5490 C C . LYS B 1 66 ? 1.415 19.355 -30.100 1.00 41.84 66 LYS B C 1
ATOM 5491 O O . LYS B 1 66 ? 2.100 19.093 -31.092 1.00 42.29 66 LYS B O 1
ATOM 5497 N N . ILE B 1 67 ? 0.146 18.976 -29.993 1.00 45.50 67 ILE B N 1
ATOM 5498 C CA . ILE B 1 67 ? -0.499 18.144 -31.003 1.00 46.29 67 ILE B CA 1
ATOM 5499 C C . ILE B 1 67 ? -0.842 19.021 -32.201 1.00 42.68 67 ILE B C 1
ATOM 5500 O O . ILE B 1 67 ? -1.302 20.155 -32.020 1.00 31.49 67 ILE B O 1
ATOM 5505 N N . PRO B 1 68 ? -0.647 18.534 -33.438 1.00 51.03 68 PRO B N 1
ATOM 5506 C CA . PRO B 1 68 ? -1.019 19.321 -34.622 1.00 54.47 68 PRO B CA 1
ATOM 5507 C C . PRO B 1 68 ? -2.396 19.964 -34.540 1.00 43.70 68 PRO B C 1
ATOM 5508 O O . PRO B 1 68 ? -3.402 19.270 -34.362 1.00 39.63 68 PRO B O 1
ATOM 5512 N N . ASN B 1 69 ? -2.437 21.292 -34.674 1.00 38.11 69 ASN B N 1
ATOM 5513 C CA . ASN B 1 69 ? -3.685 22.047 -34.802 1.00 44.26 69 ASN B CA 1
ATOM 5514 C C . ASN B 1 69 ? -4.658 21.743 -33.664 1.00 54.35 69 ASN B C 1
ATOM 5515 O O . ASN B 1 69 ? -5.874 21.667 -33.856 1.00 42.43 69 ASN B O 1
ATOM 5520 N N . GLN B 1 70 ? -4.118 21.593 -32.455 1.00 48.42 70 GLN B N 1
ATOM 5521 C CA . GLN B 1 70 ? -4.951 21.298 -31.304 1.00 40.72 70 GLN B CA 1
ATOM 5522 C C . GLN B 1 70 ? -5.675 22.550 -30.823 1.00 35.29 70 GLN B C 1
ATOM 5523 O O . GLN B 1 70 ? -5.262 23.681 -31.077 1.00 36.92 70 GLN B O 1
ATOM 5529 N N . ASP B 1 71 ? -6.767 22.324 -30.104 1.00 34.56 71 ASP B N 1
ATOM 5530 C CA . ASP B 1 71 ? -7.573 23.383 -29.504 1.00 38.78 71 ASP B CA 1
ATOM 5531 C C . ASP B 1 71 ? -7.972 22.978 -28.095 1.00 34.56 71 ASP B C 1
ATOM 5532 O O . ASP B 1 71 ? -9.080 23.264 -27.624 1.00 28.84 71 ASP B O 1
ATOM 5537 N N . PHE B 1 72 ? -7.067 22.288 -27.413 1.00 29.55 72 PHE B N 1
ATOM 5538 C CA . PHE B 1 72 ? -7.355 21.767 -26.093 1.00 28.61 72 PHE B CA 1
ATOM 5539 C C . PHE B 1 72 ? -7.673 22.872 -25.102 1.00 30.51 72 PHE B C 1
ATOM 5540 O O . PHE B 1 72 ? -7.308 24.032 -25.269 1.00 32.77 72 PHE B O 1
ATOM 5548 N N . VAL B 1 73 ? -8.345 22.481 -24.035 1.00 34.69 73 VAL B N 1
ATOM 5549 C CA . VAL B 1 73 ? -8.529 23.340 -22.883 1.00 30.38 73 VAL B CA 1
ATOM 5550 C C . VAL B 1 73 ? -8.416 22.491 -21.624 1.00 37.03 73 VAL B C 1
ATOM 5551 O O . VAL B 1 73 ? -8.803 21.317 -21.590 1.00 32.44 73 VAL B O 1
ATOM 5555 N N . VAL B 1 74 ? -7.872 23.094 -20.585 1.00 32.74 74 VAL B N 1
ATOM 5556 C CA . VAL B 1 74 ? -7.846 22.489 -19.265 1.00 32.30 74 VAL B CA 1
ATOM 5557 C C . VAL B 1 74 ? -9.012 23.134 -18.518 1.00 35.81 74 VAL B C 1
ATOM 5558 O O . VAL B 1 74 ? -8.955 24.299 -18.119 1.00 33.20 74 VAL B O 1
ATOM 5562 N N . PHE B 1 75 ? -10.109 22.390 -18.398 1.00 31.70 75 PHE B N 1
ATOM 5563 C CA . PHE B 1 75 ? -11.341 22.897 -17.814 1.00 38.50 75 PHE B CA 1
ATOM 5564 C C . PHE B 1 75 ? -11.540 22.441 -16.384 1.00 33.57 75 PHE B C 1
ATOM 5565 O O . PHE B 1 75 ? -12.442 22.937 -15.708 1.00 37.04 75 PHE B O 1
ATOM 5573 N N . GLN B 1 76 ? -10.719 21.519 -15.912 1.00 34.23 76 GLN B N 1
ATOM 5574 C CA . GLN B 1 76 ? -10.826 21.015 -14.560 1.00 30.73 76 GLN B CA 1
ATOM 5575 C C . GLN B 1 76 ? -9.441 20.909 -13.953 1.00 30.54 76 GLN B C 1
ATOM 5576 O O . GLN B 1 76 ? -8.498 20.445 -14.605 1.00 30.29 76 GLN B O 1
ATOM 5582 N N . GLU B 1 77 ? -9.323 21.353 -12.714 1.00 34.30 77 GLU B N 1
ATOM 5583 C CA . GLU B 1 77 ? -8.141 21.120 -11.902 1.00 38.08 77 GLU B CA 1
ATOM 5584 C C . GLU B 1 77 ? -8.508 20.151 -10.788 1.00 35.29 77 GLU B C 1
ATOM 5585 O O . GLU B 1 77 ? -9.624 20.197 -10.259 1.00 30.86 77 GLU B O 1
ATOM 5591 N N . TYR B 1 78 ? -7.558 19.285 -10.436 1.00 26.85 78 TYR B N 1
ATOM 5592 C CA . TYR B 1 78 ? -7.663 18.381 -9.295 1.00 32.10 78 TYR B CA 1
ATOM 5593 C C . TYR B 1 78 ? -6.692 18.863 -8.228 1.00 28.60 78 TYR B C 1
ATOM 5594 O O . TYR B 1 78 ? -5.474 18.758 -8.404 1.00 28.39 78 TYR B O 1
ATOM 5603 N N . ARG B 1 79 ? -7.226 19.338 -7.118 1.00 22.66 79 ARG B N 1
ATOM 5604 C CA . ARG B 1 79 ? -6.452 19.876 -6.012 1.00 30.61 79 ARG B CA 1
ATOM 5605 C C . ARG B 1 79 ? -6.688 19.045 -4.757 1.00 33.10 79 ARG B C 1
ATOM 5606 O O . ARG B 1 79 ? -7.383 18.032 -4.780 1.00 33.03 79 ARG B O 1
ATOM 5614 N N . THR B 1 80 ? -6.099 19.501 -3.654 1.00 40.89 80 THR B N 1
ATOM 5615 C CA . THR B 1 80 ? -6.195 18.837 -2.359 1.00 43.21 80 THR B CA 1
ATOM 5616 C C . THR B 1 80 ? -7.176 19.574 -1.455 1.00 47.89 80 THR B C 1
ATOM 5617 O O . THR B 1 80 ? -7.357 20.791 -1.569 1.00 37.09 80 THR B O 1
ATOM 5621 N N . ASP B 1 81 ? -7.797 18.822 -0.539 1.00 51.99 81 ASP B N 1
ATOM 5622 C CA . ASP B 1 81 ? -8.667 19.431 0.465 1.00 45.63 81 ASP B CA 1
ATOM 5623 C C . ASP B 1 81 ? -7.917 20.403 1.367 1.00 40.86 81 ASP B C 1
ATOM 5624 O O . ASP B 1 81 ? -8.546 21.257 1.997 1.00 48.64 81 ASP B O 1
ATOM 5629 N N . GLU B 1 82 ? -6.595 20.268 1.477 1.00 35.18 82 GLU B N 1
ATOM 5630 C CA . GLU B 1 82 ? -5.810 21.168 2.304 1.00 40.68 82 GLU B CA 1
ATOM 5631 C C . GLU B 1 82 ? -5.484 22.469 1.585 1.00 42.62 82 GLU B C 1
ATOM 5632 O O . GLU B 1 82 ? -5.246 23.483 2.247 1.00 42.30 82 GLU B O 1
ATOM 5638 N N . GLU B 1 83 ? -5.474 22.457 0.252 1.00 36.31 83 GLU B N 1
ATOM 5639 C CA . GLU B 1 83 ? -5.231 23.651 -0.558 1.00 35.00 83 GLU B CA 1
ATOM 5640 C C . GLU B 1 83 ? -6.241 23.668 -1.698 1.00 38.34 83 GLU B C 1
ATOM 5641 O O . GLU B 1 83 ? -5.878 23.584 -2.869 1.00 35.65 83 GLU B O 1
ATOM 5647 N N . PRO B 1 84 ? -7.536 23.768 -1.381 1.00 38.30 84 PRO B N 1
ATOM 5648 C CA . PRO B 1 84 ? -8.546 23.751 -2.447 1.00 38.39 84 PRO B CA 1
ATOM 5649 C C . PRO B 1 84 ? -8.559 25.019 -3.289 1.00 41.36 84 PRO B C 1
ATOM 5650 O O . PRO B 1 84 ? -9.123 25.004 -4.389 1.00 41.74 84 PRO B O 1
ATOM 5654 N N . ASP B 1 85 ? -7.940 26.103 -2.826 1.00 42.17 85 ASP B N 1
ATOM 5655 C CA . ASP B 1 85 ? -7.939 27.372 -3.550 1.00 48.59 85 ASP B CA 1
ATOM 5656 C C . ASP B 1 85 ? -6.539 27.800 -3.946 1.00 43.61 85 ASP B C 1
ATOM 5657 O O . ASP B 1 85 ? -6.338 28.961 -4.327 1.00 38.71 85 ASP B O 1
ATOM 5662 N N . ALA B 1 86 ? -5.578 26.910 -3.839 1.00 36.64 86 ALA B N 1
ATOM 5663 C CA . ALA B 1 86 ? -4.244 27.184 -4.335 1.00 36.35 86 ALA B CA 1
ATOM 5664 C C . ALA B 1 86 ? -4.243 27.066 -5.853 1.00 37.73 86 ALA B C 1
ATOM 5665 O O . ALA B 1 86 ? -4.759 26.077 -6.390 1.00 27.40 86 ALA B O 1
ATOM 5667 N N . PRO B 1 87 ? -3.690 28.047 -6.572 1.00 34.33 87 PRO B N 1
ATOM 5668 C CA . PRO B 1 87 ? -3.591 27.912 -8.035 1.00 36.48 87 PRO B CA 1
ATOM 5669 C C . PRO B 1 87 ? -2.680 26.783 -8.488 1.00 33.38 87 PRO B C 1
ATOM 5670 O O . PRO B 1 87 ? -2.827 26.317 -9.622 1.00 32.27 87 PRO B O 1
ATOM 5674 N N . PHE B 1 88 ? -1.726 26.360 -7.660 1.00 29.98 88 PHE B N 1
ATOM 5675 C CA . PHE B 1 88 ? -0.734 25.368 -8.040 1.00 23.67 88 PHE B CA 1
ATOM 5676 C C . PHE B 1 88 ? -0.715 24.221 -7.037 1.00 32.62 88 PHE B C 1
ATOM 5677 O O . PHE B 1 88 ? -1.046 24.392 -5.859 1.00 30.12 88 PHE B O 1
ATOM 5685 N N . ARG B 1 89 ? -0.300 23.045 -7.515 1.00 34.24 89 ARG B N 1
ATOM 5686 C CA . ARG B 1 89 ? -0.057 21.930 -6.609 1.00 24.85 89 ARG B CA 1
ATOM 5687 C C . ARG B 1 89 ? 0.956 22.318 -5.550 1.00 23.10 89 ARG B C 1
ATOM 5688 O O . ARG B 1 89 ? 0.709 22.164 -4.352 1.00 21.68 89 ARG B O 1
ATOM 5696 N N . TYR B 1 90 ? 2.109 22.828 -5.954 1.00 30.90 90 TYR B N 1
ATOM 5697 C CA . TYR B 1 90 ? 3.093 23.327 -4.960 1.00 27.32 90 TYR B CA 1
ATOM 5698 C C . TYR B 1 90 ? 4.034 24.336 -5.594 1.00 35.68 90 TYR B C 1
ATOM 5699 O O . TYR B 1 90 ? 4.379 24.226 -6.755 1.00 30.25 90 TYR B O 1
ATOM 5708 N N . GLU B 1 91 ? 4.407 25.299 -4.771 1.00 33.60 91 GLU B N 1
ATOM 5709 C CA . GLU B 1 91 ? 5.312 26.356 -5.170 1.00 30.63 91 GLU B CA 1
ATOM 5710 C C . GLU B 1 91 ? 6.714 25.984 -4.728 1.00 32.74 91 GLU B C 1
ATOM 5711 O O . GLU B 1 91 ? 6.931 25.631 -3.567 1.00 30.25 91 GLU B O 1
ATOM 5717 N N . ALA B 1 92 ? 7.647 26.027 -5.665 1.00 33.03 92 ALA B N 1
ATOM 5718 C CA . ALA B 1 92 ? 9.042 25.823 -5.344 1.00 30.94 92 ALA B CA 1
ATOM 5719 C C . ALA B 1 92 ? 9.582 27.083 -4.675 1.00 41.97 92 ALA B C 1
ATOM 5720 O O . ALA B 1 92 ? 9.174 28.207 -5.005 1.00 29.70 92 ALA B O 1
ATOM 5722 N N . VAL B 1 93 ? 10.471 26.888 -3.707 1.00 35.79 93 VAL B N 1
ATOM 5723 C CA . VAL B 1 93 ? 11.099 27.993 -2.994 1.00 35.52 93 VAL B CA 1
ATOM 5724 C C . VAL B 1 93 ? 12.556 27.653 -2.725 1.00 40.48 93 VAL B C 1
ATOM 5725 O O . VAL B 1 93 ? 12.929 26.479 -2.625 1.00 40.10 93 VAL B O 1
ATOM 5729 N N . ILE B 1 94 ? 13.394 28.705 -2.694 1.00 39.70 94 ILE B N 1
ATOM 5730 C CA . ILE B 1 94 ? 14.751 28.676 -2.154 1.00 37.04 94 ILE B CA 1
ATOM 5731 C C . ILE B 1 94 ? 14.693 29.217 -0.739 1.00 46.30 94 ILE B C 1
ATOM 5732 O O . ILE B 1 94 ? 14.051 30.245 -0.484 1.00 43.79 94 ILE B O 1
ATOM 5737 N N . VAL B 1 95 ? 15.373 28.558 0.182 1.00 40.80 95 VAL B N 1
ATOM 5738 C CA . VAL B 1 95 ? 15.359 28.971 1.576 1.00 40.84 95 VAL B CA 1
ATOM 5739 C C . VAL B 1 95 ? 16.796 29.039 2.073 1.00 47.74 95 VAL B C 1
ATOM 5740 O O . VAL B 1 95 ? 17.630 28.189 1.738 1.00 43.06 95 VAL B O 1
ATOM 5744 N N . VAL B 1 96 ? 17.087 30.064 2.863 1.00 41.52 96 VAL B N 1
ATOM 5745 C CA . VAL B 1 96 ? 18.435 30.329 3.328 1.00 38.02 96 VAL B CA 1
ATOM 5746 C C . VAL B 1 96 ? 18.361 30.778 4.779 1.00 43.69 96 VAL B C 1
ATOM 5747 O O . VAL B 1 96 ? 17.281 30.946 5.346 1.00 44.35 96 VAL B O 1
ATOM 5751 N N . HIS B 1 97 ? 19.533 30.900 5.402 1.00 49.99 97 HIS B N 1
ATOM 5752 C CA . HIS B 1 97 ? 19.617 31.640 6.650 1.00 58.41 97 HIS B CA 1
ATOM 5753 C C . HIS B 1 97 ? 19.497 33.130 6.355 1.00 47.02 97 HIS B C 1
ATOM 5754 O O . HIS B 1 97 ? 19.946 33.612 5.313 1.00 43.70 97 HIS B O 1
ATOM 5761 N N . LYS B 1 98 ? 18.863 33.858 7.273 1.00 45.54 98 LYS B N 1
ATOM 5762 C CA . LYS B 1 98 ? 18.747 35.305 7.115 1.00 53.33 98 LYS B CA 1
ATOM 5763 C C . LYS B 1 98 ? 20.081 35.936 6.717 1.00 60.58 98 LYS B C 1
ATOM 5764 O O . LYS B 1 98 ? 20.188 36.595 5.675 1.00 51.33 98 LYS B O 1
ATOM 5767 N N . ASP B 1 99 ? 21.119 35.715 7.522 1.00 53.03 99 ASP B N 1
ATOM 5768 C CA . ASP B 1 99 ? 22.365 36.463 7.398 1.00 41.31 99 ASP B CA 1
ATOM 5769 C C . ASP B 1 99 ? 23.239 36.000 6.244 1.00 54.17 99 ASP B C 1
ATOM 5770 O O . ASP B 1 99 ? 24.420 36.362 6.199 1.00 50.07 99 ASP B O 1
ATOM 5775 N N . LEU B 1 100 ? 22.714 35.220 5.317 1.00 49.09 100 LEU B N 1
ATOM 5776 C CA . LEU B 1 100 ? 23.559 34.734 4.240 1.00 45.29 100 LEU B CA 1
ATOM 5777 C C . LEU B 1 100 ? 23.991 35.918 3.383 1.00 43.61 100 LEU B C 1
ATOM 5778 O O . LEU B 1 100 ? 23.132 36.601 2.810 1.00 49.33 100 LEU B O 1
ATOM 5780 N N . PRO B 1 101 ? 25.284 36.220 3.284 1.00 47.72 101 PRO B N 1
ATOM 5781 C CA . PRO B 1 101 ? 25.710 37.263 2.342 1.00 50.86 101 PRO B CA 1
ATOM 5782 C C . PRO B 1 101 ? 25.313 36.933 0.911 1.00 44.95 101 PRO B C 1
ATOM 5783 O O . PRO B 1 101 ? 26.164 36.549 0.100 1.00 47.23 101 PRO B O 1
ATOM 5787 N N . ILE B 1 102 ? 24.028 37.081 0.591 1.00 46.80 102 ILE B N 1
ATOM 5788 C CA . ILE B 1 102 ? 23.505 36.788 -0.740 1.00 48.92 102 ILE B CA 1
ATOM 5789 C C . ILE B 1 102 ? 22.674 37.976 -1.217 1.00 50.49 102 ILE B C 1
ATOM 5790 O O . ILE B 1 102 ? 21.733 38.403 -0.534 1.00 49.87 102 ILE B O 1
ATOM 5795 N N . ASN B 1 103 ? 23.023 38.514 -2.386 1.00 50.38 103 ASN B N 1
ATOM 5796 C CA . ASN B 1 103 ? 22.269 39.604 -2.993 1.00 50.32 103 ASN B CA 1
ATOM 5797 C C . ASN B 1 103 ? 21.694 39.254 -4.349 1.00 48.86 103 ASN B C 1
ATOM 5798 O O . ASN B 1 103 ? 20.627 39.764 -4.697 1.00 44.38 103 ASN B O 1
ATOM 5803 N N . ASN B 1 104 ? 22.371 38.401 -5.115 1.00 42.58 104 ASN B N 1
ATOM 5804 C CA . ASN B 1 104 ? 21.890 37.912 -6.398 1.00 50.40 104 ASN B CA 1
ATOM 5805 C C . ASN B 1 104 ? 22.149 36.407 -6.445 1.00 57.66 104 ASN B C 1
ATOM 5806 O O . ASN B 1 104 ? 23.124 35.910 -5.872 1.00 52.18 104 ASN B O 1
ATOM 5811 N N . LEU B 1 105 ? 21.245 35.673 -7.101 1.00 47.55 105 LEU B N 1
ATOM 5812 C CA . LEU B 1 105 ? 21.326 34.218 -7.057 1.00 45.49 105 LEU B CA 1
ATOM 5813 C C . LEU B 1 105 ? 22.663 33.696 -7.561 1.00 45.35 105 LEU B C 1
ATOM 5814 O O . LEU B 1 105 ? 23.033 32.566 -7.226 1.00 39.98 105 LEU B O 1
ATOM 5819 N N . ASP B 1 106 ? 23.402 34.494 -8.343 1.00 47.20 106 ASP B N 1
ATOM 5820 C CA . ASP B 1 106 ? 24.751 34.107 -8.740 1.00 42.46 106 ASP B CA 1
ATOM 5821 C C . ASP B 1 106 ? 25.597 33.716 -7.537 1.00 49.33 106 ASP B C 1
ATOM 5822 O O . ASP B 1 106 ? 26.525 32.908 -7.665 1.00 53.08 106 ASP B O 1
ATOM 5827 N N . GLN B 1 107 ? 25.310 34.286 -6.367 1.00 49.36 107 GLN B N 1
ATOM 5828 C CA . GLN B 1 107 ? 26.075 34.009 -5.157 1.00 51.10 107 GLN B CA 1
ATOM 5829 C C . GLN B 1 107 ? 25.562 32.774 -4.419 1.00 56.08 107 GLN B C 1
ATOM 5830 O O . GLN B 1 107 ? 25.834 32.608 -3.223 1.00 48.95 107 GLN B O 1
ATOM 5836 N N . LEU B 1 108 ? 24.801 31.918 -5.095 1.00 53.23 108 LEU B N 1
ATOM 5837 C CA . LEU B 1 108 ? 24.615 30.563 -4.601 1.00 48.05 108 LEU B CA 1
ATOM 5838 C C . LEU B 1 108 ? 25.804 29.674 -4.959 1.00 38.91 108 LEU B C 1
ATOM 5839 O O . LEU B 1 108 ? 25.949 28.592 -4.387 1.00 43.47 108 LEU B O 1
ATOM 5844 N N . LYS B 1 109 ? 26.662 30.106 -5.879 1.00 40.74 109 LYS B N 1
ATOM 5845 C CA . LYS B 1 109 ? 27.851 29.334 -6.215 1.00 49.05 109 LYS B CA 1
ATOM 5846 C C . LYS B 1 109 ? 28.651 29.027 -4.955 1.00 49.19 109 LYS B C 1
ATOM 5847 O O . LYS B 1 109 ? 28.682 29.822 -4.010 1.00 36.97 109 LYS B O 1
ATOM 5853 N N . GLY B 1 110 ? 29.257 27.837 -4.930 1.00 41.01 110 GLY B N 1
ATOM 5854 C CA . GLY B 1 110 ? 30.078 27.404 -3.808 1.00 47.34 110 GLY B CA 1
ATOM 5855 C C . GLY B 1 110 ? 29.368 27.169 -2.486 1.00 41.61 110 GLY B C 1
ATOM 5856 O O . GLY B 1 110 ? 30.044 26.881 -1.494 1.00 43.25 110 GLY B O 1
ATOM 5857 N N . LEU B 1 111 ? 28.035 27.266 -2.422 1.00 38.26 111 LEU B N 1
ATOM 5858 C CA . LEU B 1 111 ? 27.328 27.043 -1.169 1.00 38.23 111 LEU B CA 1
ATOM 5859 C C . LEU B 1 111 ? 27.029 25.559 -0.947 1.00 42.62 111 LEU B C 1
ATOM 5860 O O . LEU B 1 111 ? 27.287 24.695 -1.797 1.00 36.52 111 LEU B O 1
ATOM 5865 N N . ARG B 1 112 ? 26.444 25.275 0.213 1.00 39.82 112 ARG B N 1
ATOM 5866 C CA . ARG B 1 112 ? 26.093 23.923 0.633 1.00 49.87 112 ARG B CA 1
ATOM 5867 C C . ARG B 1 112 ? 24.578 23.766 0.533 1.00 40.34 112 ARG B C 1
ATOM 5868 O O . ARG B 1 112 ? 23.835 24.260 1.387 1.00 40.27 112 ARG B O 1
ATOM 5876 N N . SER B 1 113 ? 24.134 23.041 -0.489 1.00 32.00 113 SER B N 1
ATOM 5877 C CA . SER B 1 113 ? 22.735 22.999 -0.882 1.00 40.25 113 SER B CA 1
ATOM 5878 C C . SER B 1 113 ? 22.038 21.750 -0.363 1.00 32.08 113 SER B C 1
ATOM 5879 O O . SER B 1 113 ? 22.632 20.671 -0.288 1.00 37.78 113 SER B O 1
ATOM 5882 N N . CYS B 1 114 ? 20.769 21.917 -0.006 1.00 30.49 114 CYS B N 1
ATOM 5883 C CA . CYS B 1 114 ? 19.897 20.859 0.474 1.00 27.79 114 CYS B CA 1
ATOM 5884 C C . CYS B 1 114 ? 18.757 20.699 -0.523 1.00 32.67 114 CYS B C 1
ATOM 5885 O O . CYS B 1 114 ? 17.994 21.647 -0.748 1.00 32.89 114 CYS B O 1
ATOM 5888 N N . HIS B 1 115 ? 18.640 19.513 -1.119 1.00 30.78 115 HIS B N 1
ATOM 5889 C CA . HIS B 1 115 ? 17.585 19.217 -2.083 1.00 25.79 115 HIS B CA 1
ATOM 5890 C C . HIS B 1 115 ? 16.645 18.124 -1.571 1.00 26.73 115 HIS B C 1
ATOM 5891 O O . HIS B 1 115 ? 16.905 17.449 -0.572 1.00 30.78 115 HIS B O 1
ATOM 5898 N N . THR B 1 116 ? 15.520 17.957 -2.272 1.00 30.29 116 THR B N 1
ATOM 5899 C CA . THR B 1 116 ? 14.597 16.874 -1.948 1.00 31.57 116 THR B CA 1
ATOM 5900 C C . THR B 1 116 ? 15.164 15.532 -2.409 1.00 33.90 116 THR B C 1
ATOM 5901 O O . THR B 1 116 ? 15.279 14.582 -1.628 1.00 30.69 116 THR B O 1
ATOM 5905 N N . GLY B 1 117 ? 15.549 15.461 -3.668 1.00 28.97 117 GLY B N 1
ATOM 5906 C CA . GLY B 1 117 ? 15.990 14.232 -4.284 1.00 29.14 117 GLY B CA 1
ATOM 5907 C C . GLY B 1 117 ? 16.146 14.469 -5.762 1.00 24.57 117 GLY B C 1
ATOM 5908 O O . GLY B 1 117 ? 15.698 15.482 -6.304 1.00 24.88 117 GLY B O 1
ATOM 5909 N N . VAL B 1 118 ? 16.795 13.513 -6.420 1.00 22.09 118 VAL B N 1
ATOM 5910 C CA . VAL B 1 118 ? 17.063 13.667 -7.840 1.00 24.23 118 VAL B CA 1
ATOM 5911 C C . VAL B 1 118 ? 15.761 13.547 -8.623 1.00 25.08 118 VAL B C 1
ATOM 5912 O O . VAL B 1 118 ? 14.808 12.878 -8.203 1.00 20.57 118 VAL B O 1
ATOM 5916 N N . ASN B 1 119 ? 15.727 14.197 -9.786 1.00 24.47 119 ASN B N 1
ATOM 5917 C CA . ASN B 1 119 ? 14.604 14.135 -10.715 1.00 22.84 119 ASN B CA 1
ATOM 5918 C C . ASN B 1 119 ? 13.306 14.595 -10.091 1.00 21.70 119 ASN B C 1
ATOM 5919 O O . ASN B 1 119 ? 12.225 14.304 -10.612 1.00 23.98 119 ASN B O 1
ATOM 5924 N N . ARG B 1 120 ? 13.379 15.306 -8.983 1.00 21.72 120 ARG B N 1
ATOM 5925 C CA . ARG B 1 120 ? 12.201 15.844 -8.340 1.00 20.90 120 ARG B CA 1
ATOM 5926 C C . ARG B 1 120 ? 12.047 17.324 -8.703 1.00 28.98 120 ARG B C 1
ATOM 5927 O O . ARG B 1 120 ? 12.990 17.974 -9.163 1.00 28.39 120 ARG B O 1
ATOM 5935 N N . ASN B 1 121 ? 10.838 17.848 -8.478 1.00 22.58 121 ASN B N 1
ATOM 5936 C CA . ASN B 1 121 ? 10.449 19.142 -9.040 1.00 28.45 121 ASN B CA 1
ATOM 5937 C C . ASN B 1 121 ? 11.085 20.318 -8.298 1.00 27.35 121 ASN B C 1
ATOM 5938 O O . ASN B 1 121 ? 12.002 20.956 -8.818 1.00 26.55 121 ASN B O 1
ATOM 5943 N N . VAL B 1 122 ? 10.614 20.615 -7.081 1.00 23.09 122 VAL B N 1
ATOM 5944 C CA . VAL B 1 122 ? 11.115 21.793 -6.381 1.00 31.12 122 VAL B CA 1
ATOM 5945 C C . VAL B 1 122 ? 12.567 21.593 -5.993 1.00 31.05 122 VAL B C 1
ATOM 5946 O O . VAL B 1 122 ? 13.353 22.546 -6.023 1.00 31.21 122 VAL B O 1
ATOM 5950 N N . GLY B 1 123 ? 12.976 20.355 -5.702 1.00 26.24 123 GLY B N 1
ATOM 5951 C CA . GLY B 1 123 ? 14.334 20.114 -5.225 1.00 20.16 123 GLY B CA 1
ATOM 5952 C C . GLY B 1 123 ? 15.386 19.961 -6.295 1.00 26.61 123 GLY B C 1
ATOM 5953 O O . GLY B 1 123 ? 16.587 20.060 -6.003 1.00 24.29 123 GLY B O 1
ATOM 5954 N N . TYR B 1 124 ? 14.980 19.728 -7.533 1.00 25.54 124 TYR B N 1
ATOM 5955 C CA . TYR B 1 124 ? 15.978 19.387 -8.533 1.00 25.76 124 TYR B CA 1
ATOM 5956 C C . TYR B 1 124 ? 15.665 19.989 -9.890 1.00 31.60 124 TYR B C 1
ATOM 5957 O O . TYR B 1 124 ? 16.485 20.722 -10.444 1.00 32.26 124 TYR B O 1
ATOM 5966 N N . LYS B 1 125 ? 14.491 19.690 -10.442 1.00 32.92 125 LYS B N 1
ATOM 5967 C CA . LYS B 1 125 ? 14.233 20.100 -11.815 1.00 33.41 125 LYS B CA 1
ATOM 5968 C C . LYS B 1 125 ? 14.054 21.613 -11.904 1.00 24.11 125 LYS B C 1
ATOM 5969 O O . LYS B 1 125 ? 14.654 22.270 -12.757 1.00 26.11 125 LYS B O 1
ATOM 5975 N N . ILE B 1 126 ? 13.253 22.180 -11.023 1.00 27.03 126 ILE B N 1
ATOM 5976 C CA . ILE B 1 126 ? 13.099 23.634 -11.004 1.00 33.74 126 ILE B CA 1
ATOM 5977 C C . ILE B 1 126 ? 14.437 24.319 -10.738 1.00 38.55 126 ILE B C 1
ATOM 5978 O O . ILE B 1 126 ? 14.832 25.192 -11.532 1.00 37.36 126 ILE B O 1
ATOM 5983 N N . PRO B 1 127 ? 15.198 23.950 -9.709 1.00 36.26 127 PRO B N 1
ATOM 5984 C CA . PRO B 1 127 ? 16.557 24.507 -9.574 1.00 37.52 127 PRO B CA 1
ATOM 5985 C C . PRO B 1 127 ? 17.393 24.458 -10.844 1.00 40.01 127 PRO B C 1
ATOM 5986 O O . PRO B 1 127 ? 17.973 25.478 -11.239 1.00 36.66 127 PRO B O 1
ATOM 5990 N N . LEU B 1 128 ? 17.480 23.303 -11.507 1.00 24.84 128 LEU B N 1
ATOM 5991 C CA . LEU B 1 128 ? 18.304 23.228 -12.708 1.00 28.41 128 LEU B CA 1
ATOM 5992 C C . LEU B 1 128 ? 17.766 24.134 -13.819 1.00 36.16 128 LEU B C 1
ATOM 5993 O O . LEU B 1 128 ? 18.549 24.749 -14.546 1.00 35.30 128 LEU B O 1
ATOM 5998 N N . THR B 1 129 ? 16.435 24.217 -13.972 1.00 35.76 129 THR B N 1
ATOM 5999 C CA . THR B 1 129 ? 15.844 25.100 -14.977 1.00 40.98 129 THR B CA 1
ATOM 6000 C C . THR B 1 129 ? 16.272 26.549 -14.757 1.00 37.82 129 THR B C 1
ATOM 6001 O O . THR B 1 129 ? 16.761 27.214 -15.675 1.00 40.42 129 THR B O 1
ATOM 6005 N N . MET B 1 130 ? 16.061 27.067 -13.548 1.00 43.90 130 MET B N 1
ATOM 6006 C CA . MET B 1 130 ? 16.347 28.478 -13.298 1.00 45.57 130 MET B CA 1
ATOM 6007 C C . MET B 1 130 ? 17.845 28.737 -13.236 1.00 42.37 130 MET B C 1
ATOM 6008 O O . MET B 1 130 ? 18.368 29.575 -13.981 1.00 41.48 130 MET B O 1
ATOM 6013 N N . LEU B 1 131 ? 18.558 28.008 -12.378 1.00 33.05 131 LEU B N 1
ATOM 6014 C CA . LEU B 1 131 ? 19.985 28.242 -12.217 1.00 32.81 131 LEU B CA 1
ATOM 6015 C C . LEU B 1 131 ? 20.715 28.256 -13.554 1.00 40.94 131 LEU B C 1
ATOM 6016 O O . LEU B 1 131 ? 21.599 29.093 -13.776 1.00 34.35 131 LEU B O 1
ATOM 6021 N N . MET B 1 132 ? 20.355 27.346 -14.466 1.00 38.55 132 MET B N 1
ATOM 6022 C CA . MET B 1 132 ? 21.145 27.177 -15.682 1.00 39.03 132 MET B CA 1
ATOM 6023 C C . MET B 1 132 ? 21.178 28.423 -16.564 1.00 30.88 132 MET B C 1
ATOM 6024 O O . MET B 1 132 ? 22.010 28.491 -17.479 1.00 35.40 132 MET B O 1
ATOM 6029 N N . LYS B 1 133 ? 20.294 29.390 -16.346 1.00 32.18 133 LYS B N 1
ATOM 6030 C CA . LYS B 1 133 ? 20.330 30.623 -17.118 1.00 46.84 133 LYS B CA 1
ATOM 6031 C C . LYS B 1 133 ? 21.030 31.758 -16.370 1.00 48.39 133 LYS B C 1
ATOM 6032 O O . LYS B 1 133 ? 21.008 32.901 -16.840 1.00 46.01 133 LYS B O 1
ATOM 6038 N N . ARG B 1 134 ? 21.649 31.467 -15.222 1.00 37.45 134 ARG B N 1
ATOM 6039 C CA . ARG B 1 134 ? 22.704 32.308 -14.676 1.00 37.19 134 ARG B CA 1
ATOM 6040 C C . ARG B 1 134 ? 24.010 31.868 -15.323 1.00 43.42 134 ARG B C 1
ATOM 6041 O O . ARG B 1 134 ? 24.310 30.671 -15.370 1.00 39.28 134 ARG B O 1
ATOM 6049 N N . ALA B 1 135 ? 24.768 32.826 -15.856 1.00 52.90 135 ALA B N 1
ATOM 6050 C CA . ALA B 1 135 ? 25.998 32.472 -16.551 1.00 47.07 135 ALA B CA 1
ATOM 6051 C C . ALA B 1 135 ? 27.068 31.937 -15.610 1.00 35.08 135 ALA B C 1
ATOM 6052 O O . ALA B 1 135 ? 28.052 31.363 -16.086 1.00 30.25 135 ALA B O 1
ATOM 6054 N N . VAL B 1 136 ? 26.912 32.128 -14.296 1.00 31.41 136 VAL B N 1
ATOM 6055 C CA . VAL B 1 136 ? 27.843 31.524 -13.346 1.00 44.63 136 VAL B CA 1
ATOM 6056 C C . VAL B 1 136 ? 27.498 30.074 -13.041 1.00 52.01 136 VAL B C 1
ATOM 6057 O O . VAL B 1 136 ? 28.229 29.423 -12.281 1.00 48.60 136 VAL B O 1
ATOM 6061 N N . PHE B 1 137 ? 26.383 29.525 -13.627 1.00 52.06 137 PHE B N 1
ATOM 6062 C CA . PHE B 1 137 ? 26.096 28.106 -13.436 1.00 43.51 137 PHE B CA 1
ATOM 6063 C C . PHE B 1 137 ? 26.808 27.306 -14.513 1.00 44.50 137 PHE B C 1
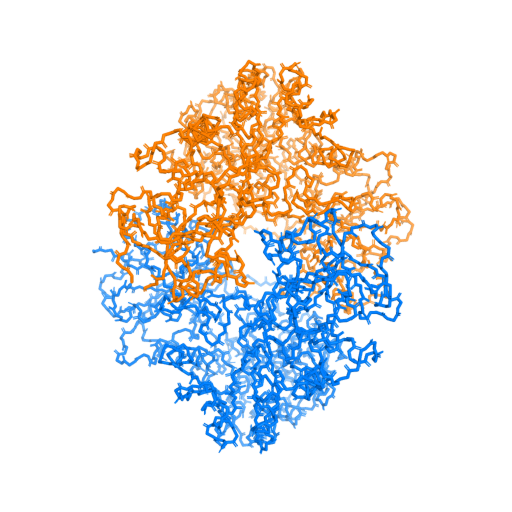ATOM 6064 O O . PHE B 1 137 ? 26.686 27.637 -15.697 1.00 45.97 137 PHE B O 1
ATOM 6072 N N . PRO B 1 138 ? 27.553 26.255 -14.155 1.00 40.07 138 PRO B N 1
ATOM 6073 C CA . PRO B 1 138 ? 28.331 25.530 -15.167 1.00 45.35 138 PRO B CA 1
ATOM 6074 C C . PRO B 1 138 ? 27.515 25.146 -16.390 1.00 43.14 138 PRO B C 1
ATOM 6075 O O . PRO B 1 138 ? 26.287 25.017 -16.336 1.00 39.87 138 PRO B O 1
ATOM 6079 N N . LYS B 1 139 ? 28.206 24.947 -17.500 1.00 37.30 139 LYS B N 1
ATOM 6080 C CA . LYS B 1 139 ? 27.549 24.496 -18.704 1.00 43.13 139 LYS B CA 1
ATOM 6081 C C . LYS B 1 139 ? 27.327 22.987 -18.632 1.00 41.77 139 LYS B C 1
ATOM 6082 O O . LYS B 1 139 ? 27.968 22.278 -17.856 1.00 39.56 139 LYS B O 1
ATOM 6088 N N . MET B 1 140 ? 26.358 22.511 -19.427 1.00 47.44 140 MET B N 1
ATOM 6089 C CA . MET B 1 140 ? 25.892 21.129 -19.379 1.00 41.80 140 MET B CA 1
ATOM 6090 C C . MET B 1 140 ? 25.846 20.506 -20.765 1.00 47.35 140 MET B C 1
ATOM 6091 O O . MET B 1 140 ? 25.115 19.532 -20.979 1.00 37.77 140 MET B O 1
ATOM 6096 N N . ASN B 1 141 ? 26.604 21.059 -21.713 1.00 48.29 141 ASN B N 1
ATOM 6097 C CA . ASN B 1 141 ? 26.625 20.583 -23.088 1.00 46.69 141 ASN B CA 1
ATOM 6098 C C . ASN B 1 141 ? 27.930 19.872 -23.416 1.00 41.45 141 ASN B C 1
ATOM 6099 O O . ASN B 1 141 ? 28.381 19.896 -24.561 1.00 48.50 141 ASN B O 1
ATOM 6104 N N . ASP B 1 142 ? 28.545 19.243 -22.421 1.00 39.92 142 ASP B N 1
ATOM 6105 C CA . ASP B 1 142 ? 29.745 18.438 -22.637 1.00 46.07 142 ASP B CA 1
ATOM 6106 C C . ASP B 1 142 ? 29.302 17.091 -23.189 1.00 45.68 142 ASP B C 1
ATOM 6107 O O . ASP B 1 142 ? 28.913 16.195 -22.438 1.00 46.53 142 ASP B O 1
ATOM 6112 N N . HIS B 1 143 ? 29.365 16.932 -24.505 1.00 43.70 143 HIS B N 1
ATOM 6113 C CA . HIS B 1 143 ? 28.775 15.753 -25.126 1.00 47.69 143 HIS B CA 1
ATOM 6114 C C . HIS B 1 143 ? 29.694 14.528 -25.096 1.00 40.90 143 HIS B C 1
ATOM 6115 O O . HIS B 1 143 ? 29.461 13.583 -25.854 1.00 47.22 143 HIS B O 1
ATOM 6122 N N . SER B 1 144 ? 30.728 14.522 -24.252 1.00 52.30 144 SER B N 1
ATOM 6123 C CA . SER B 1 144 ? 31.458 13.296 -23.944 1.00 45.79 144 SER B CA 1
ATOM 6124 C C . SER B 1 144 ? 30.787 12.501 -22.832 1.00 53.98 144 SER B C 1
ATOM 6125 O O . SER B 1 144 ? 31.008 11.285 -22.727 1.00 50.36 144 SER B O 1
ATOM 6128 N N . ILE B 1 145 ? 29.977 13.163 -22.006 1.00 51.09 145 ILE B N 1
ATOM 6129 C CA . ILE B 1 145 ? 29.133 12.508 -21.020 1.00 44.80 145 ILE B CA 1
ATOM 6130 C C . ILE B 1 145 ? 27.676 12.770 -21.390 1.00 41.34 145 ILE B C 1
ATOM 6131 O O . ILE B 1 145 ? 27.354 13.675 -22.161 1.00 35.66 145 ILE B O 1
ATOM 6136 N N . SER B 1 146 ? 26.794 11.946 -20.829 1.00 45.69 146 SER B N 1
ATOM 6137 C CA . SER B 1 146 ? 25.366 12.036 -21.091 1.00 34.22 146 SER B CA 1
ATOM 6138 C C . SER B 1 146 ? 24.788 13.343 -20.546 1.00 30.63 146 SER B C 1
ATOM 6139 O O . SER B 1 146 ? 25.387 13.990 -19.693 1.00 28.27 146 SER B O 1
ATOM 6142 N N . PRO B 1 147 ? 23.591 13.726 -20.995 1.00 32.92 147 PRO B N 1
ATOM 6143 C CA . PRO B 1 147 ? 22.933 14.884 -20.374 1.00 32.06 147 PRO B CA 1
ATOM 6144 C C . PRO B 1 147 ? 22.745 14.726 -18.885 1.00 32.21 147 PRO B C 1
ATOM 6145 O O . PRO B 1 147 ? 22.874 15.711 -18.154 1.00 25.32 147 PRO B O 1
ATOM 6149 N N . LYS B 1 148 ? 22.434 13.516 -18.401 1.00 31.30 148 LYS B N 1
ATOM 6150 C CA . LYS B 1 148 ? 22.195 13.364 -16.969 1.00 31.50 148 LYS B CA 1
ATOM 6151 C C . LYS B 1 148 ? 23.460 13.682 -16.189 1.00 32.59 148 LYS B C 1
ATOM 6152 O O . LYS B 1 148 ? 23.439 14.470 -15.236 1.00 35.75 148 LYS B O 1
ATOM 6158 N N . GLU B 1 149 ? 24.581 13.085 -16.599 1.00 35.46 149 GLU B N 1
ATOM 6159 C CA . GLU B 1 149 ? 25.859 13.354 -15.941 1.00 41.91 149 GLU B CA 1
ATOM 6160 C C . GLU B 1 149 ? 26.159 14.854 -15.901 1.00 34.49 149 GLU B C 1
ATOM 6161 O O . GLU B 1 149 ? 26.575 15.390 -14.864 1.00 31.42 149 GLU B O 1
ATOM 6167 N N . ASN B 1 150 ? 25.939 15.543 -17.026 1.00 37.11 150 ASN B N 1
ATOM 6168 C CA . ASN B 1 150 ? 26.148 16.992 -17.092 1.00 36.21 150 ASN B CA 1
ATOM 6169 C C . ASN B 1 150 ? 25.415 17.724 -15.977 1.00 36.88 150 ASN B C 1
ATOM 6170 O O . ASN B 1 150 ? 25.947 18.679 -15.393 1.00 37.09 150 ASN B O 1
ATOM 6175 N N . GLU B 1 151 ? 24.173 17.329 -15.699 1.00 23.80 151 GLU B N 1
ATOM 6176 C CA . GLU B 1 151 ? 23.458 17.922 -14.578 1.00 25.84 151 GLU B CA 1
ATOM 6177 C C . GLU B 1 151 ? 24.188 17.631 -13.279 1.00 33.80 151 GLU B C 1
ATOM 6178 O O . GLU B 1 151 ? 24.379 18.524 -12.444 1.00 35.10 151 GLU B O 1
ATOM 6184 N N . LEU B 1 152 ? 24.587 16.369 -13.087 1.00 33.04 152 LEU B N 1
ATOM 6185 C CA . LEU B 1 152 ? 25.341 16.000 -11.897 1.00 34.47 152 LEU B CA 1
ATOM 6186 C C . LEU B 1 152 ? 26.651 16.767 -11.824 1.00 35.07 152 LEU B C 1
ATOM 6187 O O . LEU B 1 152 ? 26.971 17.370 -10.793 1.00 39.63 152 LEU B O 1
ATOM 6192 N N . LYS B 1 153 ? 27.436 16.725 -12.907 1.00 38.47 153 LYS B N 1
ATOM 6193 C CA . LYS B 1 153 ? 28.654 17.528 -13.000 1.00 32.88 153 LYS B CA 1
ATOM 6194 C C . LYS B 1 153 ? 28.392 18.974 -12.584 1.00 35.85 153 LYS B C 1
ATOM 6195 O O . LYS B 1 153 ? 29.052 19.500 -11.683 1.00 42.88 153 LYS B O 1
ATOM 6199 N N . ALA B 1 154 ? 27.391 19.616 -13.194 1.00 33.20 154 ALA B N 1
ATOM 6200 C CA . ALA B 1 154 ? 27.168 21.045 -12.968 1.00 39.05 154 ALA B CA 1
ATOM 6201 C C . ALA B 1 154 ? 26.855 21.344 -11.510 1.00 41.46 154 ALA B C 1
ATOM 6202 O O . ALA B 1 154 ? 27.439 22.255 -10.911 1.00 39.19 154 ALA B O 1
ATOM 6204 N N . LEU B 1 155 ? 25.901 20.615 -10.934 1.00 36.46 155 LEU B N 1
ATOM 6205 C CA . LEU B 1 155 ? 25.562 20.838 -9.535 1.00 39.21 155 LEU B CA 1
ATOM 6206 C C . LEU B 1 155 ? 26.771 20.596 -8.643 1.00 38.28 155 LEU B C 1
ATOM 6207 O O . LEU B 1 155 ? 26.971 21.299 -7.644 1.00 33.22 155 LEU B O 1
ATOM 6212 N N . SER B 1 156 ? 27.593 19.610 -9.008 1.00 31.39 156 SER B N 1
ATOM 6213 C CA . SER B 1 156 ? 28.738 19.205 -8.211 1.00 38.62 156 SER B CA 1
ATOM 6214 C C . SER B 1 156 ? 29.883 20.197 -8.329 1.00 41.53 156 SER B C 1
ATOM 6215 O O . SER B 1 156 ? 30.717 20.278 -7.427 1.00 38.91 156 SER B O 1
ATOM 6218 N N . THR B 1 157 ? 29.949 20.918 -9.446 1.00 40.92 157 THR B N 1
ATOM 6219 C CA . THR B 1 157 ? 30.914 21.982 -9.674 1.00 41.26 157 THR B CA 1
ATOM 6220 C C . THR B 1 157 ? 30.380 23.354 -9.274 1.00 48.62 157 THR B C 1
ATOM 6221 O O . THR B 1 157 ? 31.168 24.302 -9.160 1.00 52.56 157 THR B O 1
ATOM 6225 N N . PHE B 1 158 ? 29.073 23.482 -9.039 1.00 36.21 158 PHE B N 1
ATOM 6226 C CA . PHE B 1 158 ? 28.466 24.753 -8.666 1.00 35.53 158 PHE B CA 1
ATOM 6227 C C . PHE B 1 158 ? 28.271 24.890 -7.162 1.00 43.81 158 PHE B C 1
ATOM 6228 O O . PHE B 1 158 ? 28.597 25.934 -6.592 1.00 50.94 158 PHE B O 1
ATOM 6236 N N . PHE B 1 159 ? 27.735 23.864 -6.507 1.00 44.62 159 PHE B N 1
ATOM 6237 C CA . PHE B 1 159 ? 27.626 23.847 -5.054 1.00 42.64 159 PHE B CA 1
ATOM 6238 C C . PHE B 1 159 ? 28.832 23.144 -4.448 1.00 38.03 159 PHE B C 1
ATOM 6239 O O . PHE B 1 159 ? 29.417 22.240 -5.052 1.00 35.19 159 PHE B O 1
ATOM 6247 N N . ALA B 1 160 ? 29.207 23.573 -3.240 1.00 48.37 160 ALA B N 1
ATOM 6248 C CA . ALA B 1 160 ? 30.335 22.939 -2.562 1.00 40.48 160 ALA B CA 1
ATOM 6249 C C . ALA B 1 160 ? 29.967 21.547 -2.074 1.00 42.21 160 ALA B C 1
ATOM 6250 O O . ALA B 1 160 ? 30.774 20.616 -2.168 1.00 43.66 160 ALA B O 1
ATOM 6252 N N . LYS B 1 161 ? 28.765 21.399 -1.523 1.00 43.43 161 LYS B N 1
ATOM 6253 C CA . LYS B 1 161 ? 28.226 20.107 -1.138 1.00 40.82 161 LYS B CA 1
ATOM 6254 C C . LYS B 1 161 ? 26.712 20.158 -1.305 1.00 45.56 161 LYS B C 1
ATOM 6255 O O . LYS B 1 161 ? 26.102 21.231 -1.257 1.00 42.91 161 LYS B O 1
ATOM 6261 N N . SER B 1 162 ? 26.112 18.990 -1.514 1.00 39.94 162 SER B N 1
ATOM 6262 C CA . SER B 1 162 ? 24.669 18.872 -1.634 1.00 40.03 162 SER B CA 1
ATOM 6263 C C . SER B 1 162 ? 24.208 17.602 -0.935 1.00 35.44 162 SER B C 1
ATOM 6264 O O . SER B 1 162 ? 25.013 16.758 -0.522 1.00 27.18 162 SER B O 1
ATOM 6267 N N . CYS B 1 163 ? 22.890 17.498 -0.779 1.00 29.52 163 CYS B N 1
ATOM 6268 C CA . CYS B 1 163 ? 22.217 16.220 -0.576 1.00 34.32 163 CYS B CA 1
ATOM 6269 C C . CYS B 1 163 ? 21.149 16.059 -1.655 1.00 25.93 163 CYS B C 1
ATOM 6270 O O . CYS B 1 163 ? 20.093 16.698 -1.596 1.00 25.97 163 CYS B O 1
ATOM 6273 N N . ILE B 1 164 ? 21.403 15.172 -2.612 1.00 26.71 164 ILE B N 1
ATOM 6274 C CA . ILE B 1 164 ? 20.459 14.867 -3.688 1.00 27.03 164 ILE B CA 1
ATOM 6275 C C . ILE B 1 164 ? 20.378 13.345 -3.788 1.00 28.24 164 ILE B C 1
ATOM 6276 O O . ILE B 1 164 ? 21.095 12.726 -4.573 1.00 20.67 164 ILE B O 1
ATOM 6281 N N . VAL B 1 165 ? 19.499 12.732 -3.007 1.00 28.45 165 VAL B N 1
ATOM 6282 C CA . VAL B 1 165 ? 19.529 11.276 -2.901 1.00 28.64 165 VAL B CA 1
ATOM 6283 C C . VAL B 1 165 ? 18.764 10.665 -4.071 1.00 22.06 165 VAL B C 1
ATOM 6284 O O . VAL B 1 165 ? 18.101 11.368 -4.847 1.00 24.89 165 VAL B O 1
ATOM 6288 N N . GLY B 1 166 ? 18.855 9.358 -4.210 1.00 24.30 166 GLY B N 1
ATOM 6289 C CA . GLY B 1 166 ? 18.008 8.627 -5.130 1.00 29.47 166 GLY B CA 1
ATOM 6290 C C . GLY B 1 166 ? 18.810 7.937 -6.208 1.00 26.89 166 GLY B C 1
ATOM 6291 O O . GLY B 1 166 ? 20.042 7.941 -6.210 1.00 27.59 166 GLY B O 1
ATOM 6292 N N . LYS B 1 167 ? 18.089 7.337 -7.144 1.00 19.30 167 LYS B N 1
ATOM 6293 C CA . LYS B 1 167 ? 18.698 6.638 -8.265 1.00 30.12 167 LYS B CA 1
ATOM 6294 C C . LYS B 1 167 ? 18.960 7.662 -9.359 1.00 27.78 167 LYS B C 1
ATOM 6295 O O . LYS B 1 167 ? 18.046 8.089 -10.063 1.00 29.99 167 LYS B O 1
ATOM 6298 N N . TRP B 1 168 ? 20.223 8.069 -9.476 1.00 24.54 168 TRP B N 1
ATOM 6299 C CA . TRP B 1 168 ? 20.636 9.030 -10.486 1.00 28.64 168 TRP B CA 1
ATOM 6300 C C . TRP B 1 168 ? 20.544 8.448 -11.891 1.00 34.76 168 TRP B C 1
ATOM 6301 O O . TRP B 1 168 ? 20.407 9.197 -12.861 1.00 25.93 168 TRP B O 1
ATOM 6312 N N . SER B 1 169 ? 20.627 7.123 -12.023 1.00 28.03 169 SER B N 1
ATOM 6313 C CA . SER B 1 169 ? 20.563 6.467 -13.307 1.00 30.75 169 SER B CA 1
ATOM 6314 C C . SER B 1 169 ? 19.685 5.224 -13.210 1.00 28.96 169 SER B C 1
ATOM 6315 O O . SER B 1 169 ? 19.675 4.558 -12.170 1.00 29.10 169 SER B O 1
ATOM 6318 N N . PRO B 1 170 ? 18.910 4.909 -14.253 1.00 27.01 170 PRO B N 1
ATOM 6319 C CA . PRO B 1 170 ? 18.165 3.641 -14.252 1.00 32.47 170 PRO B CA 1
ATOM 6320 C C . PRO B 1 170 ? 19.060 2.417 -14.320 1.00 26.04 170 PRO B C 1
ATOM 6321 O O . PRO B 1 170 ? 18.562 1.302 -14.136 1.00 37.40 170 PRO B O 1
ATOM 6325 N N . ASP B 1 171 ? 20.350 2.583 -14.598 1.00 27.12 171 ASP B N 1
ATOM 6326 C CA . ASP B 1 171 ? 21.275 1.454 -14.652 1.00 38.30 171 ASP B CA 1
ATOM 6327 C C . ASP B 1 171 ? 22.052 1.337 -13.350 1.00 38.68 171 ASP B C 1
ATOM 6328 O O . ASP B 1 171 ? 22.847 2.240 -13.036 1.00 32.05 171 ASP B O 1
ATOM 6333 N N . PRO B 1 172 ? 21.895 0.248 -12.582 1.00 40.78 172 PRO B N 1
ATOM 6334 C CA . PRO B 1 172 ? 22.644 0.138 -11.311 1.00 28.22 172 PRO B CA 1
ATOM 6335 C C . PRO B 1 172 ? 24.140 0.408 -11.439 1.00 37.05 172 PRO B C 1
ATOM 6336 O O . PRO B 1 172 ? 24.702 1.163 -10.630 1.00 34.34 172 PRO B O 1
ATOM 6340 N N . LYS B 1 173 ? 24.808 -0.210 -12.419 1.00 42.32 173 LYS B N 1
ATOM 6341 C CA . LYS B 1 173 ? 26.252 -0.034 -12.568 1.00 43.00 173 LYS B CA 1
ATOM 6342 C C . LYS B 1 173 ? 26.592 1.424 -12.856 1.00 37.97 173 LYS B C 1
ATOM 6343 O O . LYS B 1 173 ? 27.486 2.004 -12.233 1.00 29.45 173 LYS B O 1
ATOM 6347 N N . THR B 1 174 ? 25.880 2.037 -13.796 1.00 42.21 174 THR B N 1
ATOM 6348 C CA . THR B 1 174 ? 26.056 3.468 -14.014 1.00 36.69 174 THR B CA 1
ATOM 6349 C C . THR B 1 174 ? 25.768 4.242 -12.741 1.00 33.02 174 THR B C 1
ATOM 6350 O O . THR B 1 174 ? 26.500 5.175 -12.391 1.00 27.86 174 THR B O 1
ATOM 6354 N N . ASN B 1 175 ? 24.717 3.857 -12.020 1.00 30.95 175 ASN B N 1
ATOM 6355 C CA . ASN B 1 175 ? 24.339 4.620 -10.840 1.00 41.25 175 ASN B CA 1
ATOM 6356 C C . ASN B 1 175 ? 25.434 4.599 -9.778 1.00 35.46 175 ASN B C 1
ATOM 6357 O O . ASN B 1 175 ? 25.653 5.596 -9.081 1.00 27.34 175 ASN B O 1
ATOM 6362 N N . SER B 1 176 ? 26.100 3.464 -9.606 1.00 31.73 176 SER B N 1
ATOM 6363 C CA . SER B 1 176 ? 27.159 3.392 -8.606 1.00 35.82 176 SER B CA 1
ATOM 6364 C C . SER B 1 176 ? 28.364 4.240 -8.997 1.00 27.73 176 SER B C 1
ATOM 6365 O O . SER B 1 176 ? 28.963 4.907 -8.145 1.00 34.84 176 SER B O 1
ATOM 6368 N N . ALA B 1 177 ? 28.762 4.199 -10.268 1.00 33.34 177 ALA B N 1
ATOM 6369 C CA . ALA B 1 177 ? 29.903 4.991 -10.715 1.00 29.04 177 ALA B CA 1
ATOM 6370 C C . ALA B 1 177 ? 29.690 6.467 -10.413 1.00 32.21 177 ALA B C 1
ATOM 6371 O O . ALA B 1 177 ? 30.547 7.123 -9.810 1.00 44.47 177 ALA B O 1
ATOM 6373 N N . TRP B 1 178 ? 28.527 7.000 -10.795 1.00 35.71 178 TRP B N 1
ATOM 6374 C CA . TRP B 1 178 ? 28.251 8.418 -10.578 1.00 26.74 178 TRP B CA 1
ATOM 6375 C C . TRP B 1 178 ? 28.189 8.744 -9.097 1.00 33.22 178 TRP B C 1
ATOM 6376 O O . TRP B 1 178 ? 28.642 9.814 -8.669 1.00 35.73 178 TRP B O 1
ATOM 6387 N N . LYS B 1 179 ? 27.598 7.848 -8.302 1.00 33.42 179 LYS B N 1
ATOM 6388 C CA . LYS B 1 179 ? 27.431 8.129 -6.886 1.00 31.49 179 LYS B CA 1
ATOM 6389 C C . LYS B 1 179 ? 28.778 8.395 -6.238 1.00 39.33 179 LYS B C 1
ATOM 6390 O O . LYS B 1 179 ? 28.909 9.297 -5.396 1.00 33.82 179 LYS B O 1
ATOM 6396 N N . SER B 1 180 ? 29.803 7.658 -6.669 1.00 32.38 180 SER B N 1
ATOM 6397 C CA . SER B 1 180 ? 31.159 7.938 -6.219 1.00 40.22 180 SER B CA 1
ATOM 6398 C C . SER B 1 180 ? 31.783 9.100 -6.985 1.00 37.86 180 SER B C 1
ATOM 6399 O O . SER B 1 180 ? 32.397 9.985 -6.381 1.00 47.93 180 SER B O 1
ATOM 6402 N N . GLN B 1 181 ? 31.655 9.109 -8.318 1.00 40.76 181 GLN B N 1
ATOM 6403 C CA . GLN B 1 181 ? 32.257 10.181 -9.117 1.00 41.17 181 GLN B CA 1
ATOM 6404 C C . GLN B 1 181 ? 31.879 11.567 -8.601 1.00 35.22 181 GLN B C 1
ATOM 6405 O O . GLN B 1 181 ? 32.730 12.455 -8.546 1.00 27.62 181 GLN B O 1
ATOM 6411 N N . TYR B 1 182 ? 30.601 11.775 -8.246 1.00 29.37 182 TYR B N 1
ATOM 6412 C CA . TYR B 1 182 ? 30.102 13.068 -7.776 1.00 31.00 182 TYR B CA 1
ATOM 6413 C C . TYR B 1 182 ? 29.589 12.928 -6.351 1.00 26.96 182 TYR B C 1
ATOM 6414 O O . TYR B 1 182 ? 28.480 13.354 -6.028 1.00 28.10 182 TYR B O 1
ATOM 6423 N N . SER B 1 183 ? 30.432 12.361 -5.491 1.00 27.87 183 SER B N 1
ATOM 6424 C CA . SER B 1 183 ? 30.049 11.996 -4.137 1.00 30.80 183 SER B CA 1
ATOM 6425 C C . SER B 1 183 ? 29.674 13.195 -3.289 1.00 33.67 183 SER B C 1
ATOM 6426 O O . SER B 1 183 ? 28.966 13.039 -2.287 1.00 27.85 183 SER B O 1
ATOM 6429 N N . HIS B 1 184 ? 30.171 14.388 -3.633 1.00 34.43 184 HIS B N 1
ATOM 6430 C CA . HIS B 1 184 ? 29.868 15.561 -2.819 1.00 28.11 184 HIS B CA 1
ATOM 6431 C C . HIS B 1 184 ? 28.407 15.974 -2.960 1.00 32.77 184 HIS B C 1
ATOM 6432 O O . HIS B 1 184 ? 27.885 16.690 -2.097 1.00 33.44 184 HIS B O 1
ATOM 6439 N N . LEU B 1 185 ? 27.717 15.483 -3.992 1.00 26.67 185 LEU B N 1
ATOM 6440 C CA . LEU B 1 185 ? 26.274 15.634 -4.075 1.00 26.97 185 LEU B CA 1
ATOM 6441 C C . LEU B 1 185 ? 25.555 14.896 -2.971 1.00 33.71 185 LEU B C 1
ATOM 6442 O O . LEU B 1 185 ? 24.331 15.027 -2.862 1.00 30.91 185 LEU B O 1
ATOM 6447 N N . CYS B 1 186 ? 26.276 14.113 -2.169 1.00 31.65 186 CYS B N 1
ATOM 6448 C CA . CYS B 1 186 ? 25.697 13.384 -1.052 1.00 28.44 186 CYS B CA 1
ATOM 6449 C C . CYS B 1 186 ? 26.189 13.864 0.307 1.00 29.22 186 CYS B C 1
ATOM 6450 O O . CYS B 1 186 ? 25.639 13.446 1.329 1.00 26.66 186 CYS B O 1
ATOM 6453 N N . SER B 1 187 ? 27.197 14.735 0.358 1.00 32.45 187 SER B N 1
ATOM 6454 C CA . SER B 1 187 ? 27.868 14.971 1.635 1.00 30.41 187 SER B CA 1
ATOM 6455 C C . SER B 1 187 ? 26.935 15.550 2.689 1.00 25.96 187 SER B C 1
ATOM 6456 O O . SER B 1 187 ? 27.154 15.332 3.886 1.00 31.50 187 SER B O 1
ATOM 6459 N N . MET B 1 188 ? 25.895 16.286 2.278 1.00 32.70 188 MET B N 1
ATOM 6460 C CA . MET B 1 188 ? 24.941 16.883 3.213 1.00 20.39 188 MET B CA 1
ATOM 6461 C C . MET B 1 188 ? 23.855 15.920 3.677 1.00 26.18 188 MET B C 1
ATOM 6462 O O . MET B 1 188 ? 23.013 16.297 4.499 1.00 22.24 188 MET B O 1
ATOM 6467 N N . CYS B 1 189 ? 23.837 14.695 3.187 1.00 28.41 189 CYS B N 1
ATOM 6468 C CA . CYS B 1 189 ? 22.760 13.800 3.560 1.00 24.39 189 CYS B CA 1
ATOM 6469 C C . CYS B 1 189 ? 23.008 13.214 4.946 1.00 28.01 189 CYS B C 1
ATOM 6470 O O . CYS B 1 189 ? 24.140 13.148 5.422 1.00 25.98 189 CYS B O 1
ATOM 6473 N N . GLU B 1 190 ? 21.923 12.808 5.610 1.00 17.85 190 GLU B N 1
ATOM 6474 C CA . GLU B 1 190 ? 22.065 12.075 6.871 1.00 34.79 190 GLU B CA 1
ATOM 6475 C C . GLU B 1 190 ? 22.967 10.855 6.704 1.00 34.74 190 GLU B C 1
ATOM 6476 O O . GLU B 1 190 ? 23.745 10.521 7.610 1.00 34.20 190 GLU B O 1
ATOM 6482 N N . HIS B 1 191 ? 22.880 10.169 5.559 1.00 30.06 191 HIS B N 1
ATOM 6483 C CA . HIS B 1 191 ? 23.672 8.963 5.307 1.00 27.82 191 HIS B CA 1
ATOM 6484 C C . HIS B 1 191 ? 24.451 9.115 4.001 1.00 30.93 191 HIS B C 1
ATOM 6485 O O . HIS B 1 191 ? 24.126 8.508 2.972 1.00 27.63 191 HIS B O 1
ATOM 6492 N N . PRO B 1 192 ? 25.518 9.912 4.030 1.00 25.12 192 PRO B N 1
ATOM 6493 C CA . PRO B 1 192 ? 26.325 10.128 2.823 1.00 32.42 192 PRO B CA 1
ATOM 6494 C C . PRO B 1 192 ? 26.772 8.845 2.150 1.00 29.90 192 PRO B C 1
ATOM 6495 O O . PRO B 1 192 ? 26.717 8.745 0.917 1.00 26.08 192 PRO B O 1
ATOM 6499 N N . GLU B 1 193 ? 27.213 7.855 2.938 1.00 32.84 193 GLU B N 1
ATOM 6500 C CA . GLU B 1 193 ? 27.712 6.598 2.379 1.00 30.88 193 GLU B CA 1
ATOM 6501 C C . GLU B 1 193 ? 26.692 5.895 1.515 1.00 24.67 193 GLU B C 1
ATOM 6502 O O . GLU B 1 193 ? 27.049 4.964 0.782 1.00 35.05 193 GLU B O 1
ATOM 6508 N N . ARG B 1 194 ? 25.436 6.285 1.609 1.00 24.78 194 ARG B N 1
ATOM 6509 C CA . ARG B 1 194 ? 24.340 5.580 0.968 1.00 25.11 194 ARG B CA 1
ATOM 6510 C C . ARG B 1 194 ? 23.608 6.426 -0.053 1.00 23.77 194 ARG B C 1
ATOM 6511 O O . ARG B 1 194 ? 23.231 5.916 -1.112 1.00 24.83 194 ARG B O 1
ATOM 6519 N N . CYS B 1 195 ? 23.374 7.700 0.267 1.00 29.14 195 CYS B N 1
ATOM 6520 C CA . CYS B 1 195 ? 22.823 8.680 -0.656 1.00 25.98 195 CYS B CA 1
ATOM 6521 C C . CYS B 1 195 ? 21.547 8.156 -1.302 1.00 23.09 195 CYS B C 1
ATOM 6522 O O . CYS B 1 195 ? 21.456 8.036 -2.519 1.00 28.24 195 CYS B O 1
ATOM 6525 N N . ASP B 1 196 ? 20.569 7.812 -0.467 1.00 20.65 196 ASP B N 1
ATOM 6526 C CA . ASP B 1 196 ? 19.360 7.185 -0.991 1.00 23.07 196 ASP B CA 1
ATOM 6527 C C . ASP B 1 196 ? 18.297 7.233 0.083 1.00 22.75 196 ASP B C 1
ATOM 6528 O O . ASP B 1 196 ? 18.602 7.365 1.269 1.00 24.61 196 ASP B O 1
ATOM 6533 N N . TYR B 1 197 ? 17.049 7.066 -0.342 1.00 24.12 197 TYR B N 1
ATOM 6534 C CA . TYR B 1 197 ? 15.965 7.026 0.608 1.00 23.11 197 TYR B CA 1
ATOM 6535 C C . TYR B 1 197 ? 16.083 5.747 1.420 1.00 23.40 197 TYR B C 1
ATOM 6536 O O . TYR B 1 197 ? 16.619 4.752 0.929 1.00 24.93 197 TYR B O 1
ATOM 6545 N N . PRO B 1 198 ? 15.624 5.756 2.680 1.00 28.50 198 PRO B N 1
ATOM 6546 C CA . PRO B 1 198 ? 15.186 6.952 3.418 1.00 28.67 198 PRO B CA 1
ATOM 6547 C C . PRO B 1 198 ? 16.377 7.739 3.943 1.00 30.46 198 PRO B C 1
ATOM 6548 O O . PRO B 1 198 ? 17.378 7.147 4.304 1.00 21.63 198 PRO B O 1
ATOM 6552 N N . ASP B 1 199 ? 16.273 9.063 3.978 1.00 28.25 199 ASP B N 1
ATOM 6553 C CA . ASP B 1 199 ? 17.362 9.892 4.479 1.00 29.39 199 ASP B CA 1
ATOM 6554 C C . ASP B 1 199 ? 16.739 11.123 5.114 1.00 35.64 199 ASP B C 1
ATOM 6555 O O . ASP B 1 199 ? 16.132 11.938 4.411 1.00 29.74 199 ASP B O 1
ATOM 6560 N N . ASN B 1 200 ? 16.901 11.253 6.435 1.00 32.59 200 ASN B N 1
ATOM 6561 C CA . ASN B 1 200 ? 16.232 12.295 7.205 1.00 37.30 200 ASN B CA 1
ATOM 6562 C C . ASN B 1 200 ? 16.578 13.717 6.748 1.00 36.31 200 ASN B C 1
ATOM 6563 O O . ASN B 1 200 ? 15.927 14.672 7.203 1.00 33.76 200 ASN B O 1
ATOM 6568 N N . TYR B 1 201 ? 17.573 13.882 5.877 1.00 29.48 201 TYR B N 1
ATOM 6569 C CA . TYR B 1 201 ? 17.925 15.175 5.297 1.00 33.53 201 TYR B CA 1
ATOM 6570 C C . TYR B 1 201 ? 17.565 15.276 3.815 1.00 35.79 201 TYR B C 1
ATOM 6571 O O . TYR B 1 201 ? 18.045 16.183 3.129 1.00 36.20 201 TYR B O 1
ATOM 6580 N N . SER B 1 202 ? 16.746 14.367 3.305 1.00 34.48 202 SER B N 1
ATOM 6581 C CA . SER B 1 202 ? 16.247 14.416 1.941 1.00 31.26 202 SER B CA 1
ATOM 6582 C C . SER B 1 202 ? 14.757 14.744 1.959 1.00 25.34 202 SER B C 1
ATOM 6583 O O . SER B 1 202 ? 14.118 14.794 3.012 1.00 23.56 202 SER B O 1
ATOM 6586 N N . GLY B 1 203 ? 14.183 14.941 0.777 1.00 25.05 203 GLY B N 1
ATOM 6587 C CA . GLY B 1 203 ? 12.764 15.213 0.717 1.00 23.70 203 GLY B CA 1
ATOM 6588 C C . GLY B 1 203 ? 12.473 16.661 1.070 1.00 27.29 203 GLY B C 1
ATOM 6589 O O . GLY B 1 203 ? 13.374 17.483 1.281 1.00 25.06 203 GLY B O 1
ATOM 6590 N N . TYR B 1 204 ? 11.191 17.000 1.090 1.00 25.80 204 TYR B N 1
ATOM 6591 C CA . TYR B 1 204 ? 10.747 18.399 1.326 1.00 27.46 204 TYR B CA 1
ATOM 6592 C C . TYR B 1 204 ? 11.150 18.875 2.727 1.00 31.43 204 TYR B C 1
ATOM 6593 O O . TYR B 1 204 ? 11.878 19.845 2.841 1.00 29.44 204 TYR B O 1
ATOM 6602 N N . GLU B 1 205 ? 10.695 18.182 3.756 1.00 29.83 205 GLU B N 1
ATOM 6603 C CA . GLU B 1 205 ? 11.107 18.553 5.106 1.00 39.16 205 GLU B CA 1
ATOM 6604 C C . GLU B 1 205 ? 12.616 18.380 5.303 1.00 34.52 205 GLU B C 1
ATOM 6605 O O . GLU B 1 205 ? 13.295 19.271 5.833 1.00 37.10 205 GLU B O 1
ATOM 6611 N N . GLY B 1 206 ? 13.167 17.260 4.841 1.00 35.47 206 GLY B N 1
ATOM 6612 C CA . GLY B 1 206 ? 14.566 16.971 5.085 1.00 29.63 206 GLY B CA 1
ATOM 6613 C C . GLY B 1 206 ? 15.531 17.962 4.463 1.00 36.61 206 GLY B C 1
ATOM 6614 O O . GLY B 1 206 ? 16.664 18.100 4.937 1.00 24.56 206 GLY B O 1
ATOM 6615 N N . ALA B 1 207 ? 15.127 18.647 3.395 1.00 30.02 207 ALA B N 1
ATOM 6616 C CA . ALA B 1 207 ? 15.937 19.765 2.946 1.00 29.32 207 ALA B CA 1
ATOM 6617 C C . ALA B 1 207 ? 16.016 20.815 4.041 1.00 34.02 207 ALA B C 1
ATOM 6618 O O . ALA B 1 207 ? 17.061 21.444 4.240 1.00 37.66 207 ALA B O 1
ATOM 6620 N N . LEU B 1 208 ? 14.924 20.991 4.785 1.00 33.05 208 LEU B N 1
ATOM 6621 C CA . LEU B 1 208 ? 14.864 22.055 5.780 1.00 44.50 208 LEU B CA 1
ATOM 6622 C C . LEU B 1 208 ? 15.692 21.695 7.005 1.00 44.35 208 LEU B C 1
ATOM 6623 O O . LEU B 1 208 ? 16.506 22.501 7.475 1.00 39.18 208 LEU B O 1
ATOM 6628 N N . ARG B 1 209 ? 15.497 20.480 7.525 1.00 48.67 209 ARG B N 1
ATOM 6629 C CA . ARG B 1 209 ? 16.383 19.952 8.558 1.00 39.10 209 ARG B CA 1
ATOM 6630 C C . ARG B 1 209 ? 17.843 20.074 8.140 1.00 36.83 209 ARG B C 1
ATOM 6631 O O . ARG B 1 209 ? 18.674 20.618 8.876 1.00 43.23 209 ARG B O 1
ATOM 6639 N N . CYS B 1 210 ? 18.166 19.586 6.944 1.00 33.70 210 CYS B N 1
ATOM 6640 C CA . CYS B 1 210 ? 19.499 19.766 6.381 1.00 34.32 210 CYS B CA 1
ATOM 6641 C C . CYS B 1 210 ? 19.957 21.216 6.500 1.00 45.08 210 CYS B C 1
ATOM 6642 O O . CYS B 1 210 ? 21.132 21.491 6.789 1.00 28.99 210 CYS B O 1
ATOM 6645 N N . LEU B 1 211 ? 19.040 22.158 6.283 1.00 35.64 211 LEU B N 1
ATOM 6646 C CA . LEU B 1 211 ? 19.393 23.564 6.395 1.00 39.66 211 LEU B CA 1
ATOM 6647 C C . LEU B 1 211 ? 19.467 23.990 7.857 1.00 35.33 211 LEU B C 1
ATOM 6648 O O . LEU B 1 211 ? 20.445 24.613 8.275 1.00 48.83 211 LEU B O 1
ATOM 6653 N N . ALA B 1 212 ? 18.458 23.633 8.652 1.00 42.85 212 ALA B N 1
ATOM 6654 C CA . ALA B 1 212 ? 18.339 24.110 10.024 1.00 48.11 212 ALA B CA 1
ATOM 6655 C C . ALA B 1 212 ? 19.142 23.299 11.028 1.00 56.04 212 ALA B C 1
ATOM 6656 O O . ALA B 1 212 ? 19.193 23.683 12.203 1.00 44.82 212 ALA B O 1
ATOM 6658 N N . HIS B 1 213 ? 19.734 22.178 10.620 1.00 50.33 213 HIS B N 1
ATOM 6659 C CA . HIS B 1 213 ? 20.382 21.296 11.588 1.00 51.11 213 HIS B CA 1
ATOM 6660 C C . HIS B 1 213 ? 21.734 20.780 11.146 1.00 40.79 213 HIS B C 1
ATOM 6661 O O . HIS B 1 213 ? 22.524 20.375 12.005 1.00 40.44 213 HIS B O 1
ATOM 6668 N N . ASN B 1 214 ? 22.051 20.808 9.858 1.00 39.06 214 ASN B N 1
ATOM 6669 C CA . ASN B 1 214 ? 23.204 20.106 9.319 1.00 30.87 214 ASN B CA 1
ATOM 6670 C C . ASN B 1 214 ? 24.091 21.061 8.538 1.00 40.51 214 ASN B C 1
ATOM 6671 O O . ASN B 1 214 ? 24.809 20.654 7.624 1.00 32.21 214 ASN B O 1
ATOM 6676 N N . ASN B 1 215 ? 24.045 22.348 8.884 1.00 45.75 215 ASN B N 1
ATOM 6677 C CA . ASN B 1 215 ? 24.972 23.333 8.342 1.00 46.32 215 ASN B CA 1
ATOM 6678 C C . ASN B 1 215 ? 24.785 23.521 6.841 1.00 36.29 215 ASN B C 1
ATOM 6679 O O . ASN B 1 215 ? 25.721 23.888 6.131 1.00 38.75 215 ASN B O 1
ATOM 6684 N N . GLY B 1 216 ? 23.596 23.235 6.329 1.00 40.72 216 GLY B N 1
ATOM 6685 C CA . GLY B 1 216 ? 23.287 23.648 4.977 1.00 45.21 216 GLY B CA 1
ATOM 6686 C C . GLY B 1 216 ? 23.309 25.159 4.844 1.00 44.87 216 GLY B C 1
ATOM 6687 O O . GLY B 1 216 ? 23.236 25.897 5.824 1.00 46.91 216 GLY B O 1
ATOM 6688 N N . GLU B 1 217 ? 23.433 25.624 3.605 1.00 47.84 217 GLU B N 1
ATOM 6689 C CA . GLU B 1 217 ? 23.373 27.048 3.313 1.00 47.46 217 GLU B CA 1
ATOM 6690 C C . GLU B 1 217 ? 22.270 27.417 2.322 1.00 49.48 217 GLU B C 1
ATOM 6691 O O . GLU B 1 217 ? 21.973 28.608 2.174 1.00 36.98 217 GLU B O 1
ATOM 6697 N N . VAL B 1 218 ? 21.656 26.448 1.642 1.00 36.88 218 VAL B N 1
ATOM 6698 C CA . VAL B 1 218 ? 20.511 26.740 0.784 1.00 36.89 218 VAL B CA 1
ATOM 6699 C C . VAL B 1 218 ? 19.671 25.476 0.640 1.00 40.87 218 VAL B C 1
ATOM 6700 O O . VAL B 1 218 ? 20.197 24.369 0.462 1.00 36.69 218 VAL B O 1
ATOM 6704 N N . ALA B 1 219 ? 18.355 25.660 0.741 1.00 39.37 219 ALA B N 1
ATOM 6705 C CA . ALA B 1 219 ? 17.371 24.586 0.761 1.00 39.51 219 ALA B CA 1
ATOM 6706 C C . ALA B 1 219 ? 16.387 24.795 -0.377 1.00 39.12 219 ALA B C 1
ATOM 6707 O O . ALA B 1 219 ? 15.656 25.794 -0.391 1.00 40.20 219 ALA B O 1
ATOM 6709 N N . PHE B 1 220 ? 16.359 23.847 -1.313 1.00 31.26 220 PHE B N 1
ATOM 6710 C CA . PHE B 1 220 ? 15.447 23.864 -2.450 1.00 29.45 220 PHE B CA 1
ATOM 6711 C C . PHE B 1 220 ? 14.272 22.974 -2.105 1.00 29.22 220 PHE B C 1
ATOM 6712 O O . PHE B 1 220 ? 14.373 21.747 -2.167 1.00 36.27 220 PHE B O 1
ATOM 6720 N N . THR B 1 221 ? 13.152 23.591 -1.743 1.00 30.31 221 THR B N 1
ATOM 6721 C CA . THR B 1 221 ? 12.002 22.840 -1.271 1.00 21.87 221 THR B CA 1
ATOM 6722 C C . THR B 1 221 ? 10.685 23.516 -1.642 1.00 28.01 221 THR B C 1
ATOM 6723 O O . THR B 1 221 ? 10.593 24.215 -2.654 1.00 27.54 221 THR B O 1
ATOM 6727 N N . LYS B 1 222 ? 9.682 23.304 -0.812 1.00 21.04 222 LYS B N 1
ATOM 6728 C CA . LYS B 1 222 ? 8.286 23.542 -1.092 1.00 32.63 222 LYS B CA 1
ATOM 6729 C C . LYS B 1 222 ? 7.709 24.467 -0.038 1.00 32.01 222 LYS B C 1
ATOM 6730 O O . LYS B 1 222 ? 7.934 24.259 1.155 1.00 32.56 222 LYS B O 1
ATOM 6736 N N . VAL B 1 223 ? 6.930 25.461 -0.478 1.00 31.05 223 VAL B N 1
ATOM 6737 C CA . VAL B 1 223 ? 6.297 26.384 0.464 1.00 33.59 223 VAL B CA 1
ATOM 6738 C C . VAL B 1 223 ? 5.620 25.629 1.596 1.00 35.22 223 VAL B C 1
ATOM 6739 O O . VAL B 1 223 ? 5.828 25.928 2.776 1.00 37.36 223 VAL B O 1
ATOM 6743 N N . ILE B 1 224 ? 4.757 24.670 1.258 1.00 30.99 224 ILE B N 1
ATOM 6744 C CA . ILE B 1 224 ? 3.876 24.128 2.290 1.00 33.65 224 ILE B CA 1
ATOM 6745 C C . ILE B 1 224 ? 4.667 23.500 3.440 1.00 38.99 224 ILE B C 1
ATOM 6746 O O . ILE B 1 224 ? 4.230 23.539 4.602 1.00 35.90 224 ILE B O 1
ATOM 6751 N N . PHE B 1 225 ? 5.835 22.923 3.145 1.00 35.49 225 PHE B N 1
ATOM 6752 C CA . PHE B 1 225 ? 6.670 22.314 4.178 1.00 36.37 225 PHE B CA 1
ATOM 6753 C C . PHE B 1 225 ? 7.553 23.348 4.873 1.00 40.60 225 PHE B C 1
ATOM 6754 O O . PHE B 1 225 ? 7.779 23.253 6.085 1.00 33.68 225 PHE B O 1
ATOM 6762 N N . THR B 1 226 ? 8.088 24.322 4.126 1.00 37.98 226 THR B N 1
ATOM 6763 C CA . THR B 1 226 ? 8.734 25.461 4.775 1.00 37.46 226 THR B CA 1
ATOM 6764 C C . THR B 1 226 ? 7.819 26.062 5.831 1.00 44.15 226 THR B C 1
ATOM 6765 O O . THR B 1 226 ? 8.256 26.367 6.947 1.00 48.34 226 THR B O 1
ATOM 6769 N N . ARG B 1 227 ? 6.534 26.206 5.507 1.00 38.46 227 ARG B N 1
ATOM 6770 C CA . ARG B 1 227 ? 5.584 26.754 6.469 1.00 40.26 227 ARG B CA 1
ATOM 6771 C C . ARG B 1 227 ? 5.396 25.808 7.644 1.00 46.04 227 ARG B C 1
ATOM 6772 O O . ARG B 1 227 ? 5.417 26.234 8.806 1.00 45.73 227 ARG B O 1
ATOM 6780 N N . LYS B 1 228 ? 5.193 24.515 7.359 1.00 42.28 228 LYS B N 1
ATOM 6781 C CA . LYS B 1 228 ? 4.990 23.553 8.435 1.00 37.36 228 LYS B CA 1
ATOM 6782 C C . LYS B 1 228 ? 6.272 23.322 9.230 1.00 38.58 228 LYS B C 1
ATOM 6783 O O . LYS B 1 228 ? 6.213 23.004 10.419 1.00 39.89 228 LYS B O 1
ATOM 6789 N N . PHE B 1 229 ? 7.435 23.506 8.610 1.00 37.20 229 PHE B N 1
ATOM 6790 C CA . PHE B 1 229 ? 8.675 23.394 9.364 1.00 42.08 229 PHE B CA 1
ATOM 6791 C C . PHE B 1 229 ? 8.674 24.328 10.570 1.00 42.89 229 PHE B C 1
ATOM 6792 O O . PHE B 1 229 ? 9.334 24.049 11.575 1.00 51.17 229 PHE B O 1
ATOM 6800 N N . PHE B 1 230 ? 7.914 25.416 10.508 1.00 38.52 230 PHE B N 1
ATOM 6801 C CA . PHE B 1 230 ? 7.787 26.340 11.623 1.00 44.18 230 PHE B CA 1
ATOM 6802 C C . PHE B 1 230 ? 6.379 26.369 12.197 1.00 43.81 230 PHE B C 1
ATOM 6803 O O . PHE B 1 230 ? 6.004 27.342 12.859 1.00 47.73 230 PHE B O 1
ATOM 6811 N N . GLY B 1 231 ? 5.593 25.325 11.951 1.00 42.96 231 GLY B N 1
ATOM 6812 C CA . GLY B 1 231 ? 4.288 25.203 12.566 1.00 46.46 231 GLY B CA 1
ATOM 6813 C C . GLY B 1 231 ? 3.325 26.311 12.203 1.00 45.18 231 GLY B C 1
ATOM 6814 O O . GLY B 1 231 ? 2.384 26.576 12.959 1.00 38.75 231 GLY B O 1
ATOM 6815 N N . LEU B 1 232 ? 3.534 26.964 11.059 1.00 39.16 232 LEU B N 1
ATOM 6816 C CA . LEU B 1 232 ? 2.606 27.968 10.556 1.00 45.93 232 LEU B CA 1
ATOM 6817 C C . LEU B 1 232 ? 1.338 27.297 10.032 1.00 52.99 232 LEU B C 1
ATOM 6818 O O . LEU B 1 232 ? 1.285 26.073 9.872 1.00 58.61 232 LEU B O 1
ATOM 6823 N N . PRO B 1 233 ? 0.284 28.073 9.781 1.00 51.44 233 PRO B N 1
ATOM 6824 C CA . PRO B 1 233 ? -0.868 27.532 9.059 1.00 48.75 233 PRO B CA 1
ATOM 6825 C C . PRO B 1 233 ? -0.601 27.506 7.564 1.00 45.10 233 PRO B C 1
ATOM 6826 O O . PRO B 1 233 ? 0.176 28.301 7.034 1.00 47.79 233 PRO B O 1
ATOM 6830 N N . VAL B 1 234 ? -1.238 26.555 6.890 1.00 46.75 234 VAL B N 1
ATOM 6831 C CA . VAL B 1 234 ? -1.188 26.476 5.433 1.00 45.97 234 VAL B CA 1
ATOM 6832 C C . VAL B 1 234 ? -2.523 25.940 4.963 1.00 45.36 234 VAL B C 1
ATOM 6833 O O . VAL B 1 234 ? -3.035 24.960 5.510 1.00 51.23 234 VAL B O 1
ATOM 6837 N N . GLY B 1 235 ? -3.090 26.595 3.956 1.00 48.17 235 GLY B N 1
ATOM 6838 C CA . GLY B 1 235 ? -4.403 26.251 3.466 1.00 42.48 235 GLY B CA 1
ATOM 6839 C C . GLY B 1 235 ? -5.440 26.197 4.564 1.00 46.40 235 GLY B C 1
ATOM 6840 O O . GLY B 1 235 ? -5.785 27.229 5.146 1.00 51.63 235 GLY B O 1
ATOM 6841 N N . THR B 1 236 ? -5.959 24.999 4.836 1.00 50.64 236 THR B N 1
ATOM 6842 C CA . THR B 1 236 ? -6.892 24.756 5.926 1.00 51.57 236 THR B CA 1
ATOM 6843 C C . THR B 1 236 ? -6.226 24.058 7.105 1.00 53.67 236 THR B C 1
ATOM 6844 O O . THR B 1 236 ? -6.912 23.420 7.911 1.00 63.93 236 THR B O 1
ATOM 6848 N N . THR B 1 237 ? -4.922 24.148 7.211 1.00 50.19 237 THR B N 1
ATOM 6849 C CA . THR B 1 237 ? -4.248 23.513 8.330 1.00 56.27 237 THR B CA 1
ATOM 6850 C C . THR B 1 237 ? -3.952 24.543 9.404 1.00 52.93 237 THR B C 1
ATOM 6851 O O . THR B 1 237 ? -3.343 25.582 9.105 1.00 49.41 237 THR B O 1
ATOM 6855 N N . PRO B 1 238 ? -4.348 24.293 10.658 1.00 56.82 238 PRO B N 1
ATOM 6856 C CA . PRO B 1 238 ? -4.140 25.297 11.704 1.00 52.45 238 PRO B CA 1
ATOM 6857 C C . PRO B 1 238 ? -2.666 25.473 12.012 1.00 54.92 238 PRO B C 1
ATOM 6858 O O . PRO B 1 238 ? -1.801 24.952 11.299 1.00 57.47 238 PRO B O 1
ATOM 6862 N N . ALA B 1 239 ? -2.370 26.201 13.078 1.00 47.68 239 ALA B N 1
ATOM 6863 C CA . ALA B 1 239 ? -0.994 26.346 13.505 1.00 56.33 239 ALA B CA 1
ATOM 6864 C C . ALA B 1 239 ? -0.514 25.061 14.170 1.00 56.08 239 ALA B C 1
ATOM 6865 O O . ALA B 1 239 ? -1.289 24.172 14.538 1.00 48.96 239 ALA B O 1
ATOM 6867 N N . SER B 1 240 ? 0.796 24.967 14.325 1.00 56.99 240 SER B N 1
ATOM 6868 C CA . SER B 1 240 ? 1.368 23.830 14.985 1.00 60.74 240 SER B CA 1
ATOM 6869 C C . SER B 1 240 ? 2.515 24.357 15.830 1.00 66.21 240 SER B C 1
ATOM 6870 O O . SER B 1 240 ? 3.239 25.258 15.389 1.00 61.71 240 SER B O 1
ATOM 6873 N N . PRO B 1 241 ? 2.687 23.856 17.050 1.00 75.30 241 PRO B N 1
ATOM 6874 C CA . PRO B 1 241 ? 3.887 24.223 17.803 1.00 66.78 241 PRO B CA 1
ATOM 6875 C C . PRO B 1 241 ? 5.112 23.756 17.040 1.00 56.53 241 PRO B C 1
ATOM 6876 O O . PRO B 1 241 ? 5.096 22.712 16.387 1.00 65.59 241 PRO B O 1
ATOM 6880 N N . SER B 1 242 ? 6.166 24.555 17.094 1.00 53.31 242 SER B N 1
ATOM 6881 C CA . SER B 1 242 ? 7.407 24.215 16.426 1.00 61.16 242 SER B CA 1
ATOM 6882 C C . SER B 1 242 ? 8.565 24.685 17.290 1.00 59.55 242 SER B C 1
ATOM 6883 O O . SER B 1 242 ? 8.425 25.599 18.107 1.00 68.76 242 SER B O 1
ATOM 6886 N N . ASN B 1 243 ? 9.713 24.035 17.115 1.00 50.91 243 ASN B N 1
ATOM 6887 C CA . ASN B 1 243 ? 10.933 24.419 17.812 1.00 52.56 243 ASN B CA 1
ATOM 6888 C C . ASN B 1 243 ? 11.868 25.251 16.947 1.00 63.95 243 ASN B C 1
ATOM 6889 O O . ASN B 1 243 ? 12.889 25.735 17.451 1.00 65.65 243 ASN B O 1
ATOM 6891 N N . GLU B 1 244 ? 11.553 25.421 15.667 1.00 56.03 244 GLU B N 1
ATOM 6892 C CA . GLU B 1 244 ? 12.353 26.236 14.767 1.00 49.04 244 GLU B CA 1
ATOM 6893 C C . GLU B 1 244 ? 11.691 27.598 14.624 1.00 48.12 244 GLU B C 1
ATOM 6894 O O . GLU B 1 244 ? 10.468 27.724 14.723 1.00 43.05 244 GLU B O 1
ATOM 6900 N N . ASN B 1 245 ? 12.515 28.625 14.412 1.00 45.82 245 ASN B N 1
ATOM 6901 C CA . ASN B 1 245 ? 12.039 30.006 14.436 1.00 48.06 245 ASN B CA 1
ATOM 6902 C C . ASN B 1 245 ? 12.110 30.618 13.047 1.00 40.62 245 ASN B C 1
ATOM 6903 O O . ASN B 1 245 ? 13.219 30.818 12.524 1.00 54.89 245 ASN B O 1
ATOM 6905 N N . PRO B 1 246 ? 10.982 30.967 12.425 1.00 43.34 246 PRO B N 1
ATOM 6906 C CA . PRO B 1 246 ? 11.038 31.513 11.056 1.00 40.92 246 PRO B CA 1
ATOM 6907 C C . PRO B 1 246 ? 12.039 32.640 10.867 1.00 53.31 246 PRO B C 1
ATOM 6908 O O . PRO B 1 246 ? 12.531 32.834 9.743 1.00 46.88 246 PRO B O 1
ATOM 6912 N N . GLU B 1 247 ? 12.339 33.399 11.931 1.00 46.66 247 GLU B N 1
ATOM 6913 C CA . GLU B 1 247 ? 13.224 34.554 11.825 1.00 46.87 247 GLU B CA 1
ATOM 6914 C C . GLU B 1 247 ? 14.644 34.170 11.444 1.00 56.72 247 GLU B C 1
ATOM 6915 O O . GLU B 1 247 ? 15.402 35.036 10.997 1.00 55.94 247 GLU B O 1
ATOM 6921 N N . GLU B 1 248 ? 15.032 32.902 11.624 1.00 53.89 248 GLU B N 1
ATOM 6922 C CA . GLU B 1 248 ? 16.379 32.490 11.242 1.00 46.22 248 GLU B CA 1
ATOM 6923 C C . GLU B 1 248 ? 16.527 32.386 9.730 1.00 42.79 248 GLU B C 1
ATOM 6924 O O . GLU B 1 248 ? 17.644 32.495 9.206 1.00 31.06 248 GLU B O 1
ATOM 6926 N N . PHE B 1 249 ? 15.426 32.189 9.010 1.00 50.73 249 PHE B N 1
ATOM 6927 C CA . PHE B 1 249 ? 15.493 31.879 7.591 1.00 49.23 249 PHE B CA 1
ATOM 6928 C C . PHE B 1 249 ? 14.631 32.837 6.782 1.00 47.45 249 PHE B C 1
ATOM 6929 O O . PHE B 1 249 ? 13.597 33.333 7.244 1.00 49.97 249 PHE B O 1
ATOM 6937 N N . ARG B 1 250 ? 15.070 33.064 5.555 1.00 35.35 250 ARG B N 1
ATOM 6938 C CA . ARG B 1 250 ? 14.332 33.839 4.578 1.00 43.62 250 ARG B CA 1
ATOM 6939 C C . ARG B 1 250 ? 14.223 33.045 3.283 1.00 44.59 250 ARG B C 1
ATOM 6940 O O . ARG B 1 250 ? 15.113 32.264 2.932 1.00 34.71 250 ARG B O 1
ATOM 6942 N N . TYR B 1 251 ? 13.124 33.256 2.568 1.00 43.44 251 TYR B N 1
ATOM 6943 C CA . TYR B 1 251 ? 13.082 32.880 1.165 1.00 25.40 251 TYR B CA 1
ATOM 6944 C C . TYR B 1 251 ? 14.136 33.661 0.410 1.00 40.16 251 TYR B C 1
ATOM 6945 O O . TYR B 1 251 ? 14.298 34.864 0.618 1.00 45.38 251 TYR B O 1
ATOM 6954 N N . LEU B 1 252 ? 14.866 32.985 -0.460 1.00 37.42 252 LEU B N 1
ATOM 6955 C CA . LEU B 1 252 ? 15.749 33.655 -1.397 1.00 35.86 252 LEU B CA 1
ATOM 6956 C C . LEU B 1 252 ? 15.013 33.736 -2.726 1.00 44.04 252 LEU B C 1
ATOM 6957 O O . LEU B 1 252 ? 14.715 32.704 -3.343 1.00 32.92 252 LEU B O 1
ATOM 6962 N N . CYS B 1 253 ? 14.713 34.959 -3.155 1.00 35.41 253 CYS B N 1
ATOM 6963 C CA . CYS B 1 253 ? 13.857 35.185 -4.305 1.00 38.29 253 CYS B CA 1
ATOM 6964 C C . CYS B 1 253 ? 14.676 35.205 -5.579 1.00 38.12 253 CYS B C 1
ATOM 6965 O O . CYS B 1 253 ? 15.904 35.268 -5.566 1.00 42.66 253 CYS B O 1
ATOM 6968 N N . VAL B 1 254 ? 13.960 35.151 -6.700 1.00 45.27 254 VAL B N 1
ATOM 6969 C CA . VAL B 1 254 ? 14.610 35.191 -8.002 1.00 41.11 254 VAL B CA 1
ATOM 6970 C C . VAL B 1 254 ? 15.303 36.529 -8.184 1.00 42.99 254 VAL B C 1
ATOM 6971 O O . VAL B 1 254 ? 16.318 36.623 -8.882 1.00 42.03 254 VAL B O 1
ATOM 6975 N N . ASP B 1 255 ? 14.760 37.582 -7.564 1.00 46.99 255 ASP B N 1
ATOM 6976 C CA . ASP B 1 255 ? 15.480 38.830 -7.349 1.00 49.64 255 ASP B CA 1
ATOM 6977 C C . ASP B 1 255 ? 16.921 38.599 -6.926 1.00 57.76 255 ASP B C 1
ATOM 6978 O O . ASP B 1 255 ? 17.871 39.019 -7.594 1.00 61.86 255 ASP B O 1
ATOM 6983 N N . GLY B 1 256 ? 17.077 37.922 -5.795 1.00 57.04 256 GLY B N 1
ATOM 6984 C CA . GLY B 1 256 ? 18.245 38.045 -4.953 1.00 55.68 256 GLY B CA 1
ATOM 6985 C C . GLY B 1 256 ? 17.921 38.716 -3.640 1.00 53.42 256 GLY B C 1
ATOM 6986 O O . GLY B 1 256 ? 18.819 38.900 -2.809 1.00 51.97 256 GLY B O 1
ATOM 6987 N N . SER B 1 257 ? 16.660 39.094 -3.439 1.00 53.23 257 SER B N 1
ATOM 6988 C CA . SER B 1 257 ? 16.179 39.611 -2.171 1.00 60.90 257 SER B CA 1
ATOM 6989 C C . SER B 1 257 ? 15.885 38.453 -1.229 1.00 54.28 257 SER B C 1
ATOM 6990 O O . SER B 1 257 ? 15.913 37.286 -1.616 1.00 50.70 257 SER B O 1
ATOM 6993 N N . LYS B 1 258 ? 15.616 38.788 0.027 1.00 54.53 258 LYS B N 1
ATOM 6994 C CA . LYS B 1 258 ? 15.027 37.854 0.970 1.00 45.07 258 LYS B CA 1
ATOM 6995 C C . LYS B 1 258 ? 13.603 38.298 1.249 1.00 37.70 258 LYS B C 1
ATOM 6996 O O . LYS B 1 258 ? 13.268 39.480 1.128 1.00 49.91 258 LYS B O 1
ATOM 6998 N N . ALA B 1 259 ? 12.756 37.336 1.584 1.00 28.75 259 ALA B N 1
ATOM 6999 C CA . ALA B 1 259 ? 11.410 37.614 2.019 1.00 27.27 259 ALA B CA 1
ATOM 7000 C C . ALA B 1 259 ? 11.151 36.799 3.271 1.00 36.87 259 ALA B C 1
ATOM 7001 O O . ALA B 1 259 ? 11.599 35.648 3.353 1.00 44.49 259 ALA B O 1
ATOM 7003 N N . PRO B 1 260 ? 10.445 37.355 4.256 1.00 38.83 260 PRO B N 1
ATOM 7004 C CA . PRO B 1 260 ? 10.155 36.577 5.462 1.00 40.11 260 PRO B CA 1
ATOM 7005 C C . PRO B 1 260 ? 9.636 35.206 5.092 1.00 44.74 260 PRO B C 1
ATOM 7006 O O . PRO B 1 260 ? 9.193 35.007 3.954 1.00 43.45 260 PRO B O 1
ATOM 7010 N N . ILE B 1 261 ? 9.720 34.255 6.025 1.00 44.58 261 ILE B N 1
ATOM 7011 C CA . ILE B 1 261 ? 8.978 33.010 5.870 1.00 49.25 261 ILE B CA 1
ATOM 7012 C C . ILE B 1 261 ? 7.499 33.238 6.163 1.00 40.84 261 ILE B C 1
ATOM 7013 O O . ILE B 1 261 ? 6.636 32.610 5.546 1.00 40.81 261 ILE B O 1
ATOM 7018 N N . THR B 1 262 ? 7.171 34.141 7.086 1.00 52.67 262 THR B N 1
ATOM 7019 C CA . THR B 1 262 ? 5.787 34.224 7.547 1.00 56.85 262 THR B CA 1
ATOM 7020 C C . THR B 1 262 ? 4.863 34.830 6.496 1.00 60.14 262 THR B C 1
ATOM 7021 O O . THR B 1 262 ? 3.673 34.490 6.455 1.00 46.75 262 THR B O 1
ATOM 7025 N N . GLY B 1 263 ? 5.380 35.718 5.644 1.00 57.86 263 GLY B N 1
ATOM 7026 C CA . GLY B 1 263 ? 4.577 36.376 4.629 1.00 57.49 263 GLY B CA 1
ATOM 7027 C C . GLY B 1 263 ? 4.316 35.518 3.407 1.00 60.28 263 GLY B C 1
ATOM 7028 O O . GLY B 1 263 ? 4.315 34.280 3.466 1.00 49.33 263 GLY B O 1
ATOM 7029 N N . LYS B 1 264 ? 4.080 36.191 2.279 1.00 50.17 264 LYS B N 1
ATOM 7030 C CA . LYS B 1 264 ? 3.801 35.522 1.015 1.00 44.38 264 LYS B CA 1
ATOM 7031 C C . LYS B 1 264 ? 5.107 35.051 0.402 1.00 48.51 264 LYS B C 1
ATOM 7032 O O . LYS B 1 264 ? 6.003 35.858 0.127 1.00 41.35 264 LYS B O 1
ATOM 7034 N N . ALA B 1 265 ? 5.207 33.749 0.173 1.00 40.46 265 ALA B N 1
ATOM 7035 C CA . ALA B 1 265 ? 6.426 33.194 -0.385 1.00 39.27 265 ALA B CA 1
ATOM 7036 C C . ALA B 1 265 ? 6.761 33.854 -1.713 1.00 40.91 265 ALA B C 1
ATOM 7037 O O . ALA B 1 265 ? 5.888 34.067 -2.556 1.00 39.75 265 ALA B O 1
ATOM 7039 N N . CYS B 1 266 ? 8.035 34.198 -1.894 1.00 44.50 266 CYS B N 1
ATOM 7040 C CA . CYS B 1 266 ? 8.551 34.421 -3.233 1.00 45.40 266 CYS B CA 1
ATOM 7041 C C . CYS B 1 266 ? 8.983 33.065 -3.787 1.00 45.98 266 CYS B C 1
ATOM 7042 O O . CYS B 1 266 ? 9.721 32.320 -3.133 1.00 39.54 266 CYS B O 1
ATOM 7045 N N . SER B 1 267 ? 8.477 32.731 -4.970 1.00 46.66 267 SER B N 1
ATOM 7046 C CA . SER B 1 267 ? 8.632 31.402 -5.548 1.00 36.92 267 SER B CA 1
ATOM 7047 C C . SER B 1 267 ? 8.957 31.555 -7.023 1.00 31.75 267 SER B C 1
ATOM 7048 O O . SER B 1 267 ? 8.251 32.256 -7.755 1.00 41.32 267 SER B O 1
ATOM 7051 N N . TRP B 1 268 ? 10.028 30.921 -7.459 1.00 30.84 268 TRP B N 1
ATOM 7052 C CA . TRP B 1 268 ? 10.421 31.077 -8.849 1.00 32.84 268 TRP B CA 1
ATOM 7053 C C . TRP B 1 268 ? 9.645 30.175 -9.810 1.00 40.65 268 TRP B C 1
ATOM 7054 O O . TRP B 1 268 ? 9.820 30.310 -11.031 1.00 36.11 268 TRP B O 1
ATOM 7065 N N . ALA B 1 269 ? 8.776 29.299 -9.310 1.00 35.12 269 ALA B N 1
ATOM 7066 C CA . ALA B 1 269 ? 8.027 28.382 -10.167 1.00 31.78 269 ALA B CA 1
ATOM 7067 C C . ALA B 1 269 ? 7.165 27.472 -9.300 1.00 32.27 269 ALA B C 1
ATOM 7068 O O . ALA B 1 269 ? 7.336 27.357 -8.081 1.00 25.41 269 ALA B O 1
ATOM 7070 N N . ALA B 1 270 ? 6.234 26.808 -9.958 1.00 28.15 270 ALA B N 1
ATOM 7071 C CA . ALA B 1 270 ? 5.275 25.988 -9.260 1.00 25.01 270 ALA B CA 1
ATOM 7072 C C . ALA B 1 270 ? 5.028 24.734 -10.078 1.00 28.09 270 ALA B C 1
ATOM 7073 O O . ALA B 1 270 ? 5.144 24.740 -11.305 1.00 22.38 270 ALA B O 1
ATOM 7075 N N . ARG B 1 271 ? 4.697 23.661 -9.387 1.00 32.99 271 ARG B N 1
ATOM 7076 C CA . ARG B 1 271 ? 4.211 22.465 -10.051 1.00 30.31 271 ARG B CA 1
ATOM 7077 C C . ARG B 1 271 ? 2.709 22.581 -10.245 1.00 22.06 271 ARG B C 1
ATOM 7078 O O . ARG B 1 271 ? 1.979 22.694 -9.254 1.00 22.66 271 ARG B O 1
ATOM 7086 N N . PRO B 1 272 ? 2.203 22.546 -11.476 1.00 20.06 272 PRO B N 1
ATOM 7087 C CA . PRO B 1 272 ? 0.757 22.692 -11.680 1.00 27.67 272 PRO B CA 1
ATOM 7088 C C . PRO B 1 272 ? -0.030 21.501 -11.162 1.00 33.45 272 PRO B C 1
ATOM 7089 O O . PRO B 1 272 ? 0.486 20.393 -11.005 1.00 32.16 272 PRO B O 1
ATOM 7093 N N . TRP B 1 273 ? -1.309 21.754 -10.892 1.00 30.53 273 TRP B N 1
ATOM 7094 C CA . TRP B 1 273 ? -2.218 20.674 -10.563 1.00 30.05 273 TRP B CA 1
ATOM 7095 C C . TRP B 1 273 ? -2.533 19.849 -11.790 1.00 32.56 273 TRP B C 1
ATOM 7096 O O . TRP B 1 273 ? -2.643 20.374 -12.900 1.00 24.08 273 TRP B O 1
ATOM 7107 N N . GLN B 1 274 ? -2.760 18.558 -11.554 1.00 28.53 274 GLN B N 1
ATOM 7108 C CA . GLN B 1 274 ? -3.394 17.699 -12.534 1.00 28.52 274 GLN B CA 1
ATOM 7109 C C . GLN B 1 274 ? -4.825 18.149 -12.744 1.00 18.63 274 GLN B C 1
ATOM 7110 O O . GLN B 1 274 ? -5.353 18.988 -12.018 1.00 31.53 274 GLN B O 1
ATOM 7116 N N . GLY B 1 275 ? -5.453 17.584 -13.766 1.00 26.02 275 GLY B N 1
ATOM 7117 C CA . GLY B 1 275 ? -6.880 17.706 -13.914 1.00 27.65 275 GLY B CA 1
ATOM 7118 C C . GLY B 1 275 ? -7.397 17.030 -15.164 1.00 26.57 275 GLY B C 1
ATOM 7119 O O . GLY B 1 275 ? -6.982 15.912 -15.504 1.00 22.75 275 GLY B O 1
ATOM 7120 N N . LEU B 1 276 ? -8.330 17.703 -15.835 1.00 25.84 276 LEU B N 1
ATOM 7121 C CA . LEU B 1 276 ? -8.982 17.198 -17.030 1.00 26.97 276 LEU B CA 1
ATOM 7122 C C . LEU B 1 276 ? -8.770 18.173 -18.176 1.00 26.25 276 LEU B C 1
ATOM 7123 O O . LEU B 1 276 ? -8.831 19.392 -17.991 1.00 29.30 276 LEU B O 1
ATOM 7128 N N . ILE B 1 277 ? -8.540 17.613 -19.349 1.00 26.42 277 ILE B N 1
ATOM 7129 C CA . ILE B 1 277 ? -8.367 18.353 -20.586 1.00 33.62 277 ILE B CA 1
ATOM 7130 C C . ILE B 1 277 ? -9.472 17.920 -21.547 1.00 35.72 277 ILE B C 1
ATOM 7131 O O . ILE B 1 277 ? -9.941 16.777 -21.519 1.00 27.77 277 ILE B O 1
ATOM 7136 N N . GLY B 1 278 ? -9.918 18.863 -22.369 1.00 23.74 278 GLY B N 1
ATOM 7137 C CA . GLY B 1 278 ? -10.883 18.565 -23.408 1.00 29.19 278 GLY B CA 1
ATOM 7138 C C . GLY B 1 278 ? -10.650 19.448 -24.613 1.00 34.68 278 GLY B C 1
ATOM 7139 O O . GLY B 1 278 ? -9.942 20.459 -24.546 1.00 29.52 278 GLY B O 1
ATOM 7140 N N . HIS B 1 279 ? -11.247 19.040 -25.726 1.00 35.66 279 HIS B N 1
ATOM 7141 C CA . HIS B 1 279 ? -11.259 19.869 -26.915 1.00 35.08 279 HIS B CA 1
ATOM 7142 C C . HIS B 1 279 ? -12.138 21.104 -26.683 1.00 35.28 279 HIS B C 1
ATOM 7143 O O . HIS B 1 279 ? -12.910 21.188 -25.720 1.00 33.18 279 HIS B O 1
ATOM 7150 N N . ASN B 1 280 ? -12.023 22.076 -27.590 1.00 38.47 280 ASN B N 1
ATOM 7151 C CA . ASN B 1 280 ? -12.647 23.380 -27.358 1.00 45.62 280 ASN B CA 1
ATOM 7152 C C . ASN B 1 280 ? -14.161 23.266 -27.213 1.00 45.26 280 ASN B C 1
ATOM 7153 O O . ASN B 1 280 ? -14.760 23.911 -26.342 1.00 41.19 280 ASN B O 1
ATOM 7158 N N . ASP B 1 281 ? -14.794 22.429 -28.036 1.00 43.52 281 ASP B N 1
ATOM 7159 C CA . ASP B 1 281 ? -16.250 22.372 -28.103 1.00 52.45 281 ASP B CA 1
ATOM 7160 C C . ASP B 1 281 ? -16.879 21.908 -26.788 1.00 54.11 281 ASP B C 1
ATOM 7161 O O . ASP B 1 281 ? -18.108 21.870 -26.673 1.00 55.09 281 ASP B O 1
ATOM 7166 N N . VAL B 1 282 ? -16.062 21.551 -25.791 1.00 52.00 282 VAL B N 1
ATOM 7167 C CA . VAL B 1 282 ? -16.616 21.194 -24.486 1.00 49.38 282 VAL B CA 1
ATOM 7168 C C . VAL B 1 282 ? -17.025 22.436 -23.696 1.00 50.00 282 VAL B C 1
ATOM 7169 O O . VAL B 1 282 ? -17.885 22.346 -22.813 1.00 46.34 282 VAL B O 1
ATOM 7173 N N . LEU B 1 283 ? -16.429 23.598 -23.989 1.00 49.90 283 LEU B N 1
ATOM 7174 C CA . LEU B 1 283 ? -16.657 24.786 -23.164 1.00 58.11 283 LEU B CA 1
ATOM 7175 C C . LEU B 1 283 ? -18.125 25.184 -23.131 1.00 55.27 283 LEU B C 1
ATOM 7176 O O . LEU B 1 283 ? -18.644 25.572 -22.079 1.00 55.65 283 LEU B O 1
ATOM 7181 N N . ALA B 1 284 ? -18.804 25.121 -24.277 1.00 53.57 284 ALA B N 1
ATOM 7182 C CA . ALA B 1 284 ? -20.202 25.530 -24.327 1.00 57.30 284 ALA B CA 1
ATOM 7183 C C . ALA B 1 284 ? -21.052 24.678 -23.391 1.00 61.74 284 ALA B C 1
ATOM 7184 O O . ALA B 1 284 ? -21.822 25.207 -22.581 1.00 53.32 284 ALA B O 1
ATOM 7186 N N . LYS B 1 285 ? -20.914 23.358 -23.473 1.00 52.45 285 LYS B N 1
ATOM 7187 C CA . LYS B 1 285 ? -21.693 22.438 -22.642 1.00 53.07 285 LYS B CA 1
ATOM 7188 C C . LYS B 1 285 ? -20.879 21.946 -21.448 1.00 53.87 285 LYS B C 1
ATOM 7189 O O . LYS B 1 285 ? -20.894 20.763 -21.114 1.00 50.28 285 LYS B O 1
ATOM 7191 N N . LEU B 1 286 ? -20.193 22.868 -20.763 1.00 53.36 286 LEU B N 1
ATOM 7192 C CA . LEU B 1 286 ? -19.164 22.525 -19.783 1.00 54.48 286 LEU B CA 1
ATOM 7193 C C . LEU B 1 286 ? -19.683 22.355 -18.356 1.00 51.62 286 LEU B C 1
ATOM 7194 O O . LEU B 1 286 ? -19.175 21.510 -17.612 1.00 51.55 286 LEU B O 1
ATOM 7199 N N . ALA B 1 287 ? -20.658 23.144 -17.938 1.00 48.08 287 ALA B N 1
ATOM 7200 C CA . ALA B 1 287 ? -21.000 23.196 -16.521 1.00 40.85 287 ALA B CA 1
ATOM 7201 C C . ALA B 1 287 ? -21.613 21.899 -16.001 1.00 41.20 287 ALA B C 1
ATOM 7202 O O . ALA B 1 287 ? -21.393 21.547 -14.835 1.00 44.22 287 ALA B O 1
ATOM 7204 N N . PRO B 1 288 ? -22.401 21.172 -16.800 1.00 45.49 288 PRO B N 1
ATOM 7205 C CA . PRO B 1 288 ? -22.896 19.872 -16.315 1.00 45.03 288 PRO B CA 1
ATOM 7206 C C . PRO B 1 288 ? -21.798 18.838 -16.166 1.00 45.69 288 PRO B C 1
ATOM 7207 O O . PRO B 1 288 ? -21.878 17.984 -15.273 1.00 42.45 288 PRO B O 1
ATOM 7211 N N . LEU B 1 289 ? -20.776 18.889 -17.023 1.00 47.73 289 LEU B N 1
ATOM 7212 C CA . LEU B 1 289 ? -19.709 17.897 -16.961 1.00 48.84 289 LEU B CA 1
ATOM 7213 C C . LEU B 1 289 ? -18.856 18.066 -15.709 1.00 42.37 289 LEU B C 1
ATOM 7214 O O . LEU B 1 289 ? -18.413 17.078 -15.118 1.00 31.60 289 LEU B O 1
ATOM 7219 N N . ARG B 1 290 ? -18.644 19.298 -15.283 1.00 43.69 290 ARG B N 1
ATOM 7220 C CA . ARG B 1 290 ? -17.830 19.541 -14.084 1.00 38.87 290 ARG B CA 1
ATOM 7221 C C . ARG B 1 290 ? -18.590 19.045 -12.849 1.00 47.28 290 ARG B C 1
ATOM 7222 O O . ARG B 1 290 ? -17.979 18.449 -11.991 1.00 38.04 290 ARG B O 1
ATOM 7230 N N . GLU B 1 291 ? -19.896 19.279 -12.818 1.00 43.75 291 GLU B N 1
ATOM 7231 C CA . GLU B 1 291 ? -20.721 18.809 -11.708 1.00 48.34 291 GLU B CA 1
ATOM 7232 C C . GLU B 1 291 ? -20.683 17.288 -11.605 1.00 38.66 291 GLU B C 1
ATOM 7233 O O . GLU B 1 291 ? -20.539 16.734 -10.511 1.00 36.12 291 GLU B O 1
ATOM 7239 N N . LYS B 1 292 ? -20.799 16.601 -12.742 1.00 37.04 292 LYS B N 1
ATOM 7240 C CA . LYS B 1 292 ? -20.737 15.144 -12.753 1.00 35.80 292 LYS B CA 1
ATOM 7241 C C . LYS B 1 292 ? -19.389 14.635 -12.256 1.00 36.06 292 LYS B C 1
ATOM 7242 O O . LYS B 1 292 ? -19.325 13.617 -11.557 1.00 40.01 292 LYS B O 1
ATOM 7248 N N . VAL B 1 293 ? -18.294 15.311 -12.623 1.00 42.43 293 VAL B N 1
ATOM 7249 C CA . VAL B 1 293 ? -16.974 14.861 -12.188 1.00 31.25 293 VAL B CA 1
ATOM 7250 C C . VAL B 1 293 ? -16.795 15.112 -10.694 1.00 36.20 293 VAL B C 1
ATOM 7251 O O . VAL B 1 293 ? -16.219 14.285 -9.977 1.00 34.65 293 VAL B O 1
ATOM 7255 N N . LYS B 1 294 ? -17.294 16.243 -10.192 1.00 35.18 294 LYS B N 1
ATOM 7256 C CA . LYS B 1 294 ? -17.290 16.443 -8.748 1.00 32.65 294 LYS B CA 1
ATOM 7257 C C . LYS B 1 294 ? -18.039 15.324 -8.037 1.00 38.86 294 LYS B C 1
ATOM 7258 O O . LYS B 1 294 ? -17.582 14.814 -7.008 1.00 38.80 294 LYS B O 1
ATOM 7261 N N . GLN B 1 295 ? -19.205 14.941 -8.558 1.00 30.61 295 GLN B N 1
ATOM 7262 C CA . GLN B 1 295 ? -20.025 13.971 -7.849 1.00 39.85 295 GLN B CA 1
ATOM 7263 C C . GLN B 1 295 ? -19.312 12.636 -7.782 1.00 35.73 295 GLN B C 1
ATOM 7264 O O . GLN B 1 295 ? -19.278 11.991 -6.727 1.00 38.99 295 GLN B O 1
ATOM 7270 N N . LEU B 1 296 ? -18.705 12.227 -8.898 1.00 35.83 296 LEU B N 1
ATOM 7271 C CA . LEU B 1 296 ? -17.931 10.992 -8.938 1.00 35.64 296 LEU B CA 1
ATOM 7272 C C . LEU B 1 296 ? -16.704 11.062 -8.035 1.00 32.73 296 LEU B C 1
ATOM 7273 O O . LEU B 1 296 ? -16.366 10.080 -7.367 1.00 37.85 296 LEU B O 1
ATOM 7278 N N . ALA B 1 297 ? -16.010 12.201 -8.013 1.00 35.42 297 ALA B N 1
ATOM 7279 C CA . ALA B 1 297 ? -14.825 12.309 -7.172 1.00 34.38 297 ALA B CA 1
ATOM 7280 C C . ALA B 1 297 ? -15.194 12.164 -5.704 1.00 38.55 297 ALA B C 1
ATOM 7281 O O . ALA B 1 297 ? -14.574 11.394 -4.958 1.00 35.30 297 ALA B O 1
ATOM 7283 N N . ASP B 1 298 ? -16.217 12.890 -5.272 1.00 34.07 298 ASP B N 1
ATOM 7284 C CA . ASP B 1 298 ? -16.505 12.958 -3.847 1.00 43.62 298 ASP B CA 1
ATOM 7285 C C . ASP B 1 298 ? -17.114 11.658 -3.336 1.00 39.07 298 ASP B C 1
ATOM 7286 O O . ASP B 1 298 ? -16.782 11.207 -2.236 1.00 46.09 298 ASP B O 1
ATOM 7291 N N . SER B 1 299 ? -17.978 11.021 -4.128 1.00 40.41 299 SER B N 1
ATOM 7292 C CA . SER B 1 299 ? -18.585 9.761 -3.698 1.00 38.38 299 SER B CA 1
ATOM 7293 C C . SER B 1 299 ? -17.603 8.601 -3.769 1.00 36.84 299 SER B C 1
ATOM 7294 O O . SER B 1 299 ? -17.692 7.663 -2.966 1.00 37.88 299 SER B O 1
ATOM 7297 N N . GLY B 1 300 ? -16.693 8.623 -4.742 1.00 36.46 300 GLY B N 1
ATOM 7298 C CA . GLY B 1 300 ? -15.621 7.665 -4.838 1.00 40.58 300 GLY B CA 1
ATOM 7299 C C . GLY B 1 300 ? -14.420 7.950 -3.966 1.00 40.48 300 GLY B C 1
ATOM 7300 O O . GLY B 1 300 ? -13.418 7.244 -4.089 1.00 42.03 300 GLY B O 1
ATOM 7301 N N . ALA B 1 301 ? -14.477 8.953 -3.083 1.00 38.05 301 ALA B N 1
ATOM 7302 C CA . ALA B 1 301 ? -13.348 9.224 -2.198 1.00 32.57 301 ALA B CA 1
ATOM 7303 C C . ALA B 1 301 ? -13.338 8.279 -1.005 1.00 43.73 301 ALA B C 1
ATOM 7304 O O . ALA B 1 301 ? -12.281 8.075 -0.402 1.00 40.51 301 ALA B O 1
ATOM 7306 N N . ALA B 1 302 ? -14.482 7.690 -0.666 1.00 38.86 302 ALA B N 1
ATOM 7307 C CA . ALA B 1 302 ? -14.515 6.582 0.277 1.00 47.01 302 ALA B CA 1
ATOM 7308 C C . ALA B 1 302 ? -14.220 5.289 -0.476 1.00 48.77 302 ALA B C 1
ATOM 7309 O O . ALA B 1 302 ? -14.911 4.959 -1.451 1.00 58.67 302 ALA B O 1
ATOM 7311 N N . ASP B 1 303 ? -13.188 4.568 -0.041 1.00 46.35 303 ASP B N 1
ATOM 7312 C CA . ASP B 1 303 ? -12.804 3.302 -0.665 1.00 57.31 303 ASP B CA 1
ATOM 7313 C C . ASP B 1 303 ? -11.993 3.503 -1.943 1.00 44.57 303 ASP B C 1
ATOM 7314 O O . ASP B 1 303 ? -11.038 2.762 -2.200 1.00 40.50 303 ASP B O 1
ATOM 7316 N N . LYS B 1 304 ? -12.382 4.471 -2.768 1.00 41.62 304 LYS B N 1
ATOM 7317 C CA . LYS B 1 304 ? -11.602 4.766 -3.964 1.00 47.26 304 LYS B CA 1
ATOM 7318 C C . LYS B 1 304 ? -11.515 3.547 -4.884 1.00 37.25 304 LYS B C 1
ATOM 7319 O O . LYS B 1 304 ? -10.461 2.910 -4.972 1.00 34.05 304 LYS B O 1
ATOM 7321 N N . PRO B 1 305 ? -12.589 3.195 -5.587 1.00 35.35 305 PRO B N 1
ATOM 7322 C CA . PRO B 1 305 ? -12.487 2.147 -6.609 1.00 33.46 305 PRO B CA 1
ATOM 7323 C C . PRO B 1 305 ? -11.417 2.489 -7.634 1.00 34.75 305 PRO B C 1
ATOM 7324 O O . PRO B 1 305 ? -10.856 3.587 -7.674 1.00 36.79 305 PRO B O 1
ATOM 7328 N N . GLU B 1 306 ? -11.128 1.517 -8.485 1.00 38.82 306 GLU B N 1
ATOM 7329 C CA . GLU B 1 306 ? -10.023 1.693 -9.416 1.00 37.22 306 GLU B CA 1
ATOM 7330 C C . GLU B 1 306 ? -10.317 2.783 -10.443 1.00 34.12 306 GLU B C 1
ATOM 7331 O O . GLU B 1 306 ? -9.386 3.453 -10.903 1.00 29.25 306 GLU B O 1
ATOM 7337 N N . TRP B 1 307 ? -11.587 2.990 -10.814 1.00 29.77 307 TRP B N 1
ATOM 7338 C CA . TRP B 1 307 ? -11.882 4.086 -11.732 1.00 34.54 307 TRP B CA 1
ATOM 7339 C C . TRP B 1 307 ? -11.577 5.436 -11.105 1.00 34.77 307 TRP B C 1
ATOM 7340 O O . TRP B 1 307 ? -11.342 6.409 -11.832 1.00 37.69 307 TRP B O 1
ATOM 7351 N N . PHE B 1 308 ? -11.532 5.506 -9.777 1.00 35.47 308 PHE B N 1
ATOM 7352 C CA . PHE B 1 308 ? -11.101 6.726 -9.103 1.00 37.24 308 PHE B CA 1
ATOM 7353 C C . PHE B 1 308 ? -9.723 7.169 -9.592 1.00 35.87 308 PHE B C 1
ATOM 7354 O O . PHE B 1 308 ? -9.537 8.322 -9.995 1.00 24.86 308 PHE B O 1
ATOM 7362 N N . THR B 1 309 ? -8.741 6.268 -9.579 1.00 38.20 309 THR B N 1
ATOM 7363 C CA . THR B 1 309 ? -7.402 6.653 -10.027 1.00 34.42 309 THR B CA 1
ATOM 7364 C C . THR B 1 309 ? -7.183 6.365 -11.510 1.00 36.28 309 THR B C 1
ATOM 7365 O O . THR B 1 309 ? -6.725 7.238 -12.253 1.00 38.91 309 THR B O 1
ATOM 7369 N N . LYS B 1 310 ? -7.536 5.166 -11.969 1.00 31.03 310 LYS B N 1
ATOM 7370 C CA . LYS B 1 310 ? -7.103 4.738 -13.294 1.00 35.79 310 LYS B CA 1
ATOM 7371 C C . LYS B 1 310 ? -7.979 5.275 -14.429 1.00 39.53 310 LYS B C 1
ATOM 7372 O O . LYS B 1 310 ? -7.543 5.238 -15.584 1.00 37.18 310 LYS B O 1
ATOM 7378 N N . VAL B 1 311 ? -9.194 5.757 -14.144 1.00 31.52 311 VAL B N 1
ATOM 7379 C CA . VAL B 1 311 ? -10.094 6.297 -15.162 1.00 32.15 311 VAL B CA 1
ATOM 7380 C C . VAL B 1 311 ? -10.230 7.819 -15.033 1.00 35.70 311 VAL B C 1
ATOM 7381 O O . VAL B 1 311 ? -10.111 8.546 -16.022 1.00 28.36 311 VAL B O 1
ATOM 7385 N N . LEU B 1 312 ? -10.465 8.324 -13.814 1.00 33.65 312 LEU B N 1
ATOM 7386 C CA . LEU B 1 312 ? -10.686 9.761 -13.639 1.00 40.95 312 LEU B CA 1
ATOM 7387 C C . LEU B 1 312 ? -9.413 10.552 -13.362 1.00 36.37 312 LEU B C 1
ATOM 7388 O O . LEU B 1 312 ? -9.428 11.784 -13.476 1.00 33.05 312 LEU B O 1
ATOM 7393 N N . GLY B 1 313 ? -8.328 9.891 -12.976 1.00 35.25 313 GLY B N 1
ATOM 7394 C CA . GLY B 1 313 ? -7.100 10.616 -12.746 1.00 41.57 313 GLY B CA 1
ATOM 7395 C C . GLY B 1 313 ? -7.085 11.387 -11.453 1.00 34.63 313 GLY B C 1
ATOM 7396 O O . GLY B 1 313 ? -6.340 12.360 -11.332 1.00 34.54 313 GLY B O 1
ATOM 7397 N N . LEU B 1 314 ? -7.911 10.994 -10.496 1.00 36.46 314 LEU B N 1
ATOM 7398 C CA . LEU B 1 314 ? -7.826 11.489 -9.135 1.00 36.63 314 LEU B CA 1
ATOM 7399 C C . LEU B 1 314 ? -6.917 10.568 -8.325 1.00 37.36 314 LEU B C 1
ATOM 7400 O O . LEU B 1 314 ? -6.504 9.497 -8.782 1.00 31.47 314 LEU B O 1
ATOM 7405 N N . SER B 1 315 ? -6.609 10.993 -7.104 1.00 32.46 315 SER B N 1
ATOM 7406 C CA . SER B 1 315 ? -5.794 10.204 -6.197 1.00 41.43 315 SER B CA 1
ATOM 7407 C C . SER B 1 315 ? -6.291 10.402 -4.774 1.00 39.05 315 SER B C 1
ATOM 7408 O O . SER B 1 315 ? -7.125 11.266 -4.498 1.00 37.97 315 SER B O 1
ATOM 7411 N N . GLU B 1 316 ? -5.763 9.588 -3.860 1.00 40.76 316 GLU B N 1
ATOM 7412 C CA . GLU B 1 316 ? -6.200 9.671 -2.472 1.00 41.54 316 GLU B CA 1
ATOM 7413 C C . GLU B 1 316 ? -5.944 11.062 -1.908 1.00 39.25 316 GLU B C 1
ATOM 7414 O O . GLU B 1 316 ? -6.774 11.601 -1.165 1.00 45.51 316 GLU B O 1
ATOM 7416 N N . LYS B 1 317 ? -4.806 11.665 -2.269 1.00 33.96 317 LYS B N 1
ATOM 7417 C CA . LYS B 1 317 ? -4.425 12.972 -1.756 1.00 33.05 317 LYS B CA 1
ATOM 7418 C C . LYS B 1 317 ? -5.001 14.100 -2.602 1.00 44.86 317 LYS B C 1
ATOM 7419 O O . LYS B 1 317 ? -5.358 15.160 -2.070 1.00 40.82 317 LYS B O 1
ATOM 7421 N N . ILE B 1 318 ? -5.125 13.888 -3.907 1.00 39.92 318 ILE B N 1
ATOM 7422 C CA . ILE B 1 318 ? -5.518 14.936 -4.842 1.00 38.69 318 ILE B CA 1
ATOM 7423 C C . ILE B 1 318 ? -6.822 14.503 -5.500 1.00 41.30 318 ILE B C 1
ATOM 7424 O O . ILE B 1 318 ? -6.823 13.865 -6.558 1.00 43.01 318 ILE B O 1
ATOM 7429 N N . HIS B 1 319 ? -7.961 14.858 -4.880 1.00 31.64 319 HIS B N 1
ATOM 7430 C CA . HIS B 1 319 ? -9.250 14.539 -5.488 1.00 28.21 319 HIS B CA 1
ATOM 7431 C C . HIS B 1 319 ? -10.304 15.609 -5.235 1.00 41.58 319 HIS B C 1
ATOM 7432 O O . HIS B 1 319 ? -11.501 15.297 -5.279 1.00 38.01 319 HIS B O 1
ATOM 7439 N N . HIS B 1 320 ? -9.907 16.853 -4.988 1.00 39.10 320 HIS B N 1
ATOM 7440 C CA . HIS B 1 320 ? -10.858 17.937 -4.819 1.00 38.13 320 HIS B CA 1
ATOM 7441 C C . HIS B 1 320 ? -11.018 18.645 -6.156 1.00 41.47 320 HIS B C 1
ATOM 7442 O O . HIS B 1 320 ? -10.103 19.345 -6.612 1.00 35.01 320 HIS B O 1
ATOM 7449 N N . VAL B 1 321 ? -12.182 18.463 -6.775 1.00 33.28 321 VAL B N 1
ATOM 7450 C CA . VAL B 1 321 ? -12.429 18.930 -8.134 1.00 37.66 321 VAL B CA 1
ATOM 7451 C C . VAL B 1 321 ? -12.717 20.427 -8.044 1.00 39.12 321 VAL B C 1
ATOM 7452 O O . VAL B 1 321 ? -13.829 20.847 -7.726 1.00 38.49 321 VAL B O 1
ATOM 7456 N N . ALA B 1 322 ? -11.700 21.236 -8.296 1.00 36.23 322 ALA B N 1
ATOM 7457 C CA . ALA B 1 322 ? -11.871 22.676 -8.320 1.00 52.17 322 ALA B CA 1
ATOM 7458 C C . ALA B 1 322 ? -12.480 23.104 -9.647 1.00 57.99 322 ALA B C 1
ATOM 7459 O O . ALA B 1 322 ? -12.197 22.517 -10.698 1.00 58.42 322 ALA B O 1
ATOM 7461 N N . ASP B 1 323 ? -13.346 24.112 -9.588 1.00 60.24 323 ASP B N 1
ATOM 7462 C CA . ASP B 1 323 ? -13.797 24.806 -10.791 1.00 64.67 323 ASP B CA 1
ATOM 7463 C C . ASP B 1 323 ? -12.844 25.977 -10.998 1.00 54.34 323 ASP B C 1
ATOM 7464 O O . ASP B 1 323 ? -13.011 27.064 -10.443 1.00 52.91 323 ASP B O 1
ATOM 7469 N N . ASN B 1 324 ? -11.798 25.714 -11.766 1.00 55.17 324 ASN B N 1
ATOM 7470 C CA . ASN B 1 324 ? -10.923 26.731 -12.312 1.00 55.62 324 ASN B CA 1
ATOM 7471 C C . ASN B 1 324 ? -11.591 27.391 -13.510 1.00 46.22 324 ASN B C 1
ATOM 7472 O O . ASN B 1 324 ? -12.623 26.941 -14.005 1.00 50.01 324 ASN B O 1
ATOM 7477 N N . ILE B 1 325 ? -10.978 28.458 -13.999 1.00 47.13 325 ILE B N 1
ATOM 7478 C CA . ILE B 1 325 ? -11.409 29.040 -15.266 1.00 51.02 325 ILE B CA 1
ATOM 7479 C C . ILE B 1 325 ? -10.808 28.213 -16.396 1.00 53.89 325 ILE B C 1
ATOM 7480 O O . ILE B 1 325 ? -9.630 27.831 -16.305 1.00 56.64 325 ILE B O 1
ATOM 7482 N N . PRO B 1 326 ? -11.570 27.867 -17.436 1.00 44.17 326 PRO B N 1
ATOM 7483 C CA . PRO B 1 326 ? -10.957 27.214 -18.594 1.00 44.49 326 PRO B CA 1
ATOM 7484 C C . PRO B 1 326 ? -9.708 27.957 -19.027 1.00 43.04 326 PRO B C 1
ATOM 7485 O O . PRO B 1 326 ? -9.580 29.162 -18.815 1.00 39.80 326 PRO B O 1
ATOM 7489 N N . ILE B 1 327 ? -8.769 27.210 -19.596 1.00 44.33 327 ILE B N 1
ATOM 7490 C CA . ILE B 1 327 ? -7.474 27.758 -19.976 1.00 36.57 327 ILE B CA 1
ATOM 7491 C C . ILE B 1 327 ? -6.823 26.790 -20.948 1.00 35.57 327 ILE B C 1
ATOM 7492 O O . ILE B 1 327 ? -6.979 25.570 -20.828 1.00 39.25 327 ILE B O 1
ATOM 7497 N N . LYS B 1 328 ? -6.104 27.342 -21.917 1.00 31.00 328 LYS B N 1
ATOM 7498 C CA . LYS B 1 328 ? -5.339 26.515 -22.834 1.00 32.07 328 LYS B CA 1
ATOM 7499 C C . LYS B 1 328 ? -4.239 25.807 -22.048 1.00 37.50 328 LYS B C 1
ATOM 7500 O O . LYS B 1 328 ? -3.729 26.352 -21.065 1.00 40.83 328 LYS B O 1
ATOM 7503 N N . PRO B 1 329 ? -3.848 24.598 -22.462 1.00 29.90 329 PRO B N 1
ATOM 7504 C CA . PRO B 1 329 ? -2.851 23.859 -21.672 1.00 24.52 329 PRO B CA 1
ATOM 7505 C C . PRO B 1 329 ? -1.555 24.620 -21.482 1.00 36.86 329 PRO B C 1
ATOM 7506 O O . PRO B 1 329 ? -1.081 24.758 -20.346 1.00 30.12 329 PRO B O 1
ATOM 7510 N N . ILE B 1 330 ? -0.955 25.105 -22.574 1.00 29.98 330 ILE B N 1
ATOM 7511 C CA . ILE B 1 330 ? 0.339 25.763 -22.467 1.00 33.24 330 ILE B CA 1
ATOM 7512 C C . ILE B 1 330 ? 0.239 27.052 -21.662 1.00 30.31 330 ILE B C 1
ATOM 7513 O O . ILE B 1 330 ? 1.208 27.463 -21.016 1.00 33.59 330 ILE B O 1
ATOM 7518 N N . ASP B 1 331 ? -0.901 27.733 -21.709 1.00 35.15 331 ASP B N 1
ATOM 7519 C CA . ASP B 1 331 ? -1.057 28.897 -20.847 1.00 30.48 331 ASP B CA 1
ATOM 7520 C C . ASP B 1 331 ? -1.144 28.463 -19.392 1.00 35.84 331 ASP B C 1
ATOM 7521 O O . ASP B 1 331 ? -0.544 29.089 -18.507 1.00 29.38 331 ASP B O 1
ATOM 7526 N N . TYR B 1 332 ? -1.884 27.384 -19.135 1.00 31.18 332 TYR B N 1
ATOM 7527 C CA . TYR B 1 332 ? -1.942 26.801 -17.800 1.00 33.43 332 TYR B CA 1
ATOM 7528 C C . TYR B 1 332 ? -0.543 26.515 -17.259 1.00 35.84 332 TYR B C 1
ATOM 7529 O O . TYR B 1 332 ? -0.235 26.839 -16.107 1.00 34.00 332 TYR B O 1
ATOM 7538 N N . LEU B 1 333 ? 0.324 25.916 -18.086 1.00 32.38 333 LEU B N 1
ATOM 7539 C CA . LEU B 1 333 ? 1.680 25.579 -17.649 1.00 28.38 333 LEU B CA 1
ATOM 7540 C C . LEU B 1 333 ? 2.553 26.818 -17.519 1.00 35.13 333 LEU B C 1
ATOM 7541 O O . LEU B 1 333 ? 3.394 26.897 -16.610 1.00 27.69 333 LEU B O 1
ATOM 7546 N N . ASN B 1 334 ? 2.402 27.775 -18.446 1.00 27.68 334 ASN B N 1
ATOM 7547 C CA . ASN B 1 334 ? 3.190 29.006 -18.373 1.00 28.26 334 ASN B CA 1
ATOM 7548 C C . ASN B 1 334 ? 2.891 29.773 -17.090 1.00 27.84 334 ASN B C 1
ATOM 7549 O O . ASN B 1 334 ? 3.798 30.297 -16.444 1.00 29.38 334 ASN B O 1
ATOM 7554 N N . LYS B 1 335 ? 1.612 29.877 -16.738 1.00 25.88 335 LYS B N 1
ATOM 7555 C CA . LYS B 1 335 ? 1.126 30.448 -15.493 1.00 35.07 335 LYS B CA 1
ATOM 7556 C C . LYS B 1 335 ? 2.053 30.080 -14.347 1.00 38.78 335 LYS B C 1
ATOM 7557 O O . LYS B 1 335 ? 2.358 30.909 -13.484 1.00 24.41 335 LYS B O 1
ATOM 7563 N N . ALA B 1 336 ? 2.498 28.826 -14.336 1.00 32.05 336 ALA B N 1
ATOM 7564 C CA . ALA B 1 336 ? 3.315 28.294 -13.263 1.00 29.38 336 ALA B CA 1
ATOM 7565 C C . ALA B 1 336 ? 4.805 28.349 -13.557 1.00 33.89 336 ALA B C 1
ATOM 7566 O O . ALA B 1 336 ? 5.593 27.807 -12.775 1.00 38.53 336 ALA B O 1
ATOM 7568 N N . ASN B 1 337 ? 5.223 28.970 -14.661 1.00 26.76 337 ASN B N 1
ATOM 7569 C CA . ASN B 1 337 ? 6.608 28.865 -15.115 1.00 31.87 337 ASN B CA 1
ATOM 7570 C C . ASN B 1 337 ? 7.023 27.401 -15.287 1.00 28.00 337 ASN B C 1
ATOM 7571 O O . ASN B 1 337 ? 8.210 27.083 -15.326 1.00 31.24 337 ASN B O 1
ATOM 7576 N N . TYR B 1 338 ? 6.053 26.504 -15.424 1.00 30.09 338 TYR B N 1
ATOM 7577 C CA . TYR B 1 338 ? 6.364 25.078 -15.524 1.00 32.07 338 TYR B CA 1
ATOM 7578 C C . TYR B 1 338 ? 6.713 24.647 -16.940 1.00 28.20 338 TYR B C 1
ATOM 7579 O O . TYR B 1 338 ? 7.495 23.703 -17.114 1.00 28.84 338 TYR B O 1
ATOM 7588 N N . THR B 1 339 ? 6.176 25.326 -17.959 1.00 23.44 339 THR B N 1
ATOM 7589 C CA . THR B 1 339 ? 6.585 25.021 -19.323 1.00 20.31 339 THR B CA 1
ATOM 7590 C C . THR B 1 339 ? 8.092 24.975 -19.445 1.00 24.66 339 THR B C 1
ATOM 7591 O O . THR B 1 339 ? 8.627 24.114 -20.151 1.00 23.73 339 THR B O 1
ATOM 7595 N N . GLU B 1 340 ? 8.794 25.911 -18.783 1.00 25.63 340 GLU B N 1
ATOM 7596 C CA . GLU B 1 340 ? 10.256 25.943 -18.841 1.00 29.48 340 GLU B CA 1
ATOM 7597 C C . GLU B 1 340 ? 10.870 24.694 -18.222 1.00 24.68 340 GLU B C 1
ATOM 7598 O O . GLU B 1 340 ? 11.894 24.197 -18.701 1.00 27.43 340 GLU B O 1
ATOM 7604 N N . VAL B 1 341 ? 10.290 24.217 -17.115 1.00 28.38 341 VAL B N 1
ATOM 7605 C CA . VAL B 1 341 ? 10.798 23.014 -16.468 1.00 26.04 341 VAL B CA 1
ATOM 7606 C C . VAL B 1 341 ? 10.670 21.827 -17.414 1.00 20.16 341 VAL B C 1
ATOM 7607 O O . VAL B 1 341 ? 11.628 21.085 -17.638 1.00 26.87 341 VAL B O 1
ATOM 7611 N N . ILE B 1 342 ? 9.486 21.645 -18.001 1.00 24.23 342 ILE B N 1
ATOM 7612 C CA . ILE B 1 342 ? 9.273 20.509 -18.891 1.00 28.40 342 ILE B CA 1
ATOM 7613 C C . ILE B 1 342 ? 10.244 20.575 -20.057 1.00 28.26 342 ILE B C 1
ATOM 7614 O O . ILE B 1 342 ? 10.889 19.579 -20.411 1.00 27.33 342 ILE B O 1
ATOM 7619 N N . GLU B 1 343 ? 10.354 21.751 -20.670 1.00 26.28 343 GLU B N 1
ATOM 7620 C CA . GLU B 1 343 ? 11.230 22.001 -21.809 1.00 34.70 343 GLU B CA 1
ATOM 7621 C C . GLU B 1 343 ? 12.699 22.124 -21.430 1.00 37.83 343 GLU B C 1
ATOM 7622 O O . GLU B 1 343 ? 13.533 22.311 -22.326 1.00 35.87 343 GLU B O 1
ATOM 7628 N N . ARG B 1 344 ? 13.029 22.041 -20.141 1.00 30.17 344 ARG B N 1
ATOM 7629 C CA . ARG B 1 344 ? 14.414 22.182 -19.710 1.00 31.32 344 ARG B CA 1
ATOM 7630 C C . ARG B 1 344 ? 15.328 21.301 -20.544 1.00 30.47 344 ARG B C 1
ATOM 7631 O O . ARG B 1 344 ? 15.018 20.142 -20.812 1.00 28.20 344 ARG B O 1
ATOM 7639 N N . GLY B 1 345 ? 16.463 21.860 -20.951 1.00 32.25 345 GLY B N 1
ATOM 7640 C CA . GLY B 1 345 ? 17.461 21.124 -21.698 1.00 25.89 345 GLY B CA 1
ATOM 7641 C C . GLY B 1 345 ? 18.843 21.435 -21.155 1.00 32.36 345 GLY B C 1
ATOM 7642 O O . GLY B 1 345 ? 18.963 21.812 -19.992 1.00 27.26 345 GLY B O 1
ATOM 7643 N N . HIS B 1 346 ? 19.889 21.310 -21.964 1.00 36.61 346 HIS B N 1
ATOM 7644 C CA . HIS B 1 346 ? 21.264 21.448 -21.475 1.00 42.01 346 HIS B CA 1
ATOM 7645 C C . HIS B 1 346 ? 22.102 22.323 -22.390 1.00 41.75 346 HIS B C 1
ATOM 7646 O O . HIS B 1 346 ? 23.279 22.038 -22.641 1.00 52.50 346 HIS B O 1
ATOM 7653 N N . GLY B 1 347 ? 21.525 23.417 -22.880 1.00 37.77 347 GLY B N 1
ATOM 7654 C CA . GLY B 1 347 ? 22.248 24.305 -23.770 1.00 44.86 347 GLY B CA 1
ATOM 7655 C C . GLY B 1 347 ? 22.303 23.762 -25.183 1.00 47.65 347 GLY B C 1
ATOM 7656 O O . GLY B 1 347 ? 22.762 22.637 -25.403 1.00 42.67 347 GLY B O 1
ATOM 7657 N N . ALA B 1 348 ? 21.839 24.550 -26.151 1.00 49.23 348 ALA B N 1
ATOM 7658 C CA . ALA B 1 348 ? 21.773 24.076 -27.525 1.00 52.40 348 ALA B CA 1
ATOM 7659 C C . ALA B 1 348 ? 23.172 23.894 -28.110 1.00 41.21 348 ALA B C 1
ATOM 7660 O O . ALA B 1 348 ? 24.118 24.568 -27.701 1.00 41.43 348 ALA B O 1
ATOM 7662 N N . PRO B 1 349 ? 23.336 22.964 -29.062 1.00 51.14 349 PRO B N 1
ATOM 7663 C CA . PRO B 1 349 ? 22.301 22.016 -29.495 1.00 49.08 349 PRO B CA 1
ATOM 7664 C C . PRO B 1 349 ? 21.989 20.966 -28.418 1.00 48.48 349 PRO B C 1
ATOM 7665 O O . PRO B 1 349 ? 22.908 20.312 -27.917 1.00 44.27 349 PRO B O 1
ATOM 7669 N N . GLU B 1 350 ? 20.712 20.817 -28.056 1.00 50.23 350 GLU B N 1
ATOM 7670 C CA . GLU B 1 350 ? 20.324 19.732 -27.163 1.00 49.15 350 GLU B CA 1
ATOM 7671 C C . GLU B 1 350 ? 20.697 18.396 -27.801 1.00 42.48 350 GLU B C 1
ATOM 7672 O O . GLU B 1 350 ? 20.545 18.201 -29.010 1.00 45.09 350 GLU B O 1
ATOM 7674 N N . LEU B 1 351 ? 21.227 17.487 -26.986 1.00 49.62 351 LEU B N 1
ATOM 7675 C CA . LEU B 1 351 ? 21.661 16.186 -27.481 1.00 38.37 351 LEU B CA 1
ATOM 7676 C C . LEU B 1 351 ? 20.473 15.300 -27.854 1.00 39.11 351 LEU B C 1
ATOM 7677 O O . LEU B 1 351 ? 19.394 15.381 -27.260 1.00 41.76 351 LEU B O 1
ATOM 7682 N N . VAL B 1 352 ? 20.700 14.419 -28.834 1.00 35.11 352 VAL B N 1
ATOM 7683 C CA . VAL B 1 352 ? 19.705 13.465 -29.294 1.00 39.71 352 VAL B CA 1
ATOM 7684 C C . VAL B 1 352 ? 20.293 12.063 -29.268 1.00 49.75 352 VAL B C 1
ATOM 7685 O O . VAL B 1 352 ? 21.512 11.864 -29.291 1.00 41.90 352 VAL B O 1
ATOM 7689 N N . VAL B 1 353 ? 19.393 11.087 -29.206 1.00 41.77 353 VAL B N 1
ATOM 7690 C CA . VAL B 1 353 ? 19.701 9.702 -29.517 1.00 41.60 353 VAL B CA 1
ATOM 7691 C C . VAL B 1 353 ? 18.776 9.309 -30.652 1.00 45.36 353 VAL B C 1
ATOM 7692 O O . VAL B 1 353 ? 17.553 9.440 -30.533 1.00 45.04 353 VAL B O 1
ATOM 7696 N N . ARG B 1 354 ? 19.353 8.840 -31.749 1.00 57.21 354 ARG B N 1
ATOM 7697 C CA . ARG B 1 354 ? 18.594 8.466 -32.935 1.00 52.96 354 ARG B CA 1
ATOM 7698 C C . ARG B 1 354 ? 18.399 6.956 -32.923 1.00 44.82 354 ARG B C 1
ATOM 7699 O O . ARG B 1 354 ? 19.341 6.195 -33.169 1.00 37.43 354 ARG B O 1
ATOM 7707 N N . LEU B 1 355 ? 17.183 6.529 -32.605 1.00 42.73 355 LEU B N 1
ATOM 7708 C CA . LEU B 1 355 ? 16.817 5.125 -32.701 1.00 43.26 355 LEU B CA 1
ATOM 7709 C C . LEU B 1 355 ? 16.506 4.794 -34.152 1.00 36.97 355 LEU B C 1
ATOM 7710 O O . LEU B 1 355 ? 15.686 5.462 -34.792 1.00 39.69 355 LEU B O 1
ATOM 7715 N N . CYS B 1 356 ? 17.165 3.778 -34.686 1.00 39.20 356 CYS B N 1
ATOM 7716 C CA . CYS B 1 356 ? 16.776 3.294 -36.002 1.00 44.19 356 CYS B CA 1
ATOM 7717 C C . CYS B 1 356 ? 15.541 2.415 -35.843 1.00 38.76 356 CYS B C 1
ATOM 7718 O O . CYS B 1 356 ? 15.553 1.456 -35.066 1.00 47.21 356 CYS B O 1
ATOM 7721 N N . VAL B 1 357 ? 14.464 2.773 -36.533 1.00 43.73 357 VAL B N 1
ATOM 7722 C CA . VAL B 1 357 ? 13.300 1.913 -36.666 1.00 37.67 357 VAL B CA 1
ATOM 7723 C C . VAL B 1 357 ? 13.189 1.491 -38.132 1.00 48.50 357 VAL B C 1
ATOM 7724 O O . VAL B 1 357 ? 13.823 2.068 -39.021 1.00 48.10 357 VAL B O 1
ATOM 7728 N N . THR B 1 358 ? 12.350 0.479 -38.387 1.00 41.73 358 THR B N 1
ATOM 7729 C CA . THR B 1 358 ? 12.342 -0.174 -39.693 1.00 45.62 358 THR B CA 1
ATOM 7730 C C . THR B 1 358 ? 10.970 -0.259 -40.346 1.00 44.05 358 THR B C 1
ATOM 7731 O O . THR B 1 358 ? 10.800 -1.051 -41.279 1.00 43.09 358 THR B O 1
ATOM 7735 N N . SER B 1 359 ? 9.988 0.504 -39.878 1.00 36.50 359 SER B N 1
ATOM 7736 C CA . SER B 1 359 ? 8.650 0.404 -40.427 1.00 39.37 359 SER B CA 1
ATOM 7737 C C . SER B 1 359 ? 7.961 1.741 -40.246 1.00 40.24 359 SER B C 1
ATOM 7738 O O . SER B 1 359 ? 8.372 2.564 -39.428 1.00 40.48 359 SER B O 1
ATOM 7741 N N . ASN B 1 360 ? 6.907 1.957 -41.024 1.00 41.37 360 ASN B N 1
ATOM 7742 C CA . ASN B 1 360 ? 6.129 3.174 -40.833 1.00 45.39 360 ASN B CA 1
ATOM 7743 C C . ASN B 1 360 ? 5.540 3.195 -39.434 1.00 43.76 360 ASN B C 1
ATOM 7744 O O . ASN B 1 360 ? 5.620 4.205 -38.730 1.00 41.63 360 ASN B O 1
ATOM 7749 N N . VAL B 1 361 ? 4.981 2.064 -39.001 1.00 41.47 361 VAL B N 1
ATOM 7750 C CA . VAL B 1 361 ? 4.342 2.010 -37.694 1.00 39.38 361 VAL B CA 1
ATOM 7751 C C . VAL B 1 361 ? 5.368 2.194 -36.581 1.00 35.95 361 VAL B C 1
ATOM 7752 O O . VAL B 1 361 ? 5.065 2.784 -35.538 1.00 35.02 361 VAL B O 1
ATOM 7756 N N . ALA B 1 362 ? 6.593 1.712 -36.783 1.00 33.08 362 ALA B N 1
ATOM 7757 C CA . ALA B 1 362 ? 7.626 1.899 -35.773 1.00 35.35 362 ALA B CA 1
ATOM 7758 C C . ALA B 1 362 ? 8.053 3.363 -35.687 1.00 34.37 362 ALA B C 1
ATOM 7759 O O . ALA B 1 362 ? 8.272 3.887 -34.590 1.00 38.15 362 ALA B O 1
ATOM 7761 N N . LEU B 1 363 ? 8.173 4.041 -36.829 1.00 39.55 363 LEU B N 1
ATOM 7762 C CA . LEU B 1 363 ? 8.339 5.493 -36.814 1.00 39.11 363 LEU B CA 1
ATOM 7763 C C . LEU B 1 363 ? 7.268 6.155 -35.952 1.00 33.02 363 LEU B C 1
ATOM 7764 O O . LEU B 1 363 ? 7.572 6.934 -35.044 1.00 34.72 363 LEU B O 1
ATOM 7769 N N . SER B 1 364 ? 5.998 5.864 -36.232 1.00 36.68 364 SER B N 1
ATOM 7770 C CA . SER B 1 364 ? 4.925 6.436 -35.427 1.00 34.04 364 SER B CA 1
ATOM 7771 C C . SER B 1 364 ? 5.171 6.191 -33.942 1.00 33.80 364 SER B C 1
ATOM 7772 O O . SER B 1 364 ? 5.102 7.116 -33.127 1.00 27.93 364 SER B O 1
ATOM 7775 N N . LYS B 1 365 ? 5.489 4.947 -33.576 1.00 38.08 365 LYS B N 1
ATOM 7776 C CA . LYS B 1 365 ? 5.655 4.611 -32.164 1.00 34.27 365 LYS B CA 1
ATOM 7777 C C . LYS B 1 365 ? 6.869 5.312 -31.574 1.00 31.65 365 LYS B C 1
ATOM 7778 O O . LYS B 1 365 ? 6.780 5.938 -30.512 1.00 28.66 365 LYS B O 1
ATOM 7784 N N . CYS B 1 366 ? 8.011 5.221 -32.253 1.00 26.56 366 CYS B N 1
ATOM 7785 C CA . CYS B 1 366 ? 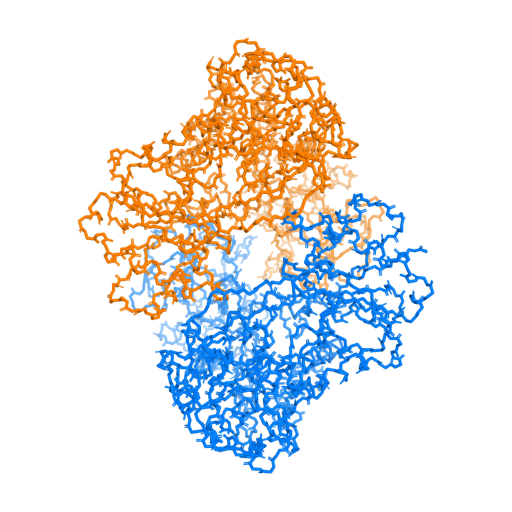9.189 5.973 -31.835 1.00 30.34 366 CYS B CA 1
ATOM 7786 C C . CYS B 1 366 ? 8.891 7.470 -31.692 1.00 28.17 366 CYS B C 1
ATOM 7787 O O . CYS B 1 366 ? 9.331 8.112 -30.731 1.00 24.03 366 CYS B O 1
ATOM 7790 N N . ARG B 1 367 ? 8.136 8.051 -32.623 1.00 29.87 367 ARG B N 1
ATOM 7791 C CA . ARG B 1 367 ? 7.828 9.468 -32.479 1.00 31.39 367 ARG B CA 1
ATOM 7792 C C . ARG B 1 367 ? 6.889 9.701 -31.306 1.00 34.11 367 ARG B C 1
ATOM 7793 O O . ARG B 1 367 ? 7.000 10.724 -30.617 1.00 26.65 367 ARG B O 1
ATOM 7801 N N . ALA B 1 368 ? 5.953 8.771 -31.055 1.00 27.97 368 ALA B N 1
ATOM 7802 C CA . ALA B 1 368 ? 5.067 8.949 -29.902 1.00 32.47 368 ALA B CA 1
ATOM 7803 C C . ALA B 1 368 ? 5.850 8.794 -28.607 1.00 31.29 368 ALA B C 1
ATOM 7804 O O . ALA B 1 368 ? 5.703 9.598 -27.674 1.00 31.30 368 ALA B O 1
ATOM 7806 N N . MET B 1 369 ? 6.706 7.773 -28.561 1.00 28.69 369 MET B N 1
ATOM 7807 C CA . MET B 1 369 ? 7.640 7.583 -27.463 1.00 32.55 369 MET B CA 1
ATOM 7808 C C . MET B 1 369 ? 8.453 8.841 -27.194 1.00 31.11 369 MET B C 1
ATOM 7809 O O . MET B 1 369 ? 8.800 9.127 -26.042 1.00 29.63 369 MET B O 1
ATOM 7814 N N . SER B 1 370 ? 8.822 9.572 -28.249 1.00 28.63 370 SER B N 1
ATOM 7815 C CA . SER B 1 370 ? 9.811 10.624 -28.065 1.00 28.73 370 SER B CA 1
ATOM 7816 C C . SER B 1 370 ? 9.199 11.819 -27.339 1.00 28.54 370 SER B C 1
ATOM 7817 O O . SER B 1 370 ? 9.798 12.341 -26.396 1.00 27.69 370 SER B O 1
ATOM 7820 N N . VAL B 1 371 ? 7.984 12.225 -27.722 1.00 31.67 371 VAL B N 1
ATOM 7821 C CA . VAL B 1 371 ? 7.334 13.347 -27.044 1.00 31.12 371 VAL B CA 1
ATOM 7822 C C . VAL B 1 371 ? 6.933 12.964 -25.627 1.00 31.19 371 VAL B C 1
ATOM 7823 O O . VAL B 1 371 ? 7.053 13.777 -24.699 1.00 23.72 371 VAL B O 1
ATOM 7827 N N . PHE B 1 372 ? 6.449 11.729 -25.424 1.00 24.73 372 PHE B N 1
ATOM 7828 C CA . PHE B 1 372 ? 6.155 11.310 -24.058 1.00 24.38 372 PHE B CA 1
ATOM 7829 C C . PHE B 1 372 ? 7.413 11.394 -23.208 1.00 20.69 372 PHE B C 1
ATOM 7830 O O . PHE B 1 372 ? 7.410 12.002 -22.135 1.00 25.70 372 PHE B O 1
ATOM 7838 N N . ALA B 1 373 ? 8.517 10.838 -23.719 1.00 31.38 373 ALA B N 1
ATOM 7839 C CA . ALA B 1 373 ? 9.826 10.949 -23.075 1.00 30.22 373 ALA B CA 1
ATOM 7840 C C . ALA B 1 373 ? 10.200 12.396 -22.760 1.00 28.09 373 ALA B C 1
ATOM 7841 O O . ALA B 1 373 ? 10.582 12.717 -21.630 1.00 32.01 373 ALA B O 1
ATOM 7843 N N . PHE B 1 374 ? 10.132 13.277 -23.759 1.00 25.56 374 PHE B N 1
ATOM 7844 C CA . PHE B 1 374 ? 10.482 14.676 -23.537 1.00 26.28 374 PHE B CA 1
ATOM 7845 C C . PHE B 1 374 ? 9.579 15.303 -22.482 1.00 27.75 374 PHE B C 1
ATOM 7846 O O . PHE B 1 374 ? 10.052 16.017 -21.591 1.00 25.16 374 PHE B O 1
ATOM 7854 N N . SER B 1 375 ? 8.266 15.065 -22.582 1.00 27.47 375 SER B N 1
ATOM 7855 C CA . SER B 1 375 ? 7.338 15.683 -21.643 1.00 24.89 375 SER B CA 1
ATOM 7856 C C . SER B 1 375 ? 7.652 15.292 -20.201 1.00 30.90 375 SER B C 1
ATOM 7857 O O . SER B 1 375 ? 7.383 16.066 -19.276 1.00 30.03 375 SER B O 1
ATOM 7860 N N . ARG B 1 376 ? 8.208 14.101 -19.993 1.00 24.50 376 ARG B N 1
ATOM 7861 C CA . ARG B 1 376 ? 8.409 13.527 -18.670 1.00 30.36 376 ARG B CA 1
ATOM 7862 C C . ARG B 1 376 ? 9.851 13.650 -18.217 1.00 32.94 376 ARG B C 1
ATOM 7863 O O . ARG B 1 376 ? 10.314 12.850 -17.388 1.00 26.88 376 ARG B O 1
ATOM 7871 N N . ASP B 1 377 ? 10.576 14.607 -18.789 1.00 23.00 377 ASP B N 1
ATOM 7872 C CA . ASP B 1 377 ? 11.911 15.004 -18.332 1.00 30.54 377 ASP B CA 1
ATOM 7873 C C . ASP B 1 377 ? 12.959 13.918 -18.532 1.00 28.01 377 ASP B C 1
ATOM 7874 O O . ASP B 1 377 ? 13.885 13.795 -17.731 1.00 27.56 377 ASP B O 1
ATOM 7879 N N . ILE B 1 378 ? 12.846 13.156 -19.609 1.00 25.13 378 ILE B N 1
ATOM 7880 C CA . ILE B 1 378 ? 13.892 12.218 -19.997 1.00 28.95 378 ILE B CA 1
ATOM 7881 C C . ILE B 1 378 ? 14.740 12.863 -21.082 1.00 30.97 378 ILE B C 1
ATOM 7882 O O . ILE B 1 378 ? 14.214 13.403 -22.065 1.00 36.12 378 ILE B O 1
ATOM 7887 N N . ARG B 1 379 ? 16.051 12.834 -20.887 1.00 28.57 379 ARG B N 1
ATOM 7888 C CA . ARG B 1 379 ? 17.010 13.339 -21.854 1.00 38.85 379 ARG B CA 1
ATOM 7889 C C . ARG B 1 379 ? 18.144 12.329 -21.861 1.00 30.26 379 ARG B C 1
ATOM 7890 O O . ARG B 1 379 ? 18.513 11.820 -20.794 1.00 34.92 379 ARG B O 1
ATOM 7898 N N . PRO B 1 380 ? 18.740 12.031 -23.027 1.00 42.58 380 PRO B N 1
ATOM 7899 C CA . PRO B 1 380 ? 18.620 12.642 -24.358 1.00 32.11 380 PRO B CA 1
ATOM 7900 C C . PRO B 1 380 ? 17.253 12.600 -25.009 1.00 36.82 380 PRO B C 1
ATOM 7901 O O . PRO B 1 380 ? 16.475 11.648 -24.890 1.00 33.85 380 PRO B O 1
ATOM 7905 N N . ILE B 1 381 ? 16.951 13.700 -25.694 1.00 36.04 381 ILE B N 1
ATOM 7906 C CA . ILE B 1 381 ? 15.846 13.696 -26.636 1.00 43.61 381 ILE B CA 1
ATOM 7907 C C . ILE B 1 381 ? 16.008 12.493 -27.555 1.00 38.04 381 ILE B C 1
ATOM 7908 O O . ILE B 1 381 ? 17.125 12.129 -27.942 1.00 31.29 381 ILE B O 1
ATOM 7913 N N . LEU B 1 382 ? 14.891 11.874 -27.909 1.00 28.66 382 LEU B N 1
ATOM 7914 C CA . LEU B 1 382 ? 14.884 10.676 -28.743 1.00 40.25 382 LEU B CA 1
ATOM 7915 C C . LEU B 1 382 ? 14.464 11.068 -30.150 1.00 40.65 382 LEU B C 1
ATOM 7916 O O . LEU B 1 382 ? 13.351 11.552 -30.347 1.00 37.65 382 LEU B O 1
ATOM 7921 N N . ASP B 1 383 ? 15.349 10.867 -31.118 1.00 45.07 383 ASP B N 1
ATOM 7922 C CA . ASP B 1 383 ? 14.987 11.025 -32.519 1.00 51.74 383 ASP B CA 1
ATOM 7923 C C . ASP B 1 383 ? 14.835 9.657 -33.177 1.00 48.68 383 ASP B C 1
ATOM 7924 O O . ASP B 1 383 ? 15.358 8.650 -32.696 1.00 47.46 383 ASP B O 1
ATOM 7929 N N . CYS B 1 384 ? 14.115 9.640 -34.298 1.00 43.24 384 CYS B N 1
ATOM 7930 C CA . CYS B 1 384 ? 13.705 8.411 -34.960 1.00 49.51 384 CYS B CA 1
ATOM 7931 C C . CYS B 1 384 ? 14.155 8.394 -36.419 1.00 50.04 384 CYS B C 1
ATOM 7932 O O . CYS B 1 384 ? 13.856 9.320 -37.183 1.00 38.91 384 CYS B O 1
ATOM 7935 N N . VAL B 1 385 ? 14.863 7.326 -36.795 1.00 43.33 385 VAL B N 1
ATOM 7936 C CA . VAL B 1 385 ? 15.383 7.113 -38.143 1.00 42.51 385 VAL B CA 1
ATOM 7937 C C . VAL B 1 385 ? 14.692 5.889 -38.727 1.00 37.88 385 VAL B C 1
ATOM 7938 O O . 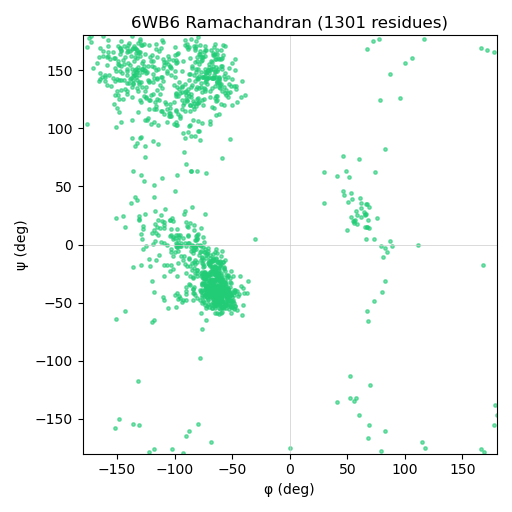VAL B 1 385 ? 14.620 4.842 -38.071 1.00 44.17 385 VAL B O 1
ATOM 7942 N N . GLN B 1 386 ? 14.214 6.009 -39.965 1.00 40.31 386 GLN B N 1
ATOM 7943 C CA . GLN B 1 386 ? 13.528 4.922 -40.660 1.00 42.17 386 GLN B CA 1
ATOM 7944 C C . GLN B 1 386 ? 14.371 4.485 -41.853 1.00 44.22 386 GLN B C 1
ATOM 7945 O O . GLN B 1 386 ? 14.408 5.169 -42.879 1.00 45.60 386 GLN B O 1
ATOM 7951 N N . GLU B 1 387 ? 15.058 3.356 -41.700 1.00 50.85 387 GLU B N 1
ATOM 7952 C CA . GLU B 1 387 ? 15.635 2.604 -42.803 1.00 48.51 387 GLU B CA 1
ATOM 7953 C C . GLU B 1 387 ? 14.787 1.363 -43.027 1.00 55.51 387 GLU B C 1
ATOM 7954 O O . GLU B 1 387 ? 14.020 0.952 -42.153 1.00 63.23 387 GLU B O 1
ATOM 7960 N N . ASN B 1 388 ? 14.933 0.751 -44.200 1.00 52.22 388 ASN B N 1
ATOM 7961 C CA . ASN B 1 388 ? 13.935 -0.228 -44.609 1.00 48.74 388 ASN B CA 1
ATOM 7962 C C . ASN B 1 388 ? 14.171 -1.625 -44.053 1.00 47.20 388 ASN B C 1
ATOM 7963 O O . ASN B 1 388 ? 13.327 -2.497 -44.271 1.00 48.04 388 ASN B O 1
ATOM 7968 N N . SER B 1 389 ? 15.265 -1.873 -43.343 1.00 51.91 389 SER B N 1
ATOM 7969 C CA . SER B 1 389 ? 15.487 -3.210 -42.810 1.00 50.01 389 SER B CA 1
ATOM 7970 C C . SER B 1 389 ? 16.436 -3.146 -41.628 1.00 47.15 389 SER B C 1
ATOM 7971 O O . SER B 1 389 ? 17.111 -2.144 -41.388 1.00 56.90 389 SER B O 1
ATOM 7974 N N . GLU B 1 390 ? 16.471 -4.247 -40.888 1.00 48.25 390 GLU B N 1
ATOM 7975 C CA . GLU B 1 390 ? 17.539 -4.476 -39.927 1.00 61.18 390 GLU B CA 1
ATOM 7976 C C . GLU B 1 390 ? 18.891 -4.037 -40.488 1.00 60.94 390 GLU B C 1
ATOM 7977 O O . GLU B 1 390 ? 19.617 -3.254 -39.862 1.00 54.82 390 GLU B O 1
ATOM 7983 N N . ASP B 1 391 ? 19.226 -4.516 -41.692 1.00 66.27 391 ASP B N 1
ATOM 7984 C CA . ASP B 1 391 ? 20.546 -4.263 -42.271 1.00 56.79 391 ASP B CA 1
ATOM 7985 C C . ASP B 1 391 ? 20.756 -2.782 -42.550 1.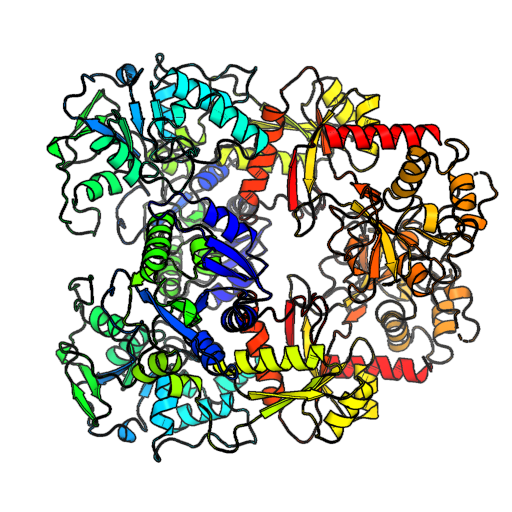00 55.73 391 ASP B C 1
ATOM 7986 O O . ASP B 1 391 ? 21.706 -2.175 -42.046 1.00 60.21 391 ASP B O 1
ATOM 7991 N N . ALA B 1 392 ? 19.896 -2.189 -43.384 1.00 51.54 392 ALA B N 1
ATOM 7992 C CA . ALA B 1 392 ? 19.984 -0.751 -43.615 1.00 53.88 392 ALA B CA 1
ATOM 7993 C C . ALA B 1 392 ? 20.140 -0.013 -42.299 1.00 62.14 392 ALA B C 1
ATOM 7994 O O . ALA B 1 392 ? 20.929 0.934 -42.192 1.00 65.58 392 ALA B O 1
ATOM 7996 N N . CYS B 1 393 ? 19.410 -0.459 -41.275 1.00 64.33 393 CYS B N 1
ATOM 7997 C CA . CYS B 1 393 ? 19.516 0.150 -39.958 1.00 53.29 393 CYS B CA 1
ATOM 7998 C C . CYS B 1 393 ? 20.861 -0.158 -39.326 1.00 54.12 393 CYS B C 1
ATOM 7999 O O . CYS B 1 393 ? 21.502 0.731 -38.755 1.00 64.10 393 CYS B O 1
ATOM 8002 N N . LEU B 1 394 ? 21.312 -1.409 -39.411 1.00 51.74 394 LEU B N 1
ATOM 8003 C CA . LEU B 1 394 ? 22.629 -1.726 -38.870 1.00 65.31 394 LEU B CA 1
ATOM 8004 C C . LEU B 1 394 ? 23.727 -0.938 -39.579 1.00 62.33 394 LEU B C 1
ATOM 8005 O O . LEU B 1 394 ? 24.749 -0.613 -38.964 1.00 61.62 394 LEU B O 1
ATOM 8010 N N . LYS B 1 395 ? 23.534 -0.616 -40.858 1.00 66.74 395 LYS B N 1
ATOM 8011 C CA . LYS B 1 395 ? 24.462 0.217 -41.613 1.00 71.24 395 LYS B CA 1
ATOM 8012 C C . LYS B 1 395 ? 24.024 1.679 -41.670 1.00 67.43 395 LYS B C 1
ATOM 8013 O O . LYS B 1 395 ? 24.655 2.480 -42.367 1.00 61.83 395 LYS B O 1
ATOM 8015 N N . SER B 1 396 ? 22.941 2.040 -40.981 1.00 63.35 396 SER B N 1
ATOM 8016 C CA . SER B 1 396 ? 22.745 3.435 -40.596 1.00 58.02 396 SER B CA 1
ATOM 8017 C C . SER B 1 396 ? 23.522 3.736 -39.322 1.00 58.83 396 SER B C 1
ATOM 8018 O O . SER B 1 396 ? 24.165 4.784 -39.205 1.00 67.04 396 SER B O 1
ATOM 8021 N N . VAL B 1 397 ? 23.490 2.804 -38.370 1.00 60.90 397 VAL B N 1
ATOM 8022 C CA . VAL B 1 397 ? 24.346 2.893 -37.199 1.00 54.15 397 VAL B CA 1
ATOM 8023 C C . VAL B 1 397 ? 25.809 2.862 -37.618 1.00 72.88 397 VAL B C 1
ATOM 8024 O O . VAL B 1 397 ? 26.675 3.425 -36.932 1.00 69.91 397 VAL B O 1
ATOM 8028 N N . GLN B 1 398 ? 26.110 2.217 -38.752 1.00 72.89 398 GLN B N 1
ATOM 8029 C CA . GLN B 1 398 ? 27.471 2.226 -39.277 1.00 68.76 398 GLN B CA 1
ATOM 8030 C C . GLN B 1 398 ? 27.780 3.559 -39.942 1.00 60.04 398 GLN B C 1
ATOM 8031 O O . GLN B 1 398 ? 28.778 4.208 -39.615 1.00 60.48 398 GLN B O 1
ATOM 8033 N N . ASP B 1 399 ? 26.904 4.016 -40.835 1.00 56.99 399 ASP B N 1
ATOM 8034 C CA . ASP B 1 399 ? 27.084 5.320 -41.460 1.00 58.40 399 ASP B CA 1
ATOM 8035 C C . ASP B 1 399 ? 26.778 6.453 -40.484 1.00 65.82 399 ASP B C 1
ATOM 8036 O O . ASP B 1 399 ? 26.411 7.554 -40.909 1.00 66.11 399 ASP B O 1
ATOM 8041 N N . ASN B 1 400 ? 26.931 6.193 -39.181 1.00 64.78 400 ASN B N 1
ATOM 8042 C CA . ASN B 1 400 ? 26.494 7.092 -38.118 1.00 64.12 400 ASN B CA 1
ATOM 8043 C C . ASN B 1 400 ? 25.277 7.924 -38.509 1.00 57.44 400 ASN B C 1
ATOM 8044 O O . ASN B 1 400 ? 25.165 9.084 -38.108 1.00 61.45 400 ASN B O 1
ATOM 8049 N N . GLY B 1 401 ? 24.359 7.346 -39.284 1.00 62.78 401 GLY B N 1
ATOM 8050 C CA . GLY B 1 401 ? 23.111 7.995 -39.629 1.00 64.96 401 GLY B CA 1
ATOM 8051 C C . GLY B 1 401 ? 22.020 7.788 -38.608 1.00 55.44 401 GLY B C 1
ATOM 8052 O O . GLY B 1 401 ? 20.916 8.318 -38.765 1.00 51.06 401 GLY B O 1
ATOM 8053 N N . SER B 1 402 ? 22.324 7.019 -37.566 1.00 52.55 402 SER B N 1
ATOM 8054 C CA . SER B 1 402 ? 21.450 6.695 -36.449 1.00 54.09 402 SER B CA 1
ATOM 8055 C C . SER B 1 402 ? 22.348 6.076 -35.394 1.00 52.63 402 SER B C 1
ATOM 8056 O O . SER B 1 402 ? 23.408 5.530 -35.709 1.00 59.76 402 SER B O 1
ATOM 8059 N N . ASP B 1 403 ? 21.917 6.149 -34.143 1.00 53.27 403 ASP B N 1
ATOM 8060 C CA . ASP B 1 403 ? 22.811 5.803 -33.050 1.00 42.73 403 ASP B CA 1
ATOM 8061 C C . ASP B 1 403 ? 22.557 4.423 -32.485 1.00 40.83 403 ASP B C 1
ATOM 8062 O O . ASP B 1 403 ? 23.470 3.835 -31.890 1.00 36.27 403 ASP B O 1
ATOM 8067 N N . LEU B 1 404 ? 21.365 3.872 -32.694 1.00 45.84 404 LEU B N 1
ATOM 8068 C CA . LEU B 1 404 ? 21.112 2.506 -32.275 1.00 37.41 404 LEU B CA 1
ATOM 8069 C C . LEU B 1 404 ? 20.051 1.892 -33.173 1.00 34.34 404 LEU B C 1
ATOM 8070 O O . LEU B 1 404 ? 19.313 2.583 -33.877 1.00 39.89 404 LEU B O 1
ATOM 8075 N N . ALA B 1 405 ? 20.022 0.569 -33.162 1.00 32.70 405 ALA B N 1
ATOM 8076 C CA . ALA B 1 405 ? 19.157 -0.210 -34.026 1.00 39.17 405 ALA B CA 1
ATOM 8077 C C . ALA B 1 405 ? 19.144 -1.615 -33.456 1.00 43.22 405 ALA B C 1
ATOM 8078 O O . ALA B 1 405 ? 20.139 -2.056 -32.877 1.00 42.77 405 ALA B O 1
ATOM 8080 N N . SER B 1 406 ? 18.016 -2.306 -33.605 1.00 42.94 406 SER B N 1
ATOM 8081 C CA . SER B 1 406 ? 17.788 -3.549 -32.885 1.00 42.10 406 SER B CA 1
ATOM 8082 C C . SER B 1 406 ? 18.095 -4.760 -33.758 1.00 40.10 406 SER B C 1
ATOM 8083 O O . SER B 1 406 ? 18.071 -4.701 -34.987 1.00 34.88 406 SER B O 1
ATOM 8086 N N . VAL B 1 407 ? 18.396 -5.866 -33.084 1.00 47.90 407 VAL B N 1
ATOM 8087 C CA . VAL B 1 407 ? 18.728 -7.137 -33.715 1.00 49.09 407 VAL B CA 1
ATOM 8088 C C . VAL B 1 407 ? 18.154 -8.249 -32.849 1.00 53.55 407 VAL B C 1
ATOM 8089 O O . VAL B 1 407 ? 18.186 -8.167 -31.615 1.00 46.36 407 VAL B O 1
ATOM 8093 N N . ASP B 1 408 ? 17.640 -9.293 -33.492 1.00 60.62 408 ASP B N 1
ATOM 8094 C CA . ASP B 1 408 ? 17.036 -10.420 -32.800 1.00 51.44 408 ASP B CA 1
ATOM 8095 C C . ASP B 1 408 ? 17.882 -11.676 -32.955 1.00 53.18 408 ASP B C 1
ATOM 8096 O O . ASP B 1 408 ? 18.493 -11.901 -34.004 1.00 57.06 408 ASP B O 1
ATOM 8101 N N . ASP B 1 409 ? 17.913 -12.485 -31.895 1.00 55.13 409 ASP B N 1
ATOM 8102 C CA . ASP B 1 409 ? 18.375 -13.866 -31.978 1.00 62.78 409 ASP B CA 1
ATOM 8103 C C . ASP B 1 409 ? 19.870 -13.957 -32.250 1.00 60.73 409 ASP B C 1
ATOM 8104 O O . ASP B 1 409 ? 20.622 -13.033 -31.930 1.00 64.43 409 ASP B O 1
ATOM 8106 N N . MET B 1 410 ? 20.308 -15.076 -32.838 1.00 63.54 410 MET B N 1
ATOM 8107 C CA . MET B 1 410 ? 21.708 -15.231 -33.210 1.00 47.97 410 MET B CA 1
ATOM 8108 C C . MET B 1 410 ? 22.217 -14.055 -34.026 1.00 59.40 410 MET B C 1
ATOM 8109 O O . MET B 1 410 ? 23.429 -13.817 -34.059 1.00 63.27 410 MET B O 1
ATOM 8111 N N . ARG B 1 411 ? 21.325 -13.306 -34.680 1.00 57.71 411 ARG B N 1
ATOM 8112 C CA . ARG B 1 411 ? 21.765 -12.183 -35.496 1.00 54.00 411 ARG B CA 1
ATOM 8113 C C . ARG B 1 411 ? 22.507 -11.118 -34.694 1.00 56.60 411 ARG B C 1
ATOM 8114 O O . ARG B 1 411 ? 23.178 -10.275 -35.303 1.00 57.30 411 ARG B O 1
ATOM 8116 N N . VAL B 1 412 ? 22.427 -11.137 -33.357 1.00 55.66 412 VAL B N 1
ATOM 8117 C CA . VAL B 1 412 ? 23.123 -10.123 -32.556 1.00 64.51 412 VAL B CA 1
ATOM 8118 C C . VAL B 1 412 ? 24.622 -10.175 -32.826 1.00 59.84 412 VAL B C 1
ATOM 8119 O O . VAL B 1 412 ? 25.226 -9.191 -33.273 1.00 58.08 412 VAL B O 1
ATOM 8123 N N . ALA B 1 413 ? 25.244 -11.328 -32.569 1.00 57.93 413 ALA B N 1
ATOM 8124 C CA . ALA B 1 413 ? 26.674 -11.459 -32.826 1.00 58.54 413 ALA B CA 1
ATOM 8125 C C . ALA B 1 413 ? 26.973 -11.265 -34.307 1.00 67.00 413 ALA B C 1
ATOM 8126 O O . ALA B 1 413 ? 27.824 -10.447 -34.680 1.00 67.83 413 ALA B O 1
ATOM 8128 N N . ALA B 1 414 ? 26.270 -12.005 -35.168 1.00 67.50 414 ALA B N 1
ATOM 8129 C CA . ALA B 1 414 ? 26.365 -11.818 -36.612 1.00 64.61 414 ALA B CA 1
ATOM 8130 C C . ALA B 1 414 ? 26.333 -10.336 -36.965 1.00 66.52 414 ALA B C 1
ATOM 8131 O O . ALA B 1 414 ? 27.088 -9.874 -37.826 1.00 66.63 414 ALA B O 1
ATOM 8133 N N . ALA B 1 415 ? 25.455 -9.579 -36.307 1.00 68.14 415 ALA B N 1
ATOM 8134 C CA . ALA B 1 415 ? 25.443 -8.136 -36.508 1.00 62.09 415 ALA B CA 1
ATOM 8135 C C . ALA B 1 415 ? 26.654 -7.488 -35.848 1.00 58.75 415 ALA B C 1
ATOM 8136 O O . ALA B 1 415 ? 27.226 -6.534 -36.385 1.00 55.20 415 ALA B O 1
ATOM 8138 N N . ALA B 1 416 ? 27.074 -8.013 -34.695 1.00 57.53 416 ALA B N 1
ATOM 8139 C CA . ALA B 1 416 ? 28.230 -7.455 -33.997 1.00 60.58 416 ALA B CA 1
ATOM 8140 C C . ALA B 1 416 ? 29.501 -7.567 -34.834 1.00 67.08 416 ALA B C 1
ATOM 8141 O O . ALA B 1 416 ? 30.279 -6.610 -34.932 1.00 65.05 416 ALA B O 1
ATOM 8143 N N . LYS B 1 417 ? 29.747 -8.738 -35.428 1.00 66.27 417 LYS B N 1
ATOM 8144 C CA . LYS B 1 417 ? 31.015 -8.937 -36.121 1.00 61.30 417 LYS B CA 1
ATOM 8145 C C . LYS B 1 417 ? 30.989 -8.395 -37.543 1.00 65.17 417 LYS B C 1
ATOM 8146 O O . LYS B 1 417 ? 32.040 -8.006 -38.068 1.00 70.09 417 LYS B O 1
ATOM 8149 N N . LYS B 1 418 ? 29.817 -8.359 -38.181 1.00 59.76 418 LYS B N 1
ATOM 8150 C CA . LYS B 1 418 ? 29.742 -7.806 -39.530 1.00 60.11 418 LYS B CA 1
ATOM 8151 C C . LYS B 1 418 ? 30.009 -6.304 -39.519 1.00 56.78 418 LYS B C 1
ATOM 8152 O O . LYS B 1 418 ? 30.876 -5.815 -40.251 1.00 61.23 418 LYS B O 1
ATOM 8155 N N . TYR B 1 419 ? 29.289 -5.559 -38.680 1.00 67.07 419 TYR B N 1
ATOM 8156 C CA . TYR B 1 419 ? 29.346 -4.101 -38.672 1.00 65.96 419 TYR B CA 1
ATOM 8157 C C . TYR B 1 419 ? 30.210 -3.541 -37.548 1.00 55.38 419 TYR B C 1
ATOM 8158 O O . TYR B 1 419 ? 30.252 -2.320 -37.362 1.00 48.59 419 TYR B O 1
ATOM 8167 N N . ASN B 1 420 ? 30.908 -4.400 -36.806 1.00 58.98 420 ASN B N 1
ATOM 8168 C CA . ASN B 1 420 ? 31.739 -3.966 -35.684 1.00 65.42 420 ASN B CA 1
ATOM 8169 C C . ASN B 1 420 ? 30.923 -3.116 -34.708 1.00 63.60 420 ASN B C 1
ATOM 8170 O O . ASN B 1 420 ? 31.359 -2.061 -34.236 1.00 62.59 420 ASN B O 1
ATOM 8172 N N . LEU B 1 421 ? 29.715 -3.588 -34.413 1.00 57.32 421 LEU B N 1
ATOM 8173 C CA . LEU B 1 421 ? 28.799 -2.945 -33.488 1.00 54.20 421 LEU B CA 1
ATOM 8174 C C . LEU B 1 421 ? 28.758 -3.736 -32.191 1.00 51.82 421 LEU B C 1
ATOM 8175 O O . LEU B 1 421 ? 29.065 -4.932 -32.160 1.00 48.61 421 LEU B O 1
ATOM 8180 N N . HIS B 1 422 ? 28.393 -3.055 -31.111 1.00 45.72 422 HIS B N 1
ATOM 8181 C CA . HIS B 1 422 ? 28.292 -3.708 -29.815 1.00 48.08 422 HIS B CA 1
ATOM 8182 C C . HIS B 1 422 ? 26.919 -3.477 -29.199 1.00 47.06 422 HIS B C 1
ATOM 8183 O O . HIS B 1 422 ? 26.277 -2.448 -29.447 1.00 47.29 422 HIS B O 1
ATOM 8190 N N . PRO B 1 423 ? 26.442 -4.423 -28.392 1.00 48.10 423 PRO B N 1
ATOM 8191 C CA . PRO B 1 423 ? 25.134 -4.259 -27.752 1.00 49.49 423 PRO B CA 1
ATOM 8192 C C . PRO B 1 423 ? 25.195 -3.244 -26.624 1.00 49.11 423 PRO B C 1
ATOM 8193 O O . PRO B 1 423 ? 26.095 -3.285 -25.783 1.00 53.36 423 PRO B O 1
ATOM 8197 N N . VAL B 1 424 ? 24.216 -2.344 -26.600 1.00 41.60 424 VAL B N 1
ATOM 8198 C CA . VAL B 1 424 ? 24.070 -1.417 -25.484 1.00 45.02 424 VAL B CA 1
ATOM 8199 C C . VAL B 1 424 ? 23.098 -1.955 -24.442 1.00 40.06 424 VAL B C 1
ATOM 8200 O O . VAL B 1 424 ? 23.400 -1.978 -23.246 1.00 32.95 424 VAL B O 1
ATOM 8204 N N . PHE B 1 425 ? 21.922 -2.405 -24.873 1.00 39.68 425 PHE B N 1
ATOM 8205 C CA . PHE B 1 425 ? 20.936 -2.950 -23.951 1.00 44.41 425 PHE B CA 1
ATOM 8206 C C . PHE B 1 425 ? 20.048 -3.944 -24.689 1.00 34.20 425 PHE B C 1
ATOM 8207 O O . PHE B 1 425 ? 20.014 -3.999 -25.921 1.00 32.71 425 PHE B O 1
ATOM 8215 N N . HIS B 1 426 ? 19.316 -4.731 -23.907 1.00 38.49 426 HIS B N 1
ATOM 8216 C CA . HIS B 1 426 ? 18.487 -5.794 -24.445 1.00 42.40 426 HIS B CA 1
ATOM 8217 C C . HIS B 1 426 ? 17.203 -5.906 -23.639 1.00 35.41 426 HIS B C 1
ATOM 8218 O O . HIS B 1 426 ? 17.115 -5.429 -22.507 1.00 33.97 426 HIS B O 1
ATOM 8225 N N . GLU B 1 427 ? 16.208 -6.561 -24.247 1.00 40.34 427 GLU B N 1
ATOM 8226 C CA . GLU B 1 427 ? 14.946 -6.862 -23.579 1.00 36.35 427 GLU B CA 1
ATOM 8227 C C . GLU B 1 427 ? 15.114 -7.977 -22.561 1.00 33.28 427 GLU B C 1
ATOM 8228 O O . GLU B 1 427 ? 15.899 -8.906 -22.744 1.00 34.62 427 GLU B O 1
ATOM 8234 N N . VAL B 1 428 ? 14.320 -7.911 -21.504 1.00 34.84 428 VAL B N 1
ATOM 8235 C CA . VAL B 1 428 ? 14.176 -9.033 -20.598 1.00 32.34 428 VAL B CA 1
ATOM 8236 C C . VAL B 1 428 ? 12.714 -9.443 -20.611 1.00 42.97 428 VAL B C 1
ATOM 8237 O O . VAL B 1 428 ? 11.840 -8.689 -21.047 1.00 37.41 428 VAL B O 1
ATOM 8241 N N . TYR B 1 429 ? 12.452 -10.661 -20.123 1.00 42.65 429 TYR B N 1
ATOM 8242 C CA . TYR B 1 429 ? 11.122 -11.248 -20.186 1.00 38.25 429 TYR B CA 1
ATOM 8243 C C . TYR B 1 429 ? 10.786 -11.924 -18.868 1.00 43.96 429 TYR B C 1
ATOM 8244 O O . TYR B 1 429 ? 11.578 -11.935 -17.919 1.00 44.29 429 TYR B O 1
ATOM 8253 N N . GLY B 1 430 ? 9.584 -12.486 -18.820 1.00 47.29 430 GLY B N 1
ATOM 8254 C CA . GLY B 1 430 ? 9.175 -13.325 -17.714 1.00 55.67 430 GLY B CA 1
ATOM 8255 C C . GLY B 1 430 ? 9.031 -12.547 -16.428 1.00 48.34 430 GLY B C 1
ATOM 8256 O O . GLY B 1 430 ? 9.445 -11.386 -16.353 1.00 50.37 430 GLY B O 1
ATOM 8257 N N . GLU B 1 431 ? 8.423 -13.173 -15.416 1.00 48.64 431 GLU B N 1
ATOM 8258 C CA . GLU B 1 431 ? 8.353 -12.545 -14.103 1.00 53.08 431 GLU B CA 1
ATOM 8259 C C . GLU B 1 431 ? 9.749 -12.306 -13.540 1.00 51.94 431 GLU B C 1
ATOM 8260 O O . GLU B 1 431 ? 10.002 -11.281 -12.897 1.00 47.71 431 GLU B O 1
ATOM 8262 N N . LEU B 1 432 ? 10.678 -13.232 -13.786 1.00 55.24 432 LEU B N 1
ATOM 8263 C CA . LEU B 1 432 ? 12.035 -13.040 -13.291 1.00 53.18 432 LEU B CA 1
ATOM 8264 C C . LEU B 1 432 ? 12.711 -11.826 -13.915 1.00 55.19 432 LEU B C 1
ATOM 8265 O O . LEU B 1 432 ? 13.767 -11.406 -13.428 1.00 61.41 432 LEU B O 1
ATOM 8267 N N . LYS B 1 433 ? 12.131 -11.245 -14.965 1.00 54.49 433 LYS B N 1
ATOM 8268 C CA . LYS B 1 433 ? 12.693 -10.054 -15.605 1.00 49.72 433 LYS B CA 1
ATOM 8269 C C . LYS B 1 433 ? 14.086 -10.342 -16.152 1.00 44.60 433 LYS B C 1
ATOM 8270 O O . LYS B 1 433 ? 14.994 -9.514 -16.056 1.00 46.39 433 LYS B O 1
ATOM 8272 N N . THR B 1 434 ? 14.256 -11.532 -16.723 1.00 49.72 434 THR B N 1
ATOM 8273 C CA . THR B 1 434 ? 15.532 -12.020 -17.218 1.00 47.09 434 THR B CA 1
ATOM 8274 C C . THR B 1 434 ? 15.432 -12.344 -18.700 1.00 45.87 434 THR B C 1
ATOM 8275 O O . THR B 1 434 ? 14.334 -12.530 -19.236 1.00 47.98 434 THR B O 1
ATOM 8279 N N . PRO B 1 435 ? 16.559 -12.435 -19.394 1.00 46.07 435 PRO B N 1
ATOM 8280 C CA . PRO B 1 435 ? 16.527 -13.015 -20.736 1.00 44.50 435 PRO B CA 1
ATOM 8281 C C . PRO B 1 435 ? 16.082 -14.463 -20.636 1.00 39.38 435 PRO B C 1
ATOM 8282 O O . PRO B 1 435 ? 16.012 -15.045 -19.552 1.00 33.32 435 PRO B O 1
ATOM 8286 N N . ASN B 1 436 ? 15.752 -15.049 -21.779 1.00 39.07 436 ASN B N 1
ATOM 8287 C CA . ASN B 1 436 ? 15.464 -16.473 -21.754 1.00 40.75 436 ASN B CA 1
ATOM 8288 C C . ASN B 1 436 ? 16.770 -17.264 -21.767 1.00 42.92 436 ASN B C 1
ATOM 8289 O O . ASN B 1 436 ? 17.839 -16.740 -22.093 1.00 35.84 436 ASN B O 1
ATOM 8294 N N . TYR B 1 437 ? 16.677 -18.534 -21.370 1.00 30.04 437 TYR B N 1
ATOM 8295 C CA . TYR B 1 437 ? 17.847 -19.388 -21.218 1.00 38.86 437 TYR B CA 1
ATOM 8296 C C . TYR B 1 437 ? 17.632 -20.726 -21.908 1.00 38.78 437 TYR B C 1
ATOM 8297 O O . TYR B 1 437 ? 16.588 -21.367 -21.728 1.00 28.72 437 TYR B O 1
ATOM 8306 N N . ALA B 1 438 ? 18.628 -21.139 -22.685 1.00 33.89 438 ALA B N 1
ATOM 8307 C CA . ALA B 1 438 ? 18.723 -22.524 -23.119 1.00 30.30 438 ALA B CA 1
ATOM 8308 C C . ALA B 1 438 ? 18.960 -23.417 -21.906 1.00 38.92 438 ALA B C 1
ATOM 8309 O O . ALA B 1 438 ? 19.898 -23.194 -21.134 1.00 36.26 438 ALA B O 1
ATOM 8311 N N . VAL B 1 439 ? 18.116 -24.429 -21.734 1.00 29.00 439 VAL B N 1
ATOM 8312 C CA . VAL B 1 439 ? 18.196 -25.326 -20.593 1.00 30.24 439 VAL B CA 1
ATOM 8313 C C . VAL B 1 439 ? 18.179 -26.762 -21.099 1.00 26.08 439 VAL B C 1
ATOM 8314 O O . VAL B 1 439 ? 18.037 -27.018 -22.294 1.00 29.06 439 VAL B O 1
ATOM 8318 N N . ALA B 1 440 ? 18.317 -27.699 -20.158 1.00 24.85 440 ALA B N 1
ATOM 8319 C CA . ALA B 1 440 ? 18.346 -29.133 -20.444 1.00 30.23 440 ALA B CA 1
ATOM 8320 C C . ALA B 1 440 ? 17.496 -29.825 -19.384 1.00 25.53 440 ALA B C 1
ATOM 8321 O O . ALA B 1 440 ? 17.896 -29.929 -18.221 1.00 25.70 440 ALA B O 1
ATOM 8323 N N . VAL B 1 441 ? 16.325 -30.283 -19.772 1.00 24.32 441 VAL B N 1
ATOM 8324 C CA . VAL B 1 441 ? 15.362 -30.821 -18.826 1.00 22.47 441 VAL B CA 1
ATOM 8325 C C . VAL B 1 441 ? 15.548 -32.319 -18.758 1.00 27.05 441 VAL B C 1
ATOM 8326 O O . VAL B 1 441 ? 15.640 -32.984 -19.796 1.00 30.36 441 VAL B O 1
ATOM 8330 N N . VAL B 1 442 ? 15.544 -32.862 -17.543 1.00 21.08 442 VAL B N 1
ATOM 8331 C CA . VAL B 1 442 ? 15.593 -34.302 -17.330 1.00 29.26 442 VAL B CA 1
ATOM 8332 C C . VAL B 1 442 ? 14.489 -34.675 -16.356 1.00 28.08 442 VAL B C 1
ATOM 8333 O O . VAL B 1 442 ? 13.964 -33.834 -15.624 1.00 30.03 442 VAL B O 1
ATOM 8337 N N . LYS B 1 443 ? 14.160 -35.962 -16.340 1.00 39.94 443 LYS B N 1
ATOM 8338 C CA . LYS B 1 443 ? 13.181 -36.479 -15.396 1.00 42.21 443 LYS B CA 1
ATOM 8339 C C . LYS B 1 443 ? 13.751 -36.485 -13.982 1.00 47.69 443 LYS B C 1
ATOM 8340 O O . LYS B 1 443 ? 14.960 -36.624 -13.774 1.00 45.64 443 LYS B O 1
ATOM 8346 N N . LYS B 1 444 ? 12.861 -36.328 -13.004 1.00 47.93 444 LYS B N 1
ATOM 8347 C CA . LYS B 1 444 ? 13.257 -36.235 -11.598 1.00 46.40 444 LYS B CA 1
ATOM 8348 C C . LYS B 1 444 ? 13.711 -37.598 -11.062 1.00 55.13 444 LYS B C 1
ATOM 8349 O O . LYS B 1 444 ? 13.440 -38.653 -11.657 1.00 49.30 444 LYS B O 1
ATOM 8355 N N . THR B 1 446 ? 16.629 -40.085 -12.011 1.00 47.91 446 THR B N 1
ATOM 8356 C CA . THR B 1 446 ? 17.617 -40.056 -13.088 1.00 48.48 446 THR B CA 1
ATOM 8357 C C . THR B 1 446 ? 18.929 -39.454 -12.611 1.00 50.76 446 THR B C 1
ATOM 8358 O O . THR B 1 446 ? 18.975 -38.321 -12.122 1.00 52.56 446 THR B O 1
ATOM 8362 N N . ALA B 1 447 ? 19.999 -40.208 -12.817 1.00 52.39 447 ALA B N 1
ATOM 8363 C CA . ALA B 1 447 ? 21.309 -39.879 -12.262 1.00 49.25 447 ALA B CA 1
ATOM 8364 C C . ALA B 1 447 ? 22.169 -39.173 -13.310 1.00 51.61 447 ALA B C 1
ATOM 8365 O O . ALA B 1 447 ? 23.247 -39.629 -13.693 1.00 55.66 447 ALA B O 1
ATOM 8367 N N . TYR B 1 448 ? 21.670 -38.034 -13.782 1.00 47.54 448 TYR B N 1
ATOM 8368 C CA . TYR B 1 448 ? 22.402 -37.184 -14.713 1.00 42.43 448 TYR B CA 1
ATOM 8369 C C . TYR B 1 448 ? 22.872 -35.970 -13.934 1.00 49.03 448 TYR B C 1
ATOM 8370 O O . TYR B 1 448 ? 22.051 -35.204 -13.416 1.00 49.33 448 TYR B O 1
ATOM 8379 N N . ASN B 1 449 ? 24.192 -35.817 -13.828 1.00 52.64 449 ASN B N 1
ATOM 8380 C CA . ASN B 1 449 ? 24.788 -34.737 -13.055 1.00 39.99 449 ASN B CA 1
ATOM 8381 C C . ASN B 1 449 ? 25.836 -33.949 -13.812 1.00 36.62 449 ASN B C 1
ATOM 8382 O O . ASN B 1 449 ? 26.165 -32.839 -13.381 1.00 49.99 449 ASN B O 1
ATOM 8387 N N . LYS B 1 450 ? 26.381 -34.481 -14.903 1.00 39.75 450 LYS B N 1
ATOM 8388 C CA . LYS B 1 450 ? 27.290 -33.744 -15.766 1.00 40.66 450 LYS B CA 1
ATOM 8389 C C . LYS B 1 450 ? 27.073 -34.241 -17.190 1.00 41.76 450 LYS B C 1
ATOM 8390 O O . LYS B 1 450 ? 26.396 -35.247 -17.421 1.00 42.38 450 LYS B O 1
ATOM 8393 N N . ILE B 1 451 ? 27.663 -33.520 -18.146 1.00 39.70 451 ILE B N 1
ATOM 8394 C CA . ILE B 1 451 ? 27.422 -33.798 -19.561 1.00 43.57 451 ILE B CA 1
ATOM 8395 C C . ILE B 1 451 ? 27.817 -35.227 -19.913 1.00 37.54 451 ILE B C 1
ATOM 8396 O O . ILE B 1 451 ? 27.155 -35.891 -20.721 1.00 35.24 451 ILE B O 1
ATOM 8401 N N . ASP B 1 452 ? 28.914 -35.714 -19.341 1.00 40.25 452 ASP B N 1
ATOM 8402 C CA . ASP B 1 452 ? 29.398 -37.042 -19.701 1.00 36.24 452 ASP B CA 1
ATOM 8403 C C . ASP B 1 452 ? 28.386 -38.129 -19.347 1.00 37.95 452 ASP B C 1
ATOM 8404 O O . ASP B 1 452 ? 28.379 -39.192 -19.973 1.00 38.13 452 ASP B O 1
ATOM 8409 N N . ASP B 1 453 ? 27.519 -37.885 -18.357 1.00 40.53 453 ASP B N 1
ATOM 8410 C CA . ASP B 1 453 ? 26.488 -38.863 -18.030 1.00 40.27 453 ASP B CA 1
ATOM 8411 C C . ASP B 1 453 ? 25.516 -39.047 -19.189 1.00 39.21 453 ASP B C 1
ATOM 8412 O O . ASP B 1 453 ? 24.888 -40.107 -19.315 1.00 36.16 453 ASP B O 1
ATOM 8417 N N . LEU B 1 454 ? 25.365 -38.029 -20.035 1.00 26.78 454 LEU B N 1
ATOM 8418 C CA . LEU B 1 454 ? 24.447 -38.097 -21.159 1.00 27.41 454 LEU B CA 1
ATOM 8419 C C . LEU B 1 454 ? 25.076 -38.693 -22.402 1.00 35.18 454 LEU B C 1
ATOM 8420 O O . LEU B 1 454 ? 24.346 -39.013 -23.346 1.00 30.74 454 LEU B O 1
ATOM 8425 N N . ARG B 1 455 ? 26.396 -38.863 -22.423 1.00 35.40 455 ARG B N 1
ATOM 8426 C CA . ARG B 1 455 ? 27.045 -39.493 -23.563 1.00 37.09 455 ARG B CA 1
ATOM 8427 C C . ARG B 1 455 ? 26.416 -40.843 -23.866 1.00 31.27 455 ARG B C 1
ATOM 8428 O O . ARG B 1 455 ? 26.262 -41.688 -22.978 1.00 31.79 455 ARG B O 1
ATOM 8436 N N . GLY B 1 456 ? 26.075 -41.044 -25.136 1.00 35.28 456 GLY B N 1
ATOM 8437 C CA . GLY B 1 456 ? 25.452 -42.270 -25.568 1.00 34.85 456 GLY B CA 1
ATOM 8438 C C . GLY B 1 456 ? 24.006 -42.439 -25.161 1.00 37.48 456 GLY B C 1
ATOM 8439 O O . GLY B 1 456 ? 23.436 -43.507 -25.407 1.00 34.86 456 GLY B O 1
ATOM 8440 N N . LYS B 1 457 ? 23.398 -41.433 -24.533 1.00 34.68 457 LYS B N 1
ATOM 8441 C CA . LYS B 1 457 ? 21.972 -41.457 -24.234 1.00 27.90 457 LYS B CA 1
ATOM 8442 C C . LYS B 1 457 ? 21.221 -40.834 -25.414 1.00 34.08 457 LYS B C 1
ATOM 8443 O O . LYS B 1 457 ? 21.772 -40.694 -26.510 1.00 36.51 457 LYS B O 1
ATOM 8446 N N . LYS B 1 458 ? 19.953 -40.485 -25.207 1.00 36.56 458 LYS B N 1
ATOM 8447 C CA . LYS B 1 458 ? 19.064 -39.953 -26.232 1.00 36.11 458 LYS B CA 1
ATOM 8448 C C . LYS B 1 458 ? 18.671 -38.537 -25.853 1.00 30.20 458 LYS B C 1
ATOM 8449 O O . LYS B 1 458 ? 18.589 -38.212 -24.670 1.00 37.63 458 LYS B O 1
ATOM 8455 N N . SER B 1 459 ? 18.403 -37.698 -26.852 1.00 26.36 459 SER B N 1
ATOM 8456 C CA . SER B 1 459 ? 18.117 -36.302 -26.577 1.00 27.78 459 SER B CA 1
ATOM 8457 C C . SER B 1 459 ? 16.928 -35.821 -27.394 1.00 31.23 459 SER B C 1
ATOM 8458 O O . SER B 1 459 ? 16.768 -36.181 -28.564 1.00 27.78 459 SER B O 1
ATOM 8461 N N . CYS B 1 460 ? 16.109 -34.990 -26.760 1.00 33.10 460 CYS B N 1
ATOM 8462 C CA . CYS B 1 460 ? 14.983 -34.322 -27.387 1.00 31.37 460 CYS B CA 1
ATOM 8463 C C . CYS B 1 460 ? 15.343 -32.855 -27.562 1.00 27.41 460 CYS B C 1
ATOM 8464 O O . CYS B 1 460 ? 16.074 -32.289 -26.749 1.00 31.27 460 CYS B O 1
ATOM 8467 N N . HIS B 1 461 ? 14.840 -32.241 -28.625 1.00 26.98 461 HIS B N 1
ATOM 8468 C CA . HIS B 1 461 ? 15.250 -30.890 -28.971 1.00 23.62 461 HIS B CA 1
ATOM 8469 C C . HIS B 1 461 ? 14.048 -30.050 -29.362 1.00 30.77 461 HIS B C 1
ATOM 8470 O O . HIS B 1 461 ? 13.104 -30.543 -29.992 1.00 27.49 461 HIS B O 1
ATOM 8477 N N . SER B 1 462 ? 14.100 -28.772 -29.005 1.00 24.99 462 SER B N 1
ATOM 8478 C CA . SER B 1 462 ? 13.314 -27.799 -29.745 1.00 31.95 462 SER B CA 1
ATOM 8479 C C . SER B 1 462 ? 13.844 -27.730 -31.174 1.00 35.10 462 SER B C 1
ATOM 8480 O O . SER B 1 462 ? 14.866 -28.326 -31.512 1.00 27.78 462 SER B O 1
ATOM 8483 N N . SER B 1 463 ? 13.125 -27.002 -32.021 1.00 31.30 463 SER B N 1
ATOM 8484 C CA . SER B 1 463 ? 13.379 -27.063 -33.454 1.00 28.24 463 SER B CA 1
ATOM 8485 C C . SER B 1 463 ? 14.846 -26.800 -33.772 1.00 38.29 463 SER B C 1
ATOM 8486 O O . SER B 1 463 ? 15.559 -26.112 -33.028 1.00 36.77 463 SER B O 1
ATOM 8489 N N . TYR B 1 464 ? 15.293 -27.376 -34.895 1.00 37.03 464 TYR B N 1
ATOM 8490 C CA . TYR B 1 464 ? 16.660 -27.171 -35.372 1.00 43.48 464 TYR B CA 1
ATOM 8491 C C . TYR B 1 464 ? 16.942 -25.696 -35.633 1.00 39.69 464 TYR B C 1
ATOM 8492 O O . TYR B 1 464 ? 18.093 -25.255 -35.572 1.00 38.86 464 TYR B O 1
ATOM 8501 N N . SER B 1 465 ? 15.913 -24.920 -35.920 1.00 31.24 465 SER B N 1
ATOM 8502 C CA . SER B 1 465 ? 16.092 -23.516 -36.231 1.00 34.84 465 SER B CA 1
ATOM 8503 C C . SER B 1 465 ? 16.220 -22.645 -34.997 1.00 31.38 465 SER B C 1
ATOM 8504 O O . SER B 1 465 ? 16.283 -21.425 -35.144 1.00 40.20 465 SER B O 1
ATOM 8507 N N . THR B 1 466 ? 16.246 -23.219 -33.797 1.00 34.25 466 THR B N 1
ATOM 8508 C CA . THR B 1 466 ? 16.211 -22.436 -32.568 1.00 34.97 466 THR B CA 1
ATOM 8509 C C . THR B 1 466 ? 17.549 -22.466 -31.842 1.00 33.59 466 THR B C 1
ATOM 8510 O O . THR B 1 466 ? 18.320 -23.419 -31.970 1.00 26.47 466 THR B O 1
ATOM 8514 N N . PHE B 1 467 ? 17.786 -21.404 -31.058 1.00 32.25 467 PHE B N 1
ATOM 8515 C CA . PHE B 1 467 ? 18.974 -21.299 -30.219 1.00 32.08 467 PHE B CA 1
ATOM 8516 C C . PHE B 1 467 ? 19.020 -22.427 -29.203 1.00 32.12 467 PHE B C 1
ATOM 8517 O O . PHE B 1 467 ? 20.006 -23.165 -29.130 1.00 31.56 467 PHE B O 1
ATOM 8525 N N . SER B 1 468 ? 17.955 -22.572 -28.397 1.00 28.49 468 SER B N 1
ATOM 8526 C CA . SER B 1 468 ? 17.976 -23.569 -27.334 1.00 30.10 468 SER B CA 1
ATOM 8527 C C . SER B 1 468 ? 17.974 -24.979 -27.901 1.00 22.67 468 SER B C 1
ATOM 8528 O O . SER B 1 468 ? 18.547 -25.887 -27.291 1.00 26.48 468 SER B O 1
ATOM 8531 N N . GLY B 1 469 ? 17.334 -25.187 -29.045 1.00 32.93 469 GLY B N 1
ATOM 8532 C CA . GLY B 1 469 ? 17.208 -26.530 -29.574 1.00 23.20 469 GLY B CA 1
ATOM 8533 C C . GLY B 1 469 ? 18.489 -27.034 -30.218 1.00 28.70 469 GLY B C 1
ATOM 8534 O O . GLY B 1 469 ? 18.849 -28.208 -30.076 1.00 29.85 469 GLY B O 1
ATOM 8535 N N . LEU B 1 470 ? 19.182 -26.149 -30.938 1.00 30.19 470 LEU B N 1
ATOM 8536 C CA . LEU B 1 470 ? 20.371 -26.528 -31.697 1.00 31.91 470 LEU B CA 1
ATOM 8537 C C . LEU B 1 470 ? 21.593 -25.759 -31.212 1.00 30.02 470 LEU B C 1
ATOM 8538 O O . LEU B 1 470 ? 22.502 -26.366 -30.658 1.00 30.48 470 LEU B O 1
ATOM 8543 N N . HIS B 1 471 ? 21.646 -24.444 -31.405 1.00 36.12 471 HIS B N 1
ATOM 8544 C CA . HIS B 1 471 ? 22.875 -23.707 -31.121 1.00 34.74 471 HIS B CA 1
ATOM 8545 C C . HIS B 1 471 ? 23.438 -24.063 -29.749 1.00 35.82 471 HIS B C 1
ATOM 8546 O O . HIS B 1 471 ? 24.596 -24.491 -29.631 1.00 37.15 471 HIS B O 1
ATOM 8553 N N . ALA B 1 472 ? 22.621 -23.938 -28.700 1.00 30.09 472 ALA B N 1
ATOM 8554 C CA . ALA B 1 472 ? 23.153 -24.055 -27.344 1.00 27.70 472 ALA B CA 1
ATOM 8555 C C . ALA B 1 472 ? 23.701 -25.441 -27.044 1.00 30.12 472 ALA B C 1
ATOM 8556 O O . ALA B 1 472 ? 24.850 -25.536 -26.577 1.00 29.81 472 ALA B O 1
ATOM 8558 N N . PRO B 1 473 ? 22.968 -26.536 -27.252 1.00 33.11 473 PRO B N 1
ATOM 8559 C CA . PRO B 1 473 ? 23.595 -27.854 -27.033 1.00 29.60 473 PRO B CA 1
ATOM 8560 C C . PRO B 1 473 ? 24.813 -28.053 -27.907 1.00 31.93 473 PRO B C 1
ATOM 8561 O O . PRO B 1 473 ? 25.825 -28.610 -27.453 1.00 29.54 473 PRO B O 1
ATOM 8565 N N . LEU B 1 474 ? 24.755 -27.547 -29.142 1.00 32.74 474 LEU B N 1
ATOM 8566 C CA . LEU B 1 474 ? 25.879 -27.660 -30.058 1.00 27.20 474 LEU B CA 1
ATOM 8567 C C . LEU B 1 474 ? 27.091 -26.956 -29.489 1.00 30.75 474 LEU B C 1
ATOM 8568 O O . LEU B 1 474 ? 28.143 -27.567 -29.283 1.00 32.73 474 LEU B O 1
ATOM 8573 N N . PHE B 1 475 ? 26.953 -25.655 -29.241 1.00 25.82 475 PHE B N 1
ATOM 8574 C CA . PHE B 1 475 ? 28.058 -24.877 -28.715 1.00 29.70 475 PHE B CA 1
ATOM 8575 C C . PHE B 1 475 ? 28.565 -25.456 -27.410 1.00 33.41 475 PHE B C 1
ATOM 8576 O O . PHE B 1 475 ? 29.776 -25.579 -27.214 1.00 30.25 475 PHE B O 1
ATOM 8584 N N . TYR B 1 476 ? 27.656 -25.802 -26.493 1.00 30.80 476 TYR B N 1
ATOM 8585 C CA . TYR B 1 476 ? 28.114 -26.302 -25.202 1.00 34.48 476 TYR B CA 1
ATOM 8586 C C . TYR B 1 476 ? 29.023 -27.501 -25.400 1.00 36.18 476 TYR B C 1
ATOM 8587 O O . TYR B 1 476 ? 30.064 -27.624 -24.738 1.00 28.65 476 TYR B O 1
ATOM 8596 N N . LEU B 1 477 ? 28.669 -28.371 -26.343 1.00 29.94 477 LEU B N 1
ATOM 8597 C CA . LEU B 1 477 ? 29.452 -29.578 -26.553 1.00 34.50 477 LEU B CA 1
ATOM 8598 C C . LEU B 1 477 ? 30.758 -29.272 -27.271 1.00 27.61 477 LEU B C 1
ATOM 8599 O O . LEU B 1 477 ? 31.801 -29.829 -26.920 1.00 33.10 477 LEU B O 1
ATOM 8604 N N . ILE B 1 478 ? 30.712 -28.405 -28.285 1.00 26.17 478 ILE B N 1
ATOM 8605 C CA . ILE B 1 478 ? 31.921 -28.033 -29.010 1.00 29.65 478 ILE B CA 1
ATOM 8606 C C . ILE B 1 478 ? 32.888 -27.303 -28.088 1.00 30.64 478 ILE B C 1
ATOM 8607 O O . ILE B 1 478 ? 34.106 -27.504 -28.149 1.00 29.96 478 ILE B O 1
ATOM 8612 N N . ASN B 1 479 ? 32.358 -26.457 -27.215 1.00 24.52 479 ASN B N 1
ATOM 8613 C CA . ASN B 1 479 ? 33.194 -25.648 -26.336 1.00 28.65 479 ASN B CA 1
ATOM 8614 C C . ASN B 1 479 ? 33.843 -26.516 -25.266 1.00 31.27 479 ASN B C 1
ATOM 8615 O O . ASN B 1 479 ? 35.011 -26.315 -24.912 1.00 30.80 479 ASN B O 1
ATOM 8620 N N . LYS B 1 480 ? 33.099 -27.494 -24.746 1.00 30.38 480 LYS B N 1
ATOM 8621 C CA . LYS B 1 480 ? 33.637 -28.475 -23.807 1.00 37.18 480 LYS B CA 1
ATOM 8622 C C . LYS B 1 480 ? 34.552 -29.493 -24.477 1.00 32.75 480 LYS B C 1
ATOM 8623 O O . LYS B 1 480 ? 35.156 -30.311 -23.776 1.00 34.74 480 LYS B O 1
ATOM 8629 N N . ARG B 1 481 ? 34.662 -29.473 -25.804 1.00 32.82 481 ARG B N 1
ATOM 8630 C CA . ARG B 1 481 ? 35.471 -30.445 -26.544 1.00 38.47 481 ARG B CA 1
ATOM 8631 C C . ARG B 1 481 ? 34.956 -31.873 -26.335 1.00 43.51 481 ARG B C 1
ATOM 8632 O O . ARG B 1 481 ? 35.731 -32.831 -26.357 1.00 39.59 481 ARG B O 1
ATOM 8640 N N . ALA B 1 482 ? 33.631 -32.019 -26.145 1.00 35.70 482 ALA B N 1
ATOM 8641 C CA . ALA B 1 482 ? 33.008 -33.337 -26.036 1.00 44.01 482 ALA B CA 1
ATOM 8642 C C . ALA B 1 482 ? 32.775 -33.963 -27.400 1.00 45.65 482 ALA B C 1
ATOM 8643 O O . ALA B 1 482 ? 32.713 -35.193 -27.519 1.00 49.71 482 ALA B O 1
ATOM 8645 N N . ILE B 1 483 ? 32.612 -33.136 -28.425 1.00 39.41 483 ILE B N 1
ATOM 8646 C CA . ILE B 1 483 ? 32.510 -33.592 -29.800 1.00 54.26 483 ILE B CA 1
ATOM 8647 C C . ILE B 1 483 ? 33.440 -32.707 -30.613 1.00 46.11 483 ILE B C 1
ATOM 8648 O O . ILE B 1 483 ? 33.832 -31.624 -30.174 1.00 39.19 483 ILE B O 1
ATOM 8650 N N . GLN B 1 484 ? 33.813 -33.189 -31.796 1.00 39.86 484 GLN B N 1
ATOM 8651 C CA . GLN B 1 484 ? 34.624 -32.377 -32.692 1.00 49.98 484 GLN B CA 1
ATOM 8652 C C . GLN B 1 484 ? 33.907 -31.059 -33.012 1.00 47.62 484 GLN B C 1
ATOM 8653 O O . GLN B 1 484 ? 32.701 -30.894 -32.777 1.00 44.15 484 GLN B O 1
ATOM 8655 N N . SER B 1 485 ? 34.672 -30.099 -33.528 1.00 32.10 485 SER B N 1
ATOM 8656 C CA . SER B 1 485 ? 34.122 -28.817 -33.954 1.00 38.10 485 SER B CA 1
ATOM 8657 C C . SER B 1 485 ? 33.801 -28.793 -35.439 1.00 46.25 485 SER B C 1
ATOM 8658 O O . SER B 1 485 ? 33.355 -27.753 -35.942 1.00 40.42 485 SER B O 1
ATOM 8661 N N . ASP B 1 486 ? 34.075 -29.900 -36.141 1.00 46.49 486 ASP B N 1
ATOM 8662 C CA . ASP B 1 486 ? 33.680 -30.191 -37.511 1.00 46.92 486 ASP B CA 1
ATOM 8663 C C . ASP B 1 486 ? 32.321 -30.883 -37.502 1.00 42.99 486 ASP B C 1
ATOM 8664 O O . ASP B 1 486 ? 31.839 -31.316 -36.456 1.00 50.96 486 ASP B O 1
ATOM 8669 N N . HIS B 1 487 ? 31.735 -31.031 -38.699 1.00 53.02 487 HIS B N 1
ATOM 8670 C CA . HIS B 1 487 ? 30.551 -31.865 -38.929 1.00 45.85 487 HIS B CA 1
ATOM 8671 C C . HIS B 1 487 ? 29.688 -31.917 -37.680 1.00 40.04 487 HIS B C 1
ATOM 8672 O O . HIS B 1 487 ? 29.497 -32.977 -37.079 1.00 39.13 487 HIS B O 1
ATOM 8679 N N . CYS B 1 488 ? 29.186 -30.755 -37.274 1.00 38.74 488 CYS B N 1
ATOM 8680 C CA . CYS B 1 488 ? 28.695 -30.606 -35.913 1.00 40.58 488 CYS B CA 1
ATOM 8681 C C . CYS B 1 488 ? 27.415 -31.397 -35.696 1.00 37.81 488 CYS B C 1
ATOM 8682 O O . CYS B 1 488 ? 27.263 -32.067 -34.669 1.00 36.50 488 CYS B O 1
ATOM 8685 N N . VAL B 1 489 ? 26.493 -31.360 -36.656 1.00 33.04 489 VAL B N 1
ATOM 8686 C CA . VAL B 1 489 ? 25.221 -32.043 -36.456 1.00 46.29 489 VAL B CA 1
ATOM 8687 C C . VAL B 1 489 ? 25.437 -33.550 -36.394 1.00 36.52 489 VAL B C 1
ATOM 8688 O O . VAL B 1 489 ? 24.902 -34.231 -35.513 1.00 32.13 489 VAL B O 1
ATOM 8692 N N . LYS B 1 490 ? 26.235 -34.097 -37.310 1.00 33.34 490 LYS B N 1
ATOM 8693 C CA . LYS B 1 490 ? 26.525 -35.526 -37.219 1.00 36.45 490 LYS B CA 1
ATOM 8694 C C . LYS B 1 490 ? 27.201 -35.856 -35.895 1.00 34.88 490 LYS B C 1
ATOM 8695 O O . LYS B 1 490 ? 26.897 -36.880 -35.274 1.00 38.67 490 LYS B O 1
ATOM 8698 N N . ASN B 1 491 ? 28.112 -34.990 -35.431 1.00 37.34 491 ASN B N 1
ATOM 8699 C CA . ASN B 1 491 ? 28.795 -35.282 -34.173 1.00 38.05 491 ASN B CA 1
ATOM 8700 C C . ASN B 1 491 ? 27.845 -35.155 -32.990 1.00 30.19 491 ASN B C 1
ATOM 8701 O O . ASN B 1 491 ? 27.988 -35.879 -31.993 1.00 25.85 491 ASN B O 1
ATOM 8706 N N . LEU B 1 492 ? 26.856 -34.270 -33.085 1.00 30.34 492 LEU B N 1
ATOM 8707 C CA . LEU B 1 492 ? 25.777 -34.281 -32.105 1.00 33.09 492 LEU B CA 1
ATOM 8708 C C . LEU B 1 492 ? 25.160 -35.671 -31.987 1.00 33.03 492 LEU B C 1
ATOM 8709 O O . LEU B 1 492 ? 25.089 -36.246 -30.894 1.00 31.46 492 LEU B O 1
ATOM 8714 N N . GLY B 1 493 ? 24.697 -36.224 -33.115 1.00 40.98 493 GLY B N 1
ATOM 8715 C CA . GLY B 1 493 ? 24.110 -37.558 -33.089 1.00 33.73 493 GLY B CA 1
ATOM 8716 C C . GLY B 1 493 ? 25.037 -38.591 -32.483 1.00 34.93 493 GLY B C 1
ATOM 8717 O O . GLY B 1 493 ? 24.605 -39.448 -31.714 1.00 36.03 493 GLY B O 1
ATOM 8718 N N . GLU B 1 494 ? 26.333 -38.516 -32.812 1.00 35.43 494 GLU B N 1
ATOM 8719 C CA . GLU B 1 494 ? 27.287 -39.499 -32.300 1.00 45.24 494 GLU B CA 1
ATOM 8720 C C . GLU B 1 494 ? 27.393 -39.426 -30.783 1.00 37.79 494 GLU B C 1
ATOM 8721 O O . GLU B 1 494 ? 27.548 -40.454 -30.111 1.00 35.86 494 GLU B O 1
ATOM 8723 N N . PHE B 1 495 ? 27.344 -38.212 -30.228 1.00 30.15 495 PHE B N 1
ATOM 8724 C CA . PHE B 1 495 ? 27.367 -38.059 -28.780 1.00 29.98 495 PHE B CA 1
ATOM 8725 C C . PHE B 1 495 ? 26.117 -38.664 -28.149 1.00 34.65 495 PHE B C 1
ATOM 8726 O O . PHE B 1 495 ? 26.206 -39.490 -27.231 1.00 30.63 495 PHE B O 1
ATOM 8734 N N . PHE B 1 496 ? 24.936 -38.237 -28.611 1.00 32.02 496 PHE B N 1
ATOM 8735 C CA . PHE B 1 496 ? 23.677 -38.893 -28.256 1.00 32.88 496 PHE B CA 1
ATOM 8736 C C . PHE B 1 496 ? 23.442 -40.058 -29.217 1.00 40.13 496 PHE B C 1
ATOM 8737 O O . PHE B 1 496 ? 22.491 -40.081 -30.002 1.00 35.28 496 PHE B O 1
ATOM 8745 N N . SER B 1 497 ? 24.375 -41.022 -29.148 1.00 38.32 497 SER B N 1
ATOM 8746 C CA . SER B 1 497 ? 24.401 -42.165 -30.061 1.00 37.51 497 SER B CA 1
ATOM 8747 C C . SER B 1 497 ? 23.132 -43.008 -29.993 1.00 30.25 497 SER B C 1
ATOM 8748 O O . SER B 1 497 ? 22.814 -43.707 -30.958 1.00 38.66 497 SER B O 1
ATOM 8751 N N . GLY B 1 498 ? 22.414 -42.972 -28.874 1.00 30.31 498 GLY B N 1
ATOM 8752 C CA . GLY B 1 498 ? 21.128 -43.632 -28.769 1.00 34.35 498 GLY B CA 1
ATOM 8753 C C . GLY B 1 498 ? 20.074 -43.076 -29.705 1.00 37.26 498 GLY B C 1
ATOM 8754 O O . GLY B 1 498 ? 18.981 -43.646 -29.801 1.00 38.58 498 GLY B O 1
ATOM 8755 N N . GLY B 1 499 ? 20.382 -41.986 -30.397 1.00 36.92 499 GLY B N 1
ATOM 8756 C CA . GLY B 1 499 ? 19.452 -41.325 -31.285 1.00 36.00 499 GLY B CA 1
ATOM 8757 C C . GLY B 1 499 ? 18.827 -40.100 -30.639 1.00 34.72 499 GLY B C 1
ATOM 8758 O O . GLY B 1 499 ? 18.748 -39.972 -29.415 1.00 30.08 499 GLY B O 1
ATOM 8759 N N . SER B 1 500 ? 18.373 -39.179 -31.489 1.00 29.08 500 SER B N 1
ATOM 8760 C CA . SER B 1 500 ? 17.813 -37.911 -31.042 1.00 34.72 500 SER B CA 1
ATOM 8761 C C . SER B 1 500 ? 16.505 -37.613 -31.767 1.00 27.68 500 SER B C 1
ATOM 8762 O O . SER B 1 500 ? 16.143 -38.277 -32.735 1.00 31.87 500 SER B O 1
ATOM 8765 N N . CYS B 1 501 ? 15.784 -36.607 -31.265 1.00 32.90 501 CYS B N 1
ATOM 8766 C CA . CYS B 1 501 ? 14.723 -35.934 -32.007 1.00 29.78 501 CYS B CA 1
ATOM 8767 C C . CYS B 1 501 ? 15.094 -34.462 -32.121 1.00 31.20 501 CYS B C 1
ATOM 8768 O O . CYS B 1 501 ? 14.931 -33.684 -31.167 1.00 27.83 501 CYS B O 1
ATOM 8771 N N . LEU B 1 502 ? 15.559 -34.083 -33.310 1.00 28.13 502 LEU B N 1
ATOM 8772 C CA . LEU B 1 502 ? 15.959 -32.718 -33.633 1.00 29.75 502 LEU B CA 1
ATOM 8773 C C . LEU B 1 502 ? 14.990 -32.186 -34.683 1.00 29.57 502 LEU B C 1
ATOM 8774 O O . LEU B 1 502 ? 15.259 -32.287 -35.888 1.00 30.82 502 LEU B O 1
ATOM 8779 N N . PRO B 1 503 ? 13.847 -31.627 -34.282 1.00 30.97 503 PRO B N 1
ATOM 8780 C CA . PRO B 1 503 ? 12.821 -31.257 -35.269 1.00 36.08 503 PRO B CA 1
ATOM 8781 C C . PRO B 1 503 ? 13.368 -30.331 -36.341 1.00 27.99 503 PRO B C 1
ATOM 8782 O O . PRO B 1 503 ? 14.033 -29.336 -36.054 1.00 24.80 503 PRO B O 1
ATOM 8786 N N . GLY B 1 504 ? 13.054 -30.656 -37.587 1.00 32.26 504 GLY B N 1
ATOM 8787 C CA . GLY B 1 504 ? 13.488 -29.858 -38.705 1.00 30.45 504 GLY B CA 1
ATOM 8788 C C . GLY B 1 504 ? 14.853 -30.212 -39.247 1.00 31.34 504 GLY B C 1
ATOM 8789 O O . GLY B 1 504 ? 15.316 -29.543 -40.171 1.00 32.31 504 GLY B O 1
ATOM 8790 N N . VAL B 1 505 ? 15.516 -31.240 -38.706 1.00 41.54 505 VAL B N 1
ATOM 8791 C CA . VAL B 1 505 ? 16.912 -31.479 -39.071 1.00 37.59 505 VAL B CA 1
ATOM 8792 C C . VAL B 1 505 ? 17.014 -32.036 -40.485 1.00 44.36 505 VAL B C 1
ATOM 8793 O O . VAL B 1 505 ? 17.998 -31.779 -41.187 1.00 42.88 505 VAL B O 1
ATOM 8797 N N . ASP B 1 506 ? 16.010 -32.794 -40.927 1.00 42.23 506 ASP B N 1
ATOM 8798 C CA . ASP B 1 506 ? 15.958 -33.338 -42.275 1.00 40.39 506 ASP B CA 1
ATOM 8799 C C . ASP B 1 506 ? 15.240 -32.425 -43.270 1.00 43.89 506 ASP B C 1
ATOM 8800 O O . ASP B 1 506 ? 15.102 -32.793 -44.437 1.00 40.63 506 ASP B O 1
ATOM 8805 N N . LYS B 1 507 ? 14.768 -31.256 -42.852 1.00 45.45 507 LYS B N 1
ATOM 8806 C CA . LYS B 1 507 ? 14.219 -30.326 -43.824 1.00 43.69 507 LYS B CA 1
ATOM 8807 C C . LYS B 1 507 ? 15.293 -29.981 -44.861 1.00 48.31 507 LYS B C 1
ATOM 8808 O O . LYS B 1 507 ? 16.489 -30.091 -44.578 1.00 43.99 507 LYS B O 1
ATOM 8811 N N . PRO B 1 508 ? 14.890 -29.601 -46.101 1.00 62.35 508 PRO B N 1
ATOM 8812 C CA . PRO B 1 508 ? 15.849 -28.999 -47.046 1.00 50.31 508 PRO B CA 1
ATOM 8813 C C . PRO B 1 508 ? 16.609 -27.832 -46.440 1.00 50.52 508 PRO B C 1
ATOM 8814 O O . PRO B 1 508 ? 16.191 -26.670 -46.520 1.00 56.74 508 PRO B O 1
ATOM 8818 N N . GLU B 1 509 ? 17.755 -28.157 -45.851 1.00 54.40 509 GLU B N 1
ATOM 8819 C CA . GLU B 1 509 ? 18.497 -27.280 -44.950 1.00 55.65 509 GLU B CA 1
ATOM 8820 C C . GLU B 1 509 ? 19.567 -28.121 -44.272 1.00 49.15 509 GLU B C 1
ATOM 8821 O O . GLU B 1 509 ? 20.476 -27.591 -43.630 1.00 53.37 509 GLU B O 1
ATOM 8827 N N . ASN B 1 510 ? 19.384 -29.432 -44.328 1.00 46.69 510 ASN B N 1
ATOM 8828 C CA . ASN B 1 510 ? 20.445 -30.385 -44.120 1.00 52.19 510 ASN B CA 1
ATOM 8829 C C . ASN B 1 510 ? 21.299 -30.458 -45.391 1.00 55.04 510 ASN B C 1
ATOM 8830 O O . ASN B 1 510 ? 20.777 -30.412 -46.510 1.00 51.19 510 ASN B O 1
ATOM 8835 N N . GLY B 1 514 ? 22.387 -32.081 -48.890 1.00 47.40 514 GLY B N 1
ATOM 8836 C CA . GLY B 1 514 ? 22.771 -32.812 -47.694 1.00 61.94 514 GLY B CA 1
ATOM 8837 C C . GLY B 1 514 ? 22.123 -34.185 -47.592 1.00 56.33 514 GLY B C 1
ATOM 8838 O O . GLY B 1 514 ? 21.306 -34.546 -48.445 1.00 46.83 514 GLY B O 1
ATOM 8839 N N . ASP B 1 515 ? 22.475 -34.955 -46.560 1.00 39.44 515 ASP B N 1
ATOM 8840 C CA . ASP B 1 515 ? 21.867 -36.270 -46.379 1.00 59.58 515 ASP B CA 1
ATOM 8841 C C . ASP B 1 515 ? 22.382 -36.874 -45.080 1.00 60.64 515 ASP B C 1
ATOM 8842 O O . ASP B 1 515 ? 23.312 -36.352 -44.458 1.00 72.49 515 ASP B O 1
ATOM 8844 N N . ASP B 1 516 ? 21.750 -37.980 -44.674 1.00 55.69 516 ASP B N 1
ATOM 8845 C CA . ASP B 1 516 ? 22.257 -38.824 -43.597 1.00 48.16 516 ASP B CA 1
ATOM 8846 C C . ASP B 1 516 ? 22.064 -38.210 -42.214 1.00 52.46 516 ASP B C 1
ATOM 8847 O O . ASP B 1 516 ? 23.050 -37.969 -41.508 1.00 54.90 516 ASP B O 1
ATOM 8849 N N . VAL B 1 517 ? 20.809 -37.986 -41.805 1.00 50.36 517 VAL B N 1
ATOM 8850 C CA . VAL B 1 517 ? 20.497 -37.350 -40.522 1.00 54.91 517 VAL B CA 1
ATOM 8851 C C . VAL B 1 517 ? 19.487 -38.185 -39.734 1.00 46.00 517 VAL B C 1
ATOM 8852 O O . VAL B 1 517 ? 18.993 -37.760 -38.681 1.00 36.28 517 VAL B O 1
ATOM 8856 N N . SER B 1 518 ? 19.203 -39.393 -40.219 1.00 49.17 518 SER B N 1
ATOM 8857 C CA . SER B 1 518 ? 18.194 -40.235 -39.585 1.00 45.02 518 SER B CA 1
ATOM 8858 C C . SER B 1 518 ? 18.415 -40.377 -38.080 1.00 44.89 518 SER B C 1
ATOM 8859 O O . SER B 1 518 ? 17.452 -40.513 -37.317 1.00 46.40 518 SER B O 1
ATOM 8862 N N . LYS B 1 519 ? 19.669 -40.382 -37.628 1.00 46.41 519 LYS B N 1
ATOM 8863 C CA . LYS B 1 519 ? 19.906 -40.618 -36.210 1.00 41.12 519 LYS B CA 1
ATOM 8864 C C . LYS B 1 519 ? 19.325 -39.505 -35.359 1.00 37.93 519 LYS B C 1
ATOM 8865 O O . LYS B 1 519 ? 19.010 -39.727 -34.185 1.00 34.49 519 LYS B O 1
ATOM 8868 N N . LEU B 1 520 ? 19.188 -38.310 -35.927 1.00 28.64 520 LEU B N 1
ATOM 8869 C CA . LEU B 1 520 ? 18.764 -37.147 -35.172 1.00 33.48 520 LEU B CA 1
ATOM 8870 C C . LEU B 1 520 ? 17.256 -36.943 -35.195 1.00 37.57 520 LEU B C 1
ATOM 8871 O O . LEU B 1 520 ? 16.760 -36.067 -34.478 1.00 32.13 520 LEU B O 1
ATOM 8876 N N . LYS B 1 521 ? 16.528 -37.690 -36.023 1.00 32.79 521 LYS B N 1
ATOM 8877 C CA . LYS B 1 521 ? 15.071 -37.711 -35.981 1.00 37.23 521 LYS B CA 1
ATOM 8878 C C . LYS B 1 521 ? 14.552 -39.095 -35.622 1.00 36.85 521 LYS B C 1
ATOM 8879 O O . LYS B 1 521 ? 13.333 -39.305 -35.568 1.00 36.97 521 LYS B O 1
ATOM 8883 N N . LYS B 1 522 ? 15.458 -40.034 -35.354 1.00 33.36 522 LYS B N 1
ATOM 8884 C CA . LYS B 1 522 ? 15.128 -41.400 -34.969 1.00 43.53 522 LYS B CA 1
ATOM 8885 C C . LYS B 1 522 ? 14.264 -41.478 -33.715 1.00 43.90 522 LYS B C 1
ATOM 8886 O O . LYS B 1 522 ? 13.690 -42.541 -33.453 1.00 30.92 522 LYS B O 1
ATOM 8892 N N . GLN B 1 523 ? 14.145 -40.394 -32.940 1.00 42.61 523 GLN B N 1
ATOM 8893 C CA . GLN B 1 523 ? 13.399 -40.421 -31.684 1.00 34.71 523 GLN B CA 1
ATOM 8894 C C . GLN B 1 523 ? 12.160 -39.538 -31.710 1.00 33.30 523 GLN B C 1
ATOM 8895 O O . GLN B 1 523 ? 11.525 -39.356 -30.664 1.00 39.81 523 GLN B O 1
ATOM 8901 N N . CYS B 1 524 ? 11.794 -38.983 -32.868 1.00 32.24 524 CYS B N 1
ATOM 8902 C CA . CYS B 1 524 ? 10.673 -38.051 -32.909 1.00 33.04 524 CYS B CA 1
ATOM 8903 C C . CYS B 1 524 ? 9.331 -38.759 -32.823 1.00 38.06 524 CYS B C 1
ATOM 8904 O O . CYS B 1 524 ? 8.346 -38.135 -32.404 1.00 33.60 524 CYS B O 1
ATOM 8907 N N . GLY B 1 525 ? 9.281 -40.036 -33.206 1.00 40.48 525 GLY B N 1
ATOM 8908 C CA . GLY B 1 525 ? 8.096 -40.848 -32.973 1.00 43.41 525 GLY B CA 1
ATOM 8909 C C . GLY B 1 525 ? 6.859 -40.216 -33.576 1.00 39.11 525 GLY B C 1
ATOM 8910 O O . GLY B 1 525 ? 6.871 -39.739 -34.717 1.00 44.30 525 GLY B O 1
ATOM 8911 N N . SER B 1 526 ? 5.772 -40.198 -32.795 1.00 48.00 526 SER B N 1
ATOM 8912 C CA . SER B 1 526 ? 4.497 -39.648 -33.252 1.00 56.61 526 SER B CA 1
ATOM 8913 C C . SER B 1 526 ? 4.349 -38.160 -32.963 1.00 50.30 526 SER B C 1
ATOM 8914 O O . SER B 1 526 ? 3.514 -37.501 -33.596 1.00 47.05 526 SER B O 1
ATOM 8917 N N . ASP B 1 527 ? 5.143 -37.623 -32.037 1.00 35.76 527 ASP B N 1
ATOM 8918 C CA . ASP B 1 527 ? 4.986 -36.244 -31.578 1.00 35.32 527 ASP B CA 1
ATOM 8919 C C . ASP B 1 527 ? 6.379 -35.718 -31.265 1.00 33.18 527 ASP B C 1
ATOM 8920 O O . ASP B 1 527 ? 6.964 -36.088 -30.243 1.00 25.46 527 ASP B O 1
ATOM 8925 N N . SER B 1 528 ? 6.900 -34.860 -32.131 1.00 30.97 528 SER B N 1
ATOM 8926 C CA . SER B 1 528 ? 8.287 -34.412 -32.030 1.00 36.65 528 SER B CA 1
ATOM 8927 C C . SER B 1 528 ? 8.494 -33.304 -31.002 1.00 25.87 528 SER B C 1
ATOM 8928 O O . SER B 1 528 ? 9.592 -32.744 -30.929 1.00 35.62 528 SER B O 1
ATOM 8931 N N . SER B 1 529 ? 7.485 -32.970 -30.208 1.00 25.05 529 SER B N 1
ATOM 8932 C CA . SER B 1 529 ? 7.666 -31.953 -29.178 1.00 30.53 529 SER B CA 1
ATOM 8933 C C . SER B 1 529 ? 8.692 -32.412 -28.153 1.00 23.36 529 SER B C 1
ATOM 8934 O O . SER B 1 529 ? 8.720 -33.579 -27.751 1.00 26.35 529 SER B O 1
ATOM 8937 N N . ALA B 1 530 ? 9.534 -31.473 -27.727 1.00 25.34 530 ALA B N 1
ATOM 8938 C CA . ALA B 1 530 ? 10.596 -31.797 -26.787 1.00 29.20 530 ALA B CA 1
ATOM 8939 C C . ALA B 1 530 ? 10.032 -32.417 -25.520 1.00 35.32 530 ALA B C 1
ATOM 8940 O O . ALA B 1 530 ? 10.595 -33.376 -24.980 1.00 28.79 530 ALA B O 1
ATOM 8942 N N . TRP B 1 531 ? 8.911 -31.887 -25.034 1.00 31.20 531 TRP B N 1
ATOM 8943 C CA . TRP B 1 531 ? 8.373 -32.375 -23.773 1.00 30.15 531 TRP B CA 1
ATOM 8944 C C . TRP B 1 531 ? 7.746 -33.758 -23.930 1.00 33.37 531 TRP B C 1
ATOM 8945 O O . TRP B 1 531 ? 7.960 -34.639 -23.088 1.00 32.12 531 TRP B O 1
ATOM 8956 N N . LYS B 1 532 ? 6.980 -33.980 -24.999 1.00 29.24 532 LYS B N 1
ATOM 8957 C CA . LYS B 1 532 ? 6.413 -35.303 -25.210 1.00 29.32 532 LYS B CA 1
ATOM 8958 C C . LYS B 1 532 ? 7.515 -36.317 -25.501 1.00 30.65 532 LYS B C 1
ATOM 8959 O O . LYS B 1 532 ? 7.429 -37.472 -25.081 1.00 25.45 532 LYS B O 1
ATOM 8961 N N . CYS B 1 533 ? 8.551 -35.897 -26.225 1.00 34.84 533 CYS B N 1
ATOM 8962 C CA . CYS B 1 533 ? 9.691 -36.772 -26.471 1.00 32.32 533 CYS B CA 1
ATOM 8963 C C . CYS B 1 533 ? 10.352 -37.195 -25.167 1.00 34.16 533 CYS B C 1
ATOM 8964 O O . CYS B 1 533 ? 10.749 -38.359 -25.014 1.00 32.80 533 CYS B O 1
ATOM 8967 N N . LEU B 1 534 ? 10.463 -36.278 -24.201 1.00 31.08 534 LEU B N 1
ATOM 8968 C CA . LEU B 1 534 ? 11.058 -36.653 -22.922 1.00 31.92 534 LEU B CA 1
ATOM 8969 C C . LEU B 1 534 ? 10.069 -37.430 -22.068 1.00 38.33 534 LEU B C 1
ATOM 8970 O O . LEU B 1 534 ? 10.450 -38.397 -21.397 1.00 33.04 534 LEU B O 1
ATOM 8975 N N . GLU B 1 535 ? 8.796 -37.015 -22.093 1.00 38.02 535 GLU B N 1
ATOM 8976 C CA . GLU B 1 535 ? 7.759 -37.696 -21.328 1.00 30.47 535 GLU B CA 1
ATOM 8977 C C . GLU B 1 535 ? 7.725 -39.176 -21.665 1.00 36.84 535 GLU B C 1
ATOM 8978 O O . GLU B 1 535 ? 7.608 -40.024 -20.774 1.00 44.96 535 GLU B O 1
ATOM 8984 N N . GLU B 1 536 ? 7.869 -39.509 -22.940 1.00 32.52 536 GLU B N 1
ATOM 8985 C CA . GLU B 1 536 ? 7.739 -40.882 -23.399 1.00 38.49 536 GLU B CA 1
ATOM 8986 C C . GLU B 1 536 ? 9.047 -41.649 -23.342 1.00 37.94 536 GLU B C 1
ATOM 8987 O O . GLU B 1 536 ? 9.110 -42.777 -23.848 1.00 34.31 536 GLU B O 1
ATOM 8993 N N . ASP B 1 537 ? 10.084 -41.060 -22.746 1.00 43.32 537 ASP B N 1
ATOM 8994 C CA . ASP B 1 537 ? 11.431 -41.629 -22.696 1.00 44.76 537 ASP B CA 1
ATOM 8995 C C . ASP B 1 537 ? 11.983 -41.914 -24.081 1.00 34.65 537 ASP B C 1
ATOM 8996 O O . ASP B 1 537 ? 12.891 -42.736 -24.235 1.00 33.23 537 ASP B O 1
ATOM 9001 N N . ARG B 1 538 ? 11.437 -41.248 -25.099 1.00 34.19 538 ARG B N 1
ATOM 9002 C CA . ARG B 1 538 ? 12.090 -41.221 -26.396 1.00 36.59 538 ARG B CA 1
ATOM 9003 C C . ARG B 1 538 ? 13.363 -40.400 -26.352 1.00 37.16 538 ARG B C 1
ATOM 9004 O O . ARG B 1 538 ? 14.204 -40.531 -27.247 1.00 38.81 538 ARG B O 1
ATOM 9012 N N . GLY B 1 539 ? 13.536 -39.593 -25.310 1.00 32.02 539 GLY B N 1
ATOM 9013 C CA . GLY B 1 539 ? 14.832 -39.057 -24.976 1.00 29.10 539 GLY B CA 1
ATOM 9014 C C . GLY B 1 539 ? 15.047 -39.162 -23.481 1.00 35.41 539 GLY B C 1
ATOM 9015 O O . GLY B 1 539 ? 14.130 -39.483 -22.719 1.00 36.40 539 GLY B O 1
ATOM 9016 N N . ASP B 1 540 ? 16.291 -38.905 -23.077 1.00 34.06 540 ASP B N 1
ATOM 9017 C CA . ASP B 1 540 ? 16.643 -38.758 -21.671 1.00 38.44 540 ASP B CA 1
ATOM 9018 C C . ASP B 1 540 ? 16.922 -37.310 -21.283 1.00 27.47 540 ASP B C 1
ATOM 9019 O O . ASP B 1 540 ? 16.961 -36.996 -20.093 1.00 31.98 540 ASP B O 1
ATOM 9024 N N . VAL B 1 541 ? 17.163 -36.442 -22.252 1.00 25.11 541 VAL B N 1
ATOM 9025 C CA . VAL B 1 541 ? 17.325 -35.023 -22.009 1.00 31.33 541 VAL B CA 1
ATOM 9026 C C . VAL B 1 541 ? 16.534 -34.281 -23.076 1.00 31.67 541 VAL B C 1
ATOM 9027 O O . VAL B 1 541 ? 16.392 -34.757 -24.205 1.00 31.73 541 VAL B O 1
ATOM 9031 N N . ALA B 1 542 ? 16.002 -33.120 -22.707 1.00 28.51 542 ALA B N 1
ATOM 9032 C CA . ALA B 1 542 ? 15.317 -32.231 -23.632 1.00 24.84 542 ALA B CA 1
ATOM 9033 C C . ALA B 1 542 ? 16.010 -30.884 -23.594 1.00 25.07 542 ALA B C 1
ATOM 9034 O O . ALA B 1 542 ? 16.129 -30.285 -22.522 1.00 27.35 542 ALA B O 1
ATOM 9036 N N . PHE B 1 543 ? 16.449 -30.403 -24.759 1.00 21.97 543 PHE B N 1
ATOM 9037 C CA . PHE B 1 543 ? 17.066 -29.082 -24.880 1.00 22.92 543 PHE B CA 1
ATOM 9038 C C . PHE B 1 543 ? 16.010 -28.122 -25.415 1.00 30.67 543 PHE B C 1
ATOM 9039 O O . PHE B 1 543 ? 15.681 -28.145 -26.602 1.00 27.50 543 PHE B O 1
ATOM 9047 N N . VAL B 1 544 ? 15.469 -27.287 -24.527 1.00 31.90 544 VAL B N 1
ATOM 9048 C CA . VAL B 1 544 ? 14.401 -26.360 -24.861 1.00 32.95 544 VAL B CA 1
ATOM 9049 C C . VAL B 1 544 ? 14.781 -25.000 -24.313 1.00 31.83 544 VAL B C 1
ATOM 9050 O O . VAL B 1 544 ? 15.764 -24.852 -23.587 1.00 29.05 544 VAL B O 1
ATOM 9054 N N . SER B 1 545 ? 13.969 -24.007 -24.657 1.00 30.87 545 SER B N 1
ATOM 9055 C CA . SER B 1 545 ? 14.098 -22.700 -24.045 1.00 31.29 545 SER B CA 1
ATOM 9056 C C . SER B 1 545 ? 13.412 -22.651 -22.686 1.00 29.62 545 SER B C 1
ATOM 9057 O O . SER B 1 545 ? 12.434 -23.357 -22.420 1.00 28.95 545 SER B O 1
ATOM 9060 N N . SER B 1 546 ? 13.956 -21.793 -21.826 1.00 35.22 546 SER B N 1
ATOM 9061 C CA . SER B 1 546 ? 13.313 -21.445 -20.564 1.00 38.42 546 SER B CA 1
ATOM 9062 C C . SER B 1 546 ? 11.841 -21.089 -20.758 1.00 30.78 546 SER B C 1
ATOM 9063 O O . SER B 1 546 ? 10.991 -21.441 -19.934 1.00 29.64 546 SER B O 1
ATOM 9066 N N . ALA B 1 547 ? 11.529 -20.381 -21.844 1.00 31.20 547 ALA B N 1
ATOM 9067 C CA . ALA B 1 547 ? 10.170 -19.932 -22.109 1.00 28.10 547 ALA B CA 1
ATOM 9068 C C . ALA B 1 547 ? 9.206 -21.080 -22.390 1.00 35.76 547 ALA B C 1
ATOM 9069 O O . ALA B 1 547 ? 7.994 -20.851 -22.408 1.00 25.78 547 ALA B O 1
ATOM 9071 N N . ASP B 1 548 ? 9.703 -22.293 -22.630 1.00 33.39 548 ASP B N 1
ATOM 9072 C CA . ASP B 1 548 ? 8.851 -23.439 -22.911 1.00 24.66 548 ASP B CA 1
ATOM 9073 C C . ASP B 1 548 ? 8.720 -24.375 -21.720 1.00 32.69 548 ASP B C 1
ATOM 9074 O O . ASP B 1 548 ? 8.140 -25.461 -21.851 1.00 33.34 548 ASP B O 1
ATOM 9079 N N . LEU B 1 549 ? 9.224 -23.972 -20.554 1.00 28.02 549 LEU B N 1
ATOM 9080 C CA . LEU B 1 549 ? 9.246 -24.865 -19.406 1.00 25.35 549 LEU B CA 1
ATOM 9081 C C . LEU B 1 549 ? 7.865 -25.140 -18.812 1.00 35.05 549 LEU B C 1
ATOM 9082 O O . LEU B 1 549 ? 7.723 -26.102 -18.042 1.00 33.14 549 LEU B O 1
ATOM 9087 N N . SER B 1 550 ? 6.852 -24.326 -19.133 1.00 31.47 550 SER B N 1
ATOM 9088 C CA . SER B 1 550 ? 5.494 -24.593 -18.656 1.00 37.66 550 SER B CA 1
ATOM 9089 C C . SER B 1 550 ? 4.914 -25.889 -19.221 1.00 30.14 550 SER B C 1
ATOM 9090 O O . SER B 1 550 ? 3.940 -26.409 -18.675 1.00 33.41 550 SER B O 1
ATOM 9093 N N . HIS B 1 551 ? 5.468 -26.396 -20.316 1.00 26.03 551 HIS B N 1
ATOM 9094 C CA . HIS B 1 551 ? 5.121 -27.705 -20.842 1.00 29.25 551 HIS B CA 1
ATOM 9095 C C . HIS B 1 551 ? 5.638 -28.867 -19.985 1.00 29.66 551 HIS B C 1
ATOM 9096 O O . HIS B 1 551 ? 5.294 -30.029 -20.255 1.00 25.38 551 HIS B O 1
ATOM 9103 N N . PHE B 1 552 ? 6.428 -28.602 -18.952 1.00 31.37 552 PHE B N 1
ATOM 9104 C CA . PHE B 1 552 ? 6.951 -29.654 -18.087 1.00 32.66 552 PHE B CA 1
ATOM 9105 C C . PHE B 1 552 ? 6.400 -29.504 -16.678 1.00 34.86 552 PHE B C 1
ATOM 9106 O O . PHE B 1 552 ? 6.569 -28.454 -16.047 1.00 35.17 552 PHE B O 1
ATOM 9114 N N . ASP B 1 553 ? 5.791 -30.571 -16.171 1.00 34.47 553 ASP B N 1
ATOM 9115 C CA . ASP B 1 553 ? 5.345 -30.617 -14.784 1.00 35.67 553 ASP B CA 1
ATOM 9116 C C . ASP B 1 553 ? 6.537 -30.466 -13.842 1.00 41.42 553 ASP B C 1
ATOM 9117 O O . ASP B 1 553 ? 7.405 -31.346 -13.778 1.00 36.18 553 ASP B O 1
ATOM 9122 N N . ALA B 1 554 ? 6.595 -29.343 -13.118 1.00 37.93 554 ALA B N 1
ATOM 9123 C CA . ALA B 1 554 ? 7.719 -29.073 -12.221 1.00 47.20 554 ALA B CA 1
ATOM 9124 C C . ALA B 1 554 ? 7.838 -30.103 -11.106 1.00 42.63 554 ALA B C 1
ATOM 9125 O O . ALA B 1 554 ? 8.914 -30.235 -10.509 1.00 42.02 554 ALA B O 1
ATOM 9127 N N . ASN B 1 555 ? 6.761 -30.825 -10.803 1.00 45.16 555 ASN B N 1
ATOM 9128 C CA . ASN B 1 555 ? 6.811 -31.861 -9.779 1.00 46.54 555 ASN B CA 1
ATOM 9129 C C . ASN B 1 555 ? 7.513 -33.118 -10.264 1.00 41.70 555 ASN B C 1
ATOM 9130 O O . ASN B 1 555 ? 7.822 -33.993 -9.441 1.00 37.49 555 ASN B O 1
ATOM 9135 N N . GLN B 1 556 ? 7.770 -33.221 -11.572 1.00 43.65 556 GLN B N 1
ATOM 9136 C CA . GLN B 1 556 ? 8.316 -34.427 -12.175 1.00 48.85 556 GLN B CA 1
ATOM 9137 C C . GLN B 1 556 ? 9.556 -34.180 -13.020 1.00 48.23 556 GLN B C 1
ATOM 9138 O O . GLN B 1 556 ? 10.141 -35.149 -13.525 1.00 49.32 556 GLN B O 1
ATOM 9144 N N . TYR B 1 557 ? 9.973 -32.932 -13.195 1.00 37.15 557 TYR B N 1
ATOM 9145 C CA . TYR B 1 557 ? 11.124 -32.626 -14.019 1.00 36.39 557 TYR B CA 1
ATOM 9146 C C . TYR B 1 557 ? 12.056 -31.677 -13.290 1.00 40.77 557 TYR B C 1
ATOM 9147 O O . TYR B 1 557 ? 11.635 -30.896 -12.431 1.00 40.12 557 TYR B O 1
ATOM 9156 N N . GLU B 1 558 ? 13.335 -31.757 -13.647 1.00 44.98 558 GLU B N 1
ATOM 9157 C CA . GLU B 1 558 ? 14.345 -30.852 -13.123 1.00 39.50 558 GLU B CA 1
ATOM 9158 C C . GLU B 1 558 ? 15.287 -30.453 -14.245 1.00 37.28 558 GLU B C 1
ATOM 9159 O O . GLU B 1 558 ? 15.443 -31.173 -15.236 1.00 44.15 558 GLU B O 1
ATOM 9165 N N . LEU B 1 559 ? 15.902 -29.287 -14.086 1.00 37.14 559 LEU B N 1
ATOM 9166 C CA . LEU B 1 559 ? 16.908 -28.840 -15.031 1.00 34.03 559 LEU B CA 1
ATOM 9167 C C . LEU B 1 559 ? 18.260 -29.455 -14.690 1.00 42.34 559 LEU B C 1
ATOM 9168 O O . LEU B 1 559 ? 18.587 -29.694 -13.525 1.00 35.05 559 LEU B O 1
ATOM 9173 N N . LEU B 1 560 ? 19.033 -29.734 -15.731 1.00 35.70 560 LEU B N 1
ATOM 9174 C CA . LEU B 1 560 ? 20.406 -30.177 -15.585 1.00 35.91 560 LEU B CA 1
ATOM 9175 C C . LEU B 1 560 ? 21.301 -28.949 -15.659 1.00 33.76 560 LEU B C 1
ATOM 9176 O O . LEU B 1 560 ? 21.222 -28.164 -16.611 1.00 34.74 560 LEU B O 1
ATOM 9181 N N . CYS B 1 561 ? 22.119 -28.765 -14.628 1.00 35.22 561 CYS B N 1
ATOM 9182 C CA . CYS B 1 561 ? 22.913 -27.551 -14.459 1.00 35.78 561 CYS B CA 1
ATOM 9183 C C . CYS B 1 561 ? 24.268 -27.725 -15.144 1.00 35.18 561 CYS B C 1
ATOM 9184 O O . CYS B 1 561 ? 25.331 -27.823 -14.523 1.00 33.52 561 CYS B O 1
ATOM 9187 N N . LEU B 1 562 ? 24.195 -27.762 -16.470 1.00 29.38 562 LEU B N 1
ATOM 9188 C CA . LEU B 1 562 ? 25.374 -27.883 -17.307 1.00 35.36 562 LEU B CA 1
ATOM 9189 C C . LEU B 1 562 ? 26.280 -26.665 -17.202 1.00 33.53 562 LEU B C 1
ATOM 9190 O O . LEU B 1 562 ? 27.444 -26.735 -17.611 1.00 34.00 562 LEU B O 1
ATOM 9195 N N . ASN B 1 563 ? 25.797 -25.567 -16.628 1.00 30.19 563 ASN B N 1
ATOM 9196 C CA . ASN B 1 563 ? 26.658 -24.420 -16.394 1.00 36.78 563 ASN B CA 1
ATOM 9197 C C . ASN B 1 563 ? 27.406 -24.512 -15.076 1.00 28.80 563 ASN B C 1
ATOM 9198 O O . ASN B 1 563 ? 28.398 -23.805 -14.904 1.00 34.51 563 ASN B O 1
ATOM 9203 N N . ARG B 1 564 ? 26.954 -25.357 -14.146 1.00 32.92 564 ARG B N 1
ATOM 9204 C CA . ARG B 1 564 ? 27.554 -25.424 -12.817 1.00 35.09 564 ARG B CA 1
ATOM 9205 C C . ARG B 1 564 ? 28.819 -26.281 -12.835 1.00 37.26 564 ARG B C 1
ATOM 9206 O O . ARG B 1 564 ? 28.832 -27.371 -13.411 1.00 29.38 564 ARG B O 1
ATOM 9214 N N . ASP B 1 565 ? 29.888 -25.779 -12.201 1.00 32.90 565 ASP B N 1
ATOM 9215 C CA . ASP B 1 565 ? 31.165 -26.487 -12.238 1.00 20.05 565 ASP B CA 1
ATOM 9216 C C . ASP B 1 565 ? 31.020 -27.925 -11.740 1.00 39.89 565 ASP B C 1
ATOM 9217 O O . ASP B 1 565 ? 31.637 -28.842 -12.292 1.00 43.93 565 ASP B O 1
ATOM 9219 N N . ALA B 1 566 ? 30.203 -28.149 -10.706 1.00 42.30 566 ALA B N 1
ATOM 9220 C CA . ALA B 1 566 ? 29.947 -29.496 -10.203 1.00 44.92 566 ALA B CA 1
ATOM 9221 C C . ALA B 1 566 ? 28.672 -30.109 -10.766 1.00 45.35 566 ALA B C 1
ATOM 9222 O O . ALA B 1 566 ? 28.345 -31.252 -10.427 1.00 42.00 566 ALA B O 1
ATOM 9224 N N . GLY B 1 567 ? 27.944 -29.385 -11.609 1.00 48.26 567 GLY B N 1
ATOM 9225 C CA . GLY B 1 567 ? 26.774 -29.936 -12.259 1.00 42.68 567 GLY B CA 1
ATOM 9226 C C . GLY B 1 567 ? 25.600 -30.178 -11.327 1.00 35.77 567 GLY B C 1
ATOM 9227 O O . GLY B 1 567 ? 25.104 -29.250 -10.677 1.00 37.03 567 GLY B O 1
ATOM 9228 N N . GLY B 1 568 ? 25.159 -31.431 -11.249 1.00 29.13 568 GLY B N 1
ATOM 9229 C CA . GLY B 1 568 ? 23.938 -31.761 -10.539 1.00 46.02 568 GLY B CA 1
ATOM 9230 C C . GLY B 1 568 ? 22.706 -31.208 -11.249 1.00 44.54 568 GLY B C 1
ATOM 9231 O O . GLY B 1 568 ? 22.755 -30.770 -12.403 1.00 39.31 568 GLY B O 1
ATOM 9232 N N . ARG B 1 569 ? 21.586 -31.214 -10.522 1.00 43.44 569 ARG B N 1
ATOM 9233 C CA . ARG B 1 569 ? 20.320 -30.725 -11.051 1.00 40.10 569 ARG B CA 1
ATOM 9234 C C . ARG B 1 569 ? 19.681 -29.697 -10.113 1.00 49.32 569 ARG B C 1
ATOM 9235 O O . ARG B 1 569 ? 20.140 -29.457 -8.992 1.00 44.17 569 ARG B O 1
ATOM 9243 N N . ASP B 1 570 ? 18.607 -29.074 -10.599 1.00 44.23 570 ASP B N 1
ATOM 9244 C CA . ASP B 1 570 ? 17.852 -28.086 -9.837 1.00 36.00 570 ASP B CA 1
ATOM 9245 C C . ASP B 1 570 ? 16.443 -28.013 -10.429 1.00 41.28 570 ASP B C 1
ATOM 9246 O O . ASP B 1 570 ? 16.135 -28.649 -11.443 1.00 27.74 570 ASP B O 1
ATOM 9251 N N . VAL B 1 571 ? 15.590 -27.217 -9.789 1.00 40.37 571 VAL B N 1
ATOM 9252 C CA . VAL B 1 571 ? 14.179 -27.157 -10.159 1.00 44.44 571 VAL B CA 1
ATOM 9253 C C . VAL B 1 571 ? 13.988 -26.352 -11.443 1.00 46.11 571 VAL B C 1
ATOM 9254 O O . VAL B 1 571 ? 14.827 -25.528 -11.847 1.00 36.04 571 VAL B O 1
ATOM 9258 N N . LEU B 1 572 ? 12.827 -26.571 -12.068 1.00 41.63 572 LEU B N 1
ATOM 9259 C CA . LEU B 1 572 ? 12.530 -25.955 -13.357 1.00 37.19 572 LEU B CA 1
ATOM 9260 C C . LEU B 1 572 ? 12.623 -24.438 -13.316 1.00 38.26 572 LEU B C 1
ATOM 9261 O O . LEU B 1 572 ? 12.966 -23.817 -14.328 1.00 41.38 572 LEU B O 1
ATOM 9266 N N . SER B 1 573 ? 12.305 -23.812 -12.184 1.00 36.93 573 SER B N 1
ATOM 9267 C CA . SER B 1 573 ? 12.377 -22.356 -12.120 1.00 36.08 573 SER B CA 1
ATOM 9268 C C . SER B 1 573 ? 13.800 -21.829 -11.955 1.00 36.92 573 SER B C 1
ATOM 9269 O O . SER B 1 573 ? 13.984 -20.609 -11.942 1.00 36.04 573 SER B O 1
ATOM 9272 N N . SER B 1 574 ? 14.807 -22.708 -11.876 1.00 40.39 574 SER B N 1
ATOM 9273 C CA . SER B 1 574 ? 16.196 -22.331 -11.619 1.00 42.38 574 SER B CA 1
ATOM 9274 C C . SER B 1 574 ? 16.994 -22.086 -12.893 1.00 39.06 574 SER B C 1
ATOM 9275 O O . SER B 1 574 ? 18.223 -22.213 -12.877 1.00 49.22 574 SER B O 1
ATOM 9278 N N . PHE B 1 575 ? 16.333 -21.708 -13.991 1.00 45.09 575 PHE B N 1
ATOM 9279 C CA . PHE B 1 575 ? 16.996 -21.701 -15.292 1.00 40.62 575 PHE B CA 1
ATOM 9280 C C . PHE B 1 575 ? 18.065 -20.617 -15.402 1.00 42.92 575 PHE B C 1
ATOM 9281 O O . PHE B 1 575 ? 19.047 -20.798 -16.133 1.00 42.52 575 PHE B O 1
ATOM 9289 N N . ALA B 1 576 ? 17.913 -19.491 -14.708 1.00 30.36 576 ALA B N 1
ATOM 9290 C CA . ALA B 1 576 ? 18.949 -18.474 -14.813 1.00 37.92 576 ALA B CA 1
ATOM 9291 C C . ALA B 1 576 ? 20.280 -18.955 -14.267 1.00 36.44 576 ALA B C 1
ATOM 9292 O O . ALA B 1 576 ? 21.308 -18.375 -14.612 1.00 38.25 576 ALA B O 1
ATOM 9294 N N . THR B 1 577 ? 20.290 -19.999 -13.427 1.00 41.41 577 THR B N 1
ATOM 9295 C CA . THR B 1 577 ? 21.533 -20.526 -12.870 1.00 38.08 577 THR B CA 1
ATOM 9296 C C . THR B 1 577 ? 21.708 -22.026 -13.079 1.00 43.12 577 THR B C 1
ATOM 9297 O O . THR B 1 577 ? 22.558 -22.632 -12.409 1.00 40.41 577 THR B O 1
ATOM 9301 N N . CYS B 1 578 ? 20.901 -22.645 -13.945 1.00 38.85 578 CYS B N 1
ATOM 9302 C CA . CYS B 1 578 ? 20.951 -24.085 -14.195 1.00 37.57 578 CYS B CA 1
ATOM 9303 C C . CYS B 1 578 ? 20.491 -24.258 -15.638 1.00 40.73 578 CYS B C 1
ATOM 9304 O O . CYS B 1 578 ? 19.291 -24.200 -15.926 1.00 36.46 578 CYS B O 1
ATOM 9307 N N . ASN B 1 579 ? 21.443 -24.444 -16.539 1.00 34.88 579 ASN B N 1
ATOM 9308 C CA . ASN B 1 579 ? 21.167 -24.143 -17.929 1.00 37.90 579 ASN B CA 1
ATOM 9309 C C . ASN B 1 579 ? 22.322 -24.608 -18.791 1.00 34.75 579 ASN B C 1
ATOM 9310 O O . ASN B 1 579 ? 23.375 -25.029 -18.298 1.00 29.65 579 ASN B O 1
ATOM 9315 N N . VAL B 1 580 ? 22.105 -24.486 -20.094 1.00 33.13 580 VAL B N 1
ATOM 9316 C CA . VAL B 1 580 ? 23.130 -24.664 -21.095 1.00 36.08 580 VAL B CA 1
ATOM 9317 C C . VAL B 1 580 ? 23.749 -23.330 -21.488 1.00 36.06 580 VAL B C 1
ATOM 9318 O O . VAL B 1 580 ? 24.968 -23.205 -21.583 1.00 30.17 580 VAL B O 1
ATOM 9322 N N . ALA B 1 581 ? 22.924 -22.322 -21.738 1.00 29.66 581 ALA B N 1
ATOM 9323 C CA . ALA B 1 581 ? 23.473 -21.031 -22.124 1.00 32.71 581 ALA B CA 1
ATOM 9324 C C . ALA B 1 581 ? 22.362 -20.002 -22.122 1.00 37.50 581 ALA B C 1
ATOM 9325 O O . ALA B 1 581 ? 21.190 -20.332 -22.333 1.00 35.77 581 ALA B O 1
ATOM 9327 N N . MET B 1 582 ? 22.739 -18.752 -21.882 1.00 43.09 582 MET B N 1
ATOM 9328 C CA . MET B 1 582 ? 21.757 -17.687 -21.942 1.00 36.57 582 MET B CA 1
ATOM 9329 C C . MET B 1 582 ? 21.360 -17.442 -23.386 1.00 38.69 582 MET B C 1
ATOM 9330 O O . MET B 1 582 ? 22.201 -17.438 -24.286 1.00 45.74 582 MET B O 1
ATOM 9335 N N . ALA B 1 583 ? 20.104 -17.254 -23.597 1.00 42.16 583 ALA B N 1
ATOM 9336 C CA . ALA B 1 583 ? 19.662 -16.969 -24.949 1.00 49.24 583 ALA B CA 1
ATOM 9337 C C . ALA B 1 583 ? 19.751 -15.472 -25.228 1.00 44.47 583 ALA B C 1
ATOM 9338 O O . ALA B 1 583 ? 19.594 -14.653 -24.321 1.00 38.32 583 ALA B O 1
ATOM 9340 N N . PRO B 1 584 ? 20.052 -15.088 -26.467 1.00 45.06 584 PRO B N 1
ATOM 9341 C CA . PRO B 1 584 ? 20.036 -13.662 -26.813 1.00 43.96 584 PRO B CA 1
ATOM 9342 C C . PRO B 1 584 ? 18.612 -13.165 -26.981 1.00 45.24 584 PRO B C 1
ATOM 9343 O O . PRO B 1 584 ? 17.836 -13.714 -27.768 1.00 44.76 584 PRO B O 1
ATOM 9347 N N . SER B 1 585 ? 18.275 -12.119 -26.230 1.00 46.77 585 SER B N 1
ATOM 9348 C CA . SER B 1 585 ? 17.030 -11.391 -26.416 1.00 51.63 585 SER B CA 1
ATOM 9349 C C . SER B 1 585 ? 17.220 -10.295 -27.466 1.00 41.35 585 SER B C 1
ATOM 9350 O O . SER B 1 585 ? 18.332 -10.018 -27.912 1.00 43.51 585 SER B O 1
ATOM 9353 N N . ARG B 1 586 ? 16.113 -9.681 -27.889 1.00 43.63 586 ARG B N 1
ATOM 9354 C CA . ARG B 1 586 ? 16.222 -8.536 -28.790 1.00 49.83 586 ARG B CA 1
ATOM 9355 C C . ARG B 1 586 ? 17.169 -7.510 -28.186 1.00 45.36 586 ARG B C 1
ATOM 9356 O O . ARG B 1 586 ? 17.132 -7.240 -26.980 1.00 31.79 586 ARG B O 1
ATOM 9364 N N . THR B 1 587 ? 18.025 -6.944 -29.036 1.00 46.06 587 THR B N 1
ATOM 9365 C CA . THR B 1 587 ? 19.175 -6.178 -28.577 1.00 43.48 587 THR B CA 1
ATOM 9366 C C . THR B 1 587 ? 19.384 -4.978 -29.483 1.00 37.12 587 THR B C 1
ATOM 9367 O O . THR B 1 587 ? 19.368 -5.107 -30.708 1.00 46.37 587 THR B O 1
ATOM 9371 N N . TRP B 1 588 ? 19.574 -3.818 -28.881 1.00 34.37 588 TRP B N 1
ATOM 9372 C CA . TRP B 1 588 ? 19.906 -2.615 -29.623 1.00 43.93 588 TRP B CA 1
ATOM 9373 C C . TRP B 1 588 ? 21.419 -2.439 -29.586 1.00 41.79 588 TRP B C 1
ATOM 9374 O O . TRP B 1 588 ? 22.058 -2.706 -28.563 1.00 37.58 588 TRP B O 1
ATOM 9385 N N . VAL B 1 589 ? 21.989 -2.031 -30.715 1.00 43.79 589 VAL B N 1
ATOM 9386 C CA . VAL B 1 589 ? 23.435 -2.010 -30.894 1.00 42.22 589 VAL B CA 1
ATOM 9387 C C . VAL B 1 589 ? 23.833 -0.670 -31.478 1.00 41.58 589 VAL B C 1
ATOM 9388 O O . VAL B 1 589 ? 23.087 -0.064 -32.252 1.00 44.07 589 VAL B O 1
ATOM 9392 N N . ALA B 1 590 ? 25.034 -0.222 -31.116 1.00 52.39 590 ALA B N 1
ATOM 9393 C CA . ALA B 1 590 ? 25.599 1.033 -31.584 1.00 52.80 590 ALA B CA 1
ATOM 9394 C C . ALA B 1 590 ? 27.036 0.802 -32.045 1.00 54.20 590 ALA B C 1
ATOM 9395 O O . ALA B 1 590 ? 27.639 -0.242 -31.776 1.00 46.67 590 ALA B O 1
ATOM 9397 N N . ALA B 1 591 ? 27.580 1.800 -32.744 1.00 50.10 591 ALA B N 1
ATOM 9398 C CA . ALA B 1 591 ? 28.966 1.789 -33.192 1.00 51.54 591 ALA B CA 1
ATOM 9399 C C . ALA B 1 591 ? 29.922 2.134 -32.045 1.00 56.39 591 ALA B C 1
ATOM 9400 O O . ALA B 1 591 ? 29.517 2.609 -30.980 1.00 55.36 591 ALA B O 1
ATOM 9402 N N . LYS B 1 592 ? 31.219 1.882 -32.276 1.00 51.96 592 LYS B N 1
ATOM 9403 C CA . LYS B 1 592 ? 32.243 2.225 -31.291 1.00 52.45 592 LYS B CA 1
ATOM 9404 C C . LYS B 1 592 ? 32.540 3.722 -31.286 1.00 58.30 592 LYS B C 1
ATOM 9405 O O . LYS B 1 592 ? 32.679 4.326 -30.216 1.00 56.48 592 LYS B O 1
ATOM 9407 N N . ASP B 1 593 ? 32.653 4.335 -32.461 1.00 62.44 593 ASP B N 1
ATOM 9408 C CA . ASP B 1 593 ? 32.894 5.774 -32.563 1.00 68.35 593 ASP B CA 1
ATOM 9409 C C . ASP B 1 593 ? 31.537 6.454 -32.667 1.00 63.11 593 ASP B C 1
ATOM 9410 O O . ASP B 1 593 ? 30.950 6.539 -33.751 1.00 56.84 593 ASP B O 1
ATOM 9412 N N . PHE B 1 594 ? 31.027 6.923 -31.526 1.00 55.62 594 PHE B N 1
ATOM 9413 C CA . PHE B 1 594 ? 29.749 7.618 -31.488 1.00 52.06 594 PHE B CA 1
ATOM 9414 C C . PHE B 1 594 ? 29.394 7.984 -30.053 1.00 60.63 594 PHE B C 1
ATOM 9415 O O . PHE B 1 594 ? 30.278 8.124 -29.195 1.00 47.14 594 PHE B O 1
ATOM 9417 N N . LEU B 1 595 ? 28.096 8.150 -29.802 1.00 61.27 595 LEU B N 1
ATOM 9418 C CA . LEU B 1 595 ? 27.590 8.357 -28.453 1.00 51.63 595 LEU B CA 1
ATOM 9419 C C . LEU B 1 595 ? 28.000 7.211 -27.545 1.00 48.20 595 LEU B C 1
ATOM 9420 O O . LEU B 1 595 ? 28.034 6.045 -27.955 1.00 45.25 595 LEU B O 1
ATOM 9425 N N . SER B 1 596 ? 28.266 7.545 -26.286 1.00 45.43 596 SER B N 1
ATOM 9426 C CA . SER B 1 596 ? 28.608 6.534 -25.306 1.00 36.98 596 SER B CA 1
ATOM 9427 C C . SER B 1 596 ? 27.410 5.634 -25.044 1.00 40.97 596 SER B C 1
ATOM 9428 O O . SER B 1 596 ? 26.272 5.954 -25.387 1.00 39.99 596 SER B O 1
ATOM 9431 N N . ASP B 1 597 ? 27.680 4.496 -24.410 1.00 40.60 597 ASP B N 1
ATOM 9432 C CA . ASP B 1 597 ? 26.622 3.530 -24.133 1.00 39.45 597 ASP B CA 1
ATOM 9433 C C . ASP B 1 597 ? 25.652 4.050 -23.080 1.00 45.60 597 ASP B C 1
ATOM 9434 O O . ASP B 1 597 ? 24.437 3.847 -23.197 1.00 36.38 597 ASP B O 1
ATOM 9439 N N . VAL B 1 598 ? 26.168 4.729 -22.051 1.00 41.92 598 VAL B N 1
ATOM 9440 C CA . VAL B 1 598 ? 25.299 5.369 -21.065 1.00 36.86 598 VAL B CA 1
ATOM 9441 C C . VAL B 1 598 ? 24.319 6.313 -21.750 1.00 39.30 598 VAL B C 1
ATOM 9442 O O . VAL B 1 598 ? 23.100 6.248 -21.525 1.00 30.95 598 VAL B O 1
ATOM 9446 N N . SER B 1 599 ? 24.841 7.220 -22.586 1.00 39.00 599 SER B N 1
ATOM 9447 C CA . SER B 1 599 ? 23.975 8.190 -23.247 1.00 33.24 599 SER B CA 1
ATOM 9448 C C . SER B 1 599 ? 23.006 7.503 -24.192 1.00 33.81 599 SER B C 1
ATOM 9449 O O . SER B 1 599 ? 21.912 8.020 -24.443 1.00 30.28 599 SER B O 1
ATOM 9452 N N . ILE B 1 600 ? 23.389 6.348 -24.728 1.00 37.79 600 ILE B N 1
ATOM 9453 C CA . ILE B 1 600 ? 22.503 5.619 -25.624 1.00 36.86 600 ILE B CA 1
ATOM 9454 C C . ILE B 1 600 ? 21.419 4.886 -24.838 1.00 33.70 600 ILE B C 1
ATOM 9455 O O . ILE B 1 600 ? 20.256 4.848 -25.254 1.00 37.95 600 ILE B O 1
ATOM 9460 N N . ALA B 1 601 ? 21.778 4.304 -23.694 1.00 27.34 601 ALA B N 1
ATOM 9461 C CA . ALA B 1 601 ? 20.852 3.482 -22.934 1.00 30.85 601 ALA B CA 1
ATOM 9462 C C . ALA B 1 601 ? 19.894 4.293 -22.075 1.00 27.46 601 ALA B C 1
ATOM 9463 O O . ALA B 1 601 ? 18.813 3.797 -21.759 1.00 25.08 601 ALA B O 1
ATOM 9465 N N . HIS B 1 602 ? 20.238 5.537 -21.734 1.00 27.58 602 HIS B N 1
ATOM 9466 C CA . HIS B 1 602 ? 19.574 6.195 -20.619 1.00 23.68 602 HIS B CA 1
ATOM 9467 C C . HIS B 1 602 ? 18.092 6.416 -20.902 1.00 31.79 602 HIS B C 1
ATOM 9468 O O . HIS B 1 602 ? 17.242 6.180 -20.032 1.00 32.91 602 HIS B O 1
ATOM 9475 N N . THR B 1 603 ? 17.755 6.852 -22.108 1.00 28.84 603 THR B N 1
ATOM 9476 C CA . THR B 1 603 ? 16.372 7.211 -22.370 1.00 25.96 603 THR B CA 1
ATOM 9477 C C . THR B 1 603 ? 15.528 5.952 -22.548 1.00 32.93 603 THR B C 1
ATOM 9478 O O . THR B 1 603 ? 14.442 5.862 -21.963 1.00 34.78 603 THR B O 1
ATOM 9482 N N . PRO B 1 604 ? 15.980 4.948 -23.303 1.00 25.52 604 PRO B N 1
ATOM 9483 C CA . PRO B 1 604 ? 15.271 3.660 -23.264 1.00 25.22 604 PRO B CA 1
ATOM 9484 C C . PRO B 1 604 ? 15.063 3.121 -21.853 1.00 32.18 604 PRO B C 1
ATOM 9485 O O . PRO B 1 604 ? 13.925 2.823 -21.471 1.00 27.04 604 PRO B O 1
ATOM 9489 N N . LEU B 1 605 ? 16.125 3.004 -21.054 1.00 27.86 605 LEU B N 1
ATOM 9490 C CA . LEU B 1 605 ? 15.965 2.414 -19.730 1.00 26.27 605 LEU B CA 1
ATOM 9491 C C . LEU B 1 605 ? 15.070 3.264 -18.850 1.00 33.07 605 LEU B C 1
ATOM 9492 O O . LEU B 1 605 ? 14.214 2.736 -18.136 1.00 32.47 605 LEU B O 1
ATOM 9497 N N . SER B 1 606 ? 15.276 4.586 -18.862 1.00 27.91 606 SER B N 1
ATOM 9498 C CA . SER B 1 606 ? 14.438 5.471 -18.060 1.00 37.40 606 SER B CA 1
ATOM 9499 C C . SER B 1 606 ? 12.973 5.332 -18.444 1.00 29.17 606 SER B C 1
ATOM 9500 O O . SER B 1 606 ? 12.091 5.339 -17.582 1.00 30.70 606 SER B O 1
ATOM 9503 N N . LEU B 1 607 ? 12.707 5.200 -19.742 1.00 33.75 607 LEU B N 1
ATOM 9504 C CA . LEU B 1 607 ? 11.338 5.160 -20.228 1.00 33.94 607 LEU B CA 1
ATOM 9505 C C . LEU B 1 607 ? 10.676 3.852 -19.850 1.00 27.81 607 LEU B C 1
ATOM 9506 O O . LEU B 1 607 ? 9.515 3.831 -19.422 1.00 31.59 607 LEU B O 1
ATOM 9511 N N . ALA B 1 608 ? 11.404 2.752 -19.994 1.00 33.48 608 ALA B N 1
ATOM 9512 C CA . ALA B 1 608 ? 10.853 1.462 -19.608 1.00 34.85 608 ALA B CA 1
ATOM 9513 C C . ALA B 1 608 ? 10.622 1.405 -18.104 1.00 27.98 608 ALA B C 1
ATOM 9514 O O . ALA B 1 608 ? 9.613 0.875 -17.642 1.00 31.48 608 ALA B O 1
ATOM 9516 N N . GLN B 1 609 ? 11.543 1.952 -17.322 1.00 33.55 609 GLN B N 1
ATOM 9517 C CA . GLN B 1 609 ? 11.327 1.972 -15.887 1.00 30.92 609 GLN B CA 1
ATOM 9518 C C . GLN B 1 609 ? 10.186 2.915 -15.518 1.00 44.14 609 GLN B C 1
ATOM 9519 O O . GLN B 1 609 ? 9.459 2.659 -14.552 1.00 45.03 609 GLN B O 1
ATOM 9525 N N . MET B 1 610 ? 9.981 3.985 -16.290 1.00 35.88 610 MET B N 1
ATOM 9526 C CA . MET B 1 610 ? 8.849 4.862 -16.023 1.00 32.98 610 MET B CA 1
ATOM 9527 C C . MET B 1 610 ? 7.525 4.166 -16.324 1.00 32.63 610 MET B C 1
ATOM 9528 O O . MET B 1 610 ? 6.570 4.260 -15.546 1.00 28.59 610 MET B O 1
ATOM 9533 N N . LEU B 1 611 ? 7.436 3.492 -17.458 1.00 31.72 611 LEU B N 1
ATOM 9534 C CA . LEU B 1 611 ? 6.184 2.875 -17.867 1.00 25.94 611 LEU B CA 1
ATOM 9535 C C . LEU B 1 611 ? 6.026 1.473 -17.305 1.00 38.53 611 LEU B C 1
ATOM 9536 O O . LEU B 1 611 ? 5.010 0.819 -17.569 1.00 32.34 611 LEU B O 1
ATOM 9541 N N . ALA B 1 612 ? 7.002 1.013 -16.524 1.00 39.70 612 ALA B N 1
ATOM 9542 C CA . ALA B 1 612 ? 6.899 -0.289 -15.883 1.00 35.57 612 ALA B CA 1
ATOM 9543 C C . ALA B 1 612 ? 5.564 -0.431 -15.175 1.00 28.88 612 ALA B C 1
ATOM 9544 O O . ALA B 1 612 ? 4.842 -1.405 -15.381 1.00 31.83 612 ALA B O 1
ATOM 9546 N N . THR B 1 613 ? 5.202 0.562 -14.369 1.00 38.68 613 THR B N 1
ATOM 9547 C CA . THR B 1 613 ? 3.945 0.545 -13.635 1.00 35.35 613 THR B CA 1
ATOM 9548 C C . THR B 1 613 ? 2.867 1.437 -14.244 1.00 30.22 613 THR B C 1
ATOM 9549 O O . THR B 1 613 ? 1.689 1.249 -13.924 1.00 30.29 613 THR B O 1
ATOM 9553 N N . ARG B 1 614 ? 3.228 2.393 -15.119 1.00 28.52 614 ARG B N 1
ATOM 9554 C CA . ARG B 1 614 ? 2.234 3.250 -15.754 1.00 37.42 614 ARG B CA 1
ATOM 9555 C C . ARG B 1 614 ? 2.105 2.947 -17.242 1.00 36.21 614 ARG B C 1
ATOM 9556 O O . ARG B 1 614 ? 2.280 3.856 -18.067 1.00 33.30 614 ARG B O 1
ATOM 9564 N N . PRO B 1 615 ? 1.788 1.708 -17.642 1.00 39.35 615 PRO B N 1
ATOM 9565 C CA . PRO B 1 615 ? 1.531 1.459 -19.072 1.00 35.49 615 PRO B CA 1
ATOM 9566 C C . PRO B 1 615 ? 0.278 2.155 -19.588 1.00 36.56 615 PRO B C 1
ATOM 9567 O O . PRO B 1 615 ? 0.103 2.257 -20.811 1.00 30.20 615 PRO B O 1
ATOM 9571 N N . ASP B 1 616 ? -0.585 2.652 -18.704 1.00 28.07 616 ASP B N 1
ATOM 9572 C CA . ASP B 1 616 ? -1.733 3.430 -19.157 1.00 29.41 616 ASP B CA 1
ATOM 9573 C C . ASP B 1 616 ? -1.325 4.803 -19.696 1.00 28.01 616 ASP B C 1
ATOM 9574 O O . ASP B 1 616 ? -2.050 5.393 -20.507 1.00 27.53 616 ASP B O 1
ATOM 9579 N N . LEU B 1 617 ? -0.205 5.351 -19.231 1.00 31.93 617 LEU B N 1
ATOM 9580 C CA . LEU B 1 617 ? 0.307 6.587 -19.822 1.00 29.58 617 LEU B CA 1
ATOM 9581 C C . LEU B 1 617 ? 0.738 6.348 -21.263 1.00 30.13 617 LEU B C 1
ATOM 9582 O O . LEU B 1 617 ? 0.296 7.041 -22.185 1.00 30.60 617 LEU B O 1
ATOM 9587 N N . PHE B 1 618 ? 1.564 5.330 -21.477 1.00 28.40 618 PHE B N 1
ATOM 9588 C CA . PHE B 1 618 ? 2.017 4.957 -22.809 1.00 30.19 618 PHE B CA 1
ATOM 9589 C C . PHE B 1 618 ? 2.339 3.474 -22.780 1.00 30.13 618 PHE B C 1
ATOM 9590 O O . PHE B 1 618 ? 3.177 3.055 -21.985 1.00 27.18 618 PHE B O 1
ATOM 9598 N N . ASN B 1 619 ? 1.666 2.684 -23.614 1.00 42.12 619 ASN B N 1
ATOM 9599 C CA . ASN B 1 619 ? 1.838 1.228 -23.600 1.00 39.36 619 ASN B CA 1
ATOM 9600 C C . ASN B 1 619 ? 3.033 0.903 -24.481 1.00 31.29 619 ASN B C 1
ATOM 9601 O O . ASN B 1 619 ? 2.936 0.759 -25.701 1.00 31.67 619 ASN B O 1
ATOM 9606 N N . ILE B 1 620 ? 4.186 0.814 -23.835 1.00 38.52 620 ILE B N 1
ATOM 9607 C CA . ILE B 1 620 ? 5.444 0.697 -24.552 1.00 40.67 620 ILE B CA 1
ATOM 9608 C C . ILE B 1 620 ? 5.621 -0.696 -25.142 1.00 29.39 620 ILE B C 1
ATOM 9609 O O . ILE B 1 620 ? 6.276 -0.859 -26.180 1.00 30.43 620 ILE B O 1
ATOM 9614 N N . TYR B 1 621 ? 5.038 -1.714 -24.515 1.00 30.64 621 TYR B N 1
ATOM 9615 C CA . TYR B 1 621 ? 5.134 -3.080 -25.002 1.00 29.38 621 TYR B CA 1
ATOM 9616 C C . TYR B 1 621 ? 3.872 -3.557 -25.714 1.00 38.87 621 TYR B C 1
ATOM 9617 O O . TYR B 1 621 ? 3.881 -4.644 -26.301 1.00 42.85 621 TYR B O 1
ATOM 9626 N N . GLY B 1 622 ? 2.806 -2.776 -25.710 1.00 31.62 622 GLY B N 1
ATOM 9627 C CA . GLY B 1 622 ? 1.547 -3.247 -26.255 1.00 43.03 622 GLY B CA 1
ATOM 9628 C C . GLY B 1 622 ? 1.378 -2.976 -27.750 1.00 37.81 622 GLY B C 1
ATOM 9629 O O . GLY B 1 622 ? 2.182 -2.299 -28.387 1.00 37.39 622 GLY B O 1
ATOM 9630 N N . GLU B 1 623 ? 0.302 -3.537 -28.297 1.00 30.95 623 GLU B N 1
ATOM 9631 C CA . GLU B 1 623 ? -0.065 -3.302 -29.687 1.00 35.28 623 GLU B CA 1
ATOM 9632 C C . GLU B 1 623 ? -0.109 -1.808 -29.986 1.00 34.96 623 GLU B C 1
ATOM 9633 O O . GLU B 1 623 ? -0.623 -1.010 -29.200 1.00 30.74 623 GLU B O 1
ATOM 9639 N N . PHE B 1 624 ? 0.450 -1.434 -31.133 1.00 30.22 624 PHE B N 1
ATOM 9640 C CA . PHE B 1 624 ? 0.507 -0.049 -31.561 1.00 31.20 624 PHE B CA 1
ATOM 9641 C C . PHE B 1 624 ? -0.017 0.020 -32.983 1.00 32.57 624 PHE B C 1
ATOM 9642 O O . PHE B 1 624 ? 0.517 -0.648 -33.874 1.00 30.79 624 PHE B O 1
ATOM 9650 N N . LEU B 1 625 ? -1.055 0.828 -33.194 1.00 25.84 625 LEU B N 1
ATOM 9651 C CA . LEU B 1 625 ? -1.666 0.993 -34.510 1.00 30.49 625 LEU B CA 1
ATOM 9652 C C . LEU B 1 625 ? -1.892 -0.360 -35.189 1.00 30.37 625 LEU B C 1
ATOM 9653 O O . LEU B 1 625 ? -1.593 -0.554 -36.367 1.00 34.94 625 LEU B O 1
ATOM 9658 N N . LYS B 1 626 ? -2.441 -1.302 -34.419 1.00 28.02 626 LYS B N 1
ATOM 9659 C CA . LYS B 1 626 ? -2.852 -2.614 -34.898 1.00 32.54 626 LYS B CA 1
ATOM 9660 C C . LYS B 1 626 ? -1.665 -3.484 -35.285 1.00 31.77 626 LYS B C 1
ATOM 9661 O O . LYS B 1 626 ? -1.844 -4.510 -35.948 1.00 36.76 626 LYS B O 1
ATOM 9667 N N . ASN B 1 627 ? -0.451 -3.105 -34.880 1.00 32.58 627 ASN B N 1
ATOM 9668 C CA . ASN B 1 627 ? 0.740 -3.928 -35.050 1.00 34.20 627 ASN B CA 1
ATOM 9669 C C . ASN B 1 627 ? 1.293 -4.344 -33.699 1.00 31.42 627 ASN B C 1
ATOM 9670 O O . ASN B 1 627 ? 1.267 -3.571 -32.736 1.00 29.91 627 ASN B O 1
ATOM 9675 N N . ASN B 1 628 ? 1.802 -5.572 -33.643 1.00 35.50 628 ASN B N 1
ATOM 9676 C CA . ASN B 1 628 ? 2.430 -6.124 -32.458 1.00 38.86 628 ASN B CA 1
ATOM 9677 C C . ASN B 1 628 ? 3.945 -6.216 -32.636 1.00 35.62 628 ASN B C 1
ATOM 9678 O O . ASN B 1 628 ? 4.470 -6.240 -33.752 1.00 33.04 628 ASN B O 1
ATOM 9683 N N . ASN B 1 629 ? 4.644 -6.244 -31.508 1.00 34.16 629 ASN B N 1
ATOM 9684 C CA . ASN B 1 629 ? 6.100 -6.369 -31.489 1.00 42.12 629 ASN B CA 1
ATOM 9685 C C . ASN B 1 629 ? 6.778 -5.193 -32.189 1.00 36.42 629 ASN B C 1
ATOM 9686 O O . ASN B 1 629 ? 7.831 -5.331 -32.819 1.00 40.61 629 ASN B O 1
ATOM 9691 N N . VAL B 1 630 ? 6.191 -4.014 -32.040 1.00 29.93 630 VAL B N 1
ATOM 9692 C CA . VAL B 1 630 ? 6.714 -2.812 -32.668 1.00 31.19 630 VAL B CA 1
ATOM 9693 C C . VAL B 1 630 ? 7.805 -2.261 -31.763 1.00 32.54 630 VAL B C 1
ATOM 9694 O O . VAL B 1 630 ? 7.542 -1.932 -30.600 1.00 27.47 630 VAL B O 1
ATOM 9698 N N . ILE B 1 631 ? 9.034 -2.186 -32.295 1.00 34.58 631 ILE B N 1
ATOM 9699 C CA . ILE B 1 631 ? 10.220 -1.720 -31.576 1.00 31.09 631 ILE B CA 1
ATOM 9700 C C . ILE B 1 631 ? 10.569 -2.722 -30.486 1.00 36.08 631 ILE B C 1
ATOM 9701 O O . ILE B 1 631 ? 11.623 -3.367 -30.543 1.00 44.75 631 ILE B O 1
ATOM 9706 N N . PHE B 1 632 ? 9.701 -2.859 -29.488 1.00 32.68 632 PHE B N 1
ATOM 9707 C CA . PHE B 1 632 ? 9.834 -3.882 -28.461 1.00 32.09 632 PHE B CA 1
ATOM 9708 C C . PHE B 1 632 ? 8.840 -5.003 -28.721 1.00 29.78 632 PHE B C 1
ATOM 9709 O O . PHE B 1 632 ? 7.787 -4.792 -29.318 1.00 33.87 632 PHE B O 1
ATOM 9717 N N . ASN B 1 633 ? 9.179 -6.202 -28.272 1.00 34.52 633 ASN B N 1
ATOM 9718 C CA . ASN B 1 633 ? 8.244 -7.302 -28.418 1.00 37.75 633 ASN B CA 1
ATOM 9719 C C . ASN B 1 633 ? 7.153 -7.174 -27.372 1.00 36.29 633 ASN B C 1
ATOM 9720 O O . ASN B 1 633 ? 7.383 -6.683 -26.263 1.00 34.74 633 ASN B O 1
ATOM 9725 N N . ASN B 1 634 ? 5.954 -7.638 -27.721 1.00 27.40 634 ASN B N 1
ATOM 9726 C CA . ASN B 1 634 ? 4.870 -7.507 -26.762 1.00 40.71 634 ASN B CA 1
ATOM 9727 C C . ASN B 1 634 ? 5.215 -8.170 -25.435 1.00 34.62 634 ASN B C 1
ATOM 9728 O O . ASN B 1 634 ? 4.665 -7.776 -24.404 1.00 38.41 634 ASN B O 1
ATOM 9733 N N . ALA B 1 635 ? 6.145 -9.130 -25.430 1.00 25.13 635 ALA B N 1
ATOM 9734 C CA . ALA B 1 635 ? 6.510 -9.867 -24.231 1.00 31.89 635 ALA B CA 1
ATOM 9735 C C . ALA B 1 635 ? 7.596 -9.198 -23.404 1.00 37.92 635 ALA B C 1
ATOM 9736 O O . ALA B 1 635 ? 7.824 -9.620 -22.265 1.00 28.55 635 ALA B O 1
ATOM 9738 N N . ALA B 1 636 ? 8.284 -8.190 -23.934 1.00 38.09 636 ALA B N 1
ATOM 9739 C CA . ALA B 1 636 ? 9.321 -7.531 -23.146 1.00 42.09 636 ALA B CA 1
ATOM 9740 C C . ALA B 1 636 ? 8.749 -7.073 -21.809 1.00 40.45 636 ALA B C 1
ATOM 9741 O O . ALA B 1 636 ? 7.709 -6.412 -21.755 1.00 36.90 636 ALA B O 1
ATOM 9743 N N . LYS B 1 637 ? 9.414 -7.473 -20.727 1.00 37.87 637 LYS B N 1
ATOM 9744 C CA . LYS B 1 637 ? 9.094 -6.992 -19.396 1.00 34.17 637 LYS B CA 1
ATOM 9745 C C . LYS B 1 637 ? 9.992 -5.844 -18.953 1.00 43.91 637 LYS B C 1
ATOM 9746 O O . LYS B 1 637 ? 9.767 -5.279 -17.880 1.00 43.59 637 LYS B O 1
ATOM 9752 N N . GLY B 1 638 ? 11.001 -5.498 -19.735 1.00 41.44 638 GLY B N 1
ATOM 9753 C CA . GLY B 1 638 ? 11.915 -4.453 -19.333 1.00 42.88 638 GLY B CA 1
ATOM 9754 C C . GLY B 1 638 ? 13.150 -4.485 -20.200 1.00 41.49 638 GLY B C 1
ATOM 9755 O O . GLY B 1 638 ? 13.253 -5.264 -21.151 1.00 33.09 638 GLY B O 1
ATOM 9756 N N . LEU B 1 639 ? 14.090 -3.618 -19.844 1.00 38.65 639 LEU B N 1
ATOM 9757 C CA . LEU B 1 639 ? 15.344 -3.490 -20.558 1.00 32.04 639 LEU B CA 1
ATOM 9758 C C . LEU B 1 639 ? 16.472 -3.590 -19.549 1.00 38.42 639 LEU B C 1
ATOM 9759 O O . LEU B 1 639 ? 16.297 -3.269 -18.371 1.00 44.54 639 LEU B O 1
ATOM 9764 N N . ALA B 1 640 ? 17.617 -4.080 -20.013 1.00 37.43 640 ALA B N 1
ATOM 9765 C CA . ALA B 1 640 ? 18.805 -4.185 -19.183 1.00 34.29 640 ALA B CA 1
ATOM 9766 C C . ALA B 1 640 ? 20.030 -3.964 -20.054 1.00 33.86 640 ALA B C 1
ATOM 9767 O O . ALA B 1 640 ? 20.007 -4.196 -21.264 1.00 35.48 640 ALA B O 1
ATOM 9769 N N . THR B 1 641 ? 21.096 -3.501 -19.428 1.00 38.81 641 THR B N 1
ATOM 9770 C CA . THR B 1 641 ? 22.345 -3.323 -20.147 1.00 46.48 641 THR B CA 1
ATOM 9771 C C . THR B 1 641 ? 22.967 -4.687 -20.418 1.00 36.62 641 THR B C 1
ATOM 9772 O O . THR B 1 641 ? 23.057 -5.523 -19.516 1.00 50.15 641 THR B O 1
ATOM 9776 N N . THR B 1 642 ? 23.386 -4.909 -21.664 1.00 43.78 642 THR B N 1
ATOM 9777 C CA . THR B 1 642 ? 24.095 -6.129 -22.055 1.00 52.51 642 THR B CA 1
ATOM 9778 C C . THR B 1 642 ? 25.488 -6.152 -21.428 1.00 51.52 642 THR B C 1
ATOM 9779 O O . THR B 1 642 ? 26.386 -5.440 -21.885 1.00 48.77 642 THR B O 1
ATOM 9783 N N . GLU B 1 643 ? 25.689 -6.985 -20.407 1.00 56.15 643 GLU B N 1
ATOM 9784 C CA . GLU B 1 643 ? 26.984 -7.023 -19.734 1.00 51.89 643 GLU B CA 1
ATOM 9785 C C . GLU B 1 643 ? 28.077 -7.503 -20.685 1.00 56.93 643 GLU B C 1
ATOM 9786 O O . GLU B 1 643 ? 27.828 -8.248 -21.639 1.00 51.24 643 GLU B O 1
ATOM 9792 N N . LYS B 1 644 ? 29.307 -7.056 -20.411 1.00 64.36 644 LYS B N 1
ATOM 9793 C CA . LYS B 1 644 ? 30.438 -7.365 -21.284 1.00 56.76 644 LYS B CA 1
ATOM 9794 C C . LYS B 1 644 ? 30.676 -8.868 -21.374 1.00 55.24 644 LYS B C 1
ATOM 9795 O O . LYS B 1 644 ? 30.809 -9.420 -22.472 1.00 44.90 644 LYS B O 1
ATOM 9797 N N . LEU B 1 645 ? 30.737 -9.547 -20.223 1.00 52.59 645 LEU B N 1
ATOM 9798 C CA . LEU B 1 645 ? 31.011 -10.981 -20.221 1.00 50.53 645 LEU B CA 1
ATOM 9799 C C . LEU B 1 645 ? 29.915 -11.765 -20.933 1.00 59.18 645 LEU B C 1
ATOM 9800 O O . LEU B 1 645 ? 30.185 -12.828 -21.497 1.00 64.01 645 LEU B O 1
ATOM 9802 N N . ASP B 1 646 ? 28.676 -11.263 -20.923 1.00 63.45 646 ASP B N 1
ATOM 9803 C CA . ASP B 1 646 ? 27.613 -11.930 -21.668 1.00 59.19 646 ASP B CA 1
ATOM 9804 C C . ASP B 1 646 ? 27.728 -11.652 -23.159 1.00 50.38 646 ASP B C 1
ATOM 9805 O O . ASP B 1 646 ? 27.435 -12.533 -23.973 1.00 47.49 646 ASP B O 1
ATOM 9810 N N . PHE B 1 647 ? 28.183 -10.456 -23.538 1.00 54.15 647 PHE B N 1
ATOM 9811 C CA . PHE B 1 647 ? 28.465 -10.182 -24.945 1.00 58.25 647 PHE B CA 1
ATOM 9812 C C . PHE B 1 647 ? 29.656 -10.987 -25.452 1.00 59.61 647 PHE B C 1
ATOM 9813 O O . PHE B 1 647 ? 29.800 -11.167 -26.667 1.00 55.34 647 PHE B O 1
ATOM 9821 N N . GLU B 1 648 ? 30.511 -11.473 -24.550 1.00 55.84 648 GLU B N 1
ATOM 9822 C CA . GLU B 1 648 ? 31.615 -12.324 -24.976 1.00 54.68 648 GLU B CA 1
ATOM 9823 C C . GLU B 1 648 ? 31.116 -13.716 -25.330 1.00 46.23 648 GLU B C 1
ATOM 9824 O O . GLU B 1 648 ? 31.516 -14.283 -26.353 1.00 46.65 648 GLU B O 1
ATOM 9830 N N . LYS B 1 649 ? 30.245 -14.279 -24.488 1.00 50.91 649 LYS B N 1
ATOM 9831 C CA . LYS B 1 649 ? 29.725 -15.618 -24.734 1.00 44.90 649 LYS B CA 1
ATOM 9832 C C . LYS B 1 649 ? 28.950 -15.671 -26.047 1.00 48.15 649 LYS B C 1
ATOM 9833 O O . LYS B 1 649 ? 29.111 -16.612 -26.832 1.00 43.94 649 LYS B O 1
ATOM 9836 N N . PHE B 1 650 ? 28.110 -14.668 -26.317 1.00 44.64 650 PHE B N 1
ATOM 9837 C CA . PHE B 1 650 ? 27.326 -14.702 -27.549 1.00 48.58 650 PHE B CA 1
ATOM 9838 C C . PHE B 1 650 ? 28.236 -14.753 -28.776 1.00 47.88 650 PHE B C 1
ATOM 9839 O O . PHE B 1 650 ? 28.055 -15.605 -29.659 1.00 41.93 650 PHE B O 1
ATOM 9847 N N . LYS B 1 651 ? 29.245 -13.872 -28.832 1.00 49.26 651 LYS B N 1
ATOM 9848 C CA . LYS B 1 651 ? 30.194 -13.893 -29.947 1.00 48.97 651 LYS B CA 1
ATOM 9849 C C . LYS B 1 651 ? 30.889 -15.245 -30.053 1.00 47.65 651 LYS B C 1
ATOM 9850 O O . LYS B 1 651 ? 31.095 -15.766 -31.155 1.00 38.67 651 LYS B O 1
ATOM 9856 N N . THR B 1 652 ? 31.273 -15.823 -28.915 1.00 43.47 652 THR B N 1
ATOM 9857 C CA . THR B 1 652 ? 31.916 -17.125 -28.947 1.00 44.40 652 THR B CA 1
ATOM 9858 C C . THR B 1 652 ? 30.945 -18.174 -29.471 1.00 47.03 652 THR B C 1
ATOM 9859 O O . THR B 1 652 ? 31.306 -18.998 -30.321 1.00 39.48 652 THR B O 1
ATOM 9863 N N . ILE B 1 653 ? 29.695 -18.134 -29.007 1.00 39.84 653 ILE B N 1
ATOM 9864 C CA . ILE B 1 653 ? 28.682 -19.033 -29.548 1.00 42.59 653 ILE B CA 1
ATOM 9865 C C . ILE B 1 653 ? 28.598 -18.869 -31.060 1.00 44.90 653 ILE B C 1
ATOM 9866 O O . ILE B 1 653 ? 28.741 -19.839 -31.817 1.00 36.45 653 ILE B O 1
ATOM 9871 N N . HIS B 1 654 ? 28.391 -17.629 -31.523 1.00 37.53 654 HIS B N 1
ATOM 9872 C CA . HIS B 1 654 ? 28.163 -17.416 -32.946 1.00 40.66 654 HIS B CA 1
ATOM 9873 C C . HIS B 1 654 ? 29.351 -17.869 -33.790 1.00 43.51 654 HIS B C 1
ATOM 9874 O O . HIS B 1 654 ? 29.162 -18.423 -34.879 1.00 41.36 654 HIS B O 1
ATOM 9881 N N . ASP B 1 655 ? 30.588 -17.635 -33.333 1.00 44.82 655 ASP B N 1
ATOM 9882 C CA . ASP B 1 655 ? 31.696 -18.048 -34.190 1.00 46.24 655 ASP B CA 1
ATOM 9883 C C . ASP B 1 655 ? 31.858 -19.566 -34.169 1.00 41.80 655 ASP B C 1
ATOM 9884 O O . ASP B 1 655 ? 32.256 -20.147 -35.180 1.00 38.43 655 ASP B O 1
ATOM 9889 N N . VAL B 1 656 ? 31.485 -20.224 -33.061 1.00 48.79 656 VAL B N 1
ATOM 9890 C CA . VAL B 1 656 ? 31.394 -21.686 -33.032 1.00 38.88 656 VAL B CA 1
ATOM 9891 C C . VAL B 1 656 ? 30.344 -22.178 -34.022 1.00 44.30 656 VAL B C 1
ATOM 9892 O O . VAL B 1 656 ? 30.555 -23.165 -34.739 1.00 38.91 656 VAL B O 1
ATOM 9896 N N . ILE B 1 657 ? 29.189 -21.509 -34.068 1.00 43.41 657 ILE B N 1
ATOM 9897 C CA . ILE B 1 657 ? 28.120 -21.958 -34.956 1.00 43.43 657 ILE B CA 1
ATOM 9898 C C . ILE B 1 657 ? 28.397 -21.564 -36.407 1.00 42.01 657 ILE B C 1
ATOM 9899 O O . ILE B 1 657 ? 27.918 -22.229 -37.333 1.00 41.87 657 ILE B O 1
ATOM 9904 N N . SER B 1 658 ? 29.153 -20.486 -36.640 1.00 48.77 658 SER B N 1
ATOM 9905 C CA . SER B 1 658 ? 29.651 -20.210 -37.988 1.00 48.11 658 SER B CA 1
ATOM 9906 C C . SER B 1 658 ? 30.627 -21.292 -38.433 1.00 41.88 658 SER B C 1
ATOM 9907 O O . SER B 1 658 ? 30.502 -21.845 -39.532 1.00 45.88 658 SER B O 1
ATOM 9910 N N . SER B 1 659 ? 31.599 -21.615 -37.578 1.00 47.94 659 SER B N 1
ATOM 9911 C CA . SER B 1 659 ? 32.560 -22.689 -37.832 1.00 54.93 659 SER B CA 1
ATOM 9912 C C . SER B 1 659 ? 31.893 -23.904 -38.457 1.00 52.79 659 SER B C 1
ATOM 9913 O O . SER B 1 659 ? 32.493 -24.572 -39.308 1.00 54.82 659 SER B O 1
ATOM 9916 N N . CYS B 1 660 ? 30.656 -24.196 -38.019 1.00 50.49 660 CYS B N 1
ATOM 9917 C CA . CYS B 1 660 ? 29.915 -25.382 -38.436 1.00 38.58 660 CYS B CA 1
ATOM 9918 C C . CYS B 1 660 ? 29.202 -25.205 -39.770 1.00 47.42 660 CYS B C 1
ATOM 9919 O O . CYS B 1 660 ? 28.757 -26.201 -40.357 1.00 47.01 660 CYS B O 1
ATOM 9922 N N . GLY B 1 661 ? 29.057 -23.969 -40.248 1.00 49.48 661 GLY B N 1
ATOM 9923 C CA . GLY B 1 661 ? 28.250 -23.690 -41.425 1.00 41.55 661 GLY B CA 1
ATOM 9924 C C . GLY B 1 661 ? 26.788 -23.553 -41.058 1.00 36.54 661 GLY B C 1
ATOM 9925 O O . GLY B 1 661 ? 26.462 -23.492 -39.873 1.00 44.81 661 GLY B O 1
#

Solvent-accessible surface area: 49367 Å² total; per-residue (Å²): 159,30,32,48,0,0,0,10,57,88,42,45,161,39,0,64,54,1,62,113,6,33,20,105,6,176,29,57,16,65,17,22,64,5,34,0,15,13,29,0,1,43,34,0,32,111,74,92,0,13,0,0,6,2,18,1,11,2,0,11,8,0,14,109,32,112,142,40,44,0,6,0,0,0,5,0,30,23,78,45,31,30,126,25,69,36,57,13,55,0,0,4,0,0,56,71,111,18,119,4,119,57,2,56,85,0,101,43,17,61,0,0,0,0,0,12,64,66,8,1,0,1,20,0,0,0,5,18,0,51,129,57,100,47,3,31,152,6,61,66,86,92,34,2,7,7,25,6,0,0,55,1,1,20,80,2,3,44,87,1,0,0,0,2,114,1,5,23,18,101,92,16,14,70,60,14,25,85,135,21,56,95,0,2,38,9,5,65,56,64,112,59,0,20,70,12,10,59,37,8,12,40,73,0,0,1,52,0,1,29,98,47,105,0,40,0,0,0,0,22,18,22,67,0,42,76,20,9,5,30,56,12,58,93,40,89,72,62,139,45,160,37,67,22,116,74,14,62,0,2,14,85,121,1,51,71,19,73,1,82,29,185,11,32,41,12,3,3,48,1,0,34,0,0,0,0,8,69,89,3,54,112,41,13,72,55,0,32,80,16,0,73,48,0,0,95,34,0,48,80,108,38,52,96,8,2,48,77,1,1,12,7,36,82,174,12,30,56,6,13,76,23,160,48,35,73,0,52,65,1,0,76,96,3,63,1,14,65,2,5,77,7,10,12,30,83,88,74,35,51,0,56,11,6,6,63,40,112,36,7,24,42,0,0,138,21,4,15,59,0,1,39,1,41,17,12,9,0,45,12,61,12,39,60,59,138,48,48,74,32,2,9,92,10,0,64,86,47,32,1,6,4,0,32,1,31,74,48,103,3,6,38,4,13,104,134,18,109,4,45,8,4,2,15,0,9,29,42,105,128,111,24,16,43,30,0,0,0,0,0,56,90,77,52,83,33,69,119,16,48,51,0,121,37,24,35,0,0,1,17,28,61,85,44,14,6,0,2,21,0,1,0,17,25,2,18,87,128,158,23,14,66,58,64,121,3,16,72,32,0,1,72,6,0,54,25,0,0,0,0,5,18,14,101,139,101,68,23,90,64,0,38,119,28,16,61,22,9,5,21,3,50,40,0,1,89,66,91,30,2,36,0,0,3,0,22,12,67,29,17,106,52,8,50,28,55,100,13,36,0,0,0,8,67,82,121,97,11,17,52,40,75,18,83,24,32,41,78,0,9,6,2,30,8,12,8,34,5,2,1,0,16,66,121,110,35,47,61,49,3,3,4,11,0,10,7,13,2,6,94,51,2,47,113,87,56,12,4,0,39,2,30,10,76,7,115,158,49,19,56,11,18,6,32,52,64,1,95,9,21,36,34,20,96,74,137,42,19,80,80,20,77,65,4,36,81,24,3,58,89,24,62,75,64,73,0,0,0,10,55,90,44,45,86,28,0,82,92,2,74,105,6,30,27,100,16,107,22,81,18,91,16,22,63,6,39,0,16,17,34,0,1,45,35,0,32,125,85,86,0,22,0,1,5,2,18,1,14,2,0,18,9,0,10,101,28,108,143,53,44,2,8,0,0,0,5,0,27,26,87,51,29,29,125,18,67,37,58,14,55,0,1,2,0,1,56,64,124,25,129,20,109,58,6,44,85,0,105,45,34,81,0,0,0,0,0,12,67,62,11,1,0,0,19,0,0,0,7,13,3,46,134,55,95,58,2,32,143,8,62,73,93,86,35,1,6,9,24,5,2,0,61,1,1,12,83,4,5,53,93,0,0,0,0,4,80,2,7,31,13,103,98,18,26,73,58,11,31,83,119,13,58,65,1,4,42,9,4,74,42,64,140,67,4,46,90,25,8,70,42,10,12,43,72,1,0,1,52,0,3,28,99,40,115,2,47,0,0,0,0,21,17,18,58,0,39,80,15,9,4,30,66,13,59,98,40,95,77,61,134,52,105,44,58,35,148,46,13,6,0,2,8,89,110,5,50,63,18,84,2,88,34,96,27,31,40,12,4,3,50,2,2,31,1,0,0,0,8,71,92,5,67,105,50,12,76,58,0,30,92,18,0,44,36,2,0,83,42,0,41,76,91,39,42,88,6,1,48,68,1,0,10,4,35,87,72,8,28,64,18,7,105,13,80,53,37,62,0,42,72,2,0,72,96,2,62,2,13,61,1,6,80,9,19,15,37,93,107,46,28,56,1,51,9,5,5,63,37,118,26,6,39,46,0,0,135,18,5,15,70,0,2,39,1,37,19,6,11,0,46,9,70,14,27,76,61,144,45,71,84,40,1,5,36,4,2,50,117,69,32,1,5,2,0,29,0,54,58,32,34,12,3,39,5,5,89,88,60,79,6,48,13,5,2,17,0,10,30,41,116,64,55,31,15,41,29,0,0,0,0,0,61,108,68,84,34,54,60,14,89,57,0,117,35,29,64,0,0,1,18,14,46,71,45,30,5,0,10,32,0,2,6,15,25,5,20,84,121,216,22,21,54,60,88,147,7,36,84,35,2,2,67,6,0,66,22,0,0,0,0,5,7,2,58,37,135,86,62,93,80,97,22,84,46,4,57,116,14,16,65,36,19,6,20,4,47,15,0,2,114,90,81,34,1,40,0,0,4,0,22,10,66,28,16,108,55,8,54,27,50,107,15,21,0,0,0,10,73,82,123,99,13,18,82,44,54,10,83,19,35,42,77,0,7,10,9,28,12,19,9,33,6,2,1,0,16,92,90,46,46,49,54,49,4,0,4,13,2,16,12,17,0,6,119,62,2,64,114,89,56,11,3,0,44,2,32,13,69,8,91,170,52,21,46,9,18,4,29,55,60,1,126,12,26,35,35,18,72,79,80,53,32,93,58,21,58,53,7,44,79,20,20,62,88,41,94

Foldseek 3Di:
DAQEEEAAPVCQVVVVVLQVDDDPFPGHYHYDHDNFLLVVLVCQQVVVHFKYWDFLLSLLSNLPDVPAQKWFFKFWEFQLALPDQFNWFKFKKFFPPPPWQAVLVQFAFEEFAQAPLDDQRALVVCLPCQVPPSFDFQPPQVAASLLSRLVRVLRGYVAYQHADQSFLAVVVSLVSCVVSLSNRPLWQDSNHSYPPTCLHRQQNVVCSRPPVVGGMYIHTLVSVQVQQQPRGRNRHGGDHPDHQVRMFTQANSRDTHGSNDDGHGPFGRHGITMMGGPVCPVVPVSVLSVLQRSLVVCLVVHDPCNCNRRNADNRIRSMDGDPIDRSVVSCVVRVNVSSLQDARDPPGDEAEEEFADPLLQVLQVSLQSSLSSSVFDDRYHYHYDNDQVVRLQCLLVVVGFKYKDFWLCQLVSCVVRVKFFLKFFAFDPVRHFKFFFKKAWPPDDDQELLVQFCFEEAAEACVHCQRNLLVLCLCCVVVVFPLALSLVRVLNRNVLAACHHPPPCVPNVRHNVLCPPHRHRLVSNVVRSGRIYGYMLVPCVSPDQVTMWTFQNVDPRTGTHTSVVCVRRHRGGTGGITMIHHDDRRDSSNNVRSQQVVLVVCLVPCNNPVSQDQRPNHAQSSHHVRGNGMHTDDVVSRVVSNVSVVSVVSNVD/DEFEAAPVCLVVVVVLQVPDFPFPDHYHYHHDNFVLVVLVCQQVVVGFKYWDFLLVLQSSLPPPPFFKKFQWFWEFPLALPDQFNFFKFKKFFPPPPWQACLVQFAFEAFFQADLDDQRALVCCLLVVPPPSQDFQPPQQDFSLVSSLVRCLRGYVAYQHAAQSFLAVVVSVVSCVVSLRNRPLWQCSVHSYPPTCLHRALNLVCSRVPRVGGMGRHTLVNLCVQCQPRGRPRHGDHHPDDQNRMFTQANRRDTHGSNDDGRGPFGRHGIAMMHGPVCVVVPPSVLSVLQRSLVVCLVVNPPCNCRRGNADNRTRHIHRDHMDRSVVSCVVGVNVSSLQPARDPPGDEAEEEFADPLLQVQQVSLQSSLSSSPHDPRYHYHYDHDQVVRLVCLLVVVGFKYKDFFLVQLVSCVVSVKFFLKFFAFDPVRHFKAWFKKAWVDDDFELLSQFLFEEAADACPHCQRPLLVQLLCCVVVVFPLEPRLVRVLNRPVVAYCHHPCPPPPPPDDNCRHNVLCPPHRDQLVSNVVPSGRMYTDMLVPCVSPDQVTMWTFQNVDPRTGTGTSVCDVRRHRAGTGGMTMIHHPPDRDSSNNCRSQQVSLVVCLPPCSNPVSQDDGPNDACRVHHVRGNGMHTCDPVNSVVSNSSSVSVVSHD

Secondary structure (DSSP, 8-state):
--EEEEEEGGGHHHHHHHHTS--S----EEEEEESSHHHHHHHHHTTSSSEEEE-HHHHHHHHTSTT--EEEEEEEE-SSSTT-SSSEEEEEEEETT---SSGGGGTT-EEE-S-TT-IIIIIHHHHHHTTSTTSPP---TTS-HHHHHHHHHHHHSSEEE--S-SSSSHHHHHHHHHHTGGGGTTSSSTTT--SS-TTSHHHHHHHHHHHS--SEEEEEHHHHHHHTT--BTTB-----S--GGGEEEEPTTS-EEETTSPPP-SEEEPPPEEEEEGGGSSSHHHHHHHHHHHHHHHTTT--HIIIIIT---SS--EEEEEEEE-HHHHHHTTTHHHHHT---SSSPPEEEEEESSHHHHHHHHHHHHHHHHTT-SSEEEEEE-SSHHHHHHHHHHTS-SBEEE-TTHHHHHHHHH--EEEEEEEBTTTTB--EEEEEEETT-S-SSGGGGTTSEEEES-TTSIIIIIHHHHHHHHTTSS-SSSHHHHHHHHTTTEEE-TTS-----GGGGTT-TT---HHHHHHTTS-S-EEEEGGGGGGS-TTTEEEE-TTSTT--EE-GGGGGGSSSEEPPPSEEEE-SSSS-HHHHHHHHHHHHHHHSS-TTT--TTS-BTTB-SSSS-TT--EEEEPPHHHHHHHHHHHHHHHHTT-/-EEEEEGGGHHHHHHHHHS--SS----EEEEESSHHHHHHHHHTTSSSEEEE-HHHHHHHHTSTT---EEEEEEEBTTBTT-SSSEEEEEEEETT---SSGGGGTT-EEE-S-TT-IIIIIHHHHHHTTSTTSPP---TTS-HHHHHHHHHHHHSSEEE--S-SSSSHHHHHHHHHHTGGGGTTSS-TTT--SS-TTSHHHHHHHHHHHS--SEEEEEHHHHHHHTT--BTTB-----SS-GGGEEEE-SSS-EE-SSSPPP-SEEEPPPEEEE-GGGTTT-HHHHHHHHHHHHHTTSS--HHHHHTT---SSS-EEE-PPPB-HHHHHHHTTHHHHHT--SSSSPPEEEEEE-SHHHHHHHHHHHHHHHHTT-SSEEEEEE-SSHHHHHHHHHTTSSSBEEE-TTHHHHHHHHHT-EEEEEEEBTTTTB--EEEEEEE-----SHHHHTTS-EEES-TTSIIIIIHHHHHHHHTTSS-SSSHHHHHHHHTTT-EE-TTTTSTT-----HHHHTT-TT---HHHHHHTTS-SEEEEEGGGGGGS-TTTEEEE-TTSTT--EEEGGGGGGSSSEEPPPPEEEE-SSSS-HHHHHHHHHHHHHHHTT-TTT--SSS-BTTBSSSSS-TT--EEEE--HHHHHHHHHHHHHHHHT-